Protein 1RTW (pdb70)

B-factor: mean 32.55, std 19.15, range [1.8, 128.11]

Nearest PDB structures (foldseek):
  1rtw-assembly1_D  TM=9.984E-01  e=3.960E-23  Pyrococcus furiosus DSM 3638
  3mvu-assembly1_A  TM=9.323E-01  e=4.655E-07  Ruegeria sp. TM1040
  2qcx-assembly1_B  TM=9.375E-01  e=1.626E-06  Bacillus subtilis
  1to9-assembly1_A  TM=9.269E-01  e=3.455E-05  Bacillus subtilis
  2a2m-assembly1_A  TM=8.024E-01  e=2.813E-03  Bacteroides thetaiotaomicron VPI-5482

Organism: Pyrococcus furiosus (strain ATCC 43587 / DSM 3638 / JCM 8422 / Vc1) (NCBI:txid186497)

Sequence (809 aa):
FSEELIKENENIWRRFLPHKFLIEAENTIKKENFEKWLVNDYYFVKNALRFALLAKAPDDLLPFFAESIYYISKELEFEKKAQELGISLNGEIDWRAKSYVNYLLSVASLGSFLEGFTALYCEEKAYYEAWKWVRENLKERSPYQEFINHWSSQEFGEYVKRIEKILNSLAEKHGEFEKERAREVFKEVSKFELIFWDIAYFSEELIKENENIWRRFLPHKFLIEAENTIKKENFEKWLVNDYYFVKNALRFALLAKAPDDLLPFFAESIYYISKELEFEKKAQELGISLNGEIDWRAKSYVNYLLSVASLGSFLEGFTALYCEEKAYYEAWKWVRENLKERSPYQEFINHWSSQEFGEYVKRIEKILNSLAEKHGEFEKERAREVFKEVSKFELIFWDIAYGGEFSEELIKENENIWRRFLPHKFLIEAENTIKKENFEKWLVNDYYFVKNALRFALLAKAPDDLLPFFAESIYYISKELEFEKKAQELGISLNGEIDWRAKSYVNYLLSVASLGSFLEGFTALYCEEKAYYEAWKWVRENLKERSPYQEFINHWSSQEFGEYVKRIEKILNSLAEKHGEFEKERAREVFKEVSKFELIFWDIAYGGFSEELIKENENIWRRFLPHKFLIEAENTIKKENFEKWLVNDYYFVKNALRFALLAKAPDDLLPFFAESIYYISKELEFEKKAQELGISLNGEIDWRAKSYVNYLLSVASLGSFLEGFTALYCEEKAYYEAWKWVRENLKERSPYQEFINHWSSQEFGEYVKRIEKILNSLAEKHGEFEKERAREVFKEVSKFELIFWDIAY

Structure (mmCIF, N/CA/C/O backbone):
data_1RTW
#
_entry.id   1RTW
#
_cell.length_a   101.8
_cell.length_b   123.65
_cell.length_c   77.47
_cell.angle_alpha   90.00
_cell.angle_beta   90.00
_cell.angle_gamma   90.00
#
_symmetry.space_group_name_H-M   'P 21 21 2'
#
loop_
_entity.id
_entity.type
_entity.pdbx_description
1 polymer 'transcriptional activator, putative'
2 non-polymer '(4-AMINO-2-METHYLPYRIMIDIN-5-YL)METHYL DIHYDROGEN PHOSPHATE'
3 non-polymer 'PHOSPHATE ION'
4 water water
#
loop_
_atom_site.group_PDB
_atom_site.id
_atom_site.type_symbol
_atom_site.label_atom_id
_atom_site.label_alt_id
_atom_site.label_comp_id
_atom_site.label_asym_id
_atom_site.label_entity_id
_atom_site.label_seq_id
_atom_site.pdbx_PDB_ins_code
_atom_site.Cartn_x
_atom_site.Cartn_y
_atom_site.Cartn_z
_atom_site.occupancy
_atom_site.B_iso_or_equiv
_atom_site.auth_seq_id
_atom_site.auth_comp_id
_atom_site.auth_asym_id
_atom_site.auth_atom_id
_atom_site.pdbx_PDB_model_num
ATOM 9 N N . PHE A 1 2 ? 7.181 31.427 50.687 1.00 25.35 2 PHE A N 1
ATOM 10 C CA . PHE A 1 2 ? 8.463 31.045 51.263 1.00 22.67 2 PHE A CA 1
ATOM 11 C C . PHE A 1 2 ? 8.941 31.863 52.444 1.00 21.42 2 PHE A C 1
ATOM 12 O O . PHE A 1 2 ? 9.377 31.303 53.448 1.00 21.60 2 PHE A O 1
ATOM 20 N N . SER A 1 3 ? 8.879 33.186 52.319 1.00 21.55 3 SER A N 1
ATOM 21 C CA . SER A 1 3 ? 9.339 34.081 53.382 1.00 21.50 3 SER A CA 1
ATOM 22 C C . SER A 1 3 ? 8.664 33.813 54.716 1.00 20.89 3 SER A C 1
ATOM 23 O O . SER A 1 3 ? 9.340 33.666 55.732 1.00 16.73 3 SER A O 1
ATOM 26 N N . GLU A 1 4 ? 7.336 33.736 54.697 1.00 24.36 4 GLU A N 1
ATOM 27 C CA . GLU A 1 4 ? 6.553 33.475 55.905 1.00 28.78 4 GLU A CA 1
ATOM 28 C C . GLU A 1 4 ? 6.976 32.148 56.521 1.00 29.33 4 GLU A C 1
ATOM 29 O O . GLU A 1 4 ? 7.151 32.048 57.728 1.00 31.42 4 GLU A O 1
ATOM 35 N N . GLU A 1 5 ? 7.186 31.145 55.678 1.00 30.17 5 GLU A N 1
ATOM 36 C CA . GLU A 1 5 ? 7.609 29.829 56.143 1.00 31.89 5 GLU A CA 1
ATOM 37 C C . GLU A 1 5 ? 8.973 29.871 56.838 1.00 31.16 5 GLU A C 1
ATOM 38 O O . GLU A 1 5 ? 9.150 29.281 57.901 1.00 32.46 5 GLU A O 1
ATOM 44 N N . LEU A 1 6 ? 9.925 30.586 56.243 1.00 29.50 6 LEU A N 1
ATOM 45 C CA . LEU A 1 6 ? 11.269 30.717 56.807 1.00 27.36 6 LEU A CA 1
ATOM 46 C C . LEU A 1 6 ? 11.217 31.334 58.196 1.00 27.30 6 LEU A C 1
ATOM 47 O O . LEU A 1 6 ? 11.810 30.817 59.144 1.00 25.03 6 LEU A O 1
ATOM 52 N N . ILE A 1 7 ? 10.471 32.426 58.309 1.00 28.96 7 ILE A N 1
ATOM 53 C CA . ILE A 1 7 ? 10.327 33.138 59.570 1.00 32.57 7 ILE A CA 1
ATOM 54 C C . ILE A 1 7 ? 9.627 32.303 60.656 1.00 36.14 7 ILE A C 1
ATOM 55 O O . ILE A 1 7 ? 9.976 32.386 61.830 1.00 35.78 7 ILE A O 1
ATOM 60 N N . LYS A 1 8 ? 8.684 31.458 60.250 1.00 39.94 8 LYS A N 1
ATOM 61 C CA . LYS A 1 8 ? 7.934 30.633 61.193 1.00 43.82 8 LYS A CA 1
ATOM 62 C C . LYS A 1 8 ? 8.657 29.411 61.769 1.00 43.54 8 LYS A C 1
ATOM 63 O O . LYS A 1 8 ? 8.290 28.919 62.832 1.00 42.57 8 LYS A O 1
ATOM 69 N N . GLU A 1 9 ? 9.672 28.924 61.068 1.00 43.31 9 GLU A N 1
ATOM 70 C CA . GLU A 1 9 ? 10.434 27.756 61.503 1.00 43.78 9 GLU A CA 1
ATOM 71 C C . GLU A 1 9 ? 11.662 28.157 62.327 1.00 40.65 9 GLU A C 1
ATOM 72 O O . GLU A 1 9 ? 12.296 27.322 62.975 1.00 40.87 9 GLU A O 1
ATOM 78 N N . ASN A 1 10 ? 11.977 29.445 62.312 1.00 36.53 10 ASN A N 1
ATOM 79 C CA . ASN A 1 10 ? 13.119 29.959 63.052 1.00 35.25 10 ASN A CA 1
ATOM 80 C C . ASN A 1 10 ? 12.651 31.028 64.014 1.00 35.47 10 ASN A C 1
ATOM 81 O O . ASN A 1 10 ? 13.453 31.742 64.608 1.00 32.77 10 ASN A O 1
ATOM 86 N N . GLU A 1 11 ? 11.335 31.091 64.183 1.00 38.71 11 GLU A N 1
ATOM 87 C CA . GLU A 1 11 ? 10.693 32.049 65.063 1.00 41.99 11 GLU A CA 1
ATOM 88 C C . GLU A 1 11 ? 11.291 32.012 66.470 1.00 41.68 11 GLU A C 1
ATOM 89 O O . GLU A 1 11 ? 11.534 33.066 67.064 1.00 38.19 11 GLU A O 1
ATOM 95 N N . ASN A 1 12 ? 11.599 30.819 66.984 1.00 42.07 12 ASN A N 1
ATOM 96 C CA . ASN A 1 12 ? 12.174 30.762 68.324 1.00 43.00 12 ASN A CA 1
ATOM 97 C C . ASN A 1 12 ? 13.603 31.312 68.433 1.00 39.07 12 ASN A C 1
ATOM 98 O O . ASN A 1 12 ? 14.004 31.788 69.495 1.00 38.35 12 ASN A O 1
ATOM 103 N N . ILE A 1 13 ? 14.352 31.304 67.333 1.00 34.30 13 ILE A N 1
ATOM 104 C CA . ILE A 1 13 ? 15.701 31.876 67.340 1.00 30.29 13 ILE A CA 1
ATOM 105 C C . ILE A 1 13 ? 15.565 33.401 67.254 1.00 28.37 13 ILE A C 1
ATOM 106 O O . ILE A 1 13 ? 16.199 34.134 68.012 1.00 28.52 13 ILE A O 1
ATOM 111 N N . TRP A 1 14 ? 14.700 33.863 66.353 1.00 26.65 14 TRP A N 1
ATOM 112 C CA . TRP A 1 14 ? 14.464 35.293 66.166 1.00 28.29 14 TRP A CA 1
ATOM 113 C C . TRP A 1 14 ? 14.008 36.031 67.421 1.00 30.93 14 TRP A C 1
ATOM 114 O O . TRP A 1 14 ? 14.450 37.152 67.677 1.00 29.82 14 TRP A O 1
ATOM 125 N N . ARG A 1 15 ? 13.186 35.385 68.243 1.00 36.68 15 ARG A N 1
ATOM 126 C CA . ARG A 1 15 ? 12.709 36.041 69.455 1.00 41.58 15 ARG A CA 1
ATOM 127 C C . ARG A 1 15 ? 13.829 36.363 70.436 1.00 38.30 15 ARG A C 1
ATOM 128 O O . ARG A 1 15 ? 13.693 37.291 71.236 1.00 34.26 15 ARG A O 1
ATOM 136 N N . ARG A 1 16 ? 14.953 35.649 70.335 1.00 36.51 16 ARG A N 1
ATOM 137 C CA . ARG A 1 16 ? 16.080 35.913 71.232 1.00 36.22 16 ARG A CA 1
ATOM 138 C C . ARG A 1 16 ? 16.805 37.208 70.903 1.00 30.46 16 ARG A C 1
ATOM 139 O O . ARG A 1 16 ? 17.580 37.694 71.717 1.00 29.61 16 ARG A O 1
ATOM 147 N N . PHE A 1 17 ? 16.588 37.743 69.702 1.00 26.54 17 PHE A N 1
ATOM 148 C CA . PHE A 1 17 ? 17.181 39.024 69.346 1.00 24.83 17 PHE A CA 1
ATOM 149 C C . PHE A 1 17 ? 16.085 40.059 69.076 1.00 23.40 17 PHE A C 1
ATOM 150 O O . PHE A 1 17 ? 16.343 41.126 68.531 1.00 21.03 17 PHE A O 1
ATOM 158 N N . LEU A 1 18 ? 14.873 39.757 69.540 1.00 23.41 18 LEU A N 1
ATOM 159 C CA . LEU A 1 18 ? 13.720 40.653 69.389 1.00 24.75 18 LEU A CA 1
ATOM 160 C C . LEU A 1 18 ? 12.984 40.744 70.726 1.00 24.73 18 LEU A C 1
ATOM 161 O O . LEU A 1 18 ? 11.865 40.259 70.866 1.00 25.77 18 LEU A O 1
ATOM 166 N N . PRO A 1 19 ? 13.595 41.394 71.722 1.00 25.29 19 PRO A N 1
ATOM 167 C CA . PRO A 1 19 ? 14.909 42.038 71.668 1.00 26.17 19 PRO A CA 1
ATOM 168 C C . PRO A 1 19 ? 16.045 41.236 72.302 1.00 27.27 19 PRO A C 1
ATOM 169 O O . PRO A 1 19 ? 15.815 40.334 73.109 1.00 29.12 19 PRO A O 1
ATOM 173 N N . HIS A 1 20 ? 17.272 41.587 71.929 1.00 26.75 20 HIS A N 1
ATOM 174 C CA . HIS A 1 20 ? 18.470 40.981 72.505 1.00 27.21 20 HIS A CA 1
ATOM 175 C C . HIS A 1 20 ? 18.919 42.007 73.555 1.00 27.71 20 HIS A C 1
ATOM 176 O O . HIS A 1 20 ? 18.443 43.144 73.553 1.00 27.09 20 HIS A O 1
ATOM 183 N N . LYS A 1 21 ? 19.833 41.612 74.435 1.00 27.54 21 LYS A N 1
ATOM 184 C CA . LYS A 1 21 ? 20.352 42.500 75.476 1.00 27.52 21 LYS A CA 1
ATOM 185 C C . LYS A 1 21 ? 20.861 43.826 74.901 1.00 26.10 21 LYS A C 1
ATOM 186 O O . LYS A 1 21 ? 20.659 44.896 75.490 1.00 26.33 21 LYS A O 1
ATOM 192 N N . PHE A 1 22 ? 21.502 43.745 73.738 1.00 22.69 22 PHE A N 1
ATOM 193 C CA . PHE A 1 22 ? 22.059 44.911 73.077 1.00 21.69 22 PHE A CA 1
ATOM 194 C C . PHE A 1 22 ? 20.997 45.911 72.657 1.00 21.15 22 PHE A C 1
ATOM 195 O O . PHE A 1 22 ? 21.179 47.113 72.812 1.00 22.70 22 PHE A O 1
ATOM 203 N N . LEU A 1 23 ? 19.899 45.405 72.112 1.00 20.03 23 LEU A N 1
ATOM 204 C CA . LEU A 1 23 ? 18.800 46.243 71.664 1.00 19.86 23 LEU A CA 1
ATOM 205 C C . LEU A 1 23 ? 18.075 46.911 72.831 1.00 21.16 23 LEU A C 1
ATOM 206 O O . LEU A 1 23 ? 17.599 48.038 72.703 1.00 20.35 23 LEU A O 1
ATOM 211 N N . ILE A 1 24 ? 17.983 46.209 73.960 1.00 24.02 24 ILE A N 1
ATOM 212 C CA . ILE A 1 24 ? 17.329 46.746 75.154 1.00 26.98 24 ILE A CA 1
ATOM 213 C C . ILE A 1 24 ? 18.122 47.949 75.663 1.00 26.83 24 ILE A C 1
ATOM 214 O O . ILE A 1 24 ? 17.552 48.986 76.000 1.00 27.08 24 ILE A O 1
ATOM 219 N N . GLU A 1 25 ? 19.445 47.810 75.679 1.00 26.23 25 GLU A N 1
ATOM 220 C CA . GLU A 1 25 ? 20.304 48.880 76.146 1.00 27.04 25 GLU A CA 1
ATOM 221 C C . GLU A 1 25 ? 20.290 50.061 75.189 1.00 27.52 25 GLU A C 1
ATOM 222 O O . GLU A 1 25 ? 20.366 51.213 75.617 1.00 25.31 25 GLU A O 1
ATOM 236 N N . ALA A 1 27 ? 17.706 50.909 73.314 1.00 25.49 27 ALA A N 1
ATOM 237 C CA . ALA A 1 27 ? 16.403 51.524 73.514 1.00 28.41 27 ALA A CA 1
ATOM 238 C C . ALA A 1 27 ? 16.266 52.335 74.800 1.00 28.92 27 ALA A C 1
ATOM 239 O O . ALA A 1 27 ? 15.594 53.363 74.819 1.00 29.45 27 ALA A O 1
ATOM 241 N N . GLU A 1 28 ? 16.906 51.873 75.865 1.00 30.76 28 GLU A N 1
ATOM 242 C CA . GLU A 1 28 ? 16.839 52.544 77.155 1.00 33.07 28 GLU A CA 1
ATOM 243 C C . GLU A 1 28 ? 17.992 53.509 77.391 1.00 34.86 28 GLU A C 1
ATOM 244 O O . GLU A 1 28 ? 18.097 54.092 78.473 1.00 36.98 28 GLU A O 1
ATOM 250 N N . ASN A 1 29 ? 18.854 53.664 76.388 1.00 35.13 29 ASN A N 1
ATOM 251 C CA . ASN A 1 29 ? 20.015 54.554 76.473 1.00 36.77 29 ASN A CA 1
ATOM 252 C C . ASN A 1 29 ? 20.966 54.236 77.614 1.00 34.47 29 ASN A C 1
ATOM 253 O O . ASN A 1 29 ? 21.695 55.109 78.091 1.00 34.04 29 ASN A O 1
ATOM 258 N N . THR A 1 30 ? 20.939 52.982 78.049 1.00 32.49 30 THR A N 1
ATOM 259 C CA . THR A 1 30 ? 21.804 52.505 79.117 1.00 31.88 30 THR A CA 1
ATOM 260 C C . THR A 1 30 ? 23.061 51.882 78.514 1.00 31.59 30 THR A C 1
ATOM 261 O O . THR A 1 30 ? 23.985 51.513 79.243 1.00 32.27 30 THR A O 1
ATOM 265 N N . ILE A 1 31 ? 23.118 51.798 77.186 1.00 32.06 31 ILE A N 1
ATOM 266 C CA . ILE A 1 31 ? 24.271 51.183 76.548 1.00 34.56 31 ILE A CA 1
ATOM 267 C C . ILE A 1 31 ? 25.594 51.897 76.754 1.00 37.94 31 ILE A C 1
ATOM 268 O O . ILE A 1 31 ? 25.738 53.099 76.489 1.00 36.15 31 ILE A O 1
ATOM 273 N N . LYS A 1 32 ? 26.560 51.116 77.219 1.00 42.48 32 LYS A N 1
ATOM 274 C CA . LYS A 1 32 ? 27.890 51.612 77.479 1.00 48.05 32 LYS A CA 1
ATOM 275 C C . LYS A 1 32 ? 28.688 51.799 76.205 1.00 48.38 32 LYS A C 1
ATOM 276 O O . LYS A 1 32 ? 28.578 51.034 75.239 1.00 44.55 32 LYS A O 1
ATOM 282 N N . LYS A 1 33 ? 29.483 52.854 76.228 1.00 50.40 33 LYS A N 1
ATOM 283 C CA . LYS A 1 33 ? 30.313 53.265 75.121 1.00 52.90 33 LYS A CA 1
ATOM 284 C C . LYS A 1 33 ? 31.310 52.218 74.638 1.00 49.13 33 LYS A C 1
ATOM 285 O O . LYS A 1 33 ? 31.683 52.212 73.467 1.00 45.85 33 LYS A O 1
ATOM 291 N N . GLU A 1 34 ? 31.764 51.359 75.544 1.00 46.36 34 GLU A N 1
ATOM 292 C CA . GLU A 1 34 ? 32.712 50.309 75.182 1.00 44.80 34 GLU A CA 1
ATOM 293 C C . GLU A 1 34 ? 32.013 49.255 74.332 1.00 39.77 34 GLU A C 1
ATOM 294 O O . GLU A 1 34 ? 32.566 48.773 73.350 1.00 38.27 34 GLU A O 1
ATOM 300 N N . ASN A 1 35 ? 30.783 48.924 74.709 1.00 36.14 35 ASN A N 1
ATOM 301 C CA . ASN A 1 35 ? 29.994 47.924 74.001 1.00 33.51 35 ASN A CA 1
ATOM 302 C C . ASN A 1 35 ? 29.494 48.402 72.635 1.00 32.91 35 ASN A C 1
ATOM 303 O O . ASN A 1 35 ? 29.333 47.601 71.720 1.00 31.00 35 ASN A O 1
ATOM 308 N N . PHE A 1 36 ? 29.245 49.701 72.492 1.00 33.73 36 PHE A N 1
ATOM 309 C CA . PHE A 1 36 ? 28.786 50.218 71.210 1.00 34.87 36 PHE A CA 1
ATOM 310 C C . PHE A 1 36 ? 29.939 50.224 70.224 1.00 36.89 36 PHE A C 1
ATOM 311 O O . PHE A 1 36 ? 29.771 49.887 69.047 1.00 36.30 36 PHE A O 1
ATOM 319 N N . GLU A 1 37 ? 31.099 50.629 70.729 1.00 38.45 37 GLU A N 1
ATOM 320 C CA . GLU A 1 37 ? 32.324 50.717 69.956 1.00 39.76 37 GLU A CA 1
ATOM 321 C C . GLU A 1 37 ? 32.731 49.380 69.380 1.00 38.58 37 GLU A C 1
ATOM 322 O O . GLU A 1 37 ? 33.161 49.303 68.231 1.00 38.18 37 GLU A O 1
ATOM 328 N N . LYS A 1 38 ? 32.562 48.324 70.165 1.00 37.11 38 LYS A N 1
ATOM 329 C CA . LYS A 1 38 ? 32.944 47.009 69.705 1.00 37.26 38 LYS A CA 1
ATOM 330 C C . LYS A 1 38 ? 31.967 46.554 68.633 1.00 34.27 38 LYS A C 1
ATOM 331 O O . LYS A 1 38 ? 32.382 46.036 67.602 1.00 34.23 38 LYS A O 1
ATOM 337 N N . TRP A 1 39 ? 30.680 46.812 68.845 1.00 30.41 39 TRP A N 1
ATOM 338 C CA . TRP A 1 39 ? 29.675 46.415 67.868 1.00 28.37 39 TRP A CA 1
ATOM 339 C C . TRP A 1 39 ? 29.908 47.135 66.547 1.00 27.08 39 TRP A C 1
ATOM 340 O O . TRP A 1 39 ? 29.760 46.544 65.480 1.00 26.06 39 TRP A O 1
ATOM 351 N N . LEU A 1 40 ? 30.277 48.408 66.640 1.00 26.56 40 LEU A N 1
ATOM 352 C CA . LEU A 1 40 ? 30.528 49.245 65.478 1.00 26.89 40 LEU A CA 1
ATOM 353 C C . LEU A 1 40 ? 31.702 48.753 64.635 1.00 26.64 40 LEU A C 1
ATOM 354 O O . LEU A 1 40 ? 31.621 48.715 63.406 1.00 25.64 40 LEU A O 1
ATOM 359 N N . VAL A 1 41 ? 32.817 48.451 65.293 1.00 27.11 41 VAL A N 1
ATOM 360 C CA . VAL A 1 41 ? 33.996 47.949 64.597 1.00 25.92 41 VAL A CA 1
ATOM 361 C C . VAL A 1 41 ? 33.704 46.600 63.938 1.00 25.71 41 VAL A C 1
ATOM 362 O O . VAL A 1 41 ? 34.049 46.372 62.776 1.00 26.57 41 VAL A O 1
ATOM 366 N N . ASN A 1 42 ? 33.030 45.721 64.665 1.00 24.61 42 ASN A N 1
ATOM 367 C CA . ASN A 1 42 ? 32.720 44.409 64.127 1.00 25.56 42 ASN A CA 1
ATOM 368 C C . ASN A 1 42 ? 31.660 44.385 63.029 1.00 25.08 42 ASN A C 1
ATOM 369 O O . ASN A 1 42 ? 31.761 43.601 62.081 1.00 24.91 42 ASN A O 1
ATOM 374 N N . ASP A 1 43 ? 30.675 45.270 63.131 1.00 24.41 43 ASP A N 1
ATOM 375 C CA . ASP A 1 43 ? 29.635 45.328 62.117 1.00 23.87 43 ASP A CA 1
ATOM 376 C C . ASP A 1 43 ? 30.145 46.007 60.860 1.00 23.17 43 ASP A C 1
ATOM 377 O O . ASP A 1 43 ? 29.687 45.693 59.758 1.00 22.44 43 ASP A O 1
ATOM 382 N N . TYR A 1 44 ? 31.075 46.949 61.024 1.00 21.71 44 TYR A N 1
ATOM 383 C CA . TYR A 1 44 ? 31.662 47.642 59.880 1.00 20.38 44 TYR A CA 1
ATOM 384 C C . TYR A 1 44 ? 32.322 46.597 58.983 1.00 21.49 44 TYR A C 1
ATOM 385 O O . TYR A 1 44 ? 32.204 46.647 57.751 1.00 20.32 44 TYR A O 1
ATOM 394 N N . TYR A 1 45 ? 33.050 45.683 59.621 1.00 20.63 45 TYR A N 1
ATOM 395 C CA . TYR A 1 45 ? 33.721 44.602 58.925 1.00 22.08 45 TYR A CA 1
ATOM 396 C C . TYR A 1 45 ? 32.658 43.743 58.236 1.00 21.60 45 TYR A C 1
ATOM 397 O O . TYR A 1 45 ? 32.822 43.342 57.080 1.00 21.81 45 TYR A O 1
ATOM 406 N N . PHE A 1 46 ? 31.555 43.487 58.937 1.00 19.31 46 PHE A N 1
ATOM 407 C CA . PHE A 1 46 ? 30.501 42.676 58.353 1.00 16.85 46 PHE A CA 1
ATOM 408 C C . PHE A 1 46 ? 29.918 43.364 57.118 1.00 15.99 46 PHE A C 1
ATOM 409 O O . PHE A 1 46 ? 29.729 42.721 56.092 1.00 10.79 46 PHE A O 1
ATOM 417 N N . VAL A 1 47 ? 29.682 44.676 57.211 1.00 16.10 47 VAL A N 1
ATOM 418 C CA . VAL A 1 47 ? 29.122 45.425 56.092 1.00 16.84 47 VAL A CA 1
ATOM 419 C C . VAL A 1 47 ? 30.013 45.415 54.848 1.00 17.67 47 VAL A C 1
ATOM 420 O O . VAL A 1 47 ? 29.512 45.331 53.727 1.00 19.07 47 VAL A O 1
ATOM 424 N N . LYS A 1 48 ? 31.326 45.476 55.037 1.00 17.60 48 LYS A N 1
ATOM 425 C CA . LYS A 1 48 ? 32.239 45.453 53.903 1.00 17.78 48 LYS A CA 1
ATOM 426 C C . LYS A 1 48 ? 32.120 44.125 53.176 1.00 17.19 48 LYS A C 1
ATOM 427 O O . LYS A 1 48 ? 32.012 44.065 51.953 1.00 15.58 48 LYS A O 1
ATOM 433 N N . ASN A 1 49 ? 32.115 43.057 53.948 1.00 17.29 49 ASN A N 1
ATOM 434 C CA . ASN A 1 49 ? 32.021 41.728 53.382 1.00 17.89 49 ASN A CA 1
ATOM 435 C C . ASN A 1 49 ? 30.629 41.390 52.842 1.00 16.98 49 ASN A C 1
ATOM 436 O O . ASN A 1 49 ? 30.505 40.669 51.855 1.00 14.06 49 ASN A O 1
ATOM 441 N N . ALA A 1 50 ? 29.591 41.949 53.457 1.00 17.88 50 ALA A N 1
ATOM 442 C CA . ALA A 1 50 ? 28.230 41.723 52.988 1.00 18.64 50 ALA A CA 1
ATOM 443 C C . ALA A 1 50 ? 28.158 42.244 51.543 1.00 18.46 50 ALA A C 1
ATOM 444 O O . ALA A 1 50 ? 27.449 41.695 50.697 1.00 19.99 50 ALA A O 1
ATOM 446 N N . LEU A 1 51 ? 28.958 43.269 51.266 1.00 15.10 51 LEU A N 1
ATOM 447 C CA . LEU A 1 51 ? 29.038 43.876 49.948 1.00 15.25 51 LEU A CA 1
ATOM 448 C C . LEU A 1 51 ? 29.673 42.906 48.938 1.00 15.58 51 LEU A C 1
ATOM 449 O O . LEU A 1 51 ? 29.287 42.872 47.765 1.00 15.48 51 LEU A O 1
ATOM 454 N N . ARG A 1 52 ? 30.658 42.132 49.390 1.00 14.52 52 ARG A N 1
ATOM 455 C CA . ARG A 1 52 ? 31.314 41.163 48.520 1.00 14.95 52 ARG A CA 1
ATOM 456 C C . ARG A 1 52 ? 30.351 40.006 48.311 1.00 13.68 52 ARG A C 1
ATOM 457 O O . ARG A 1 52 ? 30.287 39.423 47.230 1.00 12.83 52 ARG A O 1
ATOM 465 N N . PHE A 1 53 ? 29.595 39.703 49.360 1.00 11.45 53 PHE A N 1
ATOM 466 C CA . PHE A 1 53 ? 28.584 38.656 49.350 1.00 13.50 53 PHE A CA 1
ATOM 467 C C . PHE A 1 53 ? 27.507 39.000 48.299 1.00 13.47 53 PHE A C 1
ATOM 468 O O . PHE A 1 53 ? 27.091 38.155 47.505 1.00 13.24 53 PHE A O 1
ATOM 484 N N . ALA A 1 55 ? 27.832 41.064 45.749 1.00 10.79 55 ALA A N 1
ATOM 485 C CA . ALA A 1 55 ? 28.424 41.082 44.411 1.00 10.01 55 ALA A CA 1
ATOM 486 C C . ALA A 1 55 ? 28.516 39.666 43.868 1.00 8.89 55 ALA A C 1
ATOM 487 O O . ALA A 1 55 ? 28.293 39.434 42.686 1.00 11.63 55 ALA A O 1
ATOM 489 N N . LEU A 1 56 ? 28.839 38.715 44.731 1.00 11.38 56 LEU A N 1
ATOM 490 C CA . LEU A 1 56 ? 28.926 37.321 44.304 1.00 15.31 56 LEU A CA 1
ATOM 491 C C . LEU A 1 56 ? 27.557 36.837 43.842 1.00 17.04 56 LEU A C 1
ATOM 492 O O . LEU A 1 56 ? 27.451 36.082 42.878 1.00 18.16 56 LEU A O 1
ATOM 497 N N . LEU A 1 57 ? 26.512 37.270 44.542 1.00 18.25 57 LEU A N 1
ATOM 498 C CA . LEU A 1 57 ? 25.155 36.889 44.181 1.00 17.55 57 LEU A CA 1
ATOM 499 C C . LEU A 1 57 ? 24.793 37.521 42.841 1.00 17.02 57 LEU A C 1
ATOM 500 O O . LEU A 1 57 ? 24.162 36.888 42.000 1.00 16.73 57 LEU A O 1
ATOM 513 N N . ALA A 1 59 ? 26.692 38.204 40.372 1.00 16.48 59 ALA A N 1
ATOM 514 C CA . ALA A 1 59 ? 27.372 37.474 39.319 1.00 16.51 59 ALA A CA 1
ATOM 515 C C . ALA A 1 59 ? 26.565 36.263 38.861 1.00 18.30 59 ALA A C 1
ATOM 516 O O . ALA A 1 59 ? 26.635 35.879 37.693 1.00 21.86 59 ALA A O 1
ATOM 518 N N . LYS A 1 60 ? 25.784 35.687 39.770 1.00 17.02 60 LYS A N 1
ATOM 519 C CA . LYS A 1 60 ? 24.971 34.509 39.464 1.00 18.15 60 LYS A CA 1
ATOM 520 C C . LYS A 1 60 ? 23.494 34.834 39.221 1.00 17.41 60 LYS A C 1
ATOM 521 O O . LYS A 1 60 ? 22.708 33.958 38.872 1.00 17.20 60 LYS A O 1
ATOM 527 N N . ALA A 1 61 ? 23.130 36.095 39.404 1.00 16.74 61 ALA A N 1
ATOM 528 C CA . ALA A 1 61 ? 21.755 36.542 39.259 1.00 17.51 61 ALA A CA 1
ATOM 529 C C . ALA A 1 61 ? 21.156 36.521 37.859 1.00 18.25 61 ALA A C 1
ATOM 530 O O . ALA A 1 61 ? 21.852 36.667 36.866 1.00 18.39 61 ALA A O 1
ATOM 532 N N . PRO A 1 62 ? 19.843 36.281 37.772 1.00 19.99 62 PRO A N 1
ATOM 533 C CA . PRO A 1 62 ? 19.116 36.252 36.493 1.00 19.56 62 PRO A CA 1
ATOM 534 C C . PRO A 1 62 ? 19.198 37.662 35.905 1.00 17.50 62 PRO A C 1
ATOM 535 O O . PRO A 1 62 ? 19.286 38.628 36.660 1.00 17.51 62 PRO A O 1
ATOM 539 N N . ASP A 1 63 ? 19.133 37.792 34.582 1.00 16.25 63 ASP A N 1
ATOM 540 C CA . ASP A 1 63 ? 19.223 39.113 33.943 1.00 17.49 63 ASP A CA 1
ATOM 541 C C . ASP A 1 63 ? 18.304 40.175 34.558 1.00 19.22 63 ASP A C 1
ATOM 542 O O . ASP A 1 63 ? 18.730 41.296 34.812 1.00 18.28 63 ASP A O 1
ATOM 547 N N . ASP A 1 64 ? 17.049 39.811 34.814 1.00 23.32 64 ASP A N 1
ATOM 548 C CA . ASP A 1 64 ? 16.074 40.760 35.353 1.00 26.47 64 ASP A CA 1
ATOM 549 C C . ASP A 1 64 ? 16.300 41.216 36.794 1.00 24.22 64 ASP A C 1
ATOM 550 O O . ASP A 1 64 ? 15.523 42.003 37.334 1.00 25.26 64 ASP A O 1
ATOM 555 N N . LEU A 1 65 ? 17.385 40.744 37.397 1.00 21.30 65 LEU A N 1
ATOM 556 C CA . LEU A 1 65 ? 17.738 41.102 38.767 1.00 16.84 65 LEU A CA 1
ATOM 557 C C . LEU A 1 65 ? 18.999 41.957 38.831 1.00 15.03 65 LEU A C 1
ATOM 558 O O . LEU A 1 65 ? 19.354 42.459 39.898 1.00 15.83 65 LEU A O 1
ATOM 563 N N . LEU A 1 66 ? 19.666 42.134 37.690 1.00 12.52 66 LEU A N 1
ATOM 564 C CA . LEU A 1 66 ? 20.892 42.938 37.630 1.00 12.55 66 LEU A CA 1
ATOM 565 C C . LEU A 1 66 ? 20.675 44.392 38.084 1.00 12.48 66 LEU A C 1
ATOM 566 O O . LEU A 1 66 ? 21.509 44.951 38.793 1.00 12.81 66 LEU A O 1
ATOM 571 N N . PRO A 1 67 ? 19.590 45.039 37.631 1.00 13.05 67 PRO A N 1
ATOM 572 C CA . PRO A 1 67 ? 19.313 46.423 38.041 1.00 13.06 67 PRO A CA 1
ATOM 573 C C . PRO A 1 67 ? 19.210 46.470 39.562 1.00 13.05 67 PRO A C 1
ATOM 574 O O . PRO A 1 67 ? 19.900 47.247 40.221 1.00 13.56 67 PRO A O 1
ATOM 578 N N . PHE A 1 68 ? 18.366 45.605 40.109 1.00 12.28 68 PHE A N 1
ATOM 579 C CA . PHE A 1 68 ? 18.183 45.512 41.551 1.00 14.33 68 PHE A CA 1
ATOM 580 C C . PHE A 1 68 ? 19.528 45.379 42.295 1.00 13.72 68 PHE A C 1
ATOM 581 O O . PHE A 1 68 ? 19.781 46.119 43.234 1.00 15.36 68 PHE A O 1
ATOM 589 N N . PHE A 1 69 ? 20.376 44.436 41.889 1.00 11.05 69 PHE A N 1
ATOM 590 C CA . PHE A 1 69 ? 21.678 44.265 42.539 1.00 9.50 69 PHE A CA 1
ATOM 591 C C . PHE A 1 69 ? 22.575 45.504 42.426 1.00 11.11 69 PHE A C 1
ATOM 592 O O . PHE A 1 69 ? 23.210 45.897 43.395 1.00 10.89 69 PHE A O 1
ATOM 600 N N . ALA A 1 70 ? 22.624 46.117 41.247 1.00 11.38 70 ALA A N 1
ATOM 601 C CA . ALA A 1 70 ? 23.444 47.303 41.060 1.00 12.70 70 ALA A CA 1
ATOM 602 C C . ALA A 1 70 ? 22.983 48.405 42.015 1.00 13.53 70 ALA A C 1
ATOM 603 O O . ALA A 1 70 ? 23.793 49.024 42.702 1.00 11.60 70 ALA A O 1
ATOM 605 N N . GLU A 1 71 ? 21.673 48.619 42.078 1.00 14.78 71 GLU A N 1
ATOM 606 C CA . GLU A 1 71 ? 21.098 49.626 42.967 1.00 16.26 71 GLU A CA 1
ATOM 607 C C . GLU A 1 71 ? 21.320 49.273 44.446 1.00 14.95 71 GLU A C 1
ATOM 608 O O . GLU A 1 71 ? 21.735 50.116 45.244 1.00 14.15 71 GLU A O 1
ATOM 614 N N . SER A 1 72 ? 20.999 48.039 44.814 1.00 12.73 72 SER A N 1
ATOM 615 C CA . SER A 1 72 ? 21.171 47.585 46.183 1.00 11.93 72 SER A CA 1
ATOM 616 C C . SER A 1 72 ? 22.619 47.667 46.690 1.00 14.18 72 SER A C 1
ATOM 617 O O . SER A 1 72 ? 22.867 48.133 47.808 1.00 14.10 72 SER A O 1
ATOM 620 N N . ILE A 1 73 ? 23.574 47.235 45.870 1.00 14.93 73 ILE A N 1
ATOM 621 C CA . ILE A 1 73 ? 24.981 47.299 46.272 1.00 15.46 73 ILE A CA 1
ATOM 622 C C . ILE A 1 73 ? 25.378 48.768 46.473 1.00 15.55 73 ILE A C 1
ATOM 623 O O . ILE A 1 73 ? 26.076 49.107 47.428 1.00 14.70 73 ILE A O 1
ATOM 628 N N . TYR A 1 74 ? 24.851 49.646 45.630 1.00 16.51 74 TYR A N 1
ATOM 629 C CA . TYR A 1 74 ? 25.144 51.069 45.748 1.00 18.39 74 TYR A CA 1
ATOM 630 C C . TYR A 1 74 ? 24.499 51.609 47.025 1.00 17.46 74 TYR A C 1
ATOM 631 O O . TYR A 1 74 ? 25.125 52.341 47.798 1.00 15.96 74 TYR A O 1
ATOM 640 N N . TYR A 1 75 ? 23.247 51.224 47.236 1.00 14.87 75 TYR A N 1
ATOM 641 C CA . TYR A 1 75 ? 22.498 51.635 48.405 1.00 14.85 75 TYR A CA 1
ATOM 642 C C . TYR A 1 75 ? 23.181 51.163 49.690 1.00 14.49 75 TYR A C 1
ATOM 643 O O . TYR A 1 75 ? 23.439 51.975 50.575 1.00 16.75 75 TYR A O 1
ATOM 652 N N . ILE A 1 76 ? 23.495 49.868 49.776 1.00 14.94 76 ILE A N 1
ATOM 653 C CA . ILE A 1 76 ? 24.161 49.305 50.951 1.00 13.70 76 ILE A CA 1
ATOM 654 C C . ILE A 1 76 ? 25.574 49.877 51.138 1.00 14.16 76 ILE A C 1
ATOM 655 O O . ILE A 1 76 ? 26.024 50.040 52.265 1.00 11.96 76 ILE A O 1
ATOM 660 N N . SER A 1 77 ? 26.264 50.203 50.046 1.00 15.76 77 SER A N 1
ATOM 661 C CA . SER A 1 77 ? 27.623 50.749 50.155 1.00 18.18 77 SER A CA 1
ATOM 662 C C . SER A 1 77 ? 27.656 52.072 50.919 1.00 20.97 77 SER A C 1
ATOM 663 O O . SER A 1 77 ? 28.677 52.432 51.500 1.00 20.08 77 SER A O 1
ATOM 666 N N . LYS A 1 78 ? 26.533 52.787 50.925 1.00 23.53 78 LYS A N 1
ATOM 667 C CA . LYS A 1 78 ? 26.435 54.051 51.647 1.00 26.73 78 LYS A CA 1
ATOM 668 C C . LYS A 1 78 ? 26.621 53.848 53.153 1.00 26.73 78 LYS A C 1
ATOM 669 O O . LYS A 1 78 ? 27.059 54.763 53.857 1.00 25.12 78 LYS A O 1
ATOM 675 N N . GLU A 1 79 ? 26.306 52.645 53.638 1.00 24.64 79 GLU A N 1
ATOM 676 C CA . GLU A 1 79 ? 26.469 52.324 55.054 1.00 23.98 79 GLU A CA 1
ATOM 677 C C . GLU A 1 79 ? 27.922 52.495 55.500 1.00 23.41 79 GLU A C 1
ATOM 678 O O . GLU A 1 79 ? 28.178 52.815 56.656 1.00 20.28 79 GLU A O 1
ATOM 684 N N . LEU A 1 80 ? 28.864 52.272 54.582 1.00 24.58 80 LEU A N 1
ATOM 685 C CA . LEU A 1 80 ? 30.280 52.401 54.899 1.00 25.57 80 LEU A CA 1
ATOM 686 C C . LEU A 1 80 ? 30.572 53.823 55.334 1.00 28.90 80 LEU A C 1
ATOM 687 O O . LEU A 1 80 ? 31.338 54.047 56.276 1.00 26.81 80 LEU A O 1
ATOM 692 N N . GLU A 1 81 ? 29.942 54.780 54.650 1.00 31.84 81 GLU A N 1
ATOM 693 C CA . GLU A 1 81 ? 30.127 56.189 54.958 1.00 35.66 81 GLU A CA 1
ATOM 694 C C . GLU A 1 81 ? 29.549 56.467 56.332 1.00 33.70 81 GLU A C 1
ATOM 695 O O . GLU A 1 81 ? 30.159 57.173 57.138 1.00 31.01 81 GLU A O 1
ATOM 709 N N . PHE A 1 83 ? 29.175 54.410 58.935 1.00 26.69 83 PHE A N 1
ATOM 710 C CA . PHE A 1 83 ? 30.083 53.903 59.958 1.00 26.99 83 PHE A CA 1
ATOM 711 C C . PHE A 1 83 ? 31.335 54.770 60.081 1.00 28.74 83 PHE A C 1
ATOM 712 O O . PHE A 1 83 ? 31.731 55.137 61.184 1.00 27.48 83 PHE A O 1
ATOM 720 N N . GLU A 1 84 ? 31.923 55.120 58.938 1.00 30.90 84 GLU A N 1
ATOM 721 C CA . GLU A 1 84 ? 33.147 55.923 58.891 1.00 35.35 84 GLU A CA 1
ATOM 722 C C . GLU A 1 84 ? 33.063 57.315 59.509 1.00 38.04 84 GLU A C 1
ATOM 723 O O . GLU A 1 84 ? 34.045 57.797 60.086 1.00 35.83 84 GLU A O 1
ATOM 729 N N . LYS A 1 85 ? 31.915 57.973 59.357 1.00 42.40 85 LYS A N 1
ATOM 730 C CA . LYS A 1 85 ? 31.748 59.300 59.930 1.00 45.68 85 LYS A CA 1
ATOM 731 C C . LYS A 1 85 ? 31.526 59.179 61.426 1.00 42.49 85 LYS A C 1
ATOM 732 O O . LYS A 1 85 ? 32.091 59.941 62.198 1.00 40.23 85 LYS A O 1
ATOM 738 N N . LYS A 1 86 ? 30.725 58.204 61.840 1.00 39.12 86 LYS A N 1
ATOM 739 C CA . LYS A 1 86 ? 30.475 58.008 63.259 1.00 37.54 86 LYS A CA 1
ATOM 740 C C . LYS A 1 86 ? 31.805 57.727 63.952 1.00 37.65 86 LYS A C 1
ATOM 741 O O . LYS A 1 86 ? 32.078 58.254 65.033 1.00 37.09 86 LYS A O 1
ATOM 747 N N . ALA A 1 87 ? 32.634 56.902 63.314 1.00 36.87 87 ALA A N 1
ATOM 748 C CA . ALA A 1 87 ? 33.941 56.572 63.857 1.00 37.38 87 ALA A CA 1
ATOM 749 C C . ALA A 1 87 ? 34.842 57.808 63.875 1.00 38.39 87 ALA A C 1
ATOM 750 O O . ALA A 1 87 ? 35.718 57.928 64.731 1.00 39.13 87 ALA A O 1
ATOM 752 N N . GLN A 1 88 ? 34.632 58.723 62.933 1.00 39.90 88 GLN A N 1
ATOM 753 C CA . GLN A 1 88 ? 35.423 59.948 62.896 1.00 42.51 88 GLN A CA 1
ATOM 754 C C . GLN A 1 88 ? 35.077 60.771 64.136 1.00 41.90 88 GLN A C 1
ATOM 755 O O . GLN A 1 88 ? 35.957 61.189 64.885 1.00 40.51 88 GLN A O 1
ATOM 761 N N . GLU A 1 89 ? 33.777 60.931 64.366 1.00 42.52 89 GLU A N 1
ATOM 762 C CA . GLU A 1 89 ? 33.238 61.690 65.485 1.00 43.69 89 GLU A CA 1
ATOM 763 C C . GLU A 1 89 ? 33.600 61.162 66.865 1.00 44.25 89 GLU A C 1
ATOM 764 O O . GLU A 1 89 ? 33.865 61.952 67.766 1.00 44.86 89 GLU A O 1
ATOM 770 N N . LEU A 1 90 ? 33.601 59.837 67.027 1.00 45.33 90 LEU A N 1
ATOM 771 C CA . LEU A 1 90 ? 33.925 59.183 68.301 1.00 47.13 90 LEU A CA 1
ATOM 772 C C . LEU A 1 90 ? 35.417 59.059 68.547 1.00 49.07 90 LEU A C 1
ATOM 773 O O . LEU A 1 90 ? 35.843 58.615 69.618 1.00 48.80 90 LEU A O 1
ATOM 778 N N . GLY A 1 91 ? 36.209 59.429 67.548 1.00 51.67 91 GLY A N 1
ATOM 779 C CA . GLY A 1 91 ? 37.647 59.315 67.683 1.00 55.68 91 GLY A CA 1
ATOM 780 C C . GLY A 1 91 ? 38.016 57.850 67.826 1.00 58.21 91 GLY A C 1
ATOM 781 O O . GLY A 1 91 ? 38.955 57.506 68.537 1.00 58.31 91 GLY A O 1
ATOM 782 N N . ILE A 1 92 ? 37.253 56.987 67.158 1.00 60.77 92 ILE A N 1
ATOM 783 C CA . ILE A 1 92 ? 37.477 55.545 67.199 1.00 62.54 92 ILE A CA 1
ATOM 784 C C . ILE A 1 92 ? 38.083 54.997 65.905 1.00 60.19 92 ILE A C 1
ATOM 785 O O . ILE A 1 92 ? 37.793 55.479 64.808 1.00 59.56 92 ILE A O 1
ATOM 790 N N . SER A 1 93 ? 38.943 53.997 66.056 1.00 57.95 93 SER A N 1
ATOM 791 C CA . SER A 1 93 ? 39.594 53.353 64.925 1.00 55.24 93 SER A CA 1
ATOM 792 C C . SER A 1 93 ? 38.804 52.135 64.455 1.00 52.61 93 SER A C 1
ATOM 793 O O . SER A 1 93 ? 38.399 51.295 65.258 1.00 51.82 93 SER A O 1
ATOM 796 N N . LEU A 1 94 ? 38.605 52.038 63.145 1.00 50.35 94 LEU A N 1
ATOM 797 C CA . LEU A 1 94 ? 37.876 50.918 62.561 1.00 50.27 94 LEU A CA 1
ATOM 798 C C . LEU A 1 94 ? 38.803 49.766 62.170 1.00 52.70 94 LEU A C 1
ATOM 799 O O . LEU A 1 94 ? 38.352 48.631 62.008 1.00 52.91 94 LEU A O 1
ATOM 804 N N . ASN A 1 95 ? 40.099 50.064 62.059 1.00 56.14 95 ASN A N 1
ATOM 805 C CA . ASN A 1 95 ? 41.121 49.087 61.675 1.00 58.43 95 ASN A CA 1
ATOM 806 C C . ASN A 1 95 ? 41.586 48.155 62.781 1.00 56.99 95 ASN A C 1
ATOM 807 O O . ASN A 1 95 ? 42.707 47.644 62.737 1.00 56.21 95 ASN A O 1
ATOM 812 N N . GLY A 1 96 ? 40.723 47.902 63.752 1.00 55.20 96 GLY A N 1
ATOM 813 C CA . GLY A 1 96 ? 41.108 47.041 64.850 1.00 53.69 96 GLY A CA 1
ATOM 814 C C . GLY A 1 96 ? 40.917 45.550 64.673 1.00 53.95 96 GLY A C 1
ATOM 815 O O . GLY A 1 96 ? 40.727 45.026 63.571 1.00 52.65 96 GLY A O 1
ATOM 816 N N . GLU A 1 97 ? 41.020 44.870 65.804 1.00 55.28 97 GLU A N 1
ATOM 817 C CA . GLU A 1 97 ? 40.871 43.434 65.902 1.00 54.95 97 GLU A CA 1
ATOM 818 C C . GLU A 1 97 ? 39.389 43.124 65.770 1.00 49.57 97 GLU A C 1
ATOM 819 O O . GLU A 1 97 ? 38.548 43.778 66.388 1.00 46.02 97 GLU A O 1
ATOM 825 N N . ILE A 1 98 ? 39.080 42.152 64.923 1.00 43.03 98 ILE A N 1
ATOM 826 C CA . ILE A 1 98 ? 37.709 41.747 64.687 1.00 38.22 98 ILE A CA 1
ATOM 827 C C . ILE A 1 98 ? 37.457 40.407 65.369 1.00 36.40 98 ILE A C 1
ATOM 828 O O . ILE A 1 98 ? 38.295 39.512 65.314 1.00 37.26 98 ILE A O 1
ATOM 833 N N . ASP A 1 99 ? 36.315 40.290 66.044 1.00 33.74 99 ASP A N 1
ATOM 834 C CA . ASP A 1 99 ? 35.935 39.070 66.751 1.00 30.86 99 ASP A CA 1
ATOM 835 C C . ASP A 1 99 ? 35.867 37.883 65.775 1.00 30.13 99 ASP A C 1
ATOM 836 O O . ASP A 1 99 ? 35.576 38.060 64.592 1.00 29.26 99 ASP A O 1
ATOM 841 N N . TRP A 1 100 ? 36.134 36.675 66.265 1.00 28.40 100 TRP A N 1
ATOM 842 C CA . TRP A 1 100 ? 36.108 35.507 65.392 1.00 28.91 100 TRP A CA 1
ATOM 843 C C . TRP A 1 100 ? 34.699 35.165 64.905 1.00 28.36 100 TRP A C 1
ATOM 844 O O . TRP A 1 100 ? 34.522 34.805 63.741 1.00 28.78 100 TRP A O 1
ATOM 855 N N . ARG A 1 101 ? 33.706 35.279 65.786 1.00 26.97 101 ARG A N 1
ATOM 856 C CA . ARG A 1 101 ? 32.328 34.990 65.410 1.00 27.29 101 ARG A CA 1
ATOM 857 C C . ARG A 1 101 ? 31.893 35.831 64.206 1.00 25.54 101 ARG A C 1
ATOM 858 O O . ARG A 1 101 ? 31.052 35.410 63.425 1.00 25.41 101 ARG A O 1
ATOM 866 N N . ALA A 1 102 ? 32.502 37.000 64.042 1.00 25.23 102 ALA A N 1
ATOM 867 C CA . ALA A 1 102 ? 32.185 37.888 62.931 1.00 26.89 102 ALA A CA 1
ATOM 868 C C . ALA A 1 102 ? 32.801 37.383 61.626 1.00 27.64 102 ALA A C 1
ATOM 869 O O . ALA A 1 102 ? 32.117 37.290 60.602 1.00 27.46 102 ALA A O 1
ATOM 871 N N . LYS A 1 103 ? 34.089 37.052 61.679 1.00 29.36 103 LYS A N 1
ATOM 872 C CA . LYS A 1 103 ? 34.814 36.541 60.520 1.00 29.79 103 LYS A CA 1
ATOM 873 C C . LYS A 1 103 ? 34.140 35.256 60.071 1.00 26.93 103 LYS A C 1
ATOM 874 O O . LYS A 1 103 ? 34.015 34.989 58.881 1.00 23.63 103 LYS A O 1
ATOM 880 N N . SER A 1 104 ? 33.606 34.524 61.039 1.00 24.82 104 SER A N 1
ATOM 881 C CA . SER A 1 104 ? 32.951 33.257 60.779 1.00 24.92 104 SER A CA 1
ATOM 882 C C . SER A 1 104 ? 31.624 33.412 60.070 1.00 24.35 104 SER A C 1
ATOM 883 O O . SER A 1 104 ? 31.254 32.585 59.230 1.00 24.97 104 SER A O 1
ATOM 886 N N . TYR A 1 105 ? 30.880 34.435 60.472 1.00 22.04 105 TYR A N 1
ATOM 887 C CA . TYR A 1 105 ? 29.592 34.732 59.868 1.00 21.40 105 TYR A CA 1
ATOM 888 C C . TYR A 1 105 ? 29.900 35.183 58.441 1.00 20.56 105 TYR A C 1
ATOM 889 O O . TYR A 1 105 ? 29.259 34.738 57.489 1.00 22.83 105 TYR A O 1
ATOM 898 N N . VAL A 1 106 ? 30.910 36.035 58.306 1.00 18.91 106 VAL A N 1
ATOM 899 C CA . VAL A 1 106 ? 31.337 36.550 57.017 1.00 19.75 106 VAL A CA 1
ATOM 900 C C . VAL A 1 106 ? 31.753 35.440 56.065 1.00 20.44 106 VAL A C 1
ATOM 901 O O . VAL A 1 106 ? 31.300 35.396 54.921 1.00 21.68 106 VAL A O 1
ATOM 905 N N . ASN A 1 107 ? 32.618 34.546 56.537 1.00 22.65 107 ASN A N 1
ATOM 906 C CA . ASN A 1 107 ? 33.098 33.447 55.709 1.00 22.63 107 ASN A CA 1
ATOM 907 C C . ASN A 1 107 ? 31.975 32.462 55.362 1.00 23.11 107 ASN A C 1
ATOM 908 O O . ASN A 1 107 ? 31.989 31.846 54.289 1.00 26.84 107 ASN A O 1
ATOM 913 N N . TYR A 1 108 ? 31.009 32.294 56.261 1.00 20.86 108 TYR A N 1
ATOM 914 C CA . TYR A 1 108 ? 29.894 31.414 55.953 1.00 18.87 108 TYR A CA 1
ATOM 915 C C . TYR A 1 108 ? 29.149 32.029 54.762 1.00 18.83 108 TYR A C 1
ATOM 916 O O . TYR A 1 108 ? 28.889 31.353 53.767 1.00 19.87 108 TYR A O 1
ATOM 925 N N . LEU A 1 109 ? 28.875 33.329 54.838 1.00 18.71 109 LEU A N 1
ATOM 926 C CA . LEU A 1 109 ? 28.168 34.022 53.765 1.00 17.93 109 LEU A CA 1
ATOM 927 C C . LEU A 1 109 ? 28.893 33.923 52.441 1.00 17.63 109 LEU A C 1
ATOM 928 O O . LEU A 1 109 ? 28.280 33.630 51.411 1.00 18.58 109 LEU A O 1
ATOM 933 N N . LEU A 1 110 ? 30.197 34.163 52.463 1.00 17.98 110 LEU A N 1
ATOM 934 C CA . LEU A 1 110 ? 30.984 34.084 51.245 1.00 19.37 110 LEU A CA 1
ATOM 935 C C . LEU A 1 110 ? 30.930 32.680 50.622 1.00 19.31 110 LEU A C 1
ATOM 936 O O . LEU A 1 110 ? 30.771 32.543 49.411 1.00 18.08 110 LEU A O 1
ATOM 941 N N . SER A 1 111 ? 30.984 31.648 51.459 1.00 20.40 111 SER A N 1
ATOM 942 C CA . SER A 1 111 ? 30.923 30.266 50.975 1.00 22.85 111 SER A CA 1
ATOM 943 C C . SER A 1 111 ? 29.579 29.960 50.336 1.00 20.29 111 SER A C 1
ATOM 944 O O . SER A 1 111 ? 29.514 29.273 49.318 1.00 20.93 111 SER A O 1
ATOM 947 N N . VAL A 1 112 ? 28.505 30.445 50.951 1.00 16.98 112 VAL A N 1
ATOM 948 C CA . VAL A 1 112 ? 27.173 30.228 50.413 1.00 16.12 112 VAL A CA 1
ATOM 949 C C . VAL A 1 112 ? 27.028 30.870 49.025 1.00 15.35 112 VAL A C 1
ATOM 950 O O . VAL A 1 112 ? 26.512 30.249 48.104 1.00 17.70 112 VAL A O 1
ATOM 954 N N . ALA A 1 113 ? 27.522 32.086 48.857 1.00 14.68 113 ALA A N 1
ATOM 955 C CA . ALA A 1 113 ? 27.411 32.742 47.557 1.00 15.47 113 ALA A CA 1
ATOM 956 C C . ALA A 1 113 ? 28.312 32.071 46.533 1.00 17.35 113 ALA A C 1
ATOM 957 O O . ALA A 1 113 ? 27.930 31.929 45.363 1.00 17.94 113 ALA A O 1
ATOM 959 N N . SER A 1 114 ? 29.505 31.667 46.975 1.00 16.36 114 SER A N 1
ATOM 960 C CA . SER A 1 114 ? 30.473 31.016 46.102 1.00 16.70 114 SER A CA 1
ATOM 961 C C . SER A 1 114 ? 30.028 29.640 45.630 1.00 17.28 114 SER A C 1
ATOM 962 O O . SER A 1 114 ? 29.954 29.375 44.431 1.00 17.33 114 SER A O 1
ATOM 965 N N . LEU A 1 115 ? 29.745 28.772 46.593 1.00 17.59 115 LEU A N 1
ATOM 966 C CA . LEU A 1 115 ? 29.384 27.392 46.320 1.00 20.78 115 LEU A CA 1
ATOM 967 C C . LEU A 1 115 ? 27.909 26.996 46.294 1.00 23.12 115 LEU A C 1
ATOM 968 O O . LEU A 1 115 ? 27.565 25.988 45.675 1.00 25.08 115 LEU A O 1
ATOM 973 N N . GLY A 1 116 ? 27.046 27.764 46.965 1.00 23.94 116 GLY A N 1
ATOM 974 C CA . GLY A 1 116 ? 25.628 27.440 47.000 1.00 21.18 116 GLY A CA 1
ATOM 975 C C . GLY A 1 116 ? 24.866 27.869 45.761 1.00 17.99 116 GLY A C 1
ATOM 976 O O . GLY A 1 116 ? 25.406 28.517 44.882 1.00 16.19 116 GLY A O 1
ATOM 977 N N . SER A 1 117 ? 23.592 27.515 45.707 1.00 19.92 117 SER A N 1
ATOM 978 C CA . SER A 1 117 ? 22.737 27.875 44.577 1.00 21.12 117 SER A CA 1
ATOM 979 C C . SER A 1 117 ? 22.346 29.330 44.719 1.00 19.09 117 SER A C 1
ATOM 980 O O . SER A 1 117 ? 22.581 29.931 45.759 1.00 20.05 117 SER A O 1
ATOM 983 N N . PHE A 1 118 ? 21.734 29.898 43.691 1.00 19.66 118 PHE A N 1
ATOM 984 C CA . PHE A 1 118 ? 21.309 31.288 43.790 1.00 18.38 118 PHE A CA 1
ATOM 985 C C . PHE A 1 118 ? 20.211 31.479 44.867 1.00 17.46 118 PHE A C 1
ATOM 986 O O . PHE A 1 118 ? 20.218 32.482 45.582 1.00 16.56 118 PHE A O 1
ATOM 994 N N . LEU A 1 119 ? 19.309 30.503 45.011 1.00 17.04 119 LEU A N 1
ATOM 995 C CA . LEU A 1 119 ? 18.232 30.594 46.003 1.00 19.07 119 LEU A CA 1
ATOM 996 C C . LEU A 1 119 ? 18.788 30.597 47.419 1.00 17.36 119 LEU A C 1
ATOM 997 O O . LEU A 1 119 ? 18.376 31.402 48.252 1.00 15.89 119 LEU A O 1
ATOM 1002 N N . GLU A 1 120 ? 19.728 29.701 47.688 1.00 17.21 120 GLU A N 1
ATOM 1003 C CA . GLU A 1 120 ? 20.351 29.641 49.004 1.00 19.10 120 GLU A CA 1
ATOM 1004 C C . GLU A 1 120 ? 20.969 30.993 49.338 1.00 16.75 120 GLU A C 1
ATOM 1005 O O . GLU A 1 120 ? 20.788 31.512 50.435 1.00 18.16 120 GLU A O 1
ATOM 1011 N N . GLY A 1 121 ? 21.688 31.551 48.366 1.00 14.78 121 GLY A N 1
ATOM 1012 C CA . GLY A 1 121 ? 22.345 32.827 48.546 1.00 14.06 121 GLY A CA 1
ATOM 1013 C C . GLY A 1 121 ? 21.392 33.995 48.710 1.00 13.72 121 GLY A C 1
ATOM 1014 O O . GLY A 1 121 ? 21.638 34.871 49.527 1.00 13.74 121 GLY A O 1
ATOM 1015 N N . PHE A 1 122 ? 20.310 34.015 47.937 1.00 13.30 122 PHE A N 1
ATOM 1016 C CA . PHE A 1 122 ? 19.349 35.106 48.034 1.00 14.78 122 PHE A CA 1
ATOM 1017 C C . PHE A 1 122 ? 18.523 34.949 49.325 1.00 14.33 122 PHE A C 1
ATOM 1018 O O . PHE A 1 122 ? 18.114 35.937 49.921 1.00 13.58 122 PHE A O 1
ATOM 1026 N N . THR A 1 123 ? 18.341 33.706 49.775 1.00 13.09 123 THR A N 1
ATOM 1027 C CA . THR A 1 123 ? 17.623 33.422 51.018 1.00 12.40 123 THR A CA 1
ATOM 1028 C C . THR A 1 123 ? 18.485 33.963 52.169 1.00 12.58 123 THR A C 1
ATOM 1029 O O . THR A 1 123 ? 17.960 34.421 53.186 1.00 13.97 123 THR A O 1
ATOM 1033 N N . ALA A 1 124 ? 19.809 33.919 52.000 1.00 9.36 124 ALA A N 1
ATOM 1034 C CA . ALA A 1 124 ? 20.724 34.429 53.026 1.00 8.10 124 ALA A CA 1
ATOM 1035 C C . ALA A 1 124 ? 20.632 35.956 53.089 1.00 7.04 124 ALA A C 1
ATOM 1036 O O . ALA A 1 124 ? 20.619 36.542 54.166 1.00 7.34 124 ALA A O 1
ATOM 1038 N N . LEU A 1 125 ? 20.543 36.588 51.923 1.00 7.11 125 LEU A N 1
ATOM 1039 C CA . LEU A 1 125 ? 20.432 38.038 51.828 1.00 10.32 125 LEU A CA 1
ATOM 1040 C C . LEU A 1 125 ? 19.163 38.520 52.529 1.00 11.73 125 LEU A C 1
ATOM 1041 O O . LEU A 1 125 ? 19.188 39.478 53.304 1.00 12.50 125 LEU A O 1
ATOM 1046 N N . TYR A 1 126 ? 18.057 37.841 52.251 1.00 12.30 126 TYR A N 1
ATOM 1047 C CA . TYR A 1 126 ? 16.786 38.186 52.851 1.00 12.82 126 TYR A CA 1
ATOM 1048 C C . TYR A 1 126 ? 16.834 38.068 54.371 1.00 13.24 126 TYR A C 1
ATOM 1049 O O . TYR A 1 126 ? 16.430 38.990 55.086 1.00 11.42 126 TYR A O 1
ATOM 1058 N N . CYS A 1 127 ? 17.353 36.943 54.856 1.00 13.14 127 CYS A N 1
ATOM 1059 C CA . CYS A 1 127 ? 17.453 36.698 56.297 1.00 14.52 127 CYS A CA 1
ATOM 1060 C C . CYS A 1 127 ? 18.246 37.792 57.013 1.00 13.69 127 CYS A C 1
ATOM 1061 O O . CYS A 1 127 ? 17.776 38.404 57.967 1.00 16.33 127 CYS A O 1
ATOM 1064 N N . GLU A 1 128 ? 19.453 38.039 56.537 1.00 14.68 128 GLU A N 1
ATOM 1065 C CA . GLU A 1 128 ? 20.316 39.049 57.131 1.00 15.35 128 GLU A CA 1
ATOM 1066 C C . GLU A 1 128 ? 19.726 40.462 57.124 1.00 15.26 128 GLU A C 1
ATOM 1067 O O . GLU A 1 128 ? 19.899 41.198 58.096 1.00 15.30 128 GLU A O 1
ATOM 1073 N N . GLU A 1 129 ? 19.070 40.846 56.025 1.00 13.77 129 GLU A N 1
ATOM 1074 C CA . GLU A 1 129 ? 18.485 42.182 55.903 1.00 13.72 129 GLU A CA 1
ATOM 1075 C C . GLU A 1 129 ? 17.226 42.315 56.745 1.00 13.63 129 GLU A C 1
ATOM 1076 O O . GLU A 1 129 ? 17.067 43.282 57.486 1.00 13.64 129 GLU A O 1
ATOM 1082 N N . LYS A 1 130 ? 16.347 41.328 56.619 1.00 13.82 130 LYS A N 1
ATOM 1083 C CA . LYS A 1 130 ? 15.105 41.255 57.365 1.00 13.40 130 LYS A CA 1
ATOM 1084 C C . LYS A 1 130 ? 15.385 41.205 58.875 1.00 12.58 130 LYS A C 1
ATOM 1085 O O . LYS A 1 130 ? 14.635 41.771 59.685 1.00 12.71 130 LYS A O 1
ATOM 1091 N N . ALA A 1 131 ? 16.478 40.554 59.260 1.00 12.91 131 ALA A N 1
ATOM 1092 C CA . ALA A 1 131 ? 16.809 40.458 60.685 1.00 14.76 131 ALA A CA 1
ATOM 1093 C C . ALA A 1 131 ? 17.180 41.807 61.280 1.00 15.31 131 ALA A C 1
ATOM 1094 O O . ALA A 1 131 ? 16.833 42.095 62.423 1.00 16.14 131 ALA A O 1
ATOM 1096 N N . TYR A 1 132 ? 17.878 42.641 60.511 1.00 14.17 132 TYR A N 1
ATOM 1097 C CA . TYR A 1 132 ? 18.253 43.954 61.013 1.00 13.33 132 TYR A CA 1
ATOM 1098 C C . TYR A 1 132 ? 17.063 44.894 60.998 1.00 13.20 132 TYR A C 1
ATOM 1099 O O . TYR A 1 132 ? 16.916 45.748 61.876 1.00 13.55 132 TYR A O 1
ATOM 1108 N N . TYR A 1 133 ? 16.211 44.726 59.997 1.00 13.25 133 TYR A N 1
ATOM 1109 C CA . TYR A 1 133 ? 15.019 45.549 59.875 1.00 14.65 133 TYR A CA 1
ATOM 1110 C C . TYR A 1 133 ? 14.142 45.392 61.122 1.00 14.26 133 TYR A C 1
ATOM 1111 O O . TYR A 1 133 ? 13.699 46.375 61.688 1.00 14.41 133 TYR A O 1
ATOM 1120 N N . GLU A 1 134 ? 13.943 44.152 61.567 1.00 14.80 134 GLU A N 1
ATOM 1121 C CA . GLU A 1 134 ? 13.128 43.868 62.748 1.00 14.06 134 GLU A CA 1
ATOM 1122 C C . GLU A 1 134 ? 13.843 44.241 64.033 1.00 15.12 134 GLU A C 1
ATOM 1123 O O . GLU A 1 134 ? 13.228 44.729 64.984 1.00 17.02 134 GLU A O 1
ATOM 1129 N N . ALA A 1 135 ? 15.147 44.005 64.064 1.00 15.17 135 ALA A N 1
ATOM 1130 C CA . ALA A 1 135 ? 15.926 44.326 65.249 1.00 14.99 135 ALA A CA 1
ATOM 1131 C C . ALA A 1 135 ? 15.903 45.826 65.499 1.00 16.24 135 ALA A C 1
ATOM 1132 O O . ALA A 1 135 ? 15.579 46.276 66.605 1.00 17.79 135 ALA A O 1
ATOM 1134 N N . TRP A 1 136 ? 16.224 46.602 64.468 1.00 15.73 136 TRP A N 1
ATOM 1135 C CA . TRP A 1 136 ? 16.262 48.046 64.629 1.00 16.13 136 TRP A CA 1
ATOM 1136 C C . TRP A 1 136 ? 14.900 48.689 64.753 1.00 17.20 136 TRP A C 1
ATOM 1137 O O . TRP A 1 136 ? 14.746 49.684 65.462 1.00 15.21 136 TRP A O 1
ATOM 1148 N N . LYS A 1 137 ? 13.901 48.049 64.148 1.00 18.14 137 LYS A N 1
ATOM 1149 C CA . LYS A 1 137 ? 12.527 48.519 64.219 1.00 18.67 137 LYS A CA 1
ATOM 1150 C C . LYS A 1 137 ? 12.051 48.317 65.656 1.00 18.13 137 LYS A C 1
ATOM 1151 O O . LYS A 1 137 ? 11.264 49.111 66.161 1.00 17.91 137 LYS A O 1
ATOM 1157 N N . TRP A 1 138 ? 12.552 47.273 66.321 1.00 19.51 138 TRP A N 1
ATOM 1158 C CA . TRP A 1 138 ? 12.176 47.009 67.713 1.00 20.76 138 TRP A CA 1
ATOM 1159 C C . TRP A 1 138 ? 12.735 48.112 68.602 1.00 20.39 138 TRP A C 1
ATOM 1160 O O . TRP A 1 138 ? 12.053 48.604 69.498 1.00 21.41 138 TRP A O 1
ATOM 1171 N N . VAL A 1 139 ? 13.997 48.455 68.373 1.00 19.08 139 VAL A N 1
ATOM 1172 C CA . VAL A 1 139 ? 14.670 49.480 69.145 1.00 19.02 139 VAL A CA 1
ATOM 1173 C C . VAL A 1 139 ? 13.919 50.775 68.979 1.00 20.84 139 VAL A C 1
ATOM 1174 O O . VAL A 1 139 ? 13.709 51.526 69.931 1.00 20.52 139 VAL A O 1
ATOM 1178 N N . ARG A 1 140 ? 13.466 51.017 67.766 1.00 22.03 140 ARG A N 1
ATOM 1179 C CA . ARG A 1 140 ? 12.755 52.239 67.527 1.00 24.42 140 ARG A CA 1
ATOM 1180 C C . ARG A 1 140 ? 11.393 52.282 68.199 1.00 24.61 140 ARG A C 1
ATOM 1181 O O . ARG A 1 140 ? 11.018 53.296 68.769 1.00 25.86 140 ARG A O 1
ATOM 1189 N N . GLU A 1 141 ? 10.662 51.178 68.151 1.00 25.22 141 GLU A N 1
ATOM 1190 C CA . GLU A 1 141 ? 9.345 51.142 68.772 1.00 28.01 141 GLU A CA 1
ATOM 1191 C C . GLU A 1 141 ? 9.430 51.159 70.301 1.00 28.23 141 GLU A C 1
ATOM 1192 O O . GLU A 1 141 ? 8.440 51.437 70.979 1.00 28.22 141 GLU A O 1
ATOM 1198 N N . ASN A 1 142 ? 10.633 50.965 70.838 1.00 27.96 142 ASN A N 1
ATOM 1199 C CA . ASN A 1 142 ? 10.807 50.959 72.287 1.00 29.92 142 ASN A CA 1
ATOM 1200 C C . ASN A 1 142 ? 11.713 52.040 72.872 1.00 29.63 142 ASN A C 1
ATOM 1201 O O . ASN A 1 142 ? 11.992 52.024 74.072 1.00 29.37 142 ASN A O 1
ATOM 1206 N N . LEU A 1 143 ? 12.112 53.004 72.042 1.00 30.56 143 LEU A N 1
ATOM 1207 C CA . LEU A 1 143 ? 12.978 54.101 72.481 1.00 32.87 143 LEU A CA 1
ATOM 1208 C C . LEU A 1 143 ? 12.332 54.983 73.553 1.00 34.39 143 LEU A C 1
ATOM 1209 O O . LEU A 1 143 ? 11.174 55.388 73.421 1.00 32.63 143 LEU A O 1
ATOM 1214 N N . LYS A 1 144 ? 13.078 55.266 74.616 1.00 37.87 144 LYS A N 1
ATOM 1215 C CA . LYS A 1 144 ? 12.578 56.132 75.679 1.00 42.83 144 LYS A CA 1
ATOM 1216 C C . LYS A 1 144 ? 12.849 57.568 75.249 1.00 42.51 144 LYS A C 1
ATOM 1217 O O . LYS A 1 144 ? 11.934 58.382 75.148 1.00 42.20 144 LYS A O 1
ATOM 1223 N N . GLU A 1 145 ? 14.110 57.870 74.983 1.00 43.49 145 GLU A N 1
ATOM 1224 C CA . GLU A 1 145 ? 14.488 59.204 74.552 1.00 44.61 145 GLU A CA 1
ATOM 1225 C C . GLU A 1 145 ? 15.332 59.126 73.287 1.00 40.37 145 GLU A C 1
ATOM 1226 O O . GLU A 1 145 ? 15.759 58.044 72.886 1.00 36.18 145 GLU A O 1
ATOM 1232 N N . ARG A 1 146 ? 15.534 60.274 72.645 1.00 37.63 146 ARG A N 1
ATOM 1233 C CA . ARG A 1 146 ? 16.341 60.354 71.430 1.00 34.68 146 ARG A CA 1
ATOM 1234 C C . ARG A 1 146 ? 17.746 59.853 71.762 1.00 31.74 146 ARG A C 1
ATOM 1235 O O . ARG A 1 146 ? 18.379 60.315 72.718 1.00 32.15 146 ARG A O 1
ATOM 1243 N N . SER A 1 147 ? 18.209 58.893 70.972 1.00 28.71 147 SER A N 1
ATOM 1244 C CA . SER A 1 147 ? 19.518 58.270 71.146 1.00 25.95 147 SER A CA 1
ATOM 1245 C C . SER A 1 147 ? 20.674 58.979 70.425 1.00 25.12 147 SER A C 1
ATOM 1246 O O . SER A 1 147 ? 20.476 59.648 69.411 1.00 23.18 147 SER A O 1
ATOM 1249 N N . PRO A 1 148 ? 21.891 58.884 70.985 1.00 24.75 148 PRO A N 1
ATOM 1250 C CA . PRO A 1 148 ? 23.098 59.491 70.407 1.00 26.03 148 PRO A CA 1
ATOM 1251 C C . PRO A 1 148 ? 23.476 58.713 69.136 1.00 25.35 148 PRO A C 1
ATOM 1252 O O . PRO A 1 148 ? 24.289 59.169 68.327 1.00 25.33 148 PRO A O 1
ATOM 1256 N N . TYR A 1 149 ? 22.872 57.534 68.987 1.00 23.20 149 TYR A N 1
ATOM 1257 C CA . TYR A 1 149 ? 23.099 56.656 67.840 1.00 22.64 149 TYR A CA 1
ATOM 1258 C C . TYR A 1 149 ? 21.840 56.599 66.984 1.00 21.01 14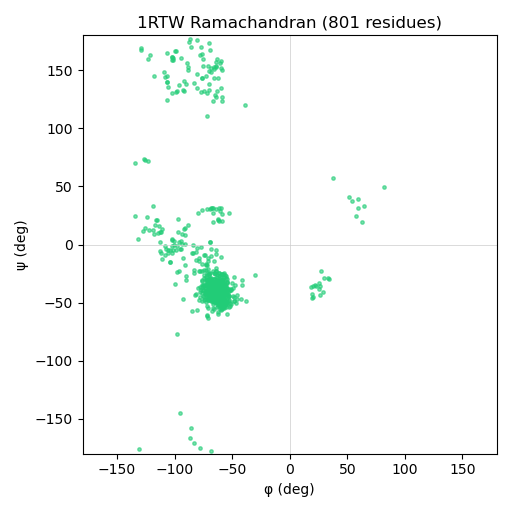9 TYR A C 1
ATOM 1259 O O . TYR A 1 149 ? 21.705 55.722 66.136 1.00 17.95 149 TYR A O 1
ATOM 1268 N N . GLN A 1 150 ? 20.915 57.522 67.245 1.00 21.98 150 GLN A N 1
ATOM 1269 C CA . GLN A 1 150 ? 19.632 57.619 66.544 1.00 23.37 150 GLN A CA 1
ATOM 1270 C C . GLN A 1 150 ? 19.713 57.387 65.036 1.00 23.27 150 GLN A C 1
ATOM 1271 O O . GLN A 1 150 ? 18.769 56.918 64.412 1.00 23.80 150 GLN A O 1
ATOM 1277 N N . GLU A 1 151 ? 20.844 57.750 64.460 1.00 23.01 151 GLU A N 1
ATOM 1278 C CA . GLU A 1 151 ? 21.075 57.611 63.038 1.00 24.54 151 GLU A CA 1
ATOM 1279 C C . GLU A 1 151 ? 21.109 56.166 62.559 1.00 22.66 151 GLU A C 1
ATOM 1280 O O . GLU A 1 151 ? 20.588 55.862 61.489 1.00 21.01 151 GLU A O 1
ATOM 1286 N N . PHE A 1 152 ? 21.718 55.286 63.346 1.00 20.03 152 PHE A N 1
ATOM 1287 C CA . PHE A 1 152 ? 21.778 53.878 62.997 1.00 20.20 152 PHE A CA 1
ATOM 1288 C C . PHE A 1 152 ? 20.376 53.289 63.137 1.00 18.69 152 PHE A C 1
ATOM 1289 O O . PHE A 1 152 ? 19.873 52.606 62.235 1.00 18.86 152 PHE A O 1
ATOM 1297 N N . ILE A 1 153 ? 19.738 53.591 64.261 1.00 17.70 153 ILE A N 1
ATOM 1298 C CA . ILE A 1 153 ? 18.392 53.107 64.547 1.00 18.62 153 ILE A CA 1
ATOM 1299 C C . ILE A 1 153 ? 17.449 53.487 63.413 1.00 18.70 153 ILE A C 1
ATOM 1300 O O . ILE A 1 153 ? 16.625 52.682 62.972 1.00 19.74 153 ILE A O 1
ATOM 1305 N N . ASN A 1 154 ? 17.636 54.683 62.874 1.00 19.02 154 ASN A N 1
ATOM 1306 C CA . ASN A 1 154 ? 16.760 55.137 61.809 1.00 21.10 154 ASN A CA 1
ATOM 1307 C C . ASN A 1 154 ? 17.024 54.555 60.426 1.00 20.56 154 ASN A C 1
ATOM 1308 O O . ASN A 1 154 ? 16.076 54.257 59.699 1.00 19.94 154 ASN A O 1
ATOM 1313 N N . HIS A 1 155 ? 18.291 54.391 60.061 1.00 19.28 155 HIS A N 1
ATOM 1314 C CA . HIS A 1 155 ? 18.611 53.833 58.756 1.00 18.79 155 HIS A CA 1
ATOM 1315 C C . HIS A 1 155 ? 18.009 52.437 58.604 1.00 18.03 155 HIS A C 1
ATOM 1316 O O . HIS A 1 155 ? 17.318 52.167 57.621 1.00 17.94 155 HIS A O 1
ATOM 1323 N N . TRP A 1 156 ? 18.227 51.568 59.589 1.00 18.05 156 TRP A N 1
ATOM 1324 C CA . TRP A 1 156 ? 17.702 50.201 59.508 1.00 18.66 156 TRP A CA 1
ATOM 1325 C C . TRP A 1 156 ? 16.224 50.019 59.841 1.00 19.37 156 TRP A C 1
ATOM 1326 O O . TRP A 1 156 ? 15.666 48.941 59.615 1.00 18.16 156 TRP A O 1
ATOM 1337 N N . SER A 1 157 ? 15.602 51.052 60.407 1.00 19.67 157 SER A N 1
ATOM 1338 C CA . SER A 1 157 ? 14.175 50.992 60.725 1.00 20.82 157 SER A CA 1
ATOM 1339 C C . SER A 1 157 ? 13.401 51.881 59.764 1.00 20.97 157 SER A C 1
ATOM 1340 O O . SER A 1 157 ? 12.172 51.921 59.809 1.00 22.71 157 SER A O 1
ATOM 1343 N N . SER A 1 158 ? 14.124 52.544 58.862 1.00 21.63 158 SER A N 1
ATOM 1344 C CA . SER A 1 158 ? 13.518 53.456 57.896 1.00 23.18 158 SER A CA 1
ATOM 1345 C C . SER A 1 158 ? 12.571 52.807 56.909 1.00 24.31 158 SER A C 1
ATOM 1346 O O . SER A 1 158 ? 12.639 51.608 56.633 1.00 24.32 158 SER A O 1
ATOM 1349 N N . GLN A 1 159 ? 11.686 53.638 56.375 1.00 24.96 159 GLN A N 1
ATOM 1350 C CA . GLN A 1 159 ? 10.715 53.205 55.399 1.00 25.84 159 GLN A CA 1
ATOM 1351 C C . GLN A 1 159 ? 11.470 52.719 54.178 1.00 25.12 159 GLN A C 1
ATOM 1352 O O . GLN A 1 159 ? 11.087 51.742 53.543 1.00 25.10 159 GLN A O 1
ATOM 1358 N N . GLU A 1 160 ? 12.538 53.436 53.856 1.00 24.82 160 GLU A N 1
ATOM 1359 C CA . GLU A 1 160 ? 13.386 53.125 52.722 1.00 25.31 160 GLU A CA 1
ATOM 1360 C C . GLU A 1 160 ? 14.015 51.733 52.857 1.00 21.81 160 GLU A C 1
ATOM 1361 O O . GLU A 1 160 ? 14.028 50.966 51.898 1.00 21.73 160 GLU A O 1
ATOM 1367 N N . PHE A 1 161 ? 14.542 51.413 54.037 1.00 18.64 161 PHE A N 1
ATOM 1368 C CA . PHE A 1 161 ? 15.150 50.106 54.250 1.00 16.92 161 PHE A CA 1
ATOM 1369 C C . PHE A 1 161 ? 14.062 49.023 54.249 1.00 17.11 161 PHE A C 1
ATOM 1370 O O . PHE A 1 161 ? 14.252 47.930 53.699 1.00 13.94 161 PHE A O 1
ATOM 1378 N N . GLY A 1 162 ? 12.904 49.367 54.808 1.00 14.49 162 GLY A N 1
ATOM 1379 C CA . GLY A 1 162 ? 11.784 48.443 54.836 1.00 14.32 162 GLY A CA 1
ATOM 1380 C C . GLY A 1 162 ? 11.297 48.130 53.433 1.00 15.35 162 GLY A C 1
ATOM 1381 O O . GLY A 1 162 ? 10.909 47.001 53.139 1.00 14.90 162 GLY A O 1
ATOM 1382 N N . GLU A 1 163 ? 11.335 49.122 52.550 1.00 18.39 163 GLU A N 1
ATOM 1383 C CA . GLU A 1 163 ? 10.909 48.919 51.163 1.00 20.86 163 GLU A CA 1
ATOM 1384 C C . GLU A 1 163 ? 11.933 48.027 50.478 1.00 17.02 163 GLU A C 1
ATOM 1385 O O . GLU A 1 163 ? 11.595 47.233 49.609 1.00 18.42 163 GLU A O 1
ATOM 1391 N N . TYR A 1 164 ? 13.191 48.217 50.847 1.00 13.91 164 TYR A N 1
ATOM 1392 C CA . TYR A 1 164 ? 14.296 47.430 50.315 1.00 12.84 164 TYR A CA 1
ATOM 1393 C C . TYR A 1 164 ? 14.127 45.975 50.746 1.00 10.73 164 TYR A C 1
ATOM 1394 O O . TYR A 1 164 ? 14.297 45.065 49.943 1.00 10.83 164 TYR A O 1
ATOM 1403 N N . VAL A 1 165 ? 13.752 45.757 52.002 1.00 9.62 165 VAL A N 1
ATOM 1404 C CA . VAL A 1 165 ? 13.540 44.397 52.478 1.00 10.42 165 VAL A CA 1
ATOM 1405 C C . VAL A 1 165 ? 12.356 43.759 51.762 1.00 12.60 165 VAL A C 1
ATOM 1406 O O . VAL A 1 165 ? 12.442 42.617 51.306 1.00 9.95 165 VAL A O 1
ATOM 1410 N N . LYS A 1 166 ? 11.274 44.521 51.625 1.00 15.55 166 LYS A N 1
ATOM 1411 C CA . LYS A 1 166 ? 10.063 44.045 50.956 1.00 20.73 166 LYS A CA 1
ATOM 1412 C C . LYS A 1 166 ? 10.369 43.659 49.502 1.00 18.57 166 LYS A C 1
ATOM 1413 O O . LYS A 1 166 ? 9.848 42.663 48.990 1.00 14.95 166 LYS A O 1
ATOM 1419 N N . ARG A 1 167 ? 11.217 44.451 48.848 1.00 16.57 167 ARG A N 1
ATOM 1420 C CA . ARG A 1 167 ? 11.600 44.175 47.468 1.00 17.85 167 ARG A CA 1
ATOM 1421 C C . ARG A 1 167 ? 12.352 42.838 47.401 1.00 15.80 167 ARG A C 1
ATOM 1422 O O . ARG A 1 167 ? 12.090 42.022 46.518 1.00 14.94 167 ARG A O 1
ATOM 1430 N N . ILE A 1 168 ? 13.253 42.610 48.355 1.00 12.15 168 ILE A N 1
ATOM 1431 C CA . ILE A 1 168 ? 14.009 41.355 48.427 1.00 12.04 168 ILE A CA 1
ATOM 1432 C C . ILE A 1 168 ? 13.061 40.169 48.656 1.00 13.99 168 ILE A C 1
ATOM 1433 O O . ILE A 1 168 ? 13.130 39.146 47.977 1.00 14.78 168 ILE A O 1
ATOM 1438 N N . GLU A 1 169 ? 12.126 40.365 49.574 1.00 15.79 169 GLU A N 1
ATOM 1439 C CA . GLU A 1 169 ? 11.158 39.357 49.966 1.00 17.36 169 GLU A CA 1
ATOM 1440 C C . GLU A 1 169 ? 10.268 38.901 48.811 1.00 18.39 169 GLU A C 1
ATOM 1441 O O . GLU A 1 169 ? 9.942 37.712 48.662 1.00 17.27 169 GLU A O 1
ATOM 1447 N N . LYS A 1 170 ? 9.910 39.855 47.975 1.00 19.84 170 LYS A N 1
ATOM 1448 C CA . LYS A 1 170 ? 9.061 39.586 46.837 1.00 23.49 170 LYS A CA 1
ATOM 1449 C C . LYS A 1 170 ? 9.833 38.771 45.801 1.00 20.98 170 LYS A C 1
ATOM 1450 O O . LYS A 1 170 ? 9.290 37.832 45.217 1.00 19.92 170 LYS A O 1
ATOM 1456 N N . ILE A 1 171 ? 11.079 39.166 45.542 1.00 18.25 171 ILE A N 1
ATOM 1457 C CA . ILE A 1 171 ? 11.937 38.439 44.602 1.00 15.01 171 ILE A CA 1
ATOM 1458 C C . ILE A 1 171 ? 12.156 37.011 45.124 1.00 14.04 171 ILE A C 1
ATOM 1459 O O . ILE A 1 171 ? 12.073 36.038 44.364 1.00 13.64 171 ILE A O 1
ATOM 1464 N N . LEU A 1 172 ? 12.415 36.894 46.425 1.00 12.46 172 LEU A N 1
ATOM 1465 C CA . LEU A 1 172 ? 12.626 35.587 47.050 1.00 13.73 172 LEU A CA 1
ATOM 1466 C C . LEU A 1 172 ? 11.411 34.672 46.907 1.00 14.03 172 LEU A C 1
ATOM 1467 O O . LEU A 1 172 ? 11.542 33.482 46.616 1.00 15.56 172 LEU A O 1
ATOM 1472 N N . ASN A 1 173 ? 10.228 35.233 47.108 1.00 14.47 173 ASN A N 1
ATOM 1473 C CA . ASN A 1 173 ? 9.023 34.437 47.013 1.00 16.21 173 ASN A CA 1
ATOM 1474 C C . ASN A 1 173 ? 8.759 33.918 45.611 1.00 15.78 173 ASN A C 1
ATOM 1475 O O . ASN A 1 173 ? 8.333 32.786 45.446 1.00 16.21 173 ASN A O 1
ATOM 1480 N N . SER A 1 174 ? 9.069 34.723 44.604 1.00 18.02 174 SER A N 1
ATOM 1481 C CA . SER A 1 174 ? 8.883 34.310 43.223 1.00 19.38 174 SER A CA 1
ATOM 1482 C C . SER A 1 174 ? 9.877 33.223 42.875 1.00 19.75 174 SER A C 1
ATOM 1483 O O . SER A 1 174 ? 9.534 32.262 42.183 1.00 20.84 174 SER A O 1
ATOM 1486 N N . LEU A 1 175 ? 11.113 33.395 43.337 1.00 19.40 175 LEU A N 1
ATOM 1487 C CA . LEU A 1 175 ? 12.164 32.428 43.055 1.00 19.88 175 LEU A CA 1
ATOM 1488 C C . LEU A 1 175 ? 11.827 31.080 43.634 1.00 20.39 175 LEU A C 1
ATOM 1489 O O . LEU A 1 175 ? 11.906 30.057 42.952 1.00 20.50 175 LEU A O 1
ATOM 1494 N N . ALA A 1 176 ? 11.443 31.088 44.902 1.00 20.93 176 ALA A N 1
ATOM 1495 C CA . ALA A 1 176 ? 11.104 29.858 45.587 1.00 23.02 176 ALA A CA 1
ATOM 1496 C C . ALA A 1 176 ? 9.980 29.104 44.891 1.00 24.33 176 ALA A C 1
ATOM 1497 O O . ALA A 1 176 ? 9.970 27.875 44.883 1.00 25.27 176 ALA A O 1
ATOM 1499 N N . GLU A 1 177 ? 9.053 29.842 44.288 1.00 25.82 177 GLU A N 1
ATOM 1500 C CA . GLU A 1 177 ? 7.913 29.238 43.597 1.00 28.42 177 GLU A CA 1
ATOM 1501 C C . GLU A 1 177 ? 8.275 28.303 42.465 1.00 28.61 177 GLU A C 1
ATOM 1502 O O . GLU A 1 177 ? 7.625 27.269 42.287 1.00 29.89 177 GLU A O 1
ATOM 1508 N N . LYS A 1 178 ? 9.299 28.658 41.696 1.00 27.94 178 LYS A N 1
ATOM 1509 C CA . LYS A 1 178 ? 9.702 27.816 40.578 1.00 29.25 178 LYS A CA 1
ATOM 1510 C C . LYS A 1 178 ? 10.753 26.781 40.923 1.00 30.80 178 LYS A C 1
ATOM 1511 O O . LYS A 1 178 ? 11.274 26.104 40.034 1.00 32.84 178 LYS A O 1
ATOM 1517 N N . HIS A 1 179 ? 11.049 26.652 42.214 1.00 32.86 179 HIS A N 1
ATOM 1518 C CA . HIS A 1 179 ? 12.021 25.672 42.684 1.00 36.48 179 HIS A CA 1
ATOM 1519 C C . HIS A 1 179 ? 11.350 24.496 43.384 1.00 39.98 179 HIS A C 1
ATOM 1520 O O . HIS A 1 179 ? 10.401 24.668 44.157 1.00 38.16 179 HIS A O 1
ATOM 1527 N N . GLY A 1 180 ? 11.870 23.301 43.120 1.00 43.94 180 GLY A N 1
ATOM 1528 C CA . GLY A 1 180 ? 11.301 22.101 43.700 1.00 51.48 180 GLY A CA 1
ATOM 1529 C C . GLY A 1 180 ? 11.766 21.886 45.117 1.00 56.94 180 GLY A C 1
ATOM 1530 O O . GLY A 1 180 ? 12.914 22.191 45.423 1.00 57.15 180 GLY A O 1
ATOM 1531 N N . GLU A 1 181 ? 10.888 21.319 45.946 1.00 63.35 181 GLU A N 1
ATOM 1532 C CA . GLU A 1 181 ? 11.118 21.029 47.370 1.00 70.50 181 GLU A CA 1
ATOM 1533 C C . GLU A 1 181 ? 12.542 20.718 47.879 1.00 73.70 181 GLU A C 1
ATOM 1534 O O . GLU A 1 181 ? 12.829 20.945 49.057 1.00 70.35 181 GLU A O 1
ATOM 1540 N N . PHE A 1 182 ? 13.422 20.196 47.022 1.00 79.24 182 PHE A N 1
ATOM 1541 C CA . PHE A 1 182 ? 14.792 19.894 47.441 1.00 83.17 182 PHE A CA 1
ATOM 1542 C C . PHE A 1 182 ? 15.634 21.145 47.650 1.00 75.99 182 PHE A C 1
ATOM 1543 O O . PHE A 1 182 ? 16.111 21.373 48.762 1.00 72.39 182 PHE A O 1
ATOM 1551 N N . GLU A 1 183 ? 15.839 21.952 46.606 1.00 68.70 183 GLU A N 1
ATOM 1552 C CA . GLU A 1 183 ? 16.646 23.153 46.802 1.00 61.69 183 GLU A CA 1
ATOM 1553 C C . GLU A 1 183 ? 16.008 24.180 47.728 1.00 57.11 183 GLU A C 1
ATOM 1554 O O . GLU A 1 183 ? 16.694 25.046 48.260 1.00 57.43 183 GLU A O 1
ATOM 1560 N N . LYS A 1 184 ? 14.717 24.002 48.001 1.00 53.53 184 LYS A N 1
ATOM 1561 C CA . LYS A 1 184 ? 13.995 24.873 48.921 1.00 50.72 184 LYS A CA 1
ATOM 1562 C C . LYS A 1 184 ? 14.493 24.562 50.333 1.00 50.79 184 LYS A C 1
ATOM 1563 O O . LYS A 1 184 ? 14.924 25.460 51.056 1.00 49.95 184 LYS A O 1
ATOM 1569 N N . GLU A 1 185 ? 14.425 23.285 50.713 1.00 50.97 185 GLU A N 1
ATOM 1570 C CA . GLU A 1 185 ? 14.878 22.835 52.028 1.00 50.60 185 GLU A CA 1
ATOM 1571 C C . GLU A 1 185 ? 16.357 23.182 52.225 1.00 46.67 185 GLU A C 1
ATOM 1572 O O . GLU A 1 185 ? 16.774 23.480 53.341 1.00 45.01 185 GLU A O 1
ATOM 1578 N N . ARG A 1 186 ? 17.140 23.158 51.145 1.00 43.68 186 ARG A N 1
ATOM 1579 C CA . ARG A 1 186 ? 18.559 23.529 51.206 1.00 41.71 186 ARG A CA 1
ATOM 1580 C C . ARG A 1 186 ? 18.631 24.997 51.671 1.00 38.61 186 ARG A C 1
ATOM 1581 O O . ARG A 1 186 ? 19.408 25.345 52.570 1.00 38.76 186 ARG A O 1
ATOM 1589 N N . ALA A 1 187 ? 17.790 25.838 51.065 1.00 32.97 187 ALA A N 1
ATOM 1590 C CA . ALA A 1 187 ? 17.709 27.259 51.404 1.00 30.17 187 ALA A CA 1
ATOM 1591 C C . ALA A 1 187 ? 17.151 27.452 52.819 1.00 28.07 187 ALA A C 1
ATOM 1592 O O . ALA A 1 187 ? 17.589 28.346 53.552 1.00 27.30 187 ALA A O 1
ATOM 1594 N N . ARG A 1 188 ? 16.188 26.615 53.200 1.00 27.59 188 ARG A N 1
ATOM 1595 C CA . ARG A 1 188 ? 15.603 26.686 54.533 1.00 31.09 188 ARG A CA 1
ATOM 1596 C C . ARG A 1 188 ? 16.712 26.527 55.562 1.00 33.64 188 ARG A C 1
ATOM 1597 O O . ARG A 1 188 ? 16.748 27.249 56.556 1.00 33.95 188 ARG A O 1
ATOM 1605 N N . GLU A 1 189 ? 17.632 25.603 55.294 1.00 37.38 189 GLU A N 1
ATOM 1606 C CA . GLU A 1 189 ? 18.754 25.343 56.182 1.00 40.57 189 GLU A CA 1
ATOM 1607 C C . GLU A 1 189 ? 19.654 26.560 56.296 1.00 36.19 189 GLU A C 1
ATOM 1608 O O . GLU A 1 189 ? 20.101 26.898 57.385 1.00 36.31 189 GLU A O 1
ATOM 1614 N N . VAL A 1 190 ? 19.921 27.215 55.172 1.00 30.83 190 VAL A N 1
ATOM 1615 C CA . VAL A 1 190 ? 20.760 28.409 55.167 1.00 26.37 190 VAL A CA 1
ATOM 1616 C C . VAL A 1 190 ? 20.114 29.495 56.024 1.00 23.34 190 VAL A C 1
ATOM 1617 O O . VAL A 1 190 ? 20.787 30.128 56.831 1.00 22.76 190 VAL A O 1
ATOM 1621 N N . PHE A 1 191 ? 18.802 29.661 55.883 1.00 22.03 191 PHE A N 1
ATOM 1622 C CA . PHE A 1 191 ? 18.069 30.672 56.642 1.00 21.58 191 PHE A CA 1
ATOM 1623 C C . PHE A 1 191 ? 18.253 30.407 58.125 1.00 22.24 191 PHE A C 1
ATOM 1624 O O . PHE A 1 191 ? 18.504 31.324 58.911 1.00 21.00 191 PHE A O 1
ATOM 1632 N N . LYS A 1 192 ? 18.148 29.135 58.496 1.00 23.92 192 LYS A N 1
ATOM 1633 C CA . LYS A 1 192 ? 18.308 28.727 59.885 1.00 24.53 192 LYS A CA 1
ATOM 1634 C C . LYS A 1 192 ? 19.702 29.112 60.345 1.00 22.42 192 LYS A C 1
ATOM 1635 O O . LYS A 1 192 ? 19.871 29.741 61.391 1.00 23.38 192 LYS A O 1
ATOM 1641 N N . GLU A 1 193 ? 20.690 28.820 59.510 1.00 19.69 193 GLU A N 1
ATOM 1642 C CA . GLU A 1 193 ? 22.064 29.131 59.860 1.00 20.30 193 GLU A CA 1
ATOM 1643 C C . GLU A 1 193 ? 22.352 30.622 60.008 1.00 17.33 193 GLU A C 1
ATOM 1644 O O . GLU A 1 193 ? 22.992 31.017 60.977 1.00 16.13 193 GLU A O 1
ATOM 1650 N N . VAL A 1 194 ? 21.886 31.445 59.065 1.00 15.75 194 VAL A N 1
ATOM 1651 C CA . VAL A 1 194 ? 22.106 32.896 59.162 1.00 16.69 194 VAL A CA 1
ATOM 1652 C C . VAL A 1 194 ? 21.377 33.456 60.371 1.00 14.94 194 VAL A C 1
ATOM 1653 O O . VAL A 1 194 ? 21.886 34.359 61.042 1.00 15.30 194 VAL A O 1
ATOM 1657 N N . SER A 1 195 ? 20.205 32.891 60.667 1.00 15.00 195 SER A N 1
ATOM 1658 C CA . SER A 1 195 ? 19.417 33.315 61.816 1.00 14.84 195 SER A CA 1
ATOM 1659 C C . SER A 1 195 ? 20.288 33.194 63.054 1.00 18.56 195 SER A C 1
ATOM 1660 O O . SER A 1 195 ? 20.430 34.157 63.811 1.00 21.18 195 SER A O 1
ATOM 1663 N N . LYS A 1 196 ? 20.907 32.023 63.224 1.00 20.24 196 LYS A N 1
ATOM 1664 C CA . LYS A 1 196 ? 21.788 31.748 64.362 1.00 21.82 196 LYS A CA 1
ATOM 1665 C C . LYS A 1 196 ? 22.974 32.702 64.414 1.00 23.26 196 LYS A C 1
ATOM 1666 O O . LYS A 1 196 ? 23.451 33.070 65.501 1.00 24.86 196 LYS A O 1
ATOM 1672 N N . PHE A 1 197 ? 23.462 33.079 63.234 1.00 21.38 197 PHE A N 1
ATOM 1673 C CA . PHE A 1 197 ? 24.591 33.993 63.140 1.00 20.38 197 PHE A CA 1
ATOM 1674 C C . PHE A 1 197 ? 24.194 35.406 63.555 1.00 20.06 197 PHE A C 1
ATOM 1675 O O . PHE A 1 197 ? 24.961 36.112 64.209 1.00 20.74 197 PHE A O 1
ATOM 1683 N N . GLU A 1 198 ? 22.972 35.787 63.201 1.00 20.53 198 GLU A N 1
ATOM 1684 C CA . GLU A 1 198 ? 22.423 37.096 63.558 1.00 19.53 198 GLU A CA 1
ATOM 1685 C C . GLU A 1 198 ? 22.306 37.192 65.075 1.00 19.28 198 GLU A C 1
ATOM 1686 O O . GLU A 1 198 ? 22.618 38.227 65.665 1.00 17.73 198 GLU A O 1
ATOM 1692 N N . LEU A 1 199 ? 21.819 36.115 65.691 1.00 18.17 199 LEU A N 1
ATOM 1693 C CA . LEU A 1 199 ? 21.670 36.061 67.134 1.00 18.88 199 LEU A CA 1
ATOM 1694 C C . LEU A 1 199 ? 23.018 36.140 67.867 1.00 19.20 199 LEU A C 1
ATOM 1695 O O . LEU A 1 199 ? 23.147 36.885 68.834 1.00 18.39 199 LEU A O 1
ATOM 1700 N N . ILE A 1 200 ? 24.027 35.414 67.390 1.00 20.43 200 ILE A N 1
ATOM 1701 C CA . ILE A 1 200 ? 25.351 35.423 68.022 1.00 22.80 200 ILE A CA 1
ATOM 1702 C C . ILE A 1 200 ? 26.099 36.743 67.871 1.00 22.17 200 ILE A C 1
ATOM 1703 O O . ILE A 1 200 ? 26.856 37.138 68.764 1.00 22.51 200 ILE A O 1
ATOM 1708 N N . PHE A 1 201 ? 25.892 37.420 66.742 1.00 21.64 201 PHE A N 1
ATOM 1709 C CA . PHE A 1 201 ? 26.584 38.681 66.471 1.00 19.20 201 PHE A CA 1
ATOM 1710 C C . PHE A 1 201 ? 26.345 39.741 67.546 1.00 18.78 201 PHE A C 1
ATOM 1711 O O . PHE A 1 201 ? 27.274 40.461 67.920 1.00 19.67 201 PHE A O 1
ATOM 1719 N N . TRP A 1 202 ? 25.115 39.819 68.056 1.00 17.62 202 TRP A N 1
ATOM 1720 C CA . TRP A 1 202 ? 24.778 40.788 69.106 1.00 17.05 202 TRP A CA 1
ATOM 1721 C C . TRP A 1 202 ? 25.620 40.608 70.381 1.00 17.68 202 TRP A C 1
ATOM 1722 O O . TRP A 1 202 ? 25.845 41.571 71.103 1.00 14.99 202 TRP A O 1
ATOM 1733 N N . ASP A 1 203 ? 26.078 39.383 70.657 1.00 20.18 203 ASP A N 1
ATOM 1734 C CA . ASP A 1 203 ? 26.902 39.120 71.847 1.00 22.80 203 ASP A CA 1
ATOM 1735 C C . ASP A 1 203 ? 28.296 39.692 71.710 1.00 22.86 203 ASP A C 1
ATOM 1736 O O . ASP A 1 203 ? 28.957 39.933 72.710 1.00 26.75 203 ASP A O 1
ATOM 1741 N N . ILE A 1 204 ? 28.764 39.865 70.480 1.00 24.15 204 ILE A N 1
ATOM 1742 C CA . ILE A 1 204 ? 30.111 40.382 70.249 1.00 23.90 204 ILE A CA 1
ATOM 1743 C C . ILE A 1 204 ? 30.403 41.637 71.049 1.00 25.38 204 ILE A C 1
ATOM 1744 O O . ILE A 1 204 ? 31.447 41.736 71.691 1.00 26.92 204 ILE A O 1
ATOM 1749 N N . ALA A 1 205 ? 29.444 42.555 71.067 1.00 25.26 205 ALA A N 1
ATOM 1750 C CA . ALA A 1 205 ? 29.563 43.815 71.795 1.00 26.94 205 ALA A CA 1
ATOM 1751 C C . ALA A 1 205 ? 30.055 43.665 73.244 1.00 28.51 205 ALA A C 1
ATOM 1752 O O . ALA A 1 205 ? 30.682 44.572 73.789 1.00 27.65 205 ALA A O 1
ATOM 1754 N N . TYR A 1 206 ? 29.783 42.515 73.854 1.00 30.70 206 TYR A N 1
ATOM 1755 C CA . TYR A 1 206 ? 30.174 42.267 75.240 1.00 33.43 206 TYR A CA 1
ATOM 1756 C C . TYR A 1 206 ? 31.347 41.292 75.378 1.00 34.68 206 TYR A C 1
ATOM 1757 O O . TYR A 1 206 ? 31.483 40.695 76.467 1.00 34.72 206 TYR A O 1
ATOM 1774 N N . PHE B 1 2 ? 52.435 50.636 33.637 1.00 46.56 2 PHE B N 1
ATOM 1775 C CA . PHE B 1 2 ? 51.819 49.425 33.105 1.00 40.93 2 PHE B CA 1
ATOM 1776 C C . PHE B 1 2 ? 50.770 49.669 32.015 1.00 39.77 2 PHE B C 1
ATOM 1777 O O . PHE B 1 2 ? 50.819 49.051 30.954 1.00 36.40 2 PHE B O 1
ATOM 1785 N N . SER B 1 3 ? 49.846 50.590 32.277 1.00 40.01 3 SER B N 1
ATOM 1786 C CA . SER B 1 3 ? 48.774 50.920 31.338 1.00 42.13 3 SER B CA 1
ATOM 1787 C C . SER B 1 3 ? 49.286 51.302 29.956 1.00 42.32 3 SER B C 1
ATOM 1788 O O . SER B 1 3 ? 48.815 50.782 28.945 1.00 41.73 3 SER B O 1
ATOM 1791 N N . GLU B 1 4 ? 50.246 52.219 29.919 1.00 44.41 4 GLU B N 1
ATOM 1792 C CA . GLU B 1 4 ? 50.822 52.656 28.661 1.00 45.70 4 GLU B CA 1
ATOM 1793 C C . GLU B 1 4 ? 51.618 51.526 28.024 1.00 45.77 4 GLU B C 1
ATOM 1794 O O . GLU B 1 4 ? 51.639 51.387 26.800 1.00 44.43 4 GLU B O 1
ATOM 1800 N N . GLU B 1 5 ? 52.215 50.682 28.858 1.00 46.21 5 GLU B N 1
ATOM 1801 C CA . GLU B 1 5 ? 52.971 49.543 28.356 1.00 47.45 5 GLU B CA 1
ATOM 1802 C C . GLU B 1 5 ? 52.017 48.596 27.632 1.00 45.15 5 GLU B C 1
ATOM 1803 O O . GLU B 1 5 ? 52.279 48.175 26.502 1.00 44.95 5 GLU B O 1
ATOM 1809 N N . LEU B 1 6 ? 50.912 48.268 28.299 1.00 41.69 6 LEU B N 1
ATOM 1810 C CA . LEU B 1 6 ? 49.896 47.380 27.751 1.00 39.38 6 LEU B CA 1
ATOM 1811 C C . LEU B 1 6 ? 49.435 47.851 26.381 1.00 39.96 6 LEU B C 1
ATOM 1812 O O . LEU B 1 6 ? 49.390 47.069 25.433 1.00 39.70 6 LEU B O 1
ATOM 1817 N N . ILE B 1 7 ? 49.125 49.140 26.284 1.00 41.38 7 ILE B N 1
ATOM 1818 C CA . ILE B 1 7 ? 48.662 49.742 25.040 1.00 44.07 7 ILE B CA 1
ATOM 1819 C C . ILE B 1 7 ? 49.697 49.728 23.923 1.00 47.01 7 ILE B C 1
ATOM 1820 O O . ILE B 1 7 ? 49.365 49.446 22.773 1.00 45.66 7 ILE B O 1
ATOM 1825 N N . LYS B 1 8 ? 50.948 50.009 24.278 1.00 52.71 8 LYS B N 1
ATOM 1826 C CA . LYS B 1 8 ? 52.055 50.051 23.326 1.00 58.02 8 LYS B CA 1
ATOM 1827 C C . LYS B 1 8 ? 52.308 48.714 22.625 1.00 56.45 8 LYS B C 1
ATOM 1828 O O . LYS B 1 8 ? 52.464 48.663 21.404 1.00 54.64 8 LYS B O 1
ATOM 1834 N N . GLU B 1 9 ? 52.274 47.632 23.392 1.00 54.85 9 GLU B N 1
ATOM 1835 C CA . GLU B 1 9 ? 52.537 46.302 22.859 1.00 52.80 9 GLU B CA 1
ATOM 1836 C C . GLU B 1 9 ? 51.367 45.630 22.131 1.00 48.45 9 GLU B C 1
ATOM 1837 O O . GLU B 1 9 ? 51.518 44.539 21.582 1.00 47.38 9 GLU B O 1
ATOM 1843 N N . ASN B 1 10 ? 50.213 46.300 22.110 1.00 44.36 10 ASN B N 1
ATOM 1844 C CA . ASN B 1 10 ? 49.018 45.803 21.414 1.00 41.75 10 ASN B CA 1
ATOM 1845 C C . ASN B 1 10 ? 48.483 46.866 20.464 1.00 43.82 10 ASN B C 1
ATOM 1846 O O . ASN B 1 10 ? 47.380 46.726 19.927 1.00 43.51 10 ASN B O 1
ATOM 1851 N N . GLU B 1 11 ? 49.272 47.913 20.232 1.00 47.22 11 GLU B N 1
ATOM 1852 C CA . GLU B 1 11 ? 48.854 48.999 19.352 1.00 49.76 11 GLU B CA 1
ATOM 1853 C C . GLU B 1 11 ? 48.505 48.511 17.951 1.00 48.13 11 GLU B C 1
ATOM 1854 O O . GLU B 1 11 ? 47.684 49.118 17.262 1.00 44.52 11 GLU B O 1
ATOM 1860 N N . ASN B 1 12 ? 49.074 47.377 17.557 1.00 47.91 12 ASN B N 1
ATOM 1861 C CA . ASN B 1 12 ? 48.800 46.824 16.238 1.00 49.15 12 ASN B CA 1
ATOM 1862 C C . ASN B 1 12 ? 47.355 46.319 16.164 1.00 46.98 12 ASN B C 1
ATOM 1863 O O . ASN B 1 12 ? 46.653 46.569 15.181 1.00 46.82 12 ASN B O 1
ATOM 1868 N N . ILE B 1 13 ? 46.897 45.661 17.227 1.00 43.89 13 ILE B N 1
ATOM 1869 C CA . ILE B 1 13 ? 45.530 45.152 17.276 1.00 39.54 13 ILE B CA 1
ATOM 1870 C C . ILE B 1 13 ? 44.534 46.299 17.432 1.00 35.97 13 ILE B C 1
ATOM 1871 O O . ILE B 1 13 ? 43.503 46.325 16.765 1.00 34.05 13 ILE B O 1
ATOM 1876 N N . TRP B 1 14 ? 44.848 47.252 18.306 1.00 33.23 14 TRP B N 1
ATOM 1877 C CA . TRP B 1 14 ? 43.964 48.397 18.524 1.00 31.77 14 TRP B CA 1
ATOM 1878 C C . TRP B 1 14 ? 43.799 49.247 17.272 1.00 32.62 14 TRP B C 1
ATOM 1879 O O . TRP B 1 14 ? 42.721 49.784 17.022 1.00 31.20 14 TRP B O 1
ATOM 1890 N N . ARG B 1 15 ? 44.863 49.347 16.476 1.00 35.70 15 ARG B N 1
ATOM 1891 C CA . ARG B 1 15 ? 44.828 50.127 15.243 1.00 38.75 15 ARG B CA 1
ATOM 1892 C C . ARG B 1 15 ? 43.754 49.568 14.319 1.00 36.93 15 ARG B C 1
ATOM 1893 O O . ARG B 1 15 ? 43.117 50.315 13.574 1.00 36.70 15 ARG B O 1
ATOM 1901 N N . ARG B 1 16 ? 43.546 48.254 14.390 1.00 35.08 16 ARG B N 1
ATOM 1902 C CA . ARG B 1 16 ? 42.537 47.592 13.575 1.00 33.90 16 ARG B CA 1
ATOM 1903 C C . ARG B 1 16 ? 41.112 48.041 13.928 1.00 30.45 16 ARG B C 1
ATOM 1904 O O . ARG B 1 16 ? 40.212 47.932 13.093 1.00 27.54 16 ARG B O 1
ATOM 1912 N N . PHE B 1 17 ? 40.890 48.529 15.152 1.00 27.18 17 PHE B N 1
ATOM 1913 C CA . PHE B 1 17 ? 39.556 49.036 15.496 1.00 26.24 17 PHE B CA 1
ATOM 1914 C C . PHE B 1 17 ? 39.500 50.552 15.722 1.00 27.31 17 PHE B C 1
ATOM 1915 O O . PHE B 1 17 ? 38.478 51.104 16.136 1.00 25.69 17 PHE B O 1
ATOM 1923 N N . LEU B 1 18 ? 40.587 51.227 15.366 1.00 29.60 18 LEU B N 1
ATOM 1924 C CA . LEU B 1 18 ? 40.678 52.675 15.495 1.00 31.41 18 LEU B CA 1
ATOM 1925 C C . LEU B 1 18 ? 41.079 53.269 14.142 1.00 32.69 18 LEU B C 1
ATOM 1926 O O . LEU B 1 18 ? 42.209 53.742 13.967 1.00 35.89 18 LEU B O 1
ATOM 1931 N N . PRO B 1 19 ? 40.140 53.297 13.177 1.00 31.19 19 PRO B N 1
ATOM 1932 C CA . PRO B 1 19 ? 38.760 52.821 13.281 1.00 29.33 19 PRO B CA 1
ATOM 1933 C C . PRO B 1 19 ? 38.496 51.463 12.625 1.00 30.46 19 PRO B C 1
ATOM 1934 O O . PRO B 1 19 ? 39.260 50.987 11.784 1.00 31.88 19 PRO B O 1
ATOM 1938 N N . HIS B 1 20 ? 37.395 50.844 13.026 1.00 30.55 20 HIS B N 1
ATOM 1939 C CA . HIS B 1 20 ? 36.977 49.578 12.439 1.00 29.74 20 HIS B CA 1
ATOM 1940 C C . HIS B 1 20 ? 35.880 49.974 11.467 1.00 30.04 20 HIS B C 1
ATOM 1941 O O . HIS B 1 20 ? 35.294 51.049 11.607 1.00 30.72 20 HIS B O 1
ATOM 1948 N N . LYS B 1 21 ? 35.609 49.107 10.494 1.00 29.92 21 LYS B N 1
ATOM 1949 C CA . LYS B 1 21 ? 34.576 49.340 9.487 1.00 29.58 21 LYS B CA 1
ATOM 1950 C C . LYS B 1 21 ? 33.309 49.917 10.113 1.00 28.35 21 LYS B C 1
ATOM 1951 O O . LYS B 1 21 ? 32.775 50.928 9.643 1.00 28.91 21 LYS B O 1
ATOM 1957 N N . PHE B 1 22 ? 32.884 49.311 11.217 1.00 26.40 22 PHE B N 1
ATOM 1958 C CA . PHE B 1 22 ? 31.682 49.735 11.924 1.00 27.12 22 PHE B CA 1
ATOM 1959 C C . PHE B 1 22 ? 31.739 51.190 12.381 1.00 28.71 22 PHE B C 1
ATOM 1960 O O . PHE B 1 22 ? 30.733 51.900 12.317 1.00 30.73 22 PHE B O 1
ATOM 1968 N N . LEU B 1 23 ? 32.909 51.626 12.843 1.00 29.47 23 LEU B N 1
ATOM 1969 C CA . LEU B 1 23 ? 33.091 52.994 13.318 1.00 30.26 23 LEU B CA 1
ATOM 1970 C C . LEU B 1 23 ? 33.090 54.015 12.186 1.00 32.39 23 LEU B C 1
ATOM 1971 O O . LEU B 1 23 ? 32.622 55.137 12.366 1.00 32.45 23 LEU B O 1
ATOM 1976 N N . ILE B 1 24 ? 33.615 53.627 11.026 1.00 34.90 24 ILE B N 1
ATOM 1977 C CA . ILE B 1 24 ? 33.647 54.509 9.862 1.00 37.66 24 ILE B CA 1
ATOM 1978 C C . ILE B 1 24 ? 32.219 54.783 9.415 1.00 38.25 24 ILE B C 1
ATOM 1979 O O . ILE B 1 24 ? 31.869 55.912 9.064 1.00 40.48 24 ILE B O 1
ATOM 1984 N N . GLU B 1 25 ? 31.396 53.743 9.447 1.00 36.98 25 GLU B N 1
ATOM 1985 C CA . GLU B 1 25 ? 30.017 53.869 9.020 1.00 36.62 25 GLU B CA 1
ATOM 1986 C C . GLU B 1 25 ? 29.184 54.665 10.003 1.00 37.38 25 GLU B C 1
ATOM 1987 O O . GLU B 1 25 ? 28.280 55.392 9.601 1.00 36.99 25 GLU B O 1
ATOM 2001 N N . ALA B 1 27 ? 30.398 57.053 11.829 1.00 38.10 27 ALA B N 1
ATOM 2002 C CA . ALA B 1 27 ? 30.910 58.408 11.615 1.00 40.36 27 ALA B CA 1
ATOM 2003 C C . ALA B 1 27 ? 30.418 59.083 10.340 1.00 41.88 27 ALA B C 1
ATOM 2004 O O . ALA B 1 27 ? 30.204 60.294 10.327 1.00 43.19 27 ALA B O 1
ATOM 2006 N N . GLU B 1 28 ? 30.243 58.303 9.277 1.00 43.37 28 GLU B N 1
ATOM 2007 C CA . GLU B 1 28 ? 29.779 58.828 8.000 1.00 43.55 28 GLU B CA 1
ATOM 2008 C C . GLU B 1 28 ? 28.283 58.614 7.816 1.00 43.18 28 GLU B C 1
ATOM 2009 O O . GLU B 1 28 ? 27.717 59.014 6.800 1.00 43.46 28 GLU B O 1
ATOM 2015 N N . ASN B 1 29 ? 27.654 57.977 8.801 1.00 42.86 29 ASN B N 1
ATOM 2016 C CA . ASN B 1 29 ? 26.224 57.668 8.775 1.00 43.66 29 ASN B CA 1
ATOM 2017 C C . ASN B 1 29 ? 25.789 56.727 7.665 1.00 43.80 29 ASN B C 1
ATOM 2018 O O . ASN B 1 29 ? 24.602 56.646 7.329 1.00 43.61 29 ASN B O 1
ATOM 2023 N N . THR B 1 30 ? 26.762 55.995 7.128 1.00 44.06 30 THR B N 1
ATOM 2024 C CA . THR B 1 30 ? 26.530 55.024 6.069 1.00 44.12 30 THR B CA 1
ATOM 2025 C C . THR B 1 30 ? 26.082 53.695 6.676 1.00 43.51 30 THR B C 1
ATOM 2026 O O . THR B 1 30 ? 25.817 52.732 5.957 1.00 42.52 30 THR B O 1
ATOM 2030 N N . ILE B 1 31 ? 26.000 53.652 8.003 1.00 44.23 31 ILE B N 1
ATOM 2031 C CA . ILE B 1 31 ? 25.613 52.441 8.717 1.00 44.85 31 ILE B CA 1
ATOM 2032 C C . ILE B 1 31 ? 24.169 52.025 8.463 1.00 43.67 31 ILE B C 1
ATOM 2033 O O . ILE B 1 31 ? 23.228 52.793 8.656 1.00 43.92 31 ILE B O 1
ATOM 2038 N N . LYS B 1 32 ? 24.023 50.797 7.988 1.00 43.97 32 LYS B N 1
ATOM 2039 C CA . LYS B 1 32 ? 22.728 50.219 7.682 1.00 45.78 32 LYS B CA 1
ATOM 2040 C C . LYS B 1 32 ? 22.011 49.814 8.959 1.00 47.65 32 LYS B C 1
ATOM 2041 O O . LYS B 1 32 ? 22.620 49.310 9.901 1.00 47.48 32 LYS B O 1
ATOM 2047 N N . LYS B 1 33 ? 20.701 49.997 8.962 1.00 50.53 33 LYS B N 1
ATOM 2048 C CA . LYS B 1 33 ? 19.874 49.674 10.114 1.00 53.19 33 LYS B CA 1
ATOM 2049 C C . LYS B 1 33 ? 20.138 48.278 10.686 1.00 51.63 33 LYS B C 1
ATOM 2050 O O . LYS B 1 33 ? 20.328 48.122 11.892 1.00 49.08 33 LYS B O 1
ATOM 2056 N N . GLU B 1 34 ? 20.172 47.283 9.802 1.00 50.83 34 GLU B N 1
ATOM 2057 C CA . GLU B 1 34 ? 20.390 45.881 10.164 1.00 50.17 34 GLU B CA 1
ATOM 2058 C C . GLU B 1 34 ? 21.695 45.629 10.902 1.00 44.66 34 GLU B C 1
ATOM 2059 O O . GLU B 1 34 ? 21.756 44.780 11.790 1.00 42.62 34 GLU B O 1
ATOM 2065 N N . ASN B 1 35 ? 22.742 46.342 10.502 1.00 39.06 35 ASN B N 1
ATOM 2066 C CA . ASN B 1 35 ? 24.050 46.187 11.118 1.00 35.15 35 ASN B CA 1
ATOM 2067 C C . ASN B 1 35 ? 24.066 46.752 12.535 1.00 32.98 35 ASN B C 1
ATOM 2068 O O . ASN B 1 35 ? 24.648 46.153 13.438 1.00 32.52 35 ASN B O 1
ATOM 2073 N N . PHE B 1 36 ? 23.395 47.884 12.733 1.00 29.48 36 PHE B N 1
ATOM 2074 C CA . PHE B 1 36 ? 23.321 48.489 14.051 1.00 28.68 36 PHE B CA 1
ATOM 2075 C C . PHE B 1 36 ? 22.485 47.617 14.984 1.00 28.66 36 PHE B C 1
ATOM 2076 O O . PHE B 1 36 ? 22.825 47.457 16.160 1.00 29.48 36 PHE B O 1
ATOM 2084 N N . GLU B 1 37 ? 21.390 47.065 14.466 1.00 28.29 37 GLU B N 1
ATOM 2085 C CA . GLU B 1 37 ? 20.521 46.221 15.276 1.00 28.10 37 GLU B CA 1
ATOM 2086 C C . GLU B 1 37 ? 21.259 44.998 15.800 1.00 27.95 37 GLU B C 1
ATOM 2087 O O . GLU B 1 37 ? 21.146 44.657 16.978 1.00 29.29 37 GLU B O 1
ATOM 2093 N N . LYS B 1 38 ? 22.022 44.351 14.928 1.00 26.39 38 LYS B N 1
ATOM 2094 C CA . LYS B 1 38 ? 22.781 43.170 15.309 1.00 26.06 38 LYS B CA 1
ATOM 2095 C C . LYS B 1 38 ? 23.816 43.530 16.378 1.00 23.56 38 LYS B C 1
ATOM 2096 O O . LYS B 1 38 ? 24.002 42.789 17.341 1.00 22.64 38 LYS B O 1
ATOM 2102 N N . TRP B 1 39 ? 24.470 44.678 16.223 1.00 20.58 39 TRP B N 1
ATOM 2103 C CA . TRP B 1 39 ? 25.452 45.110 17.206 1.00 20.29 39 TRP B CA 1
ATOM 2104 C C . TRP B 1 39 ? 24.772 45.371 18.545 1.00 19.34 39 TRP B C 1
ATOM 2105 O O . TRP B 1 39 ? 25.297 45.004 19.587 1.00 20.69 39 TRP B O 1
ATOM 2116 N N . LEU B 1 40 ? 23.601 46.002 18.495 1.00 19.01 40 LEU B N 1
ATOM 2117 C CA . LEU B 1 40 ? 22.827 46.345 19.681 1.00 17.67 40 LEU B CA 1
ATOM 2118 C C . LEU B 1 40 ? 22.453 45.115 20.507 1.00 16.31 40 LEU B C 1
ATOM 2119 O O . LEU B 1 40 ? 22.748 45.053 21.699 1.00 16.68 40 LEU B O 1
ATOM 2124 N N . VAL B 1 41 ? 21.813 44.140 19.868 1.00 14.96 41 VAL B N 1
ATOM 2125 C CA . VAL B 1 41 ? 21.397 42.899 20.528 1.00 14.50 41 VAL B CA 1
ATOM 2126 C C . VAL B 1 41 ? 22.579 42.193 21.194 1.00 14.20 41 VAL B C 1
ATOM 2127 O O . VAL B 1 41 ? 22.480 41.720 22.322 1.00 13.81 41 VAL B O 1
ATOM 2131 N N . ASN B 1 42 ? 23.709 42.154 20.502 1.00 13.11 42 ASN B N 1
ATOM 2132 C CA . ASN B 1 42 ? 24.885 41.491 21.034 1.00 13.50 42 ASN B CA 1
ATOM 2133 C C . ASN B 1 42 ? 25.642 42.284 22.086 1.00 13.34 42 ASN B C 1
ATOM 2134 O O . ASN B 1 42 ? 26.162 41.713 23.044 1.00 12.54 42 ASN B O 1
ATOM 2139 N N . ASP B 1 43 ? 25.714 43.595 21.930 1.00 12.36 43 ASP B N 1
ATOM 2140 C CA . ASP B 1 43 ? 26.420 44.367 22.935 1.00 14.85 43 ASP B CA 1
ATOM 2141 C C . ASP B 1 43 ? 25.608 44.446 24.225 1.00 14.40 43 ASP B C 1
ATOM 2142 O O . ASP B 1 43 ? 26.166 44.526 25.312 1.00 16.61 43 ASP B O 1
ATOM 2147 N N . TYR B 1 44 ? 24.286 44.396 24.099 1.00 15.18 44 TYR B N 1
ATOM 2148 C CA . TYR B 1 44 ? 23.402 44.439 25.258 1.00 14.14 44 TYR B CA 1
ATOM 2149 C C . TYR B 1 44 ? 23.683 43.208 26.117 1.00 14.70 44 TYR B C 1
ATOM 2150 O O . TYR B 1 44 ? 23.715 43.286 27.348 1.00 14.37 44 TYR B O 1
ATOM 2159 N N . TYR B 1 45 ? 23.890 42.076 25.446 1.00 13.99 45 TYR B N 1
ATOM 2160 C CA . TYR B 1 45 ? 24.210 40.825 26.108 1.00 12.86 45 TYR B CA 1
ATOM 2161 C C . TYR B 1 45 ? 25.586 40.959 26.764 1.00 13.60 45 TYR B C 1
ATOM 2162 O O . TYR B 1 45 ? 25.791 40.519 27.894 1.00 13.92 45 TYR B O 1
ATOM 2171 N N . PHE B 1 46 ? 26.515 41.597 26.065 1.00 11.90 46 PHE B N 1
ATOM 2172 C CA . PHE B 1 46 ? 27.851 41.777 26.609 1.00 12.22 46 PHE B CA 1
ATOM 2173 C C . PHE B 1 46 ? 27.832 42.662 27.857 1.00 10.85 46 PHE B C 1
ATOM 2174 O O . PHE B 1 46 ? 28.474 42.349 28.845 1.00 11.23 46 PHE B O 1
ATOM 2182 N N . VAL B 1 47 ? 27.083 43.760 27.806 1.00 11.91 47 VAL B N 1
ATOM 2183 C CA . VAL B 1 47 ? 27.016 44.698 28.931 1.00 11.09 47 VAL B CA 1
ATOM 2184 C C . VAL B 1 47 ? 26.492 44.026 30.194 1.00 13.41 47 VAL B C 1
ATOM 2185 O O . VAL B 1 47 ? 27.051 44.207 31.278 1.00 13.09 47 VAL B O 1
ATOM 2189 N N . LYS B 1 48 ? 25.431 43.236 30.043 1.00 14.97 48 LYS B N 1
ATOM 2190 C CA . LYS B 1 48 ? 24.840 42.525 31.170 1.00 16.04 48 LYS B CA 1
ATOM 2191 C C . LYS B 1 48 ? 25.887 41.650 31.849 1.00 16.22 48 LYS B C 1
ATOM 2192 O O . LYS B 1 48 ? 26.017 41.650 33.073 1.00 15.97 48 LYS B O 1
ATOM 2198 N N . ASN B 1 49 ? 26.655 40.932 31.041 1.00 16.38 49 ASN B N 1
ATOM 2199 C CA . ASN B 1 49 ? 27.664 40.035 31.575 1.00 15.78 49 ASN B CA 1
ATOM 2200 C C . ASN B 1 49 ? 28.915 40.741 32.022 1.00 14.36 49 ASN B C 1
ATOM 2201 O O . ASN B 1 49 ? 29.653 40.233 32.858 1.00 14.75 49 ASN B O 1
ATOM 2206 N N . ALA B 1 50 ? 29.136 41.929 31.478 1.00 12.78 50 ALA B N 1
ATOM 2207 C CA . ALA B 1 50 ? 30.290 42.723 31.855 1.00 12.73 50 ALA B CA 1
ATOM 2208 C C . ALA B 1 50 ? 30.046 43.210 33.299 1.00 12.90 50 ALA B C 1
ATOM 2209 O O . ALA B 1 50 ? 30.978 43.383 34.088 1.00 16.77 50 ALA B O 1
ATOM 2211 N N . LEU B 1 51 ? 28.775 43.386 33.640 1.00 11.54 51 LEU B N 1
ATOM 2212 C CA . LEU B 1 51 ? 28.363 43.798 34.971 1.00 11.19 51 LEU B CA 1
ATOM 2213 C C . LEU B 1 51 ? 28.680 42.660 35.954 1.00 9.99 51 LEU B C 1
ATOM 2214 O O . LEU B 1 51 ? 29.189 42.898 37.041 1.00 8.60 51 LEU B O 1
ATOM 2219 N N . ARG B 1 52 ? 28.344 41.435 35.558 1.00 8.76 52 ARG B N 1
ATOM 2220 C CA . ARG B 1 52 ? 28.601 40.240 36.356 1.00 10.02 52 ARG B CA 1
ATO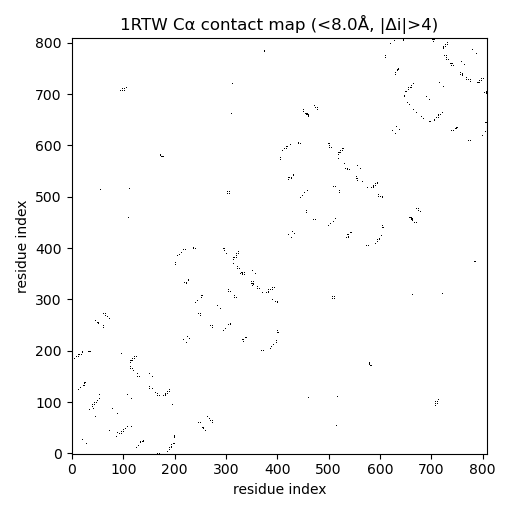M 2221 C C . ARG B 1 52 ? 30.108 40.073 36.546 1.00 9.97 52 ARG B C 1
ATOM 2222 O O . ARG B 1 52 ? 30.570 39.667 37.608 1.00 10.80 52 ARG B O 1
ATOM 2230 N N . PHE B 1 53 ? 30.861 40.382 35.497 1.00 9.39 53 PHE B N 1
ATOM 2231 C CA . PHE B 1 53 ? 32.321 40.289 35.504 1.00 10.65 53 PHE B CA 1
ATOM 2232 C C . PHE B 1 53 ? 32.900 41.244 36.551 1.00 11.58 53 PHE B C 1
ATOM 2233 O O . PHE B 1 53 ? 33.814 40.896 37.294 1.00 10.92 53 PHE B O 1
ATOM 2249 N N . ALA B 1 55 ? 31.272 42.406 39.111 1.00 8.05 55 ALA B N 1
ATOM 2250 C CA . ALA B 1 55 ? 30.813 42.002 40.425 1.00 6.26 55 ALA B CA 1
ATOM 2251 C C . ALA B 1 55 ? 31.742 40.895 40.955 1.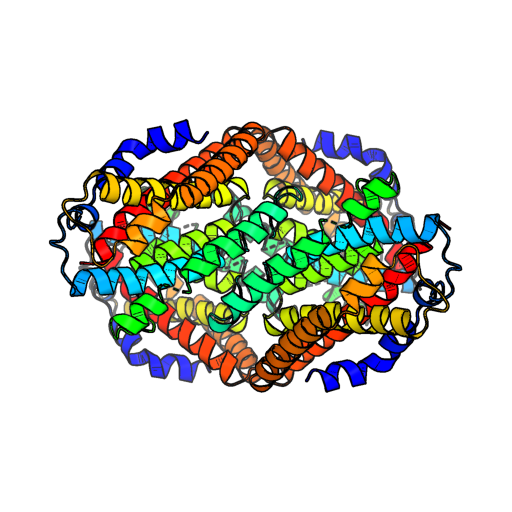00 5.68 55 ALA B C 1
ATOM 2252 O O . ALA B 1 55 ? 32.048 40.826 42.134 1.00 5.19 55 ALA B O 1
ATOM 2254 N N . LEU B 1 56 ? 32.216 40.041 40.061 1.00 9.62 56 LEU B N 1
ATOM 2255 C CA . LEU B 1 56 ? 33.133 38.990 40.450 1.00 9.93 56 LEU B CA 1
ATOM 2256 C C . LEU B 1 56 ? 34.439 39.612 40.934 1.00 11.63 56 LEU B C 1
ATOM 2257 O O . LEU B 1 56 ? 35.008 39.164 41.929 1.00 13.90 56 LEU B O 1
ATOM 2262 N N . LEU B 1 57 ? 34.885 40.670 40.254 1.00 11.96 57 LEU B N 1
ATOM 2263 C CA . LEU B 1 57 ? 36.103 41.365 40.632 1.00 12.39 57 LEU B CA 1
ATOM 2264 C C . LEU B 1 57 ? 35.896 42.046 41.983 1.00 13.76 57 LEU B C 1
ATOM 2265 O O . LEU B 1 57 ? 36.759 41.978 42.856 1.00 11.14 57 LEU B O 1
ATOM 2278 N N . ALA B 1 59 ? 34.062 41.212 44.524 1.00 11.78 59 ALA B N 1
ATOM 2279 C CA . ALA B 1 59 ? 34.147 40.249 45.608 1.00 10.10 59 ALA B CA 1
ATOM 2280 C C . ALA B 1 59 ? 35.580 39.916 46.039 1.00 12.06 59 ALA B C 1
ATOM 2281 O O . ALA B 1 59 ? 35.816 39.574 47.195 1.00 12.53 59 ALA B O 1
ATOM 2283 N N . LYS B 1 60 ? 36.516 40.009 45.097 1.00 15.28 60 LYS B N 1
ATOM 2284 C CA . LYS B 1 60 ? 37.926 39.712 45.314 1.00 17.48 60 LYS B CA 1
ATOM 2285 C C . LYS B 1 60 ? 38.757 40.965 45.547 1.00 19.78 60 LYS B C 1
ATOM 2286 O O . LYS B 1 60 ? 39.957 40.861 45.786 1.00 21.10 60 LYS B O 1
ATOM 2292 N N . ALA B 1 61 ? 38.146 42.140 45.429 1.00 19.57 61 ALA B N 1
ATOM 2293 C CA . ALA B 1 61 ? 38.888 43.394 45.573 1.00 20.21 61 ALA B CA 1
ATOM 2294 C C . ALA B 1 61 ? 39.280 43.810 46.984 1.00 21.41 61 ALA B C 1
ATOM 2295 O O . ALA B 1 61 ? 38.620 43.452 47.960 1.00 21.84 61 ALA B O 1
ATOM 2297 N N . PRO B 1 62 ? 40.365 44.596 47.103 1.00 22.30 62 PRO B N 1
ATOM 2298 C CA . PRO B 1 62 ? 40.863 45.094 48.394 1.00 22.71 62 PRO B CA 1
ATOM 2299 C C . PRO B 1 62 ? 39.831 46.049 49.009 1.00 23.46 62 PRO B C 1
ATOM 2300 O O . PRO B 1 62 ? 39.083 46.705 48.285 1.00 23.50 62 PRO B O 1
ATOM 2304 N N . ASP B 1 63 ? 39.791 46.129 50.335 1.00 24.82 63 ASP B N 1
ATOM 2305 C CA . ASP B 1 63 ? 38.840 47.010 51.024 1.00 26.67 63 ASP B CA 1
ATOM 2306 C C . ASP B 1 63 ? 38.737 48.422 50.462 1.00 27.34 63 ASP B C 1
ATOM 2307 O O . ASP B 1 63 ? 37.634 48.945 50.330 1.00 28.52 63 ASP B O 1
ATOM 2312 N N . ASP B 1 64 ? 39.875 49.043 50.144 1.00 28.71 64 ASP B N 1
ATOM 2313 C CA . ASP B 1 64 ? 39.883 50.417 49.631 1.00 28.31 64 ASP B CA 1
ATOM 2314 C C . ASP B 1 64 ? 39.294 50.632 48.230 1.00 28.57 64 ASP B C 1
ATOM 2315 O O . ASP B 1 64 ? 39.179 51.766 47.761 1.00 28.39 64 ASP B O 1
ATOM 2320 N N . LEU B 1 65 ? 38.901 49.541 47.582 1.00 28.06 65 LEU B N 1
ATOM 2321 C CA . LEU B 1 65 ? 38.322 49.592 46.246 1.00 26.99 65 LEU B CA 1
ATOM 2322 C C . LEU B 1 65 ? 36.822 49.291 46.236 1.00 25.90 65 LEU B C 1
ATOM 2323 O O . LEU B 1 65 ? 36.153 49.481 45.217 1.00 24.43 65 LEU B O 1
ATOM 2328 N N . LEU B 1 66 ? 36.289 48.848 47.374 1.00 23.74 66 LEU B N 1
ATOM 2329 C CA . LEU B 1 66 ? 34.868 48.540 47.465 1.00 22.57 66 LEU B CA 1
ATOM 2330 C C . LEU B 1 66 ? 33.975 49.693 47.012 1.00 21.75 66 LEU B C 1
ATOM 2331 O O . LEU B 1 66 ? 33.044 49.474 46.243 1.00 22.30 66 LEU B O 1
ATOM 2336 N N . PRO B 1 67 ? 34.264 50.937 47.454 1.00 23.48 67 PRO B N 1
ATOM 2337 C CA . PRO B 1 67 ? 33.446 52.091 47.049 1.00 23.13 67 PRO B CA 1
ATOM 2338 C C . PRO B 1 67 ? 33.508 52.315 45.529 1.00 22.25 67 PRO B C 1
ATOM 2339 O O . PRO B 1 67 ? 32.496 52.620 44.897 1.00 22.18 67 PRO B O 1
ATOM 2343 N N . PHE B 1 68 ? 34.700 52.159 44.955 1.00 19.69 68 PHE B N 1
ATOM 2344 C CA . PHE B 1 68 ? 34.896 52.332 43.519 1.00 18.52 68 PHE B CA 1
ATOM 2345 C C . PHE B 1 68 ? 34.041 51.333 42.745 1.00 16.74 68 PHE B C 1
ATOM 2346 O O . PHE B 1 68 ? 33.338 51.699 41.802 1.00 15.57 68 PHE B O 1
ATOM 2354 N N . PHE B 1 69 ? 34.105 50.071 43.150 1.00 15.38 69 PHE B N 1
ATOM 2355 C CA . PHE B 1 69 ? 33.332 49.032 42.491 1.00 13.73 69 PHE B CA 1
ATOM 2356 C C . PHE B 1 69 ? 31.842 49.235 42.657 1.00 13.94 69 PHE B C 1
ATOM 2357 O O . PHE B 1 69 ? 31.081 48.976 41.728 1.00 13.80 69 PHE B O 1
ATOM 2365 N N . ALA B 1 70 ? 31.422 49.717 43.827 1.00 15.06 70 ALA B N 1
ATOM 2366 C CA . ALA B 1 70 ? 29.998 49.963 44.066 1.00 16.46 70 ALA B CA 1
ATOM 2367 C C . ALA B 1 70 ? 29.463 51.043 43.131 1.00 17.13 70 ALA B C 1
ATOM 2368 O O . ALA B 1 70 ? 28.402 50.874 42.519 1.00 15.86 70 ALA B O 1
ATOM 2370 N N . GLU B 1 71 ? 30.237 52.118 42.996 1.00 17.85 71 GLU B N 1
ATOM 2371 C CA . GLU B 1 71 ? 29.900 53.255 42.150 1.00 21.68 71 GLU B CA 1
ATOM 2372 C C . GLU B 1 71 ? 29.984 52.915 40.672 1.00 22.58 71 GLU B C 1
ATOM 2373 O O . GLU B 1 71 ? 29.118 53.317 39.894 1.00 24.03 71 GLU B O 1
ATOM 2379 N N . SER B 1 72 ? 31.029 52.183 40.290 1.00 22.45 72 SER B N 1
ATOM 2380 C CA . SER B 1 72 ? 31.235 51.801 38.897 1.00 20.81 72 SER B CA 1
ATOM 2381 C C . SER B 1 72 ? 30.153 50.866 38.397 1.00 20.51 72 SER B C 1
ATOM 2382 O O . SER B 1 72 ? 29.616 51.065 37.304 1.00 22.79 72 SER B O 1
ATOM 2385 N N . ILE B 1 73 ? 29.832 49.847 39.184 1.00 19.56 73 ILE B N 1
ATOM 2386 C CA . ILE B 1 73 ? 28.784 48.902 38.789 1.00 17.23 73 ILE B CA 1
ATOM 2387 C C . ILE B 1 73 ? 27.450 49.626 38.626 1.00 16.86 73 ILE B C 1
ATOM 2388 O O . ILE B 1 73 ? 26.723 49.391 37.651 1.00 14.89 73 ILE B O 1
ATOM 2393 N N . TYR B 1 74 ? 27.163 50.546 39.546 1.00 15.32 74 TYR B N 1
ATOM 2394 C CA . TYR B 1 74 ? 25.931 51.321 39.488 1.00 16.77 74 TYR B CA 1
ATOM 2395 C C . TYR B 1 74 ? 25.945 52.179 38.217 1.00 17.19 74 TYR B C 1
ATOM 2396 O O . TYR B 1 74 ? 24.962 52.220 37.481 1.00 16.37 74 TYR B O 1
ATOM 2405 N N . TYR B 1 75 ? 27.078 52.831 37.958 1.00 16.72 75 TYR B N 1
ATOM 2406 C CA . TYR B 1 75 ? 27.265 53.674 36.780 1.00 17.62 75 TYR B CA 1
ATOM 2407 C C . TYR B 1 75 ? 27.085 52.868 35.483 1.00 18.84 75 TYR B C 1
ATOM 2408 O O . TYR B 1 75 ? 26.221 53.201 34.661 1.00 20.19 75 TYR B O 1
ATOM 2417 N N . ILE B 1 76 ? 27.835 51.772 35.349 1.00 17.36 76 ILE B N 1
ATOM 2418 C CA . ILE B 1 76 ? 27.765 50.905 34.168 1.00 15.91 76 ILE B CA 1
ATOM 2419 C C . ILE B 1 76 ? 26.373 50.271 33.981 1.00 15.24 76 ILE B C 1
ATOM 2420 O O . ILE B 1 76 ? 25.952 50.034 32.849 1.00 12.74 76 ILE B O 1
ATOM 2425 N N . SER B 1 77 ? 25.676 49.977 35.082 1.00 15.55 77 SER B N 1
ATOM 2426 C CA . SER B 1 77 ? 24.329 49.380 35.015 1.00 17.30 77 SER B CA 1
ATOM 2427 C C . SER B 1 77 ? 23.339 50.309 34.302 1.00 18.47 77 SER B C 1
ATOM 2428 O O . SER B 1 77 ? 22.323 49.856 33.771 1.00 18.33 77 SER B O 1
ATOM 2431 N N . LYS B 1 78 ? 23.637 51.605 34.310 1.00 19.08 78 LYS B N 1
ATOM 2432 C CA . LYS B 1 78 ? 22.786 52.593 33.654 1.00 22.51 78 LYS B CA 1
ATOM 2433 C C . LYS B 1 78 ? 22.733 52.340 32.149 1.00 22.81 78 LYS B C 1
ATOM 2434 O O . LYS B 1 78 ? 21.716 52.630 31.494 1.00 20.71 78 LYS B O 1
ATOM 2440 N N . GLU B 1 79 ? 23.811 51.743 31.628 1.00 22.56 79 GLU B N 1
ATOM 2441 C CA . GLU B 1 79 ? 23.928 51.402 30.207 1.00 22.38 79 GLU B CA 1
ATOM 2442 C C . GLU B 1 79 ? 22.794 50.479 29.772 1.00 21.34 79 GLU B C 1
ATOM 2443 O O . GLU B 1 79 ? 22.378 50.515 28.621 1.00 20.63 79 GLU B O 1
ATOM 2449 N N . LEU B 1 80 ? 22.303 49.649 30.691 1.00 22.39 80 LEU B N 1
ATOM 2450 C CA . LEU B 1 80 ? 21.203 48.740 30.375 1.00 26.05 80 LEU B CA 1
ATOM 2451 C C . LEU B 1 80 ? 19.983 49.526 29.944 1.00 30.16 80 LEU B C 1
ATOM 2452 O O . LEU B 1 80 ? 19.355 49.187 28.943 1.00 32.26 80 LEU B O 1
ATOM 2457 N N . GLU B 1 81 ? 19.648 50.566 30.709 1.00 34.19 81 GLU B N 1
ATOM 2458 C CA . GLU B 1 81 ? 18.504 51.421 30.409 1.00 37.12 81 GLU B CA 1
ATOM 2459 C C . GLU B 1 81 ? 18.725 52.093 29.054 1.00 35.15 81 GLU B C 1
ATOM 2460 O O . GLU B 1 81 ? 17.803 52.220 28.256 1.00 33.27 81 GLU B O 1
ATOM 2474 N N . PHE B 1 83 ? 20.337 50.940 26.494 1.00 29.59 83 PHE B N 1
ATOM 2475 C CA . PHE B 1 83 ? 20.094 49.965 25.437 1.00 27.97 83 PHE B CA 1
ATOM 2476 C C . PHE B 1 83 ? 18.597 49.707 25.310 1.00 28.98 83 PHE B C 1
ATOM 2477 O O . PHE B 1 83 ? 18.067 49.622 24.208 1.00 29.15 83 PHE B O 1
ATOM 2485 N N . GLU B 1 84 ? 17.923 49.588 26.447 1.00 29.75 84 GLU B N 1
ATOM 2486 C CA . GLU B 1 84 ? 16.489 49.324 26.473 1.00 32.39 84 GLU B CA 1
ATOM 2487 C C . GLU B 1 84 ? 15.631 50.444 25.889 1.00 33.90 84 GLU B C 1
ATOM 2488 O O . GLU B 1 84 ? 14.652 50.170 25.199 1.00 33.43 84 GLU B O 1
ATOM 2494 N N . LYS B 1 85 ? 16.002 51.693 26.167 1.00 37.18 85 LYS B N 1
ATOM 2495 C CA . LYS B 1 85 ? 15.270 52.854 25.659 1.00 41.04 85 LYS B CA 1
ATOM 2496 C C . LYS B 1 85 ? 15.370 52.807 24.138 1.00 42.13 85 LYS B C 1
ATOM 2497 O O . LYS B 1 85 ? 14.365 52.635 23.440 1.00 43.02 85 LYS B O 1
ATOM 2503 N N . LYS B 1 86 ? 16.607 52.857 23.650 1.00 40.92 86 LYS B N 1
ATOM 2504 C CA . LYS B 1 86 ? 16.899 52.828 22.224 1.00 39.27 86 LYS B CA 1
ATOM 2505 C C . LYS B 1 86 ? 16.170 51.695 21.508 1.00 38.40 86 LYS B C 1
ATOM 2506 O O . LYS B 1 86 ? 15.694 51.864 20.390 1.00 38.18 86 LYS B O 1
ATOM 2512 N N . ALA B 1 87 ? 16.055 50.550 22.169 1.00 38.43 87 ALA B N 1
ATOM 2513 C CA . ALA B 1 87 ? 15.379 49.405 21.578 1.00 40.19 87 ALA B CA 1
ATOM 2514 C C . ALA B 1 87 ? 13.861 49.600 21.458 1.00 41.79 87 ALA B C 1
ATOM 2515 O O . ALA B 1 87 ? 13.230 49.057 20.551 1.00 41.63 87 ALA B O 1
ATOM 2517 N N . GLN B 1 88 ? 13.278 50.332 22.402 1.00 44.07 88 GLN B N 1
ATOM 2518 C CA . GLN B 1 88 ? 11.847 50.629 22.380 1.00 47.79 88 GLN B CA 1
ATOM 2519 C C . GLN B 1 88 ? 11.521 51.560 21.207 1.00 47.31 88 GLN B C 1
ATOM 2520 O O . GLN B 1 88 ? 10.569 51.335 20.452 1.00 47.92 88 GLN B O 1
ATOM 2526 N N . GLU B 1 89 ? 12.316 52.619 21.095 1.00 45.95 89 GLU B N 1
ATOM 2527 C CA . GLU B 1 89 ? 12.181 53.630 20.054 1.00 46.14 89 GLU B CA 1
ATOM 2528 C C . GLU B 1 89 ? 12.337 53.039 18.662 1.00 46.21 89 GLU B C 1
ATOM 2529 O O . GLU B 1 89 ? 11.705 53.503 17.714 1.00 48.06 89 GLU B O 1
ATOM 2535 N N . LEU B 1 90 ? 13.158 52.001 18.552 1.00 44.31 90 LEU B N 1
ATOM 2536 C CA . LEU B 1 90 ? 13.397 51.335 17.282 1.00 43.78 90 LEU B CA 1
ATOM 2537 C C . LEU B 1 90 ? 12.520 50.097 17.083 1.00 43.66 90 LEU B C 1
ATOM 2538 O O . LEU B 1 90 ? 12.645 49.407 16.071 1.00 43.54 90 LEU B O 1
ATOM 2543 N N . GLY B 1 91 ? 11.644 49.815 18.048 1.00 43.55 91 GLY B N 1
ATOM 2544 C CA . GLY B 1 91 ? 10.767 48.653 17.960 1.00 43.70 91 GLY B CA 1
ATOM 2545 C C . GLY B 1 91 ? 11.543 47.371 17.716 1.00 44.21 91 GLY B C 1
ATOM 2546 O O . GLY B 1 91 ? 11.109 46.479 16.979 1.00 41.91 91 GLY B O 1
ATOM 2547 N N . ILE B 1 92 ? 12.708 47.290 18.350 1.00 45.40 92 ILE B N 1
ATOM 2548 C CA . ILE B 1 92 ? 13.599 46.151 18.209 1.00 44.35 92 ILE B CA 1
ATOM 2549 C C . ILE B 1 92 ? 13.626 45.284 19.470 1.00 41.96 92 ILE B C 1
ATOM 2550 O O . ILE B 1 92 ? 13.487 45.779 20.587 1.00 40.84 92 ILE B O 1
ATOM 2555 N N . SER B 1 93 ? 13.742 43.976 19.267 1.00 40.59 93 SER B N 1
ATOM 2556 C CA . SER B 1 93 ? 13.777 43.014 20.362 1.00 40.06 93 SER B CA 1
ATOM 2557 C C . SER B 1 93 ? 15.199 42.619 20.756 1.00 38.99 93 SER B C 1
ATOM 2558 O O . SER B 1 93 ? 16.038 42.333 19.894 1.00 38.72 93 SER B O 1
ATOM 2561 N N . LEU B 1 94 ? 15.438 42.553 22.064 1.00 37.24 94 LEU B N 1
ATOM 2562 C CA . LEU B 1 94 ? 16.752 42.202 22.607 1.00 35.13 94 LEU B CA 1
ATOM 2563 C C . LEU B 1 94 ? 16.815 40.746 23.049 1.00 35.36 94 LEU B C 1
ATOM 2564 O O . LEU B 1 94 ? 17.837 40.288 23.553 1.00 36.21 94 LEU B O 1
ATOM 2569 N N . ASN B 1 95 ? 15.732 40.012 22.824 1.00 36.36 95 ASN B N 1
ATOM 2570 C CA . ASN B 1 95 ? 15.639 38.614 23.233 1.00 36.40 95 ASN B CA 1
ATOM 2571 C C . ASN B 1 95 ? 16.072 37.586 22.191 1.00 36.72 95 ASN B C 1
ATOM 2572 O O . ASN B 1 95 ? 15.853 36.381 22.368 1.00 35.80 95 ASN B O 1
ATOM 2577 N N . GLY B 1 96 ? 16.742 38.053 21.141 1.00 36.82 96 GLY B N 1
ATOM 2578 C CA . GLY B 1 96 ? 17.175 37.153 20.086 1.00 39.15 96 GLY B CA 1
ATOM 2579 C C . GLY B 1 96 ? 18.399 36.285 20.332 1.00 39.84 96 GLY B C 1
ATOM 2580 O O . GLY B 1 96 ? 18.961 36.245 21.435 1.00 40.93 96 GLY B O 1
ATOM 2581 N N . GLU B 1 97 ? 18.791 35.563 19.282 1.00 39.12 97 GLU B N 1
ATOM 2582 C CA . GLU B 1 97 ? 19.953 34.684 19.319 1.00 36.27 97 GLU B CA 1
ATOM 2583 C C . GLU B 1 97 ? 21.228 35.506 19.379 1.00 32.59 97 GLU B C 1
ATOM 2584 O O . GLU B 1 97 ? 21.411 36.462 18.623 1.00 30.93 97 GLU B O 1
ATOM 2590 N N . ILE B 1 98 ? 22.105 35.112 20.292 1.00 28.96 98 ILE B N 1
ATOM 2591 C CA . ILE B 1 98 ? 23.372 35.782 20.513 1.00 25.47 98 ILE B CA 1
ATOM 2592 C C . ILE B 1 98 ? 24.483 35.187 19.652 1.00 25.45 98 ILE B C 1
ATOM 2593 O O . ILE B 1 98 ? 24.587 33.973 19.506 1.00 25.08 98 ILE B O 1
ATOM 2598 N N . ASP B 1 99 ? 25.313 36.058 19.091 1.00 23.70 99 ASP B N 1
ATOM 2599 C CA . ASP B 1 99 ? 26.434 35.639 18.262 1.00 24.58 99 ASP B CA 1
ATOM 2600 C C . ASP B 1 99 ? 27.507 34.855 19.048 1.00 24.00 99 ASP B C 1
ATOM 2601 O O . ASP B 1 99 ? 27.847 35.207 20.181 1.00 17.97 99 ASP B O 1
ATOM 2606 N N . TRP B 1 100 ? 28.092 33.852 18.394 1.00 26.86 100 TRP B N 1
ATOM 2607 C CA . TRP B 1 100 ? 29.126 33.008 19.000 1.00 30.29 100 TRP B CA 1
ATOM 2608 C C . TRP B 1 100 ? 30.351 33.782 19.501 1.00 28.40 100 TRP B C 1
ATOM 2609 O O . TRP B 1 100 ? 30.915 33.442 20.540 1.00 26.83 100 TRP B O 1
ATOM 2620 N N . ARG B 1 101 ? 30.753 34.820 18.770 1.00 27.18 101 ARG B N 1
ATOM 2621 C CA . ARG B 1 101 ? 31.887 35.643 19.175 1.00 27.17 101 ARG B CA 1
ATOM 2622 C C . ARG B 1 101 ? 31.578 36.362 20.492 1.00 25.47 101 ARG B C 1
ATOM 2623 O O . ARG B 1 101 ? 32.454 36.537 21.338 1.00 24.90 101 ARG B O 1
ATOM 2631 N N . ALA B 1 102 ? 30.329 36.787 20.653 1.00 23.73 102 ALA B N 1
ATOM 2632 C CA . ALA B 1 102 ? 29.924 37.487 21.865 1.00 22.01 102 ALA B CA 1
ATOM 2633 C C . ALA B 1 102 ? 29.974 36.575 23.088 1.00 19.88 102 ALA B C 1
ATOM 2634 O O . ALA B 1 102 ? 30.558 36.937 24.108 1.00 18.25 102 ALA B O 1
ATOM 2636 N N . LYS B 1 103 ? 29.382 35.388 22.975 1.00 20.49 103 LYS B N 1
ATOM 2637 C CA . LYS B 1 103 ? 29.368 34.428 24.086 1.00 21.98 103 LYS B CA 1
ATOM 2638 C C . LYS B 1 103 ? 30.789 34.044 24.483 1.00 20.30 103 LYS B C 1
ATOM 2639 O O . LYS B 1 103 ? 31.100 33.908 25.660 1.00 20.40 103 LYS B O 1
ATOM 2645 N N . SER B 1 104 ? 31.643 33.891 23.479 1.00 18.89 104 SER B N 1
ATOM 2646 C CA . SER B 1 104 ? 33.036 33.532 23.668 1.00 18.76 104 SER B CA 1
ATOM 2647 C C . SER B 1 104 ? 33.800 34.620 24.436 1.00 17.67 104 SER B C 1
ATOM 2648 O O . SER B 1 104 ? 34.671 34.343 25.254 1.00 19.05 104 SER B O 1
ATOM 2651 N N . TYR B 1 105 ? 33.472 35.870 24.166 1.00 17.70 105 TYR B N 1
ATOM 2652 C CA . TYR B 1 105 ? 34.126 36.984 24.832 1.00 17.27 105 TYR B CA 1
ATOM 2653 C C . TYR B 1 105 ? 33.649 37.015 26.283 1.00 17.37 105 TYR B C 1
ATOM 2654 O O . TYR B 1 105 ? 34.454 37.118 27.226 1.00 17.73 105 TYR B O 1
ATOM 2663 N N . VAL B 1 106 ? 32.339 36.880 26.455 1.00 15.68 106 VAL B N 1
ATOM 2664 C CA . VAL B 1 106 ? 31.728 36.876 27.782 1.00 14.14 106 VAL B CA 1
ATOM 2665 C C . VAL B 1 106 ? 32.291 35.766 28.662 1.00 13.63 106 VAL B C 1
ATOM 2666 O O . VAL B 1 106 ? 32.737 36.020 29.782 1.00 13.27 106 VAL B O 1
ATOM 2670 N N . ASN B 1 107 ? 32.306 34.546 28.134 1.00 14.49 107 ASN B N 1
ATOM 2671 C CA . ASN B 1 107 ? 32.792 33.396 28.887 1.00 15.37 107 ASN B CA 1
ATOM 2672 C C . ASN B 1 107 ? 34.256 33.489 29.272 1.00 15.31 107 ASN B C 1
ATOM 2673 O O . ASN B 1 107 ? 34.651 33.018 30.334 1.00 16.37 107 ASN B O 1
ATOM 2678 N N . TYR B 1 108 ? 35.051 34.142 28.433 1.00 16.00 108 TYR B N 1
ATOM 2679 C CA . TYR B 1 108 ? 36.459 34.332 28.750 1.00 13.83 108 TYR B CA 1
ATOM 2680 C C . TYR B 1 108 ? 36.581 35.297 29.937 1.00 12.19 108 TYR B C 1
ATOM 2681 O O . TYR B 1 108 ? 37.334 35.033 30.884 1.00 12.61 108 TYR B O 1
ATOM 2690 N N . LEU B 1 109 ? 35.805 36.382 29.915 1.00 11.17 109 LEU B N 1
ATOM 2691 C CA . LEU B 1 109 ? 35.864 37.367 30.998 1.00 9.63 109 LEU B CA 1
ATOM 2692 C C . LEU B 1 109 ? 35.435 36.763 32.317 1.00 10.83 109 LEU B C 1
ATOM 2693 O O . LEU B 1 109 ? 36.072 36.998 33.339 1.00 12.11 109 LEU B O 1
ATOM 2698 N N . LEU B 1 110 ? 34.362 35.986 32.304 1.00 11.89 110 LEU B N 1
ATOM 2699 C CA . LEU B 1 110 ? 33.907 35.335 33.523 1.00 15.28 110 LEU B CA 1
ATOM 2700 C C . LEU B 1 110 ? 34.952 34.318 34.042 1.00 15.78 110 LEU B C 1
ATOM 2701 O O . LEU B 1 110 ? 35.111 34.148 35.257 1.00 15.60 110 LEU B O 1
ATOM 2706 N N . SER B 1 111 ? 35.683 33.669 33.131 1.00 16.01 111 SER B N 1
ATOM 2707 C CA . SER B 1 111 ? 36.714 32.712 33.549 1.00 17.37 111 SER B CA 1
ATOM 2708 C C . SER B 1 111 ? 37.881 33.445 34.180 1.00 15.93 111 SER B C 1
ATOM 2709 O O . SER B 1 111 ? 38.432 32.992 35.178 1.00 14.47 111 SER B O 1
ATOM 2712 N N . VAL B 1 112 ? 38.260 34.581 33.597 1.00 15.33 112 VAL B N 1
ATOM 2713 C CA . VAL B 1 112 ? 39.346 35.368 34.161 1.00 16.21 112 VAL B CA 1
ATOM 2714 C C . VAL B 1 112 ? 38.968 35.923 35.537 1.00 16.76 112 VAL B C 1
ATOM 2715 O O . VAL B 1 112 ? 39.782 35.934 36.462 1.00 18.08 112 VAL B O 1
ATOM 2719 N N . ALA B 1 113 ? 37.726 36.365 35.676 1.00 15.78 113 ALA B N 1
ATOM 2720 C CA . ALA B 1 113 ? 37.274 36.926 36.937 1.00 16.16 113 ALA B CA 1
ATOM 2721 C C . ALA B 1 113 ? 37.139 35.857 38.020 1.00 15.40 113 ALA B C 1
ATOM 2722 O O . ALA B 1 113 ? 37.401 36.120 39.185 1.00 14.49 113 ALA B O 1
ATOM 2724 N N . SER B 1 114 ? 36.757 34.650 37.625 1.00 15.01 114 SER B N 1
ATOM 2725 C CA . SER B 1 114 ? 36.581 33.548 38.567 1.00 16.97 114 SER B CA 1
ATOM 2726 C C . SER B 1 114 ? 37.844 32.797 38.979 1.00 16.93 114 SER B C 1
ATOM 2727 O O . SER B 1 114 ? 38.011 32.460 40.150 1.00 18.89 114 SER B O 1
ATOM 2730 N N . LEU B 1 115 ? 38.700 32.500 38.009 1.00 16.73 115 LEU B N 1
ATOM 2731 C CA . LEU B 1 115 ? 39.900 31.713 38.250 1.00 19.11 115 LEU B CA 1
ATOM 2732 C C . LEU B 1 115 ? 41.219 32.464 38.142 1.00 19.57 115 LEU B C 1
ATOM 2733 O O . LEU B 1 115 ? 42.265 31.946 38.527 1.00 21.42 115 LEU B O 1
ATOM 2738 N N . GLY B 1 116 ? 41.184 33.672 37.600 1.00 19.94 116 GLY B N 1
ATOM 2739 C CA . GLY B 1 116 ? 42.417 34.425 37.469 1.00 19.63 116 GLY B CA 1
ATOM 2740 C C . GLY B 1 116 ? 42.745 35.215 38.709 1.00 18.79 116 GLY B C 1
ATOM 2741 O O . GLY B 1 116 ? 42.002 35.186 39.682 1.00 18.12 116 GLY B O 1
ATOM 2742 N N . SER B 1 117 ? 43.890 35.887 38.688 1.00 20.25 117 SER B N 1
ATOM 2743 C CA . SER B 1 117 ? 44.318 36.734 39.800 1.00 18.42 117 SER B CA 1
ATOM 2744 C C . SER B 1 117 ? 43.518 38.043 39.697 1.00 17.72 117 SER B C 1
ATOM 2745 O O . SER B 1 117 ? 42.968 38.348 38.638 1.00 16.27 117 SER B O 1
ATOM 2748 N N . PHE B 1 118 ? 43.483 38.827 40.772 1.00 15.48 118 PHE B N 1
ATOM 2749 C CA . PHE B 1 118 ? 42.748 40.090 40.742 1.00 17.36 118 PHE B CA 1
ATOM 2750 C C . PHE B 1 118 ? 43.339 41.016 39.674 1.00 18.16 118 PHE B C 1
ATOM 2751 O O . PHE B 1 118 ? 42.602 41.674 38.930 1.00 16.84 118 PHE B O 1
ATOM 2759 N N . LEU B 1 119 ? 44.670 40.993 39.571 1.00 17.33 119 LEU B N 1
ATOM 2760 C CA . LEU B 1 119 ? 45.422 41.797 38.618 1.00 14.63 119 LEU B CA 1
ATOM 2761 C C . LEU B 1 119 ? 44.985 41.514 37.181 1.00 14.45 119 LEU B C 1
ATOM 2762 O O . LEU B 1 119 ? 44.795 42.432 36.380 1.00 14.38 119 LEU B O 1
ATOM 2767 N N . GLU B 1 120 ? 44.893 40.237 36.834 1.00 16.45 120 GLU B N 1
ATOM 2768 C CA . GLU B 1 120 ? 44.450 39.852 35.497 1.00 17.16 120 GLU B CA 1
ATOM 2769 C C . GLU B 1 120 ? 43.023 40.366 35.262 1.00 18.01 120 GLU B C 1
ATOM 2770 O O . GLU B 1 120 ? 42.703 40.916 34.202 1.00 17.75 120 GLU B O 1
ATOM 2776 N N . GLY B 1 121 ? 42.179 40.200 36.276 1.00 16.80 121 GLY B N 1
ATOM 2777 C CA . GLY B 1 121 ? 40.807 40.640 36.174 1.00 16.25 121 GLY B CA 1
ATOM 2778 C C . GLY B 1 121 ? 40.702 42.138 35.971 1.00 16.32 121 GLY B C 1
ATOM 2779 O O . GLY B 1 121 ? 40.008 42.603 35.066 1.00 14.45 121 GLY B O 1
ATOM 2780 N N . PHE B 1 122 ? 41.403 42.894 36.808 1.00 16.46 122 PHE B N 1
ATOM 2781 C CA . PHE B 1 122 ? 41.380 44.344 36.712 1.00 16.82 122 PHE B CA 1
ATOM 2782 C C . PHE B 1 122 ? 42.010 44.802 35.399 1.00 16.61 122 PHE B C 1
ATOM 2783 O O . PHE B 1 122 ? 41.581 45.795 34.819 1.00 17.51 122 PHE B O 1
ATOM 2791 N N . THR B 1 123 ? 43.010 44.064 34.920 1.00 15.93 123 THR B N 1
ATOM 2792 C CA . THR B 1 123 ? 43.647 44.397 33.653 1.00 16.71 123 THR B CA 1
ATOM 2793 C C . THR B 1 123 ? 42.609 44.226 32.541 1.00 16.16 123 THR B C 1
ATOM 2794 O O . THR B 1 123 ? 42.515 45.066 31.635 1.00 19.54 123 THR B O 1
ATOM 2798 N N . ALA B 1 124 ? 41.803 43.166 32.627 1.00 13.68 124 ALA B N 1
ATOM 2799 C CA . ALA B 1 124 ? 40.766 42.927 31.616 1.00 12.81 124 ALA B CA 1
ATOM 2800 C C . ALA B 1 124 ? 39.732 44.057 31.639 1.00 12.74 124 ALA B C 1
ATOM 2801 O O . ALA B 1 124 ? 39.253 44.494 30.585 1.00 11.22 124 ALA B O 1
ATOM 2803 N N . LEU B 1 125 ? 39.412 44.537 32.843 1.00 10.96 125 LEU B N 1
ATOM 2804 C CA . LEU B 1 125 ? 38.455 45.617 33.000 1.00 11.93 125 LEU B CA 1
ATOM 2805 C C . LEU B 1 125 ? 38.967 46.865 32.283 1.00 13.64 125 LEU B C 1
ATOM 2806 O O . LEU B 1 125 ? 38.266 47.440 31.456 1.00 12.44 125 LEU B O 1
ATOM 2811 N N . TYR B 1 126 ? 40.203 47.254 32.589 1.00 16.59 126 TYR B N 1
ATOM 2812 C CA . TYR B 1 126 ? 40.823 48.426 31.976 1.00 18.79 126 TYR B CA 1
ATOM 2813 C C . TYR B 1 126 ? 40.753 48.355 30.464 1.00 17.70 126 TYR B C 1
ATOM 2814 O O . TYR B 1 126 ? 40.287 49.286 29.812 1.00 20.81 126 TYR B O 1
ATOM 2823 N N . CYS B 1 127 ? 41.244 47.249 29.922 1.00 16.03 127 CYS B N 1
ATOM 2824 C CA . CYS B 1 127 ? 41.258 47.022 28.487 1.00 15.38 127 CYS B CA 1
ATOM 2825 C C . CYS B 1 127 ? 39.886 47.237 27.841 1.00 15.66 127 CYS B C 1
ATOM 2826 O O . CYS B 1 127 ? 39.756 48.005 26.897 1.00 15.70 127 CYS B O 1
ATOM 2829 N N . GLU B 1 128 ? 38.866 46.569 28.367 1.00 16.52 128 GLU B N 1
ATOM 2830 C CA . GLU B 1 128 ? 37.496 46.686 27.862 1.00 16.98 128 GLU B CA 1
ATOM 2831 C C . GLU B 1 128 ? 36.937 48.117 27.889 1.00 16.43 128 GLU B C 1
ATOM 2832 O O . GLU B 1 128 ? 36.231 48.536 26.971 1.00 14.45 128 GLU B O 1
ATOM 2838 N N . GLU B 1 129 ? 37.186 48.834 28.980 1.00 16.26 129 GLU B N 1
ATOM 2839 C CA . GLU B 1 129 ? 36.678 50.200 29.103 1.00 17.70 129 GLU B CA 1
ATOM 2840 C C . GLU B 1 129 ? 37.477 51.170 28.257 1.00 16.48 129 GLU B C 1
ATOM 2841 O O . GLU B 1 129 ? 36.911 52.010 27.572 1.00 16.58 129 GLU B O 1
ATOM 2847 N N . LYS B 1 130 ? 38.798 51.029 28.304 1.00 16.94 130 LYS B N 1
ATOM 2848 C CA . LYS B 1 130 ? 39.698 51.887 27.552 1.00 16.37 130 LYS B CA 1
ATOM 2849 C C . LYS B 1 130 ? 39.490 51.699 26.048 1.00 16.62 130 LYS B C 1
ATOM 2850 O O . LYS B 1 130 ? 39.534 52.666 25.278 1.00 18.05 130 LYS B O 1
ATOM 2856 N N . ALA B 1 131 ? 39.224 50.464 25.635 1.00 14.65 131 ALA B N 1
ATOM 2857 C CA . ALA B 1 131 ? 38.983 50.171 24.228 1.00 14.03 131 ALA B CA 1
ATOM 2858 C C . ALA B 1 131 ? 37.756 50.921 23.716 1.00 15.24 131 ALA B C 1
ATOM 2859 O O . ALA B 1 131 ? 37.803 51.547 22.654 1.00 15.01 131 ALA B O 1
ATOM 2861 N N . TYR B 1 132 ? 36.663 50.874 24.479 1.00 16.76 132 TYR B N 1
ATOM 2862 C CA . TYR B 1 132 ? 35.433 51.539 24.065 1.00 18.25 132 TYR B CA 1
ATOM 2863 C C . TYR B 1 132 ? 35.530 53.052 24.123 1.00 20.48 132 TYR B C 1
ATOM 2864 O O . TYR B 1 132 ? 34.927 53.754 23.301 1.00 19.88 132 TYR B O 1
ATOM 2873 N N . TYR B 1 133 ? 36.310 53.550 25.078 1.00 22.23 133 TYR B N 1
ATOM 2874 C CA . TYR B 1 133 ? 36.503 54.985 25.220 1.00 24.09 133 TYR B CA 1
ATOM 2875 C C . TYR B 1 133 ? 37.179 55.514 23.957 1.00 24.53 133 TYR B C 1
ATOM 2876 O O . TYR B 1 133 ? 36.723 56.492 23.370 1.00 25.29 133 TYR B O 1
ATOM 2885 N N . GLU B 1 134 ? 38.224 54.826 23.513 1.00 25.04 134 GLU B N 1
ATOM 2886 C CA . GLU B 1 134 ? 38.950 55.228 22.310 1.00 25.51 134 GLU B CA 1
ATOM 2887 C C . GLU B 1 134 ? 38.123 55.124 21.027 1.00 27.93 134 GLU B C 1
ATOM 2888 O O . GLU B 1 134 ? 38.095 56.063 20.226 1.00 29.71 134 GLU B O 1
ATOM 2894 N N . ALA B 1 135 ? 37.427 54.000 20.851 1.00 28.63 135 ALA B N 1
ATOM 2895 C CA . ALA B 1 135 ? 36.609 53.767 19.659 1.00 28.09 135 ALA B CA 1
ATOM 2896 C C . ALA B 1 135 ? 35.515 54.802 19.480 1.00 28.90 135 ALA B C 1
ATOM 2897 O O . ALA B 1 135 ? 35.365 55.379 18.406 1.00 32.06 135 ALA B O 1
ATOM 2899 N N . TRP B 1 136 ? 34.754 55.036 20.541 1.00 28.54 136 TRP B N 1
ATOM 2900 C CA . TRP B 1 136 ? 33.673 55.998 20.491 1.00 26.74 136 TRP B CA 1
ATOM 2901 C C . TRP B 1 136 ? 34.197 57.431 20.470 1.00 27.52 136 TRP B C 1
ATOM 2902 O O . TRP B 1 136 ? 33.520 58.337 19.991 1.00 26.43 136 TRP B O 1
ATOM 2913 N N . LYS B 1 137 ? 35.423 57.623 20.944 1.00 29.38 137 LYS B N 1
ATOM 2914 C CA . LYS B 1 137 ? 36.034 58.947 20.927 1.00 31.75 137 LYS B CA 1
ATOM 2915 C C . LYS B 1 137 ? 36.382 59.223 19.462 1.00 32.80 137 LYS B C 1
ATOM 2916 O O . LYS B 1 137 ? 36.167 60.328 18.960 1.00 33.08 137 LYS B O 1
ATOM 2922 N N . TRP B 1 138 ? 36.871 58.191 18.773 1.00 31.64 138 TRP B N 1
ATOM 2923 C CA . TRP B 1 138 ? 37.212 58.307 17.365 1.00 30.58 138 TRP B CA 1
ATOM 2924 C C . TRP B 1 138 ? 35.958 58.686 16.590 1.00 31.17 138 TRP B C 1
ATOM 2925 O O . TRP B 1 138 ? 35.991 59.558 15.724 1.00 31.55 138 TRP B O 1
ATOM 2936 N N . VAL B 1 139 ? 34.856 58.012 16.901 1.00 31.56 139 VAL B N 1
ATOM 2937 C CA . VAL B 1 139 ? 33.592 58.281 16.239 1.00 31.76 139 VAL B CA 1
ATOM 2938 C C . VAL B 1 139 ? 33.130 59.723 16.451 1.00 34.34 139 VAL B C 1
ATOM 2939 O O . VAL B 1 139 ? 32.728 60.387 15.500 1.00 34.66 139 VAL B O 1
ATOM 2943 N N . ARG B 1 140 ? 33.215 60.219 17.683 1.00 37.00 140 ARG B N 1
ATOM 2944 C CA . ARG B 1 140 ? 32.795 61.588 17.972 1.00 40.09 140 ARG B CA 1
ATOM 2945 C C . ARG B 1 140 ? 33.639 62.599 17.198 1.00 39.76 140 ARG B C 1
ATOM 2946 O O . ARG B 1 140 ? 33.135 63.632 16.751 1.00 38.45 140 ARG B O 1
ATOM 2954 N N . GLU B 1 141 ? 34.906 62.255 16.999 1.00 40.59 141 GLU B N 1
ATOM 2955 C CA . GLU B 1 141 ? 35.859 63.109 16.312 1.00 41.66 141 GLU B CA 1
ATOM 2956 C C . GLU B 1 141 ? 35.873 63.009 14.794 1.00 42.31 141 GLU B C 1
ATOM 2957 O O . GLU B 1 141 ? 36.569 63.774 14.134 1.00 42.98 141 GLU B O 1
ATOM 2963 N N . ASN B 1 142 ? 35.129 62.062 14.236 1.00 42.32 142 ASN B N 1
ATOM 2964 C CA . ASN B 1 142 ? 35.079 61.922 12.787 1.00 43.24 142 ASN B CA 1
ATOM 2965 C C . ASN B 1 142 ? 33.641 61.949 12.287 1.00 43.39 142 ASN B C 1
ATOM 2966 O O . ASN B 1 142 ? 33.364 61.649 11.125 1.00 42.92 142 ASN B O 1
ATOM 2971 N N . LEU B 1 143 ? 32.748 62.378 13.170 1.00 43.77 143 LEU B N 1
ATOM 2972 C CA . LEU B 1 143 ? 31.324 62.478 12.883 1.00 48.01 143 LEU B CA 1
ATOM 2973 C C . LEU B 1 143 ? 31.048 63.637 11.918 1.00 52.71 143 LEU B C 1
ATOM 2974 O O . LEU B 1 143 ? 31.224 64.806 12.281 1.00 51.45 143 LEU B O 1
ATOM 2979 N N . LYS B 1 144 ? 30.650 63.308 10.686 1.00 59.77 144 LYS B N 1
ATOM 2980 C CA . LYS B 1 144 ? 30.339 64.322 9.674 1.00 66.87 144 LYS B CA 1
ATOM 2981 C C . LYS B 1 144 ? 29.168 65.157 10.167 1.00 68.43 144 LYS B C 1
ATOM 2982 O O . LYS B 1 144 ? 29.271 66.379 10.291 1.00 66.53 144 LYS B O 1
ATOM 2988 N N . GLU B 1 145 ? 28.052 64.487 10.439 1.00 70.25 145 GLU B N 1
ATOM 2989 C CA . GLU B 1 145 ? 26.860 65.152 10.947 1.00 71.39 145 GLU B CA 1
ATOM 2990 C C . GLU B 1 145 ? 26.362 64.386 12.153 1.00 67.87 145 GLU B C 1
ATOM 2991 O O . GLU B 1 145 ? 26.972 63.406 12.572 1.00 66.20 145 GLU B O 1
ATOM 2997 N N . ARG B 1 146 ? 25.231 64.820 12.685 1.00 64.12 146 ARG B N 1
ATOM 2998 C CA . ARG B 1 146 ? 24.650 64.215 13.867 1.00 60.32 146 ARG B CA 1
ATOM 2999 C C . ARG B 1 146 ? 24.073 62.838 13.574 1.00 55.03 146 ARG B C 1
ATOM 3000 O O . ARG B 1 146 ? 23.300 62.673 12.632 1.00 56.53 146 ARG B O 1
ATOM 3008 N N . SER B 1 147 ? 24.444 61.869 14.408 1.00 47.39 147 SER B N 1
ATOM 3009 C CA . SER B 1 147 ? 24.013 60.481 14.275 1.00 39.64 147 SER B CA 1
ATOM 3010 C C . SER B 1 147 ? 22.709 60.140 14.988 1.00 36.53 147 SER B C 1
ATOM 3011 O O . SER B 1 147 ? 22.340 60.784 15.968 1.00 35.31 147 SER B O 1
ATOM 3014 N N . PRO B 1 148 ? 21.982 59.131 14.473 1.00 34.75 148 PRO B N 1
ATOM 3015 C CA . PRO B 1 148 ? 20.718 58.675 15.053 1.00 32.99 148 PRO B CA 1
ATOM 3016 C C . PRO B 1 148 ? 21.045 57.892 16.325 1.00 32.08 148 PRO B C 1
ATOM 3017 O O . PRO B 1 148 ? 20.156 57.505 17.084 1.00 31.11 148 PRO B O 1
ATOM 3021 N N . TYR B 1 149 ? 22.332 57.627 16.526 1.00 30.76 149 TYR B N 1
ATOM 3022 C CA . TYR B 1 149 ? 22.797 56.873 17.687 1.00 31.95 149 TYR B CA 1
ATOM 3023 C C . TYR B 1 149 ? 23.725 57.733 18.524 1.00 32.50 149 TYR B C 1
ATOM 3024 O O . TYR B 1 149 ? 24.650 57.229 19.163 1.00 31.76 149 TYR B O 1
ATOM 3033 N N . GLN B 1 150 ? 23.448 59.033 18.538 1.00 33.34 150 GLN B N 1
ATOM 3034 C CA . GLN B 1 150 ? 24.249 59.989 19.287 1.00 34.02 150 GLN B CA 1
ATOM 3035 C C . GLN B 1 150 ? 24.362 59.640 20.776 1.00 33.46 150 GLN B C 1
ATOM 3036 O O . GLN B 1 150 ? 25.412 59.854 21.388 1.00 31.30 150 GLN B O 1
ATOM 3042 N N . GLU B 1 151 ? 23.298 59.074 21.341 1.00 34.62 151 GLU B N 1
ATOM 3043 C CA . GLU B 1 151 ? 23.281 58.695 22.757 1.00 37.30 151 GLU B CA 1
ATOM 3044 C C . GLU B 1 151 ? 24.492 57.830 23.110 1.00 33.47 151 GLU B C 1
ATOM 3045 O O . GLU B 1 151 ? 25.211 58.120 24.070 1.00 30.20 151 GLU B O 1
ATOM 3051 N N . PHE B 1 152 ? 24.712 56.781 22.317 1.00 28.85 152 PHE B N 1
ATOM 3052 C CA . PHE B 1 152 ? 25.834 55.858 22.516 1.00 27.35 152 PHE B CA 1
ATOM 3053 C C . PHE B 1 152 ? 27.186 56.512 22.284 1.00 26.40 152 PHE B C 1
ATOM 3054 O O . PHE B 1 152 ? 28.132 56.273 23.037 1.00 28.40 152 PHE B O 1
ATOM 3062 N N . ILE B 1 153 ? 27.274 57.328 21.238 1.00 25.07 153 ILE B N 1
ATOM 3063 C CA . ILE B 1 153 ? 28.508 58.015 20.910 1.00 26.08 153 ILE B CA 1
ATOM 3064 C C . ILE B 1 153 ? 28.919 58.921 22.064 1.00 26.09 153 ILE B C 1
ATOM 3065 O O . ILE B 1 153 ? 30.081 58.933 22.462 1.00 25.84 153 ILE B O 1
ATOM 3070 N N . ASN B 1 154 ? 27.950 59.659 22.602 1.00 26.25 154 ASN B N 1
ATOM 3071 C CA . ASN B 1 154 ? 28.192 60.574 23.710 1.00 27.36 154 ASN B CA 1
ATOM 3072 C C . ASN B 1 154 ? 28.553 59.874 25.008 1.00 26.62 154 ASN B C 1
ATOM 3073 O O . ASN B 1 154 ? 29.487 60.285 25.683 1.00 28.04 154 ASN B O 1
ATOM 3078 N N . HIS B 1 155 ? 27.817 58.825 25.365 1.00 25.60 155 HIS B N 1
ATOM 3079 C CA . HIS B 1 155 ? 28.097 58.127 26.610 1.00 26.50 155 HIS B CA 1
ATOM 3080 C C . HIS B 1 155 ? 29.522 57.577 26.714 1.00 24.69 155 HIS B C 1
ATOM 3081 O O . HIS B 1 155 ? 30.218 57.854 27.686 1.00 22.65 155 HIS B O 1
ATOM 3088 N N . TRP B 1 156 ? 29.973 56.853 25.695 1.00 23.34 156 TRP B N 1
ATOM 3089 C CA . TRP B 1 156 ? 31.310 56.277 25.744 1.00 23.74 156 TRP B CA 1
ATOM 3090 C C . TRP B 1 156 ? 32.472 57.221 25.447 1.00 24.83 156 TRP B C 1
ATOM 3091 O O . TRP B 1 156 ? 33.630 56.894 25.735 1.00 22.25 156 TRP B O 1
ATOM 3102 N N . SER B 1 157 ? 32.161 58.386 24.885 1.00 25.24 157 SER B N 1
ATOM 3103 C CA . SER B 1 157 ? 33.181 59.382 24.569 1.00 27.20 157 SER B CA 1
ATOM 3104 C C . SER B 1 157 ? 33.137 60.560 25.545 1.00 27.97 157 SER B C 1
ATOM 3105 O O . SER B 1 157 ? 34.019 61.419 25.525 1.00 27.54 157 SER B O 1
ATOM 3108 N N . SER B 1 158 ? 32.126 60.582 26.412 1.00 29.59 158 SER B N 1
ATOM 3109 C CA . SER B 1 158 ? 31.962 61.669 27.381 1.00 33.06 158 SER B CA 1
ATOM 3110 C C . SER B 1 158 ? 33.134 61.836 28.346 1.00 35.22 158 SER B C 1
ATOM 3111 O O . SER B 1 158 ? 33.910 60.908 28.575 1.00 32.74 158 SER B O 1
ATOM 3114 N N . GLN B 1 159 ? 33.239 63.035 28.913 1.00 40.74 159 GLN B N 1
ATOM 3115 C CA . GLN B 1 159 ? 34.288 63.359 29.875 1.00 45.31 159 GLN B CA 1
ATOM 3116 C C . GLN B 1 159 ? 34.107 62.477 31.107 1.00 43.99 159 GLN B C 1
ATOM 3117 O O . GLN B 1 159 ? 35.079 62.035 31.712 1.00 40.02 159 GLN B O 1
ATOM 3123 N N . GLU B 1 160 ? 32.852 62.207 31.447 1.00 45.09 160 GLU B N 1
ATOM 3124 C CA . GLU B 1 160 ? 32.514 61.380 32.595 1.00 45.98 160 GLU B CA 1
ATOM 3125 C C . GLU B 1 160 ? 33.074 59.970 32.442 1.00 38.85 160 GLU B C 1
ATOM 3126 O O . GLU B 1 160 ? 33.682 59.439 33.369 1.00 35.85 160 GLU B O 1
ATOM 3132 N N . PHE B 1 161 ? 32.867 59.369 31.275 1.00 31.85 161 PHE B N 1
ATOM 3133 C CA . PHE B 1 161 ? 33.374 58.027 31.023 1.00 28.89 161 PHE B CA 1
ATOM 3134 C C . PHE B 1 161 ? 34.901 58.037 31.009 1.00 26.76 161 PHE B C 1
ATOM 3135 O O . PHE B 1 161 ? 35.533 57.134 31.544 1.00 25.20 161 PHE B O 1
ATOM 3143 N N . GLY B 1 162 ? 35.480 59.075 30.410 1.00 26.34 162 GLY B N 1
ATOM 3144 C CA . GLY B 1 162 ? 36.922 59.197 30.345 1.00 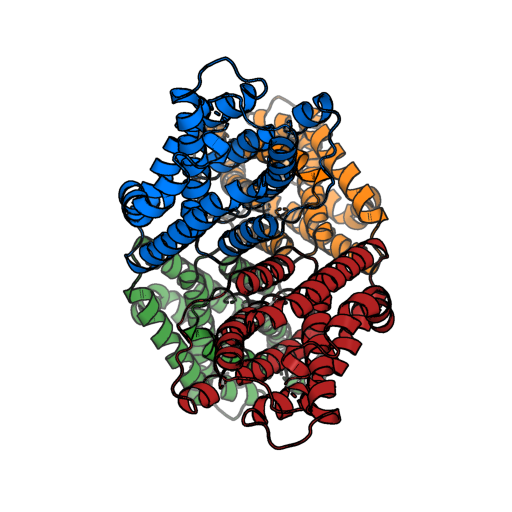25.92 162 GLY B CA 1
ATOM 3145 C C . GLY B 1 162 ? 37.546 59.308 31.724 1.00 27.06 162 GLY B C 1
ATOM 3146 O O . GLY B 1 162 ? 38.678 58.876 31.945 1.00 26.77 162 GLY B O 1
ATOM 3147 N N . GLU B 1 163 ? 36.806 59.899 32.656 1.00 27.96 163 GLU B N 1
ATOM 3148 C CA . GLU B 1 163 ? 37.284 60.055 34.021 1.00 29.41 163 GLU B CA 1
ATOM 3149 C C . GLU B 1 163 ? 37.258 58.691 34.697 1.00 27.62 163 GLU B C 1
ATOM 3150 O O . GLU B 1 163 ? 38.147 58.348 35.474 1.00 27.74 163 GLU B O 1
ATOM 3156 N N . TYR B 1 164 ? 36.229 57.920 34.374 1.00 26.43 164 TYR B N 1
ATOM 3157 C CA . TYR B 1 164 ? 36.052 56.575 34.891 1.00 25.05 164 TYR B CA 1
ATOM 3158 C C . TYR B 1 164 ? 37.211 55.704 34.382 1.00 25.98 164 TYR B C 1
ATOM 3159 O O . TYR B 1 164 ? 37.796 54.930 35.141 1.00 27.54 164 TYR B O 1
ATOM 3168 N N . VAL B 1 165 ? 37.568 55.874 33.110 1.00 24.82 165 VAL B N 1
ATOM 3169 C CA . VAL B 1 165 ? 38.668 55.129 32.510 1.00 27.62 165 VAL B CA 1
ATOM 3170 C C . VAL B 1 165 ? 39.982 55.533 33.172 1.00 30.72 165 VAL B C 1
ATOM 3171 O O . VAL B 1 165 ? 40.804 54.681 33.511 1.00 26.89 165 VAL B O 1
ATOM 3175 N N . LYS B 1 166 ? 40.159 56.837 33.370 1.00 37.54 166 LYS B N 1
ATOM 3176 C CA . LYS B 1 166 ? 41.364 57.367 33.999 1.00 43.54 166 LYS B CA 1
ATOM 3177 C C . LYS B 1 166 ? 41.492 56.833 35.425 1.00 40.47 166 LYS B C 1
ATOM 3178 O O . LYS B 1 166 ? 42.596 56.525 35.889 1.00 38.76 166 LYS B O 1
ATOM 3184 N N . ARG B 1 167 ? 40.351 56.694 36.095 1.00 36.67 167 ARG B N 1
ATOM 3185 C CA . ARG B 1 167 ? 40.303 56.197 37.462 1.00 35.20 167 ARG B CA 1
ATOM 3186 C C . ARG B 1 167 ? 40.732 54.728 37.519 1.00 32.56 167 ARG B C 1
ATOM 3187 O O . ARG B 1 167 ? 41.440 54.327 38.445 1.00 32.40 167 ARG B O 1
ATOM 3195 N N . ILE B 1 168 ? 40.328 53.941 36.517 1.00 27.81 168 ILE B N 1
ATOM 3196 C CA . ILE B 1 168 ? 40.694 52.524 36.450 1.00 24.66 168 ILE B CA 1
ATOM 3197 C C . ILE B 1 168 ? 42.195 52.416 36.181 1.00 23.67 168 ILE B C 1
ATOM 3198 O O . ILE B 1 168 ? 42.898 51.598 36.786 1.00 18.43 168 ILE B O 1
ATOM 3203 N N . GLU B 1 169 ? 42.663 53.265 35.273 1.00 25.08 169 GLU B N 1
ATOM 3204 C CA . GLU B 1 169 ? 44.060 53.322 34.877 1.00 29.72 169 GLU B CA 1
ATOM 3205 C C . GLU B 1 169 ? 44.970 53.569 36.080 1.00 30.13 169 GLU B C 1
ATOM 3206 O O . GLU B 1 169 ? 45.942 52.841 36.295 1.00 27.27 169 GLU B O 1
ATOM 3212 N N . LYS B 1 170 ? 44.621 54.578 36.873 1.00 32.25 170 LYS B N 1
ATOM 3213 C CA . LYS B 1 170 ? 45.390 54.948 38.054 1.00 34.75 170 LYS B CA 1
ATOM 3214 C C . LYS B 1 170 ? 45.448 53.801 39.063 1.00 34.02 170 LYS B C 1
ATOM 3215 O O . LYS B 1 170 ? 46.501 53.551 39.661 1.00 35.72 170 LYS B O 1
ATOM 3221 N N . ILE B 1 171 ? 44.325 53.101 39.237 1.00 30.08 171 ILE B N 1
ATOM 3222 C CA . ILE B 1 171 ? 44.257 51.962 40.151 1.00 25.00 171 ILE B CA 1
ATOM 3223 C C . ILE B 1 171 ? 45.107 50.804 39.634 1.00 23.44 171 ILE B C 1
ATOM 3224 O O . ILE B 1 171 ? 45.865 50.200 40.398 1.00 22.42 171 ILE B O 1
ATOM 3229 N N . LEU B 1 172 ? 44.970 50.499 38.343 1.00 22.66 172 LEU B N 1
ATOM 3230 C CA . LEU B 1 172 ? 45.729 49.429 37.696 1.00 23.41 172 LEU B CA 1
ATOM 3231 C C . LEU B 1 172 ? 47.237 49.644 37.803 1.00 25.58 172 LEU B C 1
ATOM 3232 O O . LEU B 1 172 ? 47.971 48.769 38.262 1.00 24.75 172 LEU B O 1
ATOM 3237 N N . ASN B 1 173 ? 47.694 50.800 37.335 1.00 29.24 173 ASN B N 1
ATOM 3238 C CA . ASN B 1 173 ? 49.112 51.138 37.364 1.00 31.81 173 ASN B CA 1
ATOM 3239 C C . ASN B 1 173 ? 49.717 50.963 38.745 1.00 31.94 173 ASN B C 1
ATOM 3240 O O . ASN B 1 173 ? 50.839 50.487 38.886 1.00 31.26 173 ASN B O 1
ATOM 3245 N N . SER B 1 174 ? 48.942 51.345 39.751 1.00 32.70 174 SER B N 1
ATOM 3246 C CA . SER B 1 174 ? 49.339 51.265 41.147 1.00 33.98 174 SER B CA 1
ATOM 3247 C C . SER B 1 174 ? 49.375 49.834 41.698 1.00 34.28 174 SER B C 1
ATOM 3248 O O . SER B 1 174 ? 50.144 49.545 42.622 1.00 33.82 174 SER B O 1
ATOM 3251 N N . LEU B 1 175 ? 48.495 48.977 41.171 1.00 34.62 175 LEU B N 1
ATOM 3252 C CA . LEU B 1 175 ? 48.395 47.565 41.557 1.00 33.43 175 LEU B CA 1
ATOM 3253 C C . LEU B 1 175 ? 49.545 46.794 40.929 1.00 35.92 175 LEU B C 1
ATOM 3254 O O . LEU B 1 175 ? 50.080 45.848 41.516 1.00 34.66 175 LEU B O 1
ATOM 3259 N N . ALA B 1 176 ? 49.863 47.158 39.692 1.00 38.20 176 ALA B N 1
ATOM 3260 C CA .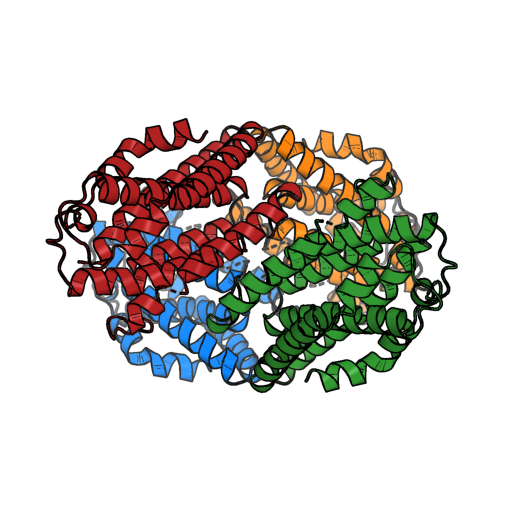 ALA B 1 176 ? 50.940 46.523 38.954 1.00 41.79 176 ALA B CA 1
ATOM 3261 C C . ALA B 1 176 ? 52.280 46.780 39.639 1.00 44.43 176 ALA B C 1
ATOM 3262 O O . ALA B 1 176 ? 53.079 45.864 39.803 1.00 45.17 176 ALA B O 1
ATOM 3264 N N . GLU B 1 177 ? 52.481 48.006 40.115 1.00 47.60 177 GLU B N 1
ATOM 3265 C CA . GLU B 1 177 ? 53.735 48.374 40.763 1.00 52.42 177 GLU B CA 1
ATOM 3266 C C . GLU B 1 177 ? 54.115 47.587 42.006 1.00 53.47 177 GLU B C 1
ATOM 3267 O O . GLU B 1 177 ? 55.237 47.725 42.499 1.00 54.81 177 GLU B O 1
ATOM 3273 N N . LYS B 1 178 ? 53.191 46.789 42.533 1.00 54.26 178 LYS B N 1
ATOM 3274 C CA . LYS B 1 178 ? 53.500 45.978 43.709 1.00 56.01 178 LYS B CA 1
ATOM 3275 C C . LYS B 1 178 ? 53.422 44.490 43.397 1.00 54.22 178 LYS B C 1
ATOM 3276 O O . LYS B 1 178 ? 53.285 43.651 44.285 1.00 53.49 178 LYS B O 1
ATOM 3282 N N . HIS B 1 179 ? 53.543 44.179 42.113 1.00 52.74 179 HIS B N 1
ATOM 3283 C CA . HIS B 1 179 ? 53.525 42.805 41.642 1.00 52.10 179 HIS B CA 1
ATOM 3284 C C . HIS B 1 179 ? 54.814 42.543 40.880 1.00 51.99 179 HIS B C 1
ATOM 3285 O O . HIS B 1 179 ? 55.482 43.474 40.428 1.00 50.48 179 HIS B O 1
ATOM 3292 N N . GLY B 1 180 ? 55.158 41.271 40.737 1.00 52.14 180 GLY B N 1
ATOM 3293 C CA . GLY B 1 180 ? 56.366 40.923 40.015 1.00 53.60 180 GLY B CA 1
ATOM 3294 C C . GLY B 1 180 ? 56.140 40.895 38.516 1.00 53.73 180 GLY B C 1
ATOM 3295 O O . GLY B 1 180 ? 55.074 41.293 38.037 1.00 52.67 180 GLY B O 1
ATOM 3296 N N . GLU B 1 181 ? 57.132 40.397 37.781 1.00 54.20 181 GLU B N 1
ATOM 3297 C CA . GLU B 1 181 ? 57.052 40.302 36.326 1.00 52.89 181 GLU B CA 1
ATOM 3298 C C . GLU B 1 181 ? 56.321 39.052 35.844 1.00 49.70 181 GLU B C 1
ATOM 3299 O O . GLU B 1 181 ? 55.801 39.042 34.730 1.00 48.61 181 GLU B O 1
ATOM 3305 N N . PHE B 1 182 ? 56.296 38.001 36.664 1.00 46.55 182 PHE B N 1
ATOM 3306 C CA . PHE B 1 182 ? 55.589 36.770 36.298 1.00 45.39 182 PHE B CA 1
ATOM 3307 C C . PHE B 1 182 ? 54.089 37.051 36.242 1.00 45.59 182 PHE B C 1
ATOM 3308 O O . PHE B 1 182 ? 53.414 36.745 35.254 1.00 45.90 182 PHE B O 1
ATOM 3316 N N . GLU B 1 183 ? 53.587 37.643 37.321 1.00 45.56 183 GLU B N 1
ATOM 3317 C CA . GLU B 1 183 ? 52.179 37.963 37.448 1.00 44.57 183 GLU B CA 1
ATOM 3318 C C . GLU B 1 183 ? 51.786 39.097 36.511 1.00 43.55 183 GLU B C 1
ATOM 3319 O O . GLU B 1 183 ? 50.647 39.156 36.045 1.00 43.32 183 GLU B O 1
ATOM 3325 N N . LYS B 1 184 ? 52.731 39.986 36.217 1.00 42.44 184 LYS B N 1
ATOM 3326 C CA . LYS B 1 184 ? 52.458 41.079 35.296 1.00 42.21 184 LYS B CA 1
ATOM 3327 C C . LYS B 1 184 ? 52.277 40.502 33.900 1.00 42.33 184 LYS B C 1
ATOM 3328 O O . LYS B 1 184 ? 51.394 40.935 33.162 1.00 42.06 184 LYS B O 1
ATOM 3334 N N . GLU B 1 185 ? 53.097 39.509 33.553 1.00 43.08 185 GLU B N 1
ATOM 3335 C CA . GLU B 1 185 ? 53.022 38.862 32.242 1.00 44.43 185 GLU B CA 1
ATOM 3336 C C . GLU B 1 185 ? 51.683 38.169 32.033 1.00 43.91 185 GLU B C 1
ATOM 3337 O O . GLU B 1 185 ? 51.160 38.143 30.920 1.00 41.73 185 GLU B O 1
ATOM 3343 N N . ARG B 1 186 ? 51.149 37.588 33.104 1.00 46.34 186 ARG B N 1
ATOM 3344 C CA . ARG B 1 186 ? 49.856 36.910 33.051 1.00 48.01 186 ARG B CA 1
ATOM 3345 C C . ARG B 1 186 ? 48.814 37.949 32.639 1.00 42.34 186 ARG B C 1
ATOM 3346 O O . ARG B 1 186 ? 48.009 37.712 31.741 1.00 38.01 186 ARG B O 1
ATOM 3354 N N . ALA B 1 187 ? 48.878 39.114 33.277 1.00 36.84 187 ALA B N 1
ATOM 3355 C CA . ALA B 1 187 ? 47.968 40.208 32.980 1.00 34.06 187 ALA B CA 1
ATOM 3356 C C . ALA B 1 187 ? 48.212 40.721 31.570 1.00 32.77 187 ALA B C 1
ATOM 3357 O O . ALA B 1 187 ? 47.264 41.040 30.862 1.00 34.77 187 ALA B O 1
ATOM 3359 N N . ARG B 1 188 ? 49.479 40.820 31.167 1.00 31.31 188 ARG B N 1
ATOM 3360 C CA . ARG B 1 188 ? 49.796 41.285 29.816 1.00 30.76 188 ARG B CA 1
ATOM 3361 C C . ARG B 1 188 ? 49.088 40.394 28.800 1.00 28.92 188 ARG B C 1
ATOM 3362 O O . ARG B 1 188 ? 48.516 40.886 27.822 1.00 26.96 188 ARG B O 1
ATOM 3370 N N . GLU B 1 189 ? 49.107 39.087 29.059 1.00 27.95 189 GLU B N 1
ATOM 3371 C CA . GLU B 1 189 ? 48.464 38.116 28.183 1.00 30.15 189 GLU B CA 1
ATOM 3372 C C . GLU B 1 189 ? 46.952 38.320 28.133 1.00 28.31 189 GLU B C 1
ATOM 3373 O O . GLU B 1 189 ? 46.347 38.236 27.068 1.00 26.56 189 GLU B O 1
ATOM 3379 N N . VAL B 1 190 ? 46.343 38.566 29.289 1.00 25.91 190 VAL B N 1
ATOM 3380 C CA . VAL B 1 190 ? 44.909 38.787 29.340 1.00 24.70 190 VAL B CA 1
ATOM 3381 C C . VAL B 1 190 ? 44.544 40.048 28.560 1.00 23.63 190 VAL B C 1
ATOM 3382 O O . VAL B 1 190 ? 43.572 40.043 27.799 1.00 22.95 190 VAL B O 1
ATOM 3386 N N . PHE B 1 191 ? 45.353 41.099 28.700 1.00 23.85 191 PHE B N 1
ATOM 3387 C CA . PHE B 1 191 ? 45.104 42.356 27.987 1.00 24.07 191 PHE B CA 1
ATOM 3388 C C . PHE B 1 191 ? 45.120 42.116 26.473 1.00 24.39 191 PHE B C 1
ATOM 3389 O O . PHE B 1 191 ? 44.285 42.650 25.733 1.00 23.53 191 PHE B O 1
ATOM 3397 N N . LYS B 1 192 ? 46.083 41.312 26.025 1.00 25.32 192 LYS B N 1
ATOM 3398 C CA . LYS B 1 192 ? 46.220 40.968 24.615 1.00 25.63 192 LYS B CA 1
ATOM 3399 C C . LYS B 1 192 ? 44.984 40.219 24.128 1.00 24.81 192 LYS B C 1
ATOM 3400 O O . LYS B 1 192 ? 44.410 40.553 23.090 1.00 24.82 192 LYS B O 1
ATOM 3406 N N . GLU B 1 193 ? 44.565 39.226 24.903 1.00 22.18 193 GLU B N 1
ATOM 3407 C CA . GLU B 1 193 ? 43.415 38.416 24.549 1.00 20.17 193 GLU B CA 1
ATOM 3408 C C . GLU B 1 193 ? 42.133 39.251 24.544 1.00 19.69 193 GLU B C 1
ATOM 3409 O O . GLU B 1 193 ? 41.325 39.124 23.624 1.00 18.90 193 GLU B O 1
ATOM 3415 N N . VAL B 1 194 ? 41.964 40.132 25.534 1.00 16.85 194 VAL B N 1
ATOM 3416 C CA . VAL B 1 194 ? 40.766 40.969 25.574 1.00 17.75 194 VAL B CA 1
ATOM 3417 C C . VAL B 1 194 ? 40.766 41.918 24.371 1.00 18.72 194 VAL B C 1
ATOM 3418 O O . VAL B 1 194 ? 39.709 42.205 23.796 1.00 17.26 194 VAL B O 1
ATOM 3422 N N . SER B 1 195 ? 41.963 42.337 23.958 1.00 20.71 195 SER B N 1
ATOM 3423 C CA . SER B 1 195 ? 42.131 43.227 22.807 1.00 20.66 195 SER B CA 1
ATOM 3424 C C . SER B 1 195 ? 41.609 42.577 21.531 1.00 19.48 195 SER B C 1
ATOM 3425 O O . SER B 1 195 ? 40.910 43.214 20.744 1.00 18.82 195 SER B O 1
ATOM 3428 N N . LYS B 1 196 ? 41.952 41.306 21.338 1.00 20.19 196 LYS B N 1
ATOM 3429 C CA . LYS B 1 196 ? 41.511 40.536 20.175 1.00 20.49 196 LYS B CA 1
ATOM 3430 C C . LYS B 1 196 ? 39.988 40.395 20.165 1.00 19.55 196 LYS B C 1
ATOM 3431 O O . LYS B 1 196 ? 39.349 40.467 19.115 1.00 16.89 196 LYS B O 1
ATOM 3437 N N . PHE B 1 197 ? 39.419 40.186 21.348 1.00 19.96 197 PHE B N 1
ATOM 3438 C CA . PHE B 1 197 ? 37.981 40.047 21.502 1.00 20.95 197 PHE B CA 1
ATOM 3439 C C . PHE B 1 197 ? 37.276 41.346 21.146 1.00 20.83 197 PHE B C 1
ATOM 3440 O O . PHE B 1 197 ? 36.233 41.323 20.496 1.00 23.43 197 PHE B O 1
ATOM 3448 N N . GLU B 1 198 ? 37.862 42.470 21.553 1.00 19.08 198 GLU B N 1
ATOM 3449 C CA . GLU B 1 198 ? 37.308 43.792 21.252 1.00 19.10 198 GLU B CA 1
ATOM 3450 C C . GLU B 1 198 ? 37.292 44.018 19.744 1.00 18.94 198 GLU B C 1
ATOM 3451 O O . GLU B 1 198 ? 36.310 44.498 19.176 1.00 17.45 198 GLU B O 1
ATOM 3457 N N . LEU B 1 199 ? 38.405 43.679 19.104 1.00 20.35 199 LEU B N 1
ATOM 3458 C CA . LEU B 1 199 ? 38.533 43.838 17.659 1.00 20.76 199 LEU B CA 1
ATOM 3459 C C . LEU B 1 199 ? 37.519 42.983 16.902 1.00 19.40 199 LEU B C 1
ATOM 3460 O O . LEU B 1 199 ? 36.928 43.424 15.927 1.00 20.32 199 LEU B O 1
ATOM 3465 N N . ILE B 1 200 ? 37.353 41.749 17.355 1.00 20.85 200 ILE B N 1
ATOM 3466 C CA . ILE B 1 200 ? 36.450 40.795 16.739 1.00 21.22 200 ILE B CA 1
ATOM 3467 C C . ILE B 1 200 ? 34.976 41.129 16.943 1.00 19.98 200 ILE B C 1
ATOM 3468 O O . ILE B 1 200 ? 34.149 40.884 16.062 1.00 19.88 200 ILE B O 1
ATOM 3473 N N . PHE B 1 201 ? 34.648 41.703 18.094 1.00 17.16 201 PHE B N 1
ATOM 3474 C CA . PHE B 1 201 ? 33.263 42.027 18.384 1.00 15.83 201 PHE B CA 1
ATOM 3475 C C . PHE B 1 201 ? 32.616 42.925 17.336 1.00 14.88 201 PHE B C 1
ATOM 3476 O O . PHE B 1 201 ? 31.442 42.741 17.000 1.00 15.09 201 PHE B O 1
ATOM 3484 N N . TRP B 1 202 ? 33.378 43.883 16.810 1.00 14.87 202 TRP B N 1
ATOM 3485 C CA . TRP B 1 202 ? 32.841 44.800 15.809 1.00 16.27 202 TRP B CA 1
ATOM 3486 C C . TRP B 1 202 ? 32.323 44.071 14.569 1.00 17.96 202 TRP B C 1
ATOM 3487 O O . TRP B 1 202 ? 31.353 44.510 13.959 1.00 17.32 202 TRP B O 1
ATOM 3498 N N . ASP B 1 203 ? 32.942 42.942 14.225 1.00 20.14 203 ASP B N 1
ATOM 3499 C CA . ASP B 1 203 ? 32.523 42.157 13.057 1.00 23.08 203 ASP B CA 1
ATOM 3500 C C . ASP B 1 203 ? 31.122 41.554 13.185 1.00 24.19 203 ASP B C 1
ATOM 3501 O O . ASP B 1 203 ? 30.464 41.288 12.178 1.00 25.28 203 ASP B O 1
ATOM 3506 N N . ILE B 1 204 ? 30.675 41.338 14.419 1.00 24.84 204 ILE B N 1
ATOM 3507 C CA . ILE B 1 204 ? 29.364 40.754 14.686 1.00 25.87 204 ILE B CA 1
ATOM 3508 C C . ILE B 1 204 ? 28.230 41.456 13.946 1.00 27.05 204 ILE B C 1
ATOM 3509 O O . ILE B 1 204 ? 27.307 40.805 13.470 1.00 28.45 204 ILE B O 1
ATOM 3514 N N . ALA B 1 205 ? 28.307 42.777 13.837 1.00 27.32 205 ALA B N 1
ATOM 3515 C CA . ALA B 1 205 ? 27.274 43.538 13.149 1.00 29.68 205 ALA B CA 1
ATOM 3516 C C . ALA B 1 205 ? 27.054 43.077 11.700 1.00 33.00 205 ALA B C 1
ATOM 3517 O O . ALA B 1 205 ? 25.932 43.120 11.186 1.00 31.37 205 ALA B O 1
ATOM 3519 N N . TYR B 1 206 ? 28.123 42.613 11.053 1.00 36.46 206 TYR B N 1
ATOM 3520 C CA . TYR B 1 206 ? 28.035 42.166 9.668 1.00 40.60 206 TYR B CA 1
ATOM 3521 C C . TYR B 1 206 ? 27.791 40.673 9.528 1.00 47.45 206 TYR B C 1
ATOM 3522 O O . TYR B 1 206 ? 27.681 40.155 8.417 1.00 45.86 206 TYR B O 1
ATOM 3531 N N . GLY B 1 207 ? 27.692 39.991 10.669 1.00 56.88 207 GLY B N 1
ATOM 3532 C CA . GLY B 1 207 ? 27.423 38.564 10.680 1.00 68.56 207 GLY B CA 1
ATOM 3533 C C . GLY B 1 207 ? 26.051 38.303 10.087 1.00 76.27 207 GLY B C 1
ATOM 3534 O O . GLY B 1 207 ? 25.160 39.154 10.165 1.00 75.34 207 GLY B O 1
ATOM 3535 N N . GLY B 1 208 ? 25.855 37.112 9.537 1.00 84.67 208 GLY B N 1
ATOM 3536 C CA . GLY B 1 208 ? 24.586 36.810 8.907 1.00 95.54 208 GLY B CA 1
ATOM 3537 C C . GLY B 1 208 ? 24.667 37.416 7.521 1.00 102.53 208 GLY B C 1
ATOM 3538 O O . GLY B 1 208 ? 23.804 38.196 7.111 1.00 102.05 208 GLY B O 1
ATOM 3539 N N . GLU B 1 209 ? 25.772 37.116 6.844 1.00 109.56 209 GLU B N 1
ATOM 3540 C CA . GLU B 1 209 ? 26.038 37.595 5.493 1.00 116.78 209 GLU B CA 1
ATOM 3541 C C . GLU B 1 209 ? 25.721 36.502 4.464 1.00 119.06 209 GLU B C 1
ATOM 3542 O O . GLU B 1 209 ? 24.833 35.664 4.740 1.00 121.36 209 GLU B O 1
ATOM 3556 N N . PHE C 1 2 ? 15.391 11.531 32.943 1.00 33.66 2 PHE C N 1
ATOM 3557 C CA . PHE C 1 2 ? 16.029 12.747 32.449 1.00 31.08 2 PHE C CA 1
ATOM 3558 C C . PHE C 1 2 ? 17.156 12.566 31.428 1.00 29.11 2 PHE C C 1
ATOM 3559 O O . PHE C 1 2 ? 17.248 13.317 30.457 1.00 25.70 2 PHE C O 1
ATOM 3567 N N . SER C 1 3 ? 18.028 11.595 31.669 1.00 30.69 3 SER C N 1
ATOM 3568 C CA . SER C 1 3 ? 19.142 11.338 30.763 1.00 33.13 3 SER C CA 1
ATOM 3569 C C . SER C 1 3 ? 18.633 11.003 29.367 1.00 32.94 3 SER C C 1
ATOM 3570 O O . SER C 1 3 ? 19.155 11.488 28.367 1.00 31.97 3 SER C O 1
ATOM 3573 N N . GLU C 1 4 ? 17.558 10.230 29.316 1.00 35.24 4 GLU C N 1
ATOM 3574 C CA . GLU C 1 4 ? 16.972 9.814 28.053 1.00 36.29 4 GLU C CA 1
ATOM 3575 C C . GLU C 1 4 ? 16.240 10.947 27.346 1.00 36.07 4 GLU C C 1
ATOM 3576 O O . GLU C 1 4 ? 16.278 11.044 26.118 1.00 34.33 4 GLU C O 1
ATOM 3582 N N . GLU C 1 5 ? 15.608 11.823 28.120 1.00 36.20 5 GLU C N 1
ATOM 3583 C CA . GLU C 1 5 ? 14.915 12.970 27.543 1.00 36.69 5 GLU C CA 1
ATOM 3584 C C . GLU C 1 5 ? 15.970 13.881 26.885 1.00 34.67 5 GLU C C 1
ATOM 3585 O O . GLU C 1 5 ? 15.777 14.365 25.767 1.00 31.75 5 GLU C O 1
ATOM 3591 N N . LEU C 1 6 ? 17.096 14.069 27.577 1.00 32.27 6 LEU C N 1
ATOM 3592 C CA . LEU C 1 6 ? 18.205 14.889 27.090 1.00 30.74 6 LEU C CA 1
ATOM 3593 C C . LEU C 1 6 ? 18.722 14.358 25.756 1.00 30.91 6 LEU C C 1
ATOM 3594 O O . LEU C 1 6 ? 18.964 15.123 24.818 1.00 30.19 6 LEU C O 1
ATOM 3599 N N . ILE C 1 7 ? 18.918 13.045 25.693 1.00 31.22 7 ILE C N 1
ATOM 3600 C CA . ILE C 1 7 ? 19.404 12.389 24.486 1.00 33.31 7 ILE C CA 1
ATOM 3601 C C . ILE C 1 7 ? 18.427 12.536 23.322 1.00 37.32 7 ILE C C 1
ATOM 3602 O O . ILE C 1 7 ? 18.816 12.929 22.221 1.00 36.48 7 ILE C O 1
ATOM 3607 N N . LYS C 1 8 ? 17.158 12.238 23.589 1.00 43.85 8 LYS C N 1
ATOM 3608 C CA . LYS C 1 8 ? 16.089 12.300 22.593 1.00 48.89 8 LYS C CA 1
ATOM 3609 C C . LYS C 1 8 ? 15.977 13.662 21.916 1.00 44.65 8 LYS C C 1
ATOM 3610 O O . LYS C 1 8 ? 15.941 13.755 20.692 1.00 41.01 8 LYS C O 1
ATOM 3616 N N . GLU C 1 9 ? 15.965 14.709 22.732 1.00 40.67 9 GLU C N 1
ATOM 3617 C CA . GLU C 1 9 ? 15.844 16.095 22.288 1.00 38.59 9 GLU C CA 1
ATOM 3618 C C . GLU C 1 9 ? 17.020 16.656 21.477 1.00 36.00 9 GLU C C 1
ATOM 3619 O O . GLU C 1 9 ? 16.851 17.617 20.722 1.00 35.72 9 GLU C O 1
ATOM 3625 N N . ASN C 1 10 ? 18.200 16.057 21.631 1.00 34.10 10 ASN C N 1
ATOM 3626 C CA . ASN C 1 10 ? 19.403 16.511 20.926 1.00 33.99 10 ASN C CA 1
ATOM 3627 C C . ASN C 1 10 ? 19.926 15.473 19.942 1.00 35.86 10 ASN C C 1
ATOM 3628 O O . ASN C 1 10 ? 21.073 15.525 19.491 1.00 34.87 10 ASN C O 1
ATOM 3633 N N . GLU C 1 11 ? 19.026 14.578 19.565 1.00 38.42 11 GLU C N 1
ATOM 3634 C CA . GLU C 1 11 ? 19.289 13.489 18.653 1.00 40.96 11 GLU C CA 1
ATOM 3635 C C . GLU C 1 11 ? 19.865 13.923 17.317 1.00 39.55 11 GLU C C 1
ATOM 3636 O O . GLU C 1 11 ? 20.765 13.266 16.784 1.00 35.70 11 GLU C O 1
ATOM 3642 N N . ASN C 1 12 ? 19.315 14.994 16.752 1.00 38.76 12 ASN C N 1
ATOM 3643 C CA . ASN C 1 12 ? 19.789 15.474 15.465 1.00 39.06 12 ASN C CA 1
ATOM 3644 C C . ASN C 1 12 ? 21.193 16.046 15.544 1.00 37.28 12 ASN C C 1
ATOM 3645 O O . ASN C 1 12 ? 21.963 15.974 14.581 1.00 37.73 12 ASN C O 1
ATOM 3650 N N . ILE C 1 13 ? 21.540 16.593 16.698 1.00 33.55 13 ILE C N 1
ATOM 3651 C CA . ILE C 1 13 ? 22.877 17.114 16.882 1.00 30.95 13 ILE C CA 1
ATOM 3652 C C . ILE C 1 13 ? 23.853 15.939 17.053 1.00 28.24 13 ILE C C 1
ATOM 3653 O O . ILE C 1 13 ? 24.895 15.894 16.401 1.00 26.79 13 ILE C O 1
ATOM 3658 N N . TRP C 1 14 ? 23.484 14.960 17.873 1.00 26.51 14 TRP C N 1
ATOM 3659 C CA . TRP C 1 14 ? 24.357 13.810 18.100 1.00 27.17 14 TRP C CA 1
ATOM 3660 C C . TRP C 1 14 ? 24.579 12.949 16.863 1.00 28.98 14 TRP C C 1
ATOM 3661 O O . TRP C 1 14 ? 25.688 12.456 16.639 1.00 27.73 14 TRP C O 1
ATOM 3672 N N . ARG C 1 15 ? 23.537 12.794 16.050 1.00 32.21 15 ARG C N 1
ATOM 3673 C CA . ARG C 1 15 ? 23.623 11.997 14.823 1.00 35.09 15 ARG C CA 1
ATOM 3674 C C . ARG C 1 15 ? 24.751 12.524 13.935 1.00 32.44 15 ARG C C 1
ATOM 3675 O O . ARG C 1 15 ? 25.359 11.774 13.166 1.00 31.54 15 ARG C O 1
ATOM 3683 N N . ARG C 1 16 ? 25.051 13.809 14.100 1.00 29.70 16 ARG C N 1
ATOM 3684 C CA . ARG C 1 16 ? 26.090 14.488 13.341 1.00 27.60 16 ARG C CA 1
ATOM 3685 C C . ARG C 1 16 ? 27.508 14.046 13.714 1.00 23.69 16 ARG C C 1
ATOM 3686 O O . ARG C 1 16 ? 28.428 14.202 12.922 1.00 21.11 16 ARG C O 1
ATOM 3694 N N . PHE C 1 17 ? 27.709 13.560 14.935 1.00 20.43 17 PHE C N 1
ATOM 3695 C CA . PHE C 1 17 ? 29.038 13.076 15.290 1.00 19.41 17 PHE C CA 1
ATOM 3696 C C . PHE C 1 17 ? 29.078 11.569 15.520 1.00 18.81 17 PHE C C 1
ATOM 3697 O O . PHE C 1 17 ? 30.093 11.013 15.950 1.00 19.09 17 PHE C O 1
ATOM 3705 N N . LEU C 1 18 ? 27.976 10.919 15.154 1.00 19.44 18 LEU C N 1
ATOM 3706 C CA . LEU C 1 18 ? 27.811 9.469 15.261 1.00 19.54 18 LEU C CA 1
ATOM 3707 C C . LEU C 1 18 ? 27.473 8.855 13.895 1.00 19.95 18 LEU C C 1
ATOM 3708 O O . LEU C 1 18 ? 26.343 8.415 13.666 1.00 20.73 18 LEU C O 1
ATOM 3713 N N . PRO C 1 19 ? 28.448 8.801 12.973 1.00 20.09 19 PRO C N 1
ATOM 3714 C CA . PRO C 1 19 ? 29.822 9.271 13.147 1.00 20.90 19 PRO C CA 1
ATOM 3715 C C . PRO C 1 19 ? 30.112 10.615 12.482 1.00 21.65 19 PRO C C 1
ATOM 3716 O O . PRO C 1 19 ? 29.407 11.049 11.564 1.00 23.73 19 PRO C O 1
ATOM 3720 N N . HIS C 1 20 ? 31.156 11.273 12.963 1.00 19.82 20 HIS C N 1
ATOM 3721 C CA . HIS C 1 20 ? 31.585 12.517 12.358 1.00 19.75 20 HIS C CA 1
ATOM 3722 C C . HIS C 1 20 ? 32.661 12.050 11.397 1.00 22.15 20 HIS C C 1
ATOM 3723 O O . HIS C 1 20 ? 33.193 10.939 11.524 1.00 22.69 20 HIS C O 1
ATOM 3730 N N . LYS C 1 21 ? 32.961 12.894 10.426 1.00 21.93 21 LYS C N 1
ATOM 3731 C CA . LYS C 1 21 ? 33.979 12.616 9.439 1.00 22.65 21 LYS C CA 1
ATOM 3732 C C . LYS C 1 21 ? 35.258 12.071 10.101 1.00 22.46 21 LYS C C 1
ATOM 3733 O O . LYS C 1 21 ? 35.830 11.060 9.661 1.00 23.20 21 LYS C O 1
ATOM 3739 N N . PHE C 1 22 ? 35.689 12.734 11.166 1.00 19.07 22 PHE C N 1
ATOM 3740 C CA . PHE C 1 22 ? 36.886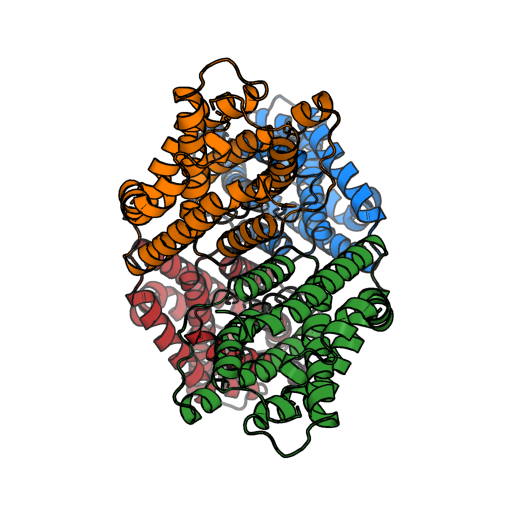 12.325 11.892 1.00 17.50 22 PHE C CA 1
ATOM 3741 C C . PHE C 1 22 ? 36.814 10.873 12.375 1.00 17.12 22 PHE C C 1
ATOM 3742 O O . PHE C 1 22 ? 37.832 10.177 12.402 1.00 18.45 22 PHE C O 1
ATOM 3750 N N . LEU C 1 23 ? 35.616 10.429 12.752 1.00 15.92 23 LEU C N 1
ATOM 3751 C CA . LEU C 1 23 ? 35.418 9.069 13.245 1.00 17.75 23 LEU C CA 1
ATOM 3752 C C . LEU C 1 23 ? 35.443 8.063 12.108 1.00 18.47 23 LEU C C 1
ATOM 3753 O O . LEU C 1 23 ? 35.947 6.959 12.268 1.00 21.32 23 LEU C O 1
ATOM 3758 N N . ILE C 1 24 ? 34.926 8.458 10.951 1.00 19.89 24 ILE C N 1
ATOM 3759 C CA . ILE C 1 24 ? 34.923 7.595 9.788 1.00 19.95 24 ILE C CA 1
ATOM 3760 C C . ILE C 1 24 ? 36.381 7.336 9.383 1.00 20.52 24 ILE C C 1
ATOM 3761 O O . ILE C 1 24 ? 36.763 6.200 9.119 1.00 20.68 24 ILE C O 1
ATOM 3766 N N . GLU C 1 25 ? 37.198 8.385 9.365 1.00 19.80 25 GLU C N 1
ATOM 3767 C CA . GLU C 1 25 ? 38.602 8.235 8.995 1.00 21.17 25 GLU C CA 1
ATOM 3768 C C . GLU C 1 25 ? 39.399 7.451 10.029 1.00 23.15 25 GLU C C 1
ATOM 3769 O O . GLU C 1 25 ? 40.370 6.780 9.680 1.00 24.78 25 GLU C O 1
ATOM 3783 N N . ALA C 1 27 ? 38.112 5.027 11.907 1.00 23.66 27 ALA C N 1
ATOM 3784 C CA . ALA C 1 27 ? 37.696 3.647 11.696 1.00 26.80 27 ALA C CA 1
ATOM 3785 C C . ALA C 1 27 ? 38.273 3.014 10.426 1.00 27.92 27 ALA C C 1
ATOM 3786 O O . ALA C 1 27 ? 38.606 1.838 10.422 1.00 29.28 27 ALA C O 1
ATOM 3788 N N . GLU C 1 28 ? 38.399 3.793 9.358 1.00 30.90 28 GLU C N 1
ATOM 3789 C CA . GLU C 1 28 ? 38.933 3.274 8.101 1.00 33.01 28 GLU C CA 1
ATOM 3790 C C . GLU C 1 28 ? 40.445 3.429 7.982 1.00 34.56 28 GLU C C 1
ATOM 3791 O O . GLU C 1 28 ? 41.042 3.016 6.984 1.00 32.85 28 GLU C O 1
ATOM 3797 N N . ASN C 1 29 ? 41.060 3.991 9.021 1.00 36.05 29 ASN C N 1
ATOM 3798 C CA . ASN C 1 29 ? 42.503 4.214 9.059 1.00 37.75 29 ASN C CA 1
ATOM 3799 C C . ASN C 1 29 ? 43.005 5.105 7.930 1.00 36.38 29 ASN C C 1
ATOM 3800 O O . ASN C 1 29 ? 44.127 4.935 7.452 1.00 34.55 29 ASN C O 1
ATOM 3805 N N . THR C 1 30 ? 42.162 6.041 7.505 1.00 34.99 30 THR C N 1
ATOM 3806 C CA . THR C 1 30 ? 42.501 6.966 6.429 1.00 35.57 30 THR C CA 1
ATOM 3807 C C . THR C 1 30 ? 42.876 8.323 7.001 1.00 36.09 30 THR C C 1
ATOM 3808 O O . THR C 1 30 ? 43.118 9.276 6.268 1.00 38.92 30 THR C O 1
ATOM 3812 N N . ILE C 1 31 ? 42.924 8.396 8.322 1.00 36.20 31 ILE C N 1
ATOM 3813 C CA . ILE C 1 31 ? 43.251 9.622 9.026 1.00 35.91 31 ILE C CA 1
ATOM 3814 C C . ILE C 1 31 ? 44.692 10.061 8.752 1.00 36.74 31 ILE C C 1
ATOM 3815 O O . ILE C 1 31 ? 45.635 9.269 8.849 1.00 35.56 31 ILE C O 1
ATOM 3820 N N . LYS C 1 32 ? 44.851 11.317 8.355 1.00 38.27 32 LYS C N 1
ATOM 3821 C CA . LYS C 1 32 ? 46.179 11.844 8.080 1.00 41.49 32 LYS C CA 1
ATOM 3822 C C . LYS C 1 32 ? 46.805 12.291 9.389 1.00 42.88 32 LYS C C 1
ATOM 3823 O O . LYS C 1 32 ? 46.133 12.884 10.241 1.00 40.51 32 LYS C O 1
ATOM 3829 N N . LYS C 1 33 ? 48.091 11.991 9.542 1.00 45.80 33 LYS C N 1
ATOM 3830 C CA . LYS C 1 33 ? 48.855 12.332 10.739 1.00 48.89 33 LYS C CA 1
ATOM 3831 C C . LYS C 1 33 ? 48.655 13.785 11.166 1.00 45.77 33 LYS C C 1
ATOM 3832 O O . LYS C 1 33 ? 48.620 14.104 12.356 1.00 42.84 33 LYS C O 1
ATOM 3838 N N . GLU C 1 34 ? 48.502 14.650 10.173 1.00 43.47 34 GLU C N 1
ATOM 3839 C CA . GLU C 1 34 ? 48.324 16.075 10.386 1.00 42.66 34 GLU C CA 1
ATOM 3840 C C . GLU C 1 34 ? 47.034 16.397 11.120 1.00 39.25 34 GLU C C 1
ATOM 3841 O O . GLU C 1 34 ? 47.003 17.265 11.991 1.00 38.49 34 GLU C O 1
ATOM 3847 N N . ASN C 1 35 ? 45.963 15.720 10.735 1.00 34.43 35 ASN C N 1
ATOM 3848 C CA . ASN C 1 35 ? 44.671 15.951 11.340 1.00 31.33 35 ASN C CA 1
ATOM 3849 C C . ASN C 1 35 ? 44.571 15.361 12.749 1.00 28.70 35 ASN C C 1
ATOM 3850 O O . ASN C 1 35 ? 43.936 15.947 13.625 1.00 27.58 35 ASN C O 1
ATOM 3855 N N . PHE C 1 36 ? 45.205 14.215 12.977 1.00 25.51 36 PHE C N 1
ATOM 3856 C CA . PHE C 1 36 ? 45.165 13.622 14.301 1.00 24.75 36 PHE C CA 1
ATOM 3857 C C . PHE C 1 36 ? 45.913 14.541 15.262 1.00 23.62 36 PHE C C 1
ATOM 3858 O O . PHE C 1 36 ? 45.437 14.848 16.355 1.00 22.67 36 PHE C O 1
ATOM 3866 N N . GLU C 1 37 ? 47.080 14.994 14.822 1.00 23.04 37 GLU C N 1
ATOM 3867 C CA . GLU C 1 37 ? 47.923 15.867 15.618 1.00 22.18 37 GLU C CA 1
ATOM 3868 C C . GLU C 1 37 ? 47.164 17.081 16.126 1.00 23.13 37 GLU C C 1
ATOM 3869 O O . GLU C 1 37 ? 47.220 17.409 17.314 1.00 23.83 37 GLU C O 1
ATOM 3875 N N . LYS C 1 38 ? 46.432 17.727 15.226 1.00 21.85 38 LYS C N 1
ATOM 3876 C CA . LYS C 1 38 ? 45.669 18.904 15.592 1.00 21.17 38 LYS C CA 1
ATOM 3877 C C . LYS C 1 38 ? 44.604 18.537 16.624 1.00 19.62 38 LYS C C 1
ATOM 3878 O O . LYS C 1 38 ? 44.436 19.249 17.609 1.00 19.41 38 LYS C O 1
ATOM 3884 N N . TRP C 1 39 ? 43.919 17.411 16.428 1.00 17.41 39 TRP C N 1
ATOM 3885 C CA . TRP C 1 39 ? 42.909 16.982 17.393 1.00 17.16 39 TRP C CA 1
ATOM 3886 C C . TRP C 1 39 ? 43.565 16.703 18.748 1.00 16.29 39 TRP C C 1
ATOM 3887 O O . TRP C 1 39 ? 43.054 17.128 19.775 1.00 17.03 39 TRP C O 1
ATOM 3898 N N . LEU C 1 40 ? 44.722 16.038 18.727 1.00 15.18 40 LEU C N 1
ATOM 3899 C CA . LEU C 1 40 ? 45.450 15.680 19.939 1.00 13.03 40 LEU C CA 1
ATOM 3900 C C . LEU C 1 40 ? 45.827 16.891 20.777 1.00 12.95 40 LEU C C 1
ATOM 3901 O O . LEU C 1 40 ? 45.531 16.946 21.963 1.00 13.60 40 LEU C O 1
ATOM 3906 N N . VAL C 1 41 ? 46.458 17.872 20.145 1.00 11.69 41 VAL C N 1
ATOM 3907 C CA . VAL C 1 41 ? 46.882 19.095 20.819 1.00 12.19 41 VAL C CA 1
ATOM 3908 C C . VAL C 1 41 ? 45.680 19.824 21.444 1.00 12.25 41 VAL C C 1
ATOM 3909 O O . VAL C 1 41 ? 45.689 20.195 22.628 1.00 11.35 41 VAL C O 1
ATOM 3913 N N . ASN C 1 42 ? 44.620 19.979 20.665 1.00 13.23 42 ASN C N 1
ATOM 3914 C CA . ASN C 1 42 ? 43.430 20.648 21.163 1.00 14.35 42 ASN C CA 1
ATOM 3915 C C . ASN C 1 42 ? 42.643 19.866 22.212 1.00 15.16 42 ASN C C 1
ATOM 3916 O O . ASN C 1 42 ? 42.143 20.451 23.174 1.00 17.97 42 ASN C O 1
ATOM 3921 N N . ASP C 1 43 ? 42.540 18.553 22.053 1.00 12.74 43 ASP C N 1
ATOM 3922 C CA . ASP C 1 43 ? 41.803 17.769 23.033 1.00 13.37 43 ASP C CA 1
ATOM 3923 C C . ASP C 1 43 ? 42.550 17.666 24.354 1.00 11.53 43 ASP C C 1
ATOM 3924 O O . ASP C 1 43 ? 41.935 17.522 25.407 1.00 13.60 43 ASP C O 1
ATOM 3929 N N . TYR C 1 44 ? 43.877 17.698 24.288 1.00 11.27 44 TYR C N 1
ATOM 3930 C CA . TYR C 1 44 ? 44.712 17.639 25.483 1.00 13.02 44 TYR C CA 1
ATOM 3931 C C . TYR C 1 44 ? 44.393 18.862 26.348 1.00 12.02 44 TYR C C 1
ATOM 3932 O O . TYR C 1 44 ? 44.298 18.783 27.571 1.00 15.12 44 TYR C O 1
ATOM 3941 N N . TYR C 1 45 ? 44.272 20.001 25.687 1.00 11.83 45 TYR C N 1
ATOM 3942 C CA . TYR C 1 45 ? 43.932 21.246 26.341 1.00 11.86 45 TYR C CA 1
ATOM 3943 C C . TYR C 1 45 ? 42.551 21.080 26.983 1.00 11.10 45 TYR C C 1
ATOM 3944 O O . TYR C 1 45 ? 42.343 21.442 28.149 1.00 10.55 45 TYR C O 1
ATOM 3953 N N . PHE C 1 46 ? 41.617 20.529 26.214 1.00 9.42 46 PHE C N 1
ATOM 3954 C CA . PHE C 1 46 ? 40.265 20.316 26.715 1.00 11.27 46 PHE C CA 1
ATOM 3955 C C . PHE C 1 46 ? 40.249 19.407 27.944 1.00 11.73 46 PHE C C 1
ATOM 3956 O O . PHE C 1 46 ? 39.577 19.718 28.929 1.00 11.10 46 PHE C O 1
ATOM 3964 N N . VAL C 1 47 ? 41.022 18.321 27.901 1.00 11.10 47 VAL C N 1
ATOM 3965 C CA . VAL C 1 47 ? 41.062 17.386 29.016 1.00 12.20 47 VAL C CA 1
ATOM 3966 C C . VAL C 1 47 ? 41.533 18.084 30.290 1.00 14.26 47 VAL C C 1
ATOM 3967 O O . VAL C 1 47 ? 40.943 17.901 31.352 1.00 14.53 47 VAL C O 1
ATOM 3971 N N . LYS C 1 48 ? 42.581 18.899 30.171 1.00 15.10 48 LYS C N 1
ATOM 3972 C CA . LYS C 1 48 ? 43.127 19.622 31.316 1.00 16.43 48 LYS C CA 1
ATOM 3973 C C . LYS C 1 48 ? 42.076 20.493 31.986 1.00 15.95 48 LYS C C 1
ATOM 3974 O O . LYS C 1 48 ? 41.912 20.462 33.203 1.00 17.32 48 LYS C O 1
ATOM 3980 N N . ASN C 1 49 ? 41.347 21.248 31.181 1.00 15.47 49 ASN C N 1
ATOM 3981 C CA . ASN C 1 49 ? 40.315 22.115 31.708 1.00 13.77 49 ASN C CA 1
ATOM 3982 C C . ASN C 1 49 ? 39.064 21.372 32.144 1.00 13.23 49 ASN C C 1
ATOM 3983 O O . ASN C 1 49 ? 38.353 21.833 33.032 1.00 11.73 49 ASN C O 1
ATOM 3988 N N . ALA C 1 50 ? 38.819 20.214 31.538 1.00 10.41 50 ALA C N 1
ATOM 3989 C CA . ALA C 1 50 ? 37.670 19.398 31.900 1.00 12.05 50 ALA C CA 1
ATOM 3990 C C . ALA C 1 50 ? 37.878 18.916 33.341 1.00 13.39 50 ALA C C 1
ATOM 3991 O O . ALA C 1 50 ? 36.917 18.711 34.081 1.00 16.41 50 ALA C O 1
ATOM 3993 N N . LEU C 1 51 ? 39.143 18.758 33.732 1.00 12.73 51 LEU C N 1
ATOM 3994 C CA . LEU C 1 51 ? 39.490 18.344 35.083 1.00 12.40 51 LEU C CA 1
ATOM 3995 C C . LEU C 1 51 ? 39.194 19.502 36.035 1.00 12.18 51 LEU C C 1
ATOM 3996 O O . LEU C 1 51 ? 38.728 19.294 37.151 1.00 15.34 51 LEU C O 1
ATOM 4001 N N . ARG C 1 52 ? 39.478 20.720 35.594 1.00 10.24 52 ARG C N 1
ATOM 4002 C CA . ARG C 1 52 ? 39.207 21.904 36.407 1.00 10.02 52 ARG C CA 1
ATOM 4003 C C . ARG C 1 52 ? 37.703 22.047 36.577 1.00 7.99 52 ARG C C 1
ATOM 4004 O O . ARG C 1 52 ? 37.216 22.398 37.644 1.00 9.49 52 ARG C O 1
ATOM 4012 N N . PHE C 1 53 ? 36.978 21.762 35.505 1.00 7.08 53 PHE C N 1
ATOM 4013 C CA . PHE C 1 53 ? 35.530 21.833 35.501 1.00 8.55 53 PHE C CA 1
ATOM 4014 C C . PHE C 1 53 ? 34.996 20.880 36.564 1.00 7.67 53 PHE C C 1
ATOM 4015 O O . PHE C 1 53 ? 34.162 21.259 37.382 1.00 7.11 53 PHE C O 1
ATOM 4031 N N . ALA C 1 55 ? 36.592 19.653 39.118 1.00 6.49 55 ALA C N 1
ATOM 4032 C CA . ALA C 1 55 ? 37.021 20.066 40.434 1.00 6.24 55 ALA C CA 1
ATOM 4033 C C . ALA C 1 55 ? 36.023 21.120 40.922 1.00 7.62 55 ALA C C 1
ATOM 4034 O O . ALA C 1 55 ? 35.599 21.095 42.080 1.00 6.29 55 ALA C O 1
ATOM 4036 N N . LEU C 1 56 ? 35.616 22.018 40.023 1.00 8.29 56 LEU C N 1
ATOM 4037 C CA . LEU C 1 56 ? 34.648 23.046 40.392 1.00 9.90 56 LEU C CA 1
ATOM 4038 C C . LEU C 1 56 ? 33.336 22.405 40.836 1.00 9.31 56 LEU C C 1
ATOM 4039 O O . LEU C 1 56 ? 32.823 22.743 41.895 1.00 10.40 56 LEU C O 1
ATOM 4044 N N . LEU C 1 57 ? 32.836 21.436 40.065 1.00 10.54 57 LEU C N 1
ATOM 4045 C CA . LEU C 1 57 ? 31.615 20.736 40.438 1.00 11.57 57 LEU C CA 1
ATOM 4046 C C . LEU C 1 57 ? 31.785 20.050 41.795 1.00 13.41 57 LEU C C 1
ATOM 4047 O O . LEU C 1 57 ? 30.895 20.131 42.645 1.00 12.64 57 LEU C O 1
ATOM 4060 N N . ALA C 1 59 ? 33.529 20.796 44.454 1.00 12.80 59 ALA C N 1
ATOM 4061 C CA . ALA C 1 59 ? 33.436 21.725 45.566 1.00 12.91 59 ALA C CA 1
ATOM 4062 C C . ALA C 1 59 ? 32.010 22.140 45.932 1.00 13.98 59 ALA C C 1
ATOM 4063 O O . ALA C 1 59 ? 31.762 22.516 47.073 1.00 13.96 59 ALA C O 1
ATOM 4065 N N . LYS C 1 60 ? 31.083 22.022 44.982 1.00 16.64 60 LYS C N 1
ATOM 4066 C CA . LYS C 1 60 ? 29.675 22.400 45.168 1.00 17.28 60 LYS C CA 1
ATOM 4067 C C . LYS C 1 60 ? 28.796 21.180 45.387 1.00 19.25 60 LYS C C 1
ATOM 4068 O O . LYS C 1 60 ? 27.603 21.307 45.673 1.00 20.76 60 LYS C O 1
ATOM 4074 N N . ALA C 1 61 ? 29.391 20.004 45.224 1.00 19.70 61 ALA C N 1
ATOM 4075 C CA . ALA C 1 61 ? 28.688 18.736 45.338 1.00 20.82 61 ALA C CA 1
ATOM 4076 C C . ALA C 1 61 ? 28.200 18.329 46.716 1.00 22.15 61 ALA C C 1
ATOM 4077 O O . ALA C 1 61 ? 28.758 18.733 47.733 1.00 23.35 61 ALA C O 1
ATOM 4079 N N . PRO C 1 62 ? 27.116 17.533 46.758 1.00 22.97 62 PRO C N 1
ATOM 4080 C CA . PRO C 1 62 ? 26.536 17.036 48.008 1.00 24.08 62 PRO C CA 1
ATOM 4081 C C . PRO C 1 62 ? 27.553 16.098 48.660 1.00 25.80 62 PRO C C 1
ATOM 4082 O O . PRO C 1 62 ? 28.388 15.499 47.966 1.00 26.98 62 PRO C O 1
ATOM 4086 N N . ASP C 1 63 ? 27.499 15.984 49.985 1.00 27.01 63 ASP C N 1
ATOM 4087 C CA . ASP C 1 63 ? 28.413 15.117 50.718 1.00 30.12 63 ASP C CA 1
ATOM 4088 C C . ASP C 1 63 ? 28.533 13.705 50.144 1.00 30.64 63 ASP C C 1
ATOM 4089 O O . ASP C 1 63 ? 29.643 13.223 49.932 1.00 31.24 63 ASP C O 1
ATOM 4094 N N . ASP C 1 64 ? 27.401 13.058 49.867 1.00 29.67 64 ASP C N 1
ATOM 4095 C CA . ASP C 1 64 ? 27.425 11.696 49.340 1.00 29.93 64 ASP C CA 1
ATOM 4096 C C . ASP C 1 64 ? 28.062 11.518 47.954 1.00 29.52 64 ASP C C 1
ATOM 4097 O O . ASP C 1 64 ? 28.268 10.388 47.510 1.00 30.79 64 ASP C O 1
ATOM 4102 N N . LEU C 1 65 ? 28.377 12.621 47.277 1.00 27.11 65 LEU C N 1
ATOM 4103 C CA . LEU C 1 65 ? 29.007 12.543 45.963 1.00 24.86 65 LEU C CA 1
ATOM 4104 C C . LEU C 1 65 ? 30.494 12.853 46.013 1.00 21.62 65 LEU C C 1
ATOM 4105 O O . LEU C 1 65 ? 31.174 12.728 45.006 1.00 19.90 65 LEU C O 1
ATOM 4110 N N . LEU C 1 66 ? 31.004 13.240 47.180 1.00 21.64 66 LEU C N 1
ATOM 4111 C CA . LEU C 1 66 ? 32.425 13.559 47.302 1.00 23.40 66 LEU C CA 1
ATOM 4112 C C . LEU C 1 66 ? 33.334 12.398 46.908 1.00 23.68 66 LEU C C 1
ATOM 4113 O O . LEU C 1 66 ? 34.340 12.616 46.233 1.00 22.45 66 LEU C O 1
ATOM 4118 N N . PRO C 1 67 ? 32.984 11.153 47.302 1.00 23.52 67 PRO C N 1
ATOM 4119 C CA . PRO C 1 67 ? 33.834 10.014 46.937 1.00 24.97 67 PRO C CA 1
ATOM 4120 C C . PRO C 1 67 ? 33.872 9.794 45.431 1.00 22.40 67 PRO C C 1
ATOM 4121 O O . PRO C 1 67 ? 34.929 9.536 44.871 1.00 24.24 67 PRO C O 1
ATOM 4125 N N . PHE C 1 68 ? 32.712 9.916 44.796 1.00 20.96 68 PHE C N 1
ATOM 4126 C CA . PHE C 1 68 ? 32.559 9.745 43.353 1.00 19.50 68 PHE C CA 1
ATOM 4127 C C . PHE C 1 68 ? 33.452 10.728 42.594 1.00 18.49 68 PHE C C 1
ATOM 4128 O O . PHE C 1 68 ? 34.121 10.355 41.629 1.00 16.87 68 PHE C O 1
ATOM 4136 N N . PHE C 1 69 ? 33.438 11.984 43.028 1.00 16.39 69 PHE C N 1
ATOM 4137 C CA . PHE C 1 69 ? 34.252 13.014 42.396 1.00 16.19 69 PHE C CA 1
ATOM 4138 C C . PHE C 1 69 ? 35.747 12.814 42.582 1.00 15.10 69 PHE C C 1
ATOM 4139 O O . PHE C 1 69 ? 36.507 13.026 41.652 1.00 15.37 69 PHE C O 1
ATOM 4147 N N . ALA C 1 70 ? 36.168 12.374 43.762 1.00 17.21 70 ALA C N 1
ATOM 4148 C CA . ALA C 1 70 ? 37.592 12.165 44.014 1.00 18.76 70 ALA C CA 1
ATOM 4149 C C . ALA C 1 70 ? 38.135 11.043 43.148 1.00 19.57 70 ALA C C 1
ATOM 4150 O O . ALA C 1 70 ? 39.247 11.146 42.614 1.00 18.67 70 ALA C O 1
ATOM 4152 N N . GLU C 1 71 ? 37.310 10.013 42.977 1.00 19.66 71 GLU C N 1
ATOM 4153 C CA . GLU C 1 71 ? 37.633 8.835 42.183 1.00 21.36 71 GLU C CA 1
ATOM 4154 C C . GLU C 1 71 ? 37.592 9.152 40.694 1.00 20.40 71 GLU C C 1
ATOM 4155 O O . GLU C 1 71 ? 38.498 8.772 39.950 1.00 21.45 71 GLU C O 1
ATOM 4161 N N . SER C 1 72 ? 36.533 9.835 40.266 1.00 19.54 72 SER C N 1
ATOM 4162 C CA . SER C 1 72 ? 36.366 10.199 38.865 1.00 18.72 72 SER C CA 1
ATOM 4163 C C . SER C 1 72 ? 37.465 11.140 38.403 1.00 19.03 72 SER C C 1
ATOM 4164 O O . SER C 1 72 ? 38.035 10.939 37.334 1.00 22.09 72 SER C O 1
ATOM 4167 N N . ILE C 1 73 ? 37.776 12.157 39.198 1.00 17.42 73 ILE C N 1
ATOM 4168 C CA . ILE C 1 73 ? 38.845 13.085 38.821 1.00 14.58 73 ILE C CA 1
ATOM 4169 C C . ILE C 1 73 ? 40.183 12.350 38.737 1.00 15.41 73 ILE C C 1
ATOM 4170 O O . ILE C 1 73 ? 40.979 12.595 37.819 1.00 14.78 73 ILE C O 1
ATOM 4175 N N . TYR C 1 74 ? 40.427 11.443 39.676 1.00 14.42 74 TYR C N 1
ATOM 4176 C CA . TYR C 1 74 ? 41.672 10.678 39.667 1.00 17.23 74 TYR C CA 1
ATOM 4177 C C . TYR C 1 74 ? 41.710 9.837 38.402 1.00 16.78 74 TYR C C 1
ATOM 4178 O O . TYR C 1 74 ? 42.700 9.846 37.674 1.00 18.46 74 TYR C O 1
ATOM 4187 N N . TYR C 1 75 ? 40.591 9.174 38.116 1.00 17.59 75 TYR C N 1
ATOM 4188 C CA . TYR C 1 75 ? 40.442 8.323 36.939 1.00 16.66 75 TYR C CA 1
ATOM 4189 C C . TYR C 1 75 ? 40.647 9.095 35.642 1.00 17.43 75 TYR C C 1
ATOM 4190 O O . TYR C 1 75 ? 41.454 8.682 34.794 1.00 19.11 75 TYR C O 1
ATOM 4199 N N . ILE C 1 76 ? 39.952 10.228 35.512 1.00 15.91 76 ILE C N 1
ATOM 4200 C CA . ILE C 1 76 ? 40.034 11.080 34.322 1.00 13.88 76 ILE C CA 1
ATOM 4201 C C . ILE C 1 76 ? 41.424 11.688 34.144 1.00 13.70 76 ILE C C 1
ATOM 4202 O O . ILE C 1 76 ? 41.876 11.856 33.010 1.00 14.44 76 ILE C O 1
ATOM 4207 N N . SER C 1 77 ? 42.089 12.034 35.250 1.00 14.58 77 SER C N 1
ATOM 4208 C CA . SER C 1 77 ? 43.447 12.614 35.202 1.00 16.13 77 SER C CA 1
ATOM 4209 C C . SER C 1 77 ? 44.453 11.694 34.485 1.00 16.18 77 SER C C 1
ATOM 4210 O O . SER C 1 77 ? 45.461 12.153 33.952 1.00 16.83 77 SER C O 1
ATOM 4213 N N . LYS C 1 78 ? 44.175 10.400 34.482 1.00 16.69 78 LYS C N 1
ATOM 4214 C CA . LYS C 1 78 ? 45.053 9.435 33.828 1.00 21.79 78 LYS C CA 1
ATOM 4215 C C . LYS C 1 78 ? 45.089 9.687 32.326 1.00 21.34 78 LYS C C 1
ATOM 4216 O O . LYS C 1 78 ? 46.055 9.335 31.656 1.00 20.38 78 LYS C O 1
ATOM 4222 N N . GLU C 1 79 ? 44.051 10.338 31.806 1.00 22.62 79 GLU C N 1
ATOM 4223 C CA . GLU C 1 79 ? 43.986 10.649 30.383 1.00 20.94 79 GLU C CA 1
ATOM 4224 C C . GLU C 1 79 ? 45.135 11.558 29.983 1.00 21.97 79 GLU C C 1
ATOM 4225 O O . GLU C 1 79 ? 45.552 11.560 28.828 1.00 20.37 79 GLU C O 1
ATOM 4231 N N . LEU C 1 80 ? 45.623 12.349 30.937 1.00 23.39 80 LEU C N 1
ATOM 4232 C CA . LEU C 1 80 ? 46.739 13.255 30.673 1.00 27.81 80 LEU C CA 1
ATOM 4233 C C . LEU C 1 80 ? 47.965 12.450 30.282 1.00 29.49 80 LEU C C 1
ATOM 4234 O O . LEU C 1 80 ? 48.620 12.753 29.287 1.00 30.36 80 LEU C O 1
ATOM 4239 N N . GLU C 1 81 ? 48.250 11.410 31.061 1.00 33.22 81 GLU C N 1
ATOM 4240 C CA . GLU C 1 81 ? 49.391 10.533 30.811 1.00 36.26 81 GLU C CA 1
ATOM 4241 C C . GLU C 1 81 ? 49.235 9.871 29.447 1.00 32.25 81 GLU C C 1
ATOM 4242 O O . GLU C 1 81 ? 50.207 9.736 28.704 1.00 30.58 81 GLU C O 1
ATOM 4256 N N . PHE C 1 83 ? 47.675 11.038 26.833 1.00 19.57 83 PHE C N 1
ATOM 4257 C CA . PHE C 1 83 ? 47.967 12.023 25.806 1.00 17.09 83 PHE C CA 1
ATOM 4258 C C . PHE C 1 83 ? 49.470 12.283 25.710 1.00 17.30 83 PHE C C 1
ATOM 4259 O O . PHE C 1 83 ? 50.019 12.334 24.620 1.00 15.68 83 PHE C O 1
ATOM 4267 N N . GLU C 1 84 ? 50.123 12.444 26.856 1.00 19.23 84 GLU C N 1
ATOM 4268 C CA . GLU C 1 84 ? 51.564 12.714 26.901 1.00 21.11 84 GLU C CA 1
ATOM 4269 C C . GLU C 1 84 ? 52.407 11.566 26.352 1.00 21.62 84 GLU C C 1
ATOM 4270 O O . GLU C 1 84 ? 53.312 11.785 25.552 1.00 21.91 84 GLU C O 1
ATOM 4276 N N . LYS C 1 85 ? 52.089 10.348 26.773 1.00 23.55 85 LYS C N 1
ATOM 4277 C CA . LYS C 1 85 ? 52.799 9.160 26.312 1.00 25.55 85 LYS C CA 1
ATOM 4278 C C . LYS C 1 85 ? 52.682 9.033 24.799 1.00 25.27 85 LYS C C 1
ATOM 4279 O O . LYS C 1 85 ? 53.677 8.810 24.110 1.00 25.29 85 LYS C O 1
ATOM 4285 N N . LYS C 1 86 ? 51.464 9.208 24.291 1.00 24.58 86 LYS C N 1
ATOM 4286 C CA . LYS C 1 86 ? 51.201 9.119 22.859 1.00 22.86 86 LYS C CA 1
ATOM 4287 C C . LYS C 1 86 ? 51.933 10.219 22.085 1.00 22.09 86 LYS C C 1
ATOM 4288 O O . LYS C 1 86 ? 52.295 10.044 20.922 1.00 20.46 86 LYS C O 1
ATOM 4294 N N . ALA C 1 87 ? 52.150 11.352 22.733 1.00 23.76 87 ALA C N 1
ATOM 4295 C CA . ALA C 1 87 ? 52.854 12.449 22.082 1.00 27.47 87 ALA C CA 1
ATOM 4296 C C . ALA C 1 87 ? 54.356 12.178 21.982 1.00 29.02 87 ALA C C 1
ATOM 4297 O O . ALA C 1 87 ? 54.982 12.563 21.004 1.00 26.22 87 ALA C O 1
ATOM 4299 N N . GLN C 1 88 ? 54.918 11.504 22.986 1.00 37.77 88 GLN C N 1
ATOM 4300 C CA . GLN C 1 88 ? 56.347 11.162 22.994 1.00 45.85 88 GLN C CA 1
ATOM 4301 C C . GLN C 1 88 ? 56.616 10.201 21.844 1.00 42.35 88 GLN C C 1
ATOM 4302 O O . GLN C 1 88 ? 57.571 10.370 21.089 1.00 38.08 88 GLN C O 1
ATOM 4308 N N . GLU C 1 89 ? 55.733 9.217 21.706 1.00 39.00 89 GLU C N 1
ATOM 4309 C CA . GLU C 1 89 ? 55.833 8.210 20.662 1.00 38.74 89 GLU C CA 1
ATOM 4310 C C . GLU C 1 89 ? 55.758 8.789 19.257 1.00 38.24 89 GLU C C 1
ATOM 4311 O O . GLU C 1 89 ? 56.383 8.260 18.342 1.00 39.50 89 GLU C O 1
ATOM 4317 N N . LEU C 1 90 ? 55.018 9.880 19.087 1.00 38.13 90 LEU C N 1
ATOM 4318 C CA . LEU C 1 90 ? 54.886 10.507 17.778 1.00 37.90 90 LEU C CA 1
ATOM 4319 C C . LEU C 1 90 ? 55.774 11.733 17.601 1.00 38.41 90 LEU C C 1
ATOM 4320 O O . LEU C 1 90 ? 55.738 12.365 16.544 1.00 39.01 90 LEU C O 1
ATOM 4325 N N . GLY C 1 91 ? 56.539 12.087 18.634 1.00 37.35 91 GLY C N 1
ATOM 4326 C CA . GLY C 1 91 ? 57.415 13.247 18.549 1.00 37.60 91 GLY C CA 1
ATOM 4327 C C . GLY C 1 91 ? 56.627 14.505 18.253 1.00 37.48 91 GLY C C 1
ATOM 4328 O O . GLY C 1 91 ? 57.043 15.372 17.480 1.00 35.64 91 GLY C O 1
ATOM 4329 N N . ILE C 1 92 ? 55.465 14.579 18.887 1.00 37.99 92 ILE C N 1
ATOM 4330 C CA . ILE C 1 92 ? 54.546 15.690 18.725 1.00 37.40 92 ILE C CA 1
ATOM 4331 C C . ILE C 1 92 ? 54.549 16.576 19.976 1.00 35.33 92 ILE C C 1
ATOM 4332 O O . ILE C 1 92 ? 54.735 16.099 21.103 1.00 34.81 92 ILE C O 1
ATOM 4337 N N . SER C 1 93 ? 54.494 17.883 19.752 1.00 32.91 93 SER C N 1
ATOM 4338 C CA . SER C 1 93 ? 54.478 18.836 20.849 1.00 32.04 93 SER C CA 1
ATOM 4339 C C . SER C 1 93 ? 53.040 19.127 21.212 1.00 31.34 93 SER C C 1
ATOM 4340 O O . SER C 1 93 ? 52.197 19.233 20.325 1.00 32.67 93 SER C O 1
ATOM 4343 N N . LEU C 1 94 ? 52.760 19.256 22.506 1.00 30.61 94 LEU C N 1
ATOM 4344 C CA . LEU C 1 94 ? 51.405 19.563 22.974 1.00 29.88 94 LEU C CA 1
ATOM 4345 C C . LEU C 1 94 ? 51.307 21.036 23.348 1.00 30.29 94 LEU C C 1
ATOM 4346 O O . LEU C 1 94 ? 50.272 21.496 23.820 1.00 31.14 94 LEU C O 1
ATOM 4351 N N . ASN C 1 95 ? 52.392 21.770 23.122 1.00 32.40 95 ASN C N 1
ATOM 4352 C CA . ASN C 1 95 ? 52.466 23.191 23.452 1.00 34.84 95 ASN C CA 1
ATOM 4353 C C . ASN C 1 95 ? 52.044 24.137 22.331 1.00 36.10 95 ASN C C 1
ATOM 4354 O O . ASN C 1 95 ? 52.246 25.354 22.429 1.00 37.95 95 ASN C O 1
ATOM 4359 N N . GLY C 1 96 ? 51.388 23.592 21.311 1.00 36.63 96 GLY C N 1
ATOM 4360 C CA . GLY C 1 96 ? 50.975 24.400 20.178 1.00 38.30 96 GLY C CA 1
ATOM 4361 C C . GLY C 1 96 ? 49.888 25.432 20.410 1.00 40.35 96 GLY C C 1
ATOM 4362 O O . GLY C 1 96 ? 49.405 25.618 21.529 1.00 39.47 96 GLY C O 1
ATOM 4363 N N . GLU C 1 97 ? 49.514 26.110 19.328 1.00 43.81 97 GLU C N 1
ATOM 4364 C CA . GLU C 1 97 ? 48.475 27.127 19.367 1.00 44.77 97 GLU C CA 1
ATOM 4365 C C . GLU C 1 97 ? 47.121 26.421 19.417 1.00 38.00 97 GLU C C 1
ATOM 4366 O O . GLU C 1 97 ? 46.848 25.518 18.628 1.00 33.99 97 GLU C O 1
ATOM 4372 N N . ILE C 1 98 ? 46.282 26.856 20.350 1.00 31.31 98 ILE C N 1
ATOM 4373 C CA . ILE C 1 98 ? 44.962 26.277 20.570 1.00 25.16 98 ILE C CA 1
ATOM 4374 C C . ILE C 1 98 ? 43.850 26.958 19.776 1.00 24.39 98 ILE C C 1
ATOM 4375 O O . ILE C 1 98 ? 43.735 28.184 19.778 1.00 24.64 98 ILE C O 1
ATOM 4380 N N . ASP C 1 99 ? 43.026 26.141 19.121 1.00 22.59 99 ASP C N 1
ATOM 4381 C CA . ASP C 1 99 ? 41.897 26.597 18.313 1.00 22.02 99 ASP C CA 1
ATOM 4382 C C . ASP C 1 99 ? 40.842 27.357 19.134 1.00 23.79 99 ASP C C 1
ATOM 4383 O O . ASP C 1 99 ? 40.513 26.972 20.258 1.00 20.58 99 ASP C O 1
ATOM 4388 N N . TRP C 1 100 ? 40.265 28.389 18.521 1.00 25.76 100 TRP C N 1
ATOM 4389 C CA . TRP C 1 100 ? 39.253 29.222 19.165 1.00 29.27 100 TRP C CA 1
ATOM 4390 C C . TRP C 1 100 ? 38.037 28.429 19.640 1.00 26.41 100 TRP C C 1
ATOM 4391 O O . TRP C 1 100 ? 37.434 28.745 20.669 1.00 22.03 100 TRP C O 1
ATOM 4402 N N . ARG C 1 101 ? 37.688 27.395 18.885 1.00 25.06 101 ARG C N 1
ATOM 4403 C CA . ARG C 1 101 ? 36.544 26.554 19.216 1.00 24.33 101 ARG C CA 1
ATOM 4404 C C . ARG C 1 101 ? 36.773 25.770 20.511 1.00 22.36 101 ARG C C 1
ATOM 4405 O O . ARG C 1 101 ? 35.849 25.563 21.291 1.00 21.09 101 ARG C O 1
ATOM 4413 N N . ALA C 1 102 ? 38.018 25.372 20.745 1.00 19.08 102 ALA C N 1
ATOM 4414 C CA . ALA C 1 102 ? 38.377 24.632 21.949 1.00 17.57 102 ALA C CA 1
ATOM 4415 C C . ALA C 1 102 ? 38.288 25.540 23.180 1.00 15.70 102 ALA C C 1
ATOM 4416 O O . ALA C 1 102 ? 37.694 25.173 24.194 1.00 13.75 102 ALA C O 1
ATOM 4418 N N . LYS C 1 103 ? 38.876 26.728 23.070 1.00 17.30 103 LYS C N 1
ATOM 4419 C CA . LYS C 1 103 ? 38.880 27.705 24.157 1.00 19.27 103 LYS C CA 1
ATOM 4420 C C . LYS C 1 103 ? 37.457 28.127 24.498 1.00 17.45 103 LYS C C 1
ATOM 4421 O O . LYS C 1 103 ? 37.133 28.369 25.651 1.00 17.63 103 LYS C O 1
ATOM 4427 N N . SER C 1 104 ? 36.623 28.222 23.474 1.00 17.78 104 SER C N 1
ATOM 4428 C CA . SER C 1 104 ? 35.237 28.609 23.640 1.00 19.17 104 SER C CA 1
ATOM 4429 C C . SER C 1 104 ? 34.486 27.562 24.454 1.00 18.21 104 SER C C 1
ATOM 4430 O O . SER C 1 104 ? 33.768 27.893 25.398 1.00 19.37 104 SER C O 1
ATOM 4433 N N . TYR C 1 105 ? 34.655 26.300 24.079 1.00 16.70 105 TYR C N 1
ATOM 4434 C CA . TYR C 1 105 ? 34.022 25.184 24.767 1.00 15.30 105 TYR C CA 1
ATOM 4435 C C . TYR C 1 105 ? 34.504 25.164 26.227 1.00 16.30 105 TYR C C 1
ATOM 4436 O O . TYR C 1 105 ? 33.703 25.053 27.164 1.00 17.28 105 TYR C O 1
ATOM 4445 N N . VAL C 1 106 ? 35.810 25.311 26.422 1.00 14.21 106 VAL C N 1
ATOM 4446 C CA . VAL C 1 106 ? 36.366 25.306 27.763 1.00 11.94 106 VAL C CA 1
ATOM 4447 C C . VAL C 1 106 ? 35.784 26.424 28.632 1.00 10.79 106 VAL C C 1
ATOM 4448 O O . VAL C 1 106 ? 35.261 26.171 29.720 1.00 10.14 106 VAL C O 1
ATOM 4452 N N . ASN C 1 107 ? 35.830 27.649 28.129 1.00 9.93 107 ASN C N 1
ATOM 4453 C CA . ASN C 1 107 ? 35.324 28.772 28.888 1.00 11.10 107 ASN C CA 1
ATOM 4454 C C . ASN C 1 107 ? 33.841 28.634 29.216 1.00 10.87 107 ASN C C 1
ATOM 4455 O O . ASN C 1 107 ? 33.399 29.059 30.277 1.00 13.07 107 ASN C O 1
ATOM 4460 N N . TYR C 1 108 ? 33.086 27.964 28.356 1.00 11.53 108 TYR C N 1
ATOM 4461 C CA . TYR C 1 108 ? 31.667 27.757 28.637 1.00 11.70 108 TYR C CA 1
ATOM 4462 C C . TYR C 1 108 ? 31.473 26.770 29.800 1.00 11.80 108 TYR C C 1
ATOM 4463 O O . TYR C 1 108 ? 30.640 26.992 30.675 1.00 12.91 108 TYR C O 1
ATOM 4472 N N . LEU C 1 109 ? 32.250 25.689 29.822 1.00 14.15 109 LEU C N 1
ATOM 4473 C CA . LEU C 1 109 ? 32.136 24.703 30.899 1.00 12.61 109 LEU C CA 1
ATOM 4474 C C . LEU C 1 109 ? 32.519 25.340 32.232 1.00 13.27 109 LEU C C 1
ATOM 4475 O O . LEU C 1 109 ? 31.844 25.127 33.247 1.00 13.97 109 LEU C O 1
ATOM 4480 N N . LEU C 1 110 ? 33.576 26.149 32.210 1.00 9.42 110 LEU C N 1
ATOM 4481 C CA . LEU C 1 110 ? 34.047 26.829 33.404 1.00 10.97 110 LEU C CA 1
ATOM 4482 C C . LEU C 1 110 ? 32.996 27.785 33.965 1.00 11.02 110 LEU C C 1
ATOM 4483 O O . LEU C 1 110 ? 32.785 27.840 35.184 1.00 8.94 110 LEU C O 1
ATOM 4488 N N . SER C 1 111 ? 32.307 28.493 33.068 1.00 10.27 111 SER C N 1
ATOM 4489 C CA . SER C 1 111 ? 31.267 29.421 33.478 1.00 13.78 111 SER C CA 1
ATOM 4490 C C . SER C 1 111 ? 30.088 28.672 34.052 1.00 12.77 111 SER C C 1
ATOM 4491 O O . SER C 1 111 ? 29.496 29.110 35.028 1.00 13.46 111 SER C O 1
ATOM 4494 N N . VAL C 1 112 ? 29.767 27.522 33.468 1.00 14.13 112 VAL C N 1
ATOM 4495 C CA . VAL C 1 112 ? 28.649 26.727 33.960 1.00 14.82 112 VAL C CA 1
ATOM 4496 C C . VAL C 1 112 ? 28.953 26.209 35.357 1.00 14.66 112 VAL C C 1
ATOM 4497 O O . VAL C 1 112 ? 28.108 26.259 36.248 1.00 14.70 112 VAL C O 1
ATOM 4501 N N . ALA C 1 113 ? 30.173 25.730 35.551 1.00 15.34 113 ALA C N 1
ATOM 4502 C CA . ALA C 1 113 ? 30.582 25.201 36.840 1.00 13.35 113 ALA C CA 1
ATOM 4503 C C . ALA C 1 113 ? 30.672 26.309 37.884 1.00 12.72 113 ALA C C 1
ATOM 4504 O O . ALA C 1 113 ? 30.361 26.100 39.043 1.00 10.83 113 ALA C O 1
ATOM 4506 N N . SER C 1 114 ? 31.098 27.496 37.475 1.00 13.56 114 SER C N 1
ATOM 4507 C CA . SER C 1 114 ? 31.222 28.594 38.423 1.00 16.28 114 SER C CA 1
ATOM 4508 C C . SER C 1 114 ? 29.926 29.304 38.783 1.00 16.36 114 SER C C 1
ATOM 4509 O O . SER C 1 114 ? 29.651 29.541 39.950 1.00 18.64 114 SER C O 1
ATOM 4512 N N . LEU C 1 115 ? 29.144 29.658 37.773 1.00 15.49 115 LEU C N 1
ATOM 4513 C CA . LEU C 1 115 ? 27.938 30.431 37.994 1.00 15.70 115 LEU C CA 1
ATOM 4514 C C . LEU C 1 115 ? 26.621 29.684 37.916 1.00 15.88 115 LEU C C 1
ATOM 4515 O O . LEU C 1 115 ? 25.598 30.200 38.352 1.00 15.90 115 LEU C O 1
ATOM 4520 N N . GLY C 1 116 ? 26.637 28.479 37.360 1.00 14.44 116 GLY C N 1
ATOM 4521 C CA . GLY C 1 116 ? 25.404 27.731 37.239 1.00 14.24 116 GLY C CA 1
ATOM 4522 C C . GLY C 1 116 ? 25.067 26.883 38.446 1.00 15.75 116 GLY C C 1
ATOM 4523 O O . GLY C 1 116 ? 25.852 26.766 39.389 1.00 14.61 116 GLY C O 1
ATOM 4524 N N . SER C 1 117 ? 23.886 26.281 38.398 1.00 15.42 117 SER C N 1
ATOM 4525 C CA . SER C 1 117 ? 23.411 25.403 39.455 1.00 15.03 117 SER C CA 1
ATOM 4526 C C . SER C 1 117 ? 24.178 24.091 39.316 1.00 14.28 117 SER C C 1
ATOM 4527 O O . SER C 1 117 ? 24.692 23.787 38.244 1.00 12.99 117 SER C O 1
ATOM 4530 N N . PHE C 1 118 ? 24.225 23.307 40.389 1.00 14.95 118 PHE C N 1
ATOM 4531 C CA . PHE C 1 118 ? 24.909 22.027 40.364 1.00 16.77 118 PHE C CA 1
ATOM 4532 C C . PHE C 1 118 ? 24.296 21.104 39.301 1.00 17.00 118 PHE C C 1
ATOM 4533 O O . PHE C 1 118 ? 25.018 20.374 38.626 1.00 16.56 118 PHE C O 1
ATOM 4541 N N . LEU C 1 119 ? 22.977 21.181 39.122 1.00 16.21 119 LEU C N 1
ATOM 4542 C CA . LEU C 1 119 ? 22.293 20.353 38.134 1.00 14.99 119 LEU C CA 1
ATOM 4543 C C . LEU C 1 119 ? 22.805 20.668 36.725 1.00 15.45 119 LEU C C 1
ATOM 4544 O O . LEU C 1 119 ? 23.065 19.763 35.928 1.00 14.73 119 LEU C O 1
ATOM 4549 N N . GLU C 1 120 ? 22.951 21.956 36.426 1.00 16.14 120 GLU C N 1
ATOM 4550 C CA . GLU C 1 120 ? 23.459 22.381 35.131 1.00 16.50 120 GLU C CA 1
ATOM 4551 C C . GLU C 1 120 ? 24.870 21.845 34.890 1.00 15.18 120 GLU C C 1
ATOM 4552 O O . GLU C 1 120 ? 25.170 21.316 33.813 1.00 13.65 120 GLU C O 1
ATOM 4558 N N . GLY C 1 121 ? 25.706 21.939 35.923 1.00 12.57 121 GLY C N 1
ATOM 4559 C CA . GLY C 1 121 ? 27.084 21.484 35.832 1.00 9.91 121 GLY C CA 1
ATOM 4560 C C . GLY C 1 121 ? 27.216 19.983 35.687 1.00 9.75 121 GLY C C 1
ATOM 4561 O O . GLY C 1 121 ? 28.014 19.507 34.886 1.00 8.88 121 GLY C O 1
ATOM 4562 N N . PHE C 1 122 ? 26.437 19.241 36.470 1.00 10.16 122 PHE C N 1
ATOM 4563 C CA . PHE C 1 122 ? 26.449 17.786 36.413 1.00 11.60 122 PHE C CA 1
ATOM 4564 C C . PHE C 1 122 ? 25.869 17.308 35.076 1.00 12.37 122 PHE C C 1
ATOM 4565 O O . PHE C 1 122 ? 26.299 16.291 34.542 1.00 12.68 122 PHE C O 1
ATOM 4573 N N . THR C 1 123 ? 24.909 18.060 34.536 1.00 12.88 123 THR C N 1
ATOM 4574 C CA . THR C 1 123 ? 24.300 17.740 33.241 1.00 12.77 123 THR C CA 1
ATOM 4575 C C . THR C 1 123 ? 25.346 17.921 32.142 1.00 12.15 123 THR C C 1
ATOM 4576 O O . THR C 1 123 ? 25.400 17.138 31.192 1.00 13.28 123 THR C O 1
ATOM 4580 N N . ALA C 1 124 ? 26.193 18.939 32.281 1.00 10.11 124 ALA C N 1
ATOM 4581 C CA . ALA C 1 124 ? 27.237 19.176 31.285 1.00 9.64 124 ALA C CA 1
ATOM 4582 C C . ALA C 1 124 ? 28.258 18.028 31.339 1.00 10.40 124 ALA C C 1
ATOM 4583 O O . ALA C 1 124 ? 28.684 17.509 30.307 1.00 10.79 124 ALA C O 1
ATOM 4585 N N . LEU C 1 125 ? 28.555 17.572 32.550 1.00 10.03 125 LEU C N 1
ATOM 4586 C CA . LEU C 1 125 ? 29.493 16.487 32.753 1.00 11.18 125 LEU C CA 1
ATOM 4587 C C . LEU C 1 125 ? 28.996 15.234 32.039 1.00 13.59 125 LEU C C 1
ATOM 4588 O O . LEU C 1 125 ? 29.751 14.583 31.318 1.00 14.16 125 LEU C O 1
ATOM 4593 N N . TYR C 1 126 ? 27.720 14.917 32.243 1.00 13.89 126 TYR C N 1
ATOM 4594 C CA . TYR C 1 126 ? 27.098 13.763 31.626 1.00 14.26 126 TYR C CA 1
ATOM 4595 C C . TYR C 1 126 ? 27.153 13.863 30.113 1.00 15.24 126 TYR C C 1
ATOM 4596 O O . TYR C 1 126 ? 27.546 12.915 29.437 1.00 19.24 126 TYR C O 1
ATOM 4605 N N . CYS C 1 127 ? 26.769 15.017 29.586 1.00 14.05 127 CYS C N 1
ATOM 4606 C CA . CYS C 1 127 ? 26.766 15.226 28.144 1.00 13.59 127 CYS C CA 1
ATOM 4607 C C . CYS C 1 127 ? 28.144 14.971 27.531 1.00 12.96 127 CYS C C 1
ATOM 4608 O O . CYS C 1 127 ? 28.293 14.199 26.588 1.00 12.22 127 CYS C O 1
ATOM 4611 N N . GLU C 1 128 ? 29.151 15.613 28.101 1.00 12.63 128 GLU C N 1
ATOM 4612 C CA . GLU C 1 128 ? 30.517 15.491 27.616 1.00 15.35 128 GLU C CA 1
ATOM 4613 C C . GLU C 1 128 ? 31.136 14.071 27.701 1.00 13.42 128 GLU C C 1
ATOM 4614 O O . GLU C 1 128 ? 31.883 13.665 26.818 1.00 9.56 128 GLU C O 1
ATOM 4620 N N . GLU C 1 129 ? 30.793 13.322 28.742 1.00 14.16 129 GLU C N 1
ATOM 4621 C CA . GLU C 1 129 ? 31.319 11.973 28.931 1.00 13.73 129 GLU C CA 1
ATOM 4622 C C . GLU C 1 129 ? 30.542 10.967 28.095 1.00 13.49 129 GLU C C 1
ATOM 4623 O O . GLU C 1 129 ? 31.124 10.079 27.480 1.00 14.56 129 GLU C O 1
ATOM 4629 N N . LYS C 1 130 ? 29.222 11.110 28.082 1.00 13.15 130 LYS C N 1
ATOM 4630 C CA . LYS C 1 130 ? 28.355 10.233 27.309 1.00 11.45 130 LYS C CA 1
ATOM 4631 C C . LYS C 1 130 ? 28.661 10.410 25.820 1.00 11.05 130 LYS C C 1
ATOM 4632 O O . LYS C 1 130 ? 28.681 9.438 25.058 1.00 12.08 130 LYS C O 1
ATOM 4638 N N . ALA C 1 131 ? 28.880 11.655 25.406 1.00 9.14 131 ALA C N 1
ATOM 4639 C CA . ALA C 1 131 ? 29.203 11.948 24.015 1.00 9.72 131 ALA C CA 1
ATOM 4640 C C . ALA C 1 131 ? 30.436 11.189 23.548 1.00 11.12 131 ALA C C 1
ATOM 4641 O O . ALA C 1 131 ? 30.403 10.558 22.499 1.00 14.94 131 ALA C O 1
ATOM 4643 N N . TYR C 1 132 ? 31.512 11.221 24.334 1.00 12.57 132 TYR C N 1
ATOM 4644 C CA . TYR C 1 132 ? 32.743 10.520 23.959 1.00 13.63 132 TYR C CA 1
ATOM 4645 C C . TYR C 1 132 ? 32.603 9.012 24.021 1.00 13.47 132 TYR C C 1
ATOM 4646 O O . TYR C 1 132 ? 33.234 8.291 23.251 1.00 13.35 132 TYR C O 1
ATOM 4655 N N . TYR C 1 133 ? 31.798 8.535 24.961 1.00 14.24 133 TYR C N 1
ATOM 4656 C CA . TYR C 1 133 ? 31.565 7.107 25.070 1.00 15.48 133 TYR C CA 1
ATOM 4657 C C . TYR C 1 133 ? 30.885 6.627 23.777 1.00 16.01 133 TYR C C 1
ATOM 4658 O O . TYR C 1 133 ? 31.315 5.642 23.164 1.00 13.27 133 TYR C O 1
ATOM 4667 N N . GLU C 1 134 ? 29.884 7.377 23.322 1.00 14.46 134 GLU C N 1
ATOM 4668 C CA . GLU C 1 134 ? 29.167 7.004 22.104 1.00 13.74 134 GLU C CA 1
ATOM 4669 C C . GLU C 1 134 ? 30.033 7.122 20.859 1.00 14.46 134 GLU C C 1
ATOM 4670 O O . GLU C 1 134 ? 30.086 6.197 20.040 1.00 13.85 134 GLU C O 1
ATOM 4676 N N . ALA C 1 135 ? 30.755 8.236 20.754 1.00 13.87 135 ALA C N 1
ATOM 4677 C CA . ALA C 1 135 ? 31.624 8.494 19.617 1.00 13.07 135 ALA C CA 1
ATOM 4678 C C . ALA C 1 135 ? 32.716 7.447 19.455 1.00 14.00 135 ALA C C 1
ATOM 4679 O O . ALA C 1 135 ? 32.962 6.955 18.350 1.00 14.74 135 ALA C O 1
ATOM 4681 N N . TRP C 1 136 ? 33.414 7.158 20.543 1.00 13.74 136 TRP C N 1
ATOM 4682 C CA . TRP C 1 136 ? 34.485 6.183 20.496 1.00 14.97 136 TRP C CA 1
ATOM 4683 C C . TRP C 1 136 ? 33.971 4.749 20.422 1.00 16.18 136 TRP C C 1
ATOM 4684 O O . TRP C 1 136 ? 34.675 3.863 19.961 1.00 14.33 136 TRP C O 1
ATOM 4695 N N . LYS C 1 137 ? 32.730 4.532 20.848 1.00 18.10 137 LYS C N 1
ATOM 4696 C CA . LYS C 1 137 ? 32.134 3.204 20.777 1.00 20.98 137 LYS C CA 1
ATOM 4697 C C . LYS C 1 137 ? 31.846 2.942 19.301 1.00 22.75 137 LYS C C 1
ATOM 4698 O O . LYS C 1 137 ? 32.047 1.822 18.803 1.00 21.16 137 LYS C O 1
ATOM 4704 N N . TRP C 1 138 ? 31.399 3.993 18.604 1.00 20.74 138 TRP C N 1
ATOM 4705 C CA . TRP C 1 138 ? 31.093 3.883 17.196 1.00 19.27 138 TRP C CA 1
ATOM 4706 C C . TRP C 1 138 ? 32.361 3.464 16.481 1.00 21.56 138 TRP C C 1
ATOM 4707 O O . TRP C 1 138 ? 32.345 2.541 15.665 1.00 23.19 138 TRP C O 1
ATOM 4718 N N . VAL C 1 139 ? 33.457 4.149 16.804 1.00 21.18 139 VAL C N 1
ATOM 4719 C CA . VAL C 1 139 ? 34.749 3.864 16.213 1.00 19.43 139 VAL C CA 1
ATOM 4720 C C . VAL C 1 139 ? 35.182 2.415 16.462 1.00 20.85 139 VAL C C 1
ATOM 4721 O O . VAL C 1 139 ? 35.686 1.759 15.553 1.00 20.51 139 VAL C O 1
ATOM 4725 N N . ARG C 1 140 ? 34.997 1.911 17.680 1.00 21.73 140 ARG C N 1
ATOM 4726 C CA . ARG C 1 140 ? 35.381 0.530 17.952 1.00 22.70 140 ARG C CA 1
ATOM 4727 C C . ARG C 1 140 ? 34.464 -0.471 17.249 1.00 22.05 140 ARG C C 1
ATOM 4728 O O . ARG C 1 140 ? 34.877 -1.586 16.954 1.00 23.14 140 ARG C O 1
ATOM 4736 N N . GLU C 1 141 ? 33.230 -0.068 16.973 1.00 22.31 141 GLU C N 1
ATOM 4737 C CA . GLU C 1 141 ? 32.279 -0.952 16.313 1.00 22.39 141 GLU C CA 1
ATOM 4738 C C . GLU C 1 141 ? 32.462 -0.951 14.811 1.00 22.67 141 GLU C C 1
ATOM 4739 O O . GLU C 1 141 ? 32.103 -1.910 14.138 1.00 22.84 141 GLU C O 1
ATOM 4745 N N . ASN C 1 142 ? 33.077 0.105 14.292 1.00 21.75 142 ASN C N 1
ATOM 4746 C CA . ASN C 1 142 ? 33.301 0.205 12.862 1.00 21.54 142 ASN C CA 1
ATOM 4747 C C . ASN C 1 142 ? 34.756 0.137 12.442 1.00 19.99 142 ASN C C 1
ATOM 4748 O O . ASN C 1 142 ? 35.051 0.210 11.257 1.00 18.76 142 ASN C O 1
ATOM 4753 N N . LEU C 1 143 ? 35.655 -0.052 13.402 1.00 21.90 143 LEU C N 1
ATOM 4754 C CA . LEU C 1 143 ? 37.087 -0.123 13.112 1.00 27.06 143 LEU C CA 1
ATOM 4755 C C . LEU C 1 143 ? 37.394 -1.261 12.143 1.00 30.99 143 LEU C C 1
ATOM 4756 O O . LEU C 1 143 ? 37.035 -2.410 12.380 1.00 32.00 143 LEU C O 1
ATOM 4761 N N . LYS C 1 144 ? 38.032 -0.919 11.034 1.00 35.83 144 LYS C N 1
ATOM 4762 C CA . LYS C 1 144 ? 38.371 -1.891 10.011 1.00 42.25 144 LYS C CA 1
ATOM 4763 C C . LYS C 1 144 ? 39.508 -2.811 10.474 1.00 45.48 144 LYS C C 1
ATOM 4764 O O . LYS C 1 144 ? 39.341 -4.031 10.537 1.00 45.21 144 LYS C O 1
ATOM 4770 N N . GLU C 1 145 ? 40.665 -2.223 10.764 1.00 49.95 145 GLU C N 1
ATOM 4771 C CA . GLU C 1 145 ? 41.832 -2.965 11.247 1.00 54.09 145 GLU C CA 1
ATOM 4772 C C . GLU C 1 145 ? 42.289 -2.221 12.493 1.00 51.95 145 GLU C C 1
ATOM 4773 O O . GLU C 1 145 ? 41.842 -1.105 12.737 1.00 48.86 145 GLU C O 1
ATOM 4779 N N . ARG C 1 146 ? 43.208 -2.804 13.259 1.00 50.41 146 ARG C N 1
ATOM 4780 C CA . ARG C 1 146 ? 43.692 -2.126 14.454 1.00 49.85 146 ARG C CA 1
ATOM 4781 C C . ARG C 1 146 ? 44.319 -0.792 14.083 1.00 45.88 146 ARG C C 1
ATOM 4782 O O . ARG C 1 146 ? 45.046 -0.678 13.094 1.00 47.83 146 ARG C O 1
ATOM 4790 N N . SER C 1 147 ? 43.964 0.227 14.854 1.00 39.54 147 SER C N 1
ATOM 4791 C CA . SER C 1 147 ? 44.423 1.590 14.632 1.00 32.04 147 SER C CA 1
ATOM 4792 C C . SER C 1 147 ? 45.717 1.937 15.341 1.00 29.36 147 SER C C 1
ATOM 4793 O O . SER C 1 147 ? 46.096 1.286 16.311 1.00 27.87 147 SER C O 1
ATOM 4796 N N . PRO C 1 148 ? 46.443 2.947 14.824 1.00 27.77 148 PRO C N 1
ATOM 4797 C CA . PRO C 1 148 ? 47.707 3.417 15.402 1.00 27.36 148 PRO C CA 1
ATOM 4798 C C . PRO C 1 148 ? 47.357 4.268 16.629 1.00 27.82 148 PRO C C 1
ATOM 4799 O O . PRO C 1 148 ? 48.233 4.795 17.310 1.00 26.74 148 PRO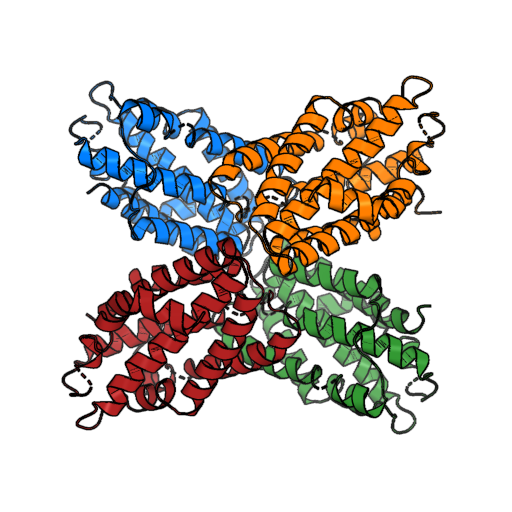 C O 1
ATOM 4803 N N . TYR C 1 149 ? 46.054 4.420 16.869 1.00 26.95 149 TYR C N 1
ATOM 4804 C CA . TYR C 1 149 ? 45.537 5.216 17.973 1.00 26.39 149 TYR C CA 1
ATOM 4805 C C . TYR C 1 149 ? 44.620 4.366 18.841 1.00 27.22 149 TYR C C 1
ATOM 4806 O O . TYR C 1 149 ? 43.768 4.899 19.567 1.00 26.64 149 TYR C O 1
ATOM 4815 N N . GLN C 1 150 ? 44.827 3.051 18.788 1.00 25.49 150 GLN C N 1
ATOM 4816 C CA . GLN C 1 150 ? 44.011 2.098 19.539 1.00 25.45 150 GLN C CA 1
ATOM 4817 C C . GLN C 1 150 ? 43.853 2.439 21.022 1.00 24.29 150 GLN C C 1
ATOM 4818 O O . GLN C 1 150 ? 42.791 2.218 21.602 1.00 21.21 150 GLN C O 1
ATOM 4824 N N . GLU C 1 151 ? 44.886 3.029 21.614 1.00 24.73 151 GLU C N 1
ATOM 4825 C CA . GLU C 1 151 ? 44.847 3.398 23.029 1.00 25.99 151 GLU C CA 1
ATOM 4826 C C . GLU C 1 151 ? 43.667 4.314 23.356 1.00 22.42 151 GLU C C 1
ATOM 4827 O O . GLU C 1 151 ? 43.016 4.128 24.373 1.00 20.00 151 GLU C O 1
ATOM 4833 N N . PHE C 1 152 ? 43.404 5.300 22.500 1.00 19.49 152 PHE C N 1
ATOM 4834 C CA . PHE C 1 152 ? 42.296 6.235 22.714 1.00 19.58 152 PHE C CA 1
ATOM 4835 C C . PHE C 1 152 ? 40.956 5.571 22.466 1.00 18.51 152 PHE C C 1
ATOM 4836 O O . PHE C 1 152 ? 39.993 5.790 23.209 1.00 17.95 152 PHE C O 1
ATOM 4844 N N . ILE C 1 153 ? 40.899 4.767 21.410 1.00 17.94 153 ILE C N 1
ATOM 4845 C CA . ILE C 1 153 ? 39.688 4.046 21.050 1.00 17.11 153 ILE C CA 1
ATOM 4846 C C . ILE C 1 153 ? 39.241 3.176 22.225 1.00 17.65 153 ILE C C 1
ATOM 4847 O O . ILE C 1 153 ? 38.092 3.245 22.672 1.00 17.18 153 ILE C O 1
ATOM 4852 N N . ASN C 1 154 ? 40.180 2.396 22.748 1.00 17.51 154 ASN C N 1
ATOM 4853 C CA . ASN C 1 154 ? 39.922 1.490 23.856 1.00 18.24 154 ASN C CA 1
ATOM 4854 C C . ASN C 1 154 ? 39.536 2.159 25.155 1.00 18.83 154 ASN C C 1
ATOM 4855 O O . ASN C 1 154 ? 38.668 1.658 25.869 1.00 19.05 154 ASN C O 1
ATOM 4860 N N . HIS C 1 155 ? 40.188 3.273 25.478 1.00 18.92 155 HIS C N 1
ATOM 4861 C CA . HIS C 1 155 ? 39.883 3.975 26.723 1.00 18.73 155 HIS C CA 1
ATOM 4862 C C . HIS C 1 155 ? 38.476 4.563 26.773 1.00 17.10 155 HIS C C 1
ATOM 4863 O O . HIS C 1 155 ? 37.764 4.378 27.749 1.00 16.53 155 HIS C O 1
ATOM 4870 N N . TRP C 1 156 ? 38.071 5.271 25.727 1.00 15.48 156 TRP C N 1
ATOM 4871 C CA . TRP C 1 156 ? 36.748 5.875 25.736 1.00 15.13 156 TRP C CA 1
ATOM 4872 C C . TRP C 1 156 ? 35.595 4.952 25.372 1.00 14.51 156 TRP C C 1
ATOM 4873 O O . TRP C 1 156 ? 34.432 5.313 25.581 1.00 10.32 156 TRP C O 1
ATOM 4884 N N . SER C 1 157 ? 35.914 3.775 24.829 1.00 14.87 157 SER C N 1
ATOM 4885 C CA . SER C 1 157 ? 34.889 2.804 24.458 1.00 15.89 157 SER C CA 1
ATOM 4886 C C . SER C 1 157 ? 34.849 1.603 25.409 1.00 18.55 157 SER C C 1
ATOM 4887 O O . SER C 1 157 ? 33.966 0.755 25.294 1.00 19.40 157 SER C O 1
ATOM 4890 N N . SER C 1 158 ? 35.771 1.557 26.368 1.00 21.01 158 SER C N 1
ATOM 4891 C CA . SER C 1 158 ? 35.855 0.441 27.316 1.00 24.35 158 SER C CA 1
ATOM 4892 C C . SER C 1 158 ? 34.661 0.247 28.242 1.00 26.92 158 SER C C 1
ATOM 4893 O O . SER C 1 158 ? 33.889 1.173 28.498 1.00 27.75 158 SER C O 1
ATOM 4896 N N . GLN C 1 159 ? 34.544 -0.966 28.775 1.00 29.38 159 GLN C N 1
ATOM 4897 C CA . GLN C 1 159 ? 33.485 -1.306 29.717 1.00 31.22 159 GLN C CA 1
ATOM 4898 C C . GLN C 1 159 ? 33.625 -0.399 30.937 1.00 32.10 159 GLN C C 1
ATOM 4899 O O . GLN C 1 159 ? 32.629 0.070 31.493 1.00 30.01 159 GLN C O 1
ATOM 4905 N N . GLU C 1 160 ? 34.873 -0.154 31.333 1.00 33.63 160 GLU C N 1
ATOM 4906 C CA . GLU C 1 160 ? 35.185 0.682 32.486 1.00 36.74 160 GLU C CA 1
ATOM 4907 C C . GLU C 1 160 ? 34.644 2.106 32.332 1.00 30.94 160 GLU C C 1
ATOM 4908 O O . GLU C 1 160 ? 33.989 2.623 33.232 1.00 27.91 160 GLU C O 1
ATOM 4914 N N . PHE C 1 161 ? 34.893 2.722 31.182 1.00 25.72 161 PHE C N 1
ATOM 4915 C CA . PHE C 1 161 ? 34.415 4.076 30.941 1.00 23.91 161 PHE C CA 1
ATOM 4916 C C . PHE C 1 161 ? 32.894 4.057 30.826 1.00 23.24 161 PHE C C 1
ATOM 4917 O O . PHE C 1 161 ? 32.215 4.979 31.275 1.00 22.02 161 PHE C O 1
ATOM 4925 N N . GLY C 1 162 ? 32.370 2.987 30.231 1.00 23.94 162 GLY C N 1
ATOM 4926 C CA . GLY C 1 162 ? 30.934 2.836 30.077 1.00 20.98 162 GLY C CA 1
ATOM 4927 C C . GLY C 1 162 ? 30.253 2.779 31.429 1.00 21.48 162 GLY C C 1
ATOM 4928 O O . GLY C 1 162 ? 29.156 3.304 31.600 1.00 21.13 162 GLY C O 1
ATOM 4929 N N . GLU C 1 163 ? 30.909 2.143 32.397 1.00 22.70 163 GLU C N 1
ATOM 4930 C CA . GLU C 1 163 ? 30.369 2.033 33.751 1.00 22.83 163 GLU C CA 1
ATOM 4931 C C . GLU C 1 163 ? 30.387 3.412 34.410 1.00 21.90 163 GLU C C 1
ATOM 4932 O O . GLU C 1 163 ? 29.440 3.801 35.101 1.00 20.15 163 GLU C O 1
ATOM 4938 N N . TYR C 1 164 ? 31.462 4.153 34.151 1.00 21.52 164 TYR C N 1
ATOM 4939 C CA . TYR C 1 164 ? 31.650 5.501 34.669 1.00 19.41 164 TYR C CA 1
ATOM 4940 C C . TYR C 1 164 ? 30.492 6.382 34.184 1.00 20.11 164 TYR C C 1
ATOM 4941 O O . TYR C 1 164 ? 29.841 7.052 34.978 1.00 16.97 164 TYR C O 1
ATOM 4950 N N . VAL C 1 165 ? 30.195 6.299 32.889 1.00 21.06 165 VAL C N 1
ATOM 4951 C CA . VAL C 1 165 ? 29.109 7.058 32.277 1.00 21.31 165 VAL C CA 1
ATOM 4952 C C . VAL C 1 165 ? 27.779 6.678 32.910 1.00 23.80 165 VAL C C 1
ATOM 4953 O O . VAL C 1 165 ? 26.976 7.544 33.261 1.00 25.31 165 VAL C O 1
ATOM 4957 N N . LYS C 1 166 ? 27.552 5.378 33.049 1.00 25.97 166 LYS C N 1
ATOM 4958 C CA . LYS C 1 166 ? 26.332 4.869 33.661 1.00 28.00 166 LYS C CA 1
ATOM 4959 C C . LYS C 1 166 ? 26.200 5.401 35.104 1.00 27.20 166 LYS C C 1
ATOM 4960 O O . LYS C 1 166 ? 25.116 5.801 35.526 1.00 25.95 166 LYS C O 1
ATOM 4966 N N . ARG C 1 167 ? 27.313 5.431 35.836 1.00 24.27 167 ARG C N 1
ATOM 4967 C CA . ARG C 1 167 ? 27.330 5.915 37.208 1.00 24.19 167 ARG C CA 1
ATOM 4968 C C . ARG C 1 167 ? 26.890 7.384 37.233 1.00 24.03 167 ARG C C 1
ATOM 4969 O O . ARG C 1 167 ? 26.045 7.777 38.052 1.00 22.96 167 ARG C O 1
ATOM 4977 N N . ILE C 1 168 ? 27.430 8.176 36.301 1.00 21.43 168 ILE C N 1
ATOM 4978 C CA . ILE C 1 168 ? 27.082 9.589 36.185 1.00 19.08 168 ILE C CA 1
ATOM 4979 C C . ILE C 1 168 ? 25.590 9.712 35.886 1.00 19.67 168 ILE C C 1
ATOM 4980 O O . ILE C 1 168 ? 24.876 10.509 36.507 1.00 17.61 168 ILE C O 1
ATOM 4985 N N . GLU C 1 169 ? 25.137 8.891 34.944 1.00 20.60 169 GLU C N 1
ATOM 4986 C CA . GLU C 1 169 ? 23.747 8.865 34.509 1.00 25.27 169 GLU C CA 1
ATOM 4987 C C . GLU C 1 169 ? 22.763 8.654 35.665 1.00 26.56 169 GLU C C 1
ATOM 4988 O O . GLU C 1 169 ? 21.773 9.382 35.795 1.00 25.99 169 GLU C O 1
ATOM 4994 N N . LYS C 1 170 ? 23.061 7.673 36.510 1.00 28.02 170 LYS C N 1
ATOM 4995 C CA . LYS C 1 170 ? 22.213 7.332 37.649 1.00 29.04 170 LYS C CA 1
ATOM 4996 C C . LYS C 1 170 ? 22.054 8.511 38.609 1.00 26.95 170 LYS C C 1
ATOM 4997 O O . LYS C 1 170 ? 20.943 8.810 39.059 1.00 25.54 170 LYS C O 1
ATOM 5003 N N . ILE C 1 171 ? 23.176 9.162 38.917 1.00 23.50 171 ILE C N 1
ATOM 5004 C CA . ILE C 1 171 ? 23.216 10.320 39.797 1.00 18.87 171 ILE C CA 1
ATOM 5005 C C . ILE C 1 171 ? 22.452 11.475 39.163 1.00 18.34 171 ILE C C 1
ATOM 5006 O O . ILE C 1 171 ? 21.659 12.125 39.829 1.00 20.45 171 ILE C O 1
ATOM 5011 N N . LEU C 1 172 ? 22.690 11.725 37.880 1.00 17.56 172 LEU C N 1
ATOM 5012 C CA . LEU C 1 172 ? 21.979 12.780 37.167 1.00 18.53 172 LEU C CA 1
ATOM 5013 C C . LEU C 1 172 ? 20.450 12.582 37.271 1.00 21.13 172 LEU C C 1
ATOM 5014 O O . LEU C 1 172 ? 19.715 13.499 37.664 1.00 18.73 172 LEU C O 1
ATOM 5019 N N . ASN C 1 173 ? 19.979 11.378 36.953 1.00 23.56 173 ASN C N 1
ATOM 5020 C CA . ASN C 1 173 ? 18.546 11.084 37.013 1.00 25.32 173 ASN C CA 1
ATOM 5021 C C . ASN C 1 173 ? 17.950 11.265 38.405 1.00 25.85 173 ASN C C 1
ATOM 5022 O O . ASN C 1 173 ? 16.828 11.758 38.534 1.00 25.49 173 ASN C O 1
ATOM 5027 N N . SER C 1 174 ? 18.710 10.917 39.442 1.00 26.41 174 SER C N 1
ATOM 5028 C CA . SER C 1 174 ? 18.232 11.091 40.816 1.00 29.01 174 SER C CA 1
ATOM 5029 C C . SER C 1 174 ? 18.097 12.573 41.124 1.00 29.39 174 SER C C 1
ATOM 5030 O O . SER C 1 174 ? 17.079 13.006 41.664 1.00 29.83 174 SER C O 1
ATOM 5033 N N . LEU C 1 175 ? 19.129 13.340 40.774 1.00 29.04 175 LEU C N 1
ATOM 5034 C CA . LEU C 1 175 ? 19.143 14.781 40.997 1.00 29.65 175 LEU C CA 1
ATOM 5035 C C . LEU C 1 175 ? 17.974 15.459 40.285 1.00 31.15 175 LEU C C 1
ATOM 5036 O O . LEU C 1 175 ? 17.262 16.273 40.878 1.00 31.59 175 LEU C O 1
ATOM 5041 N N . ALA C 1 176 ? 17.764 15.104 39.020 1.00 32.13 176 ALA C N 1
ATOM 5042 C CA . ALA C 1 176 ? 16.688 15.693 38.227 1.00 35.69 176 ALA C CA 1
ATOM 5043 C C . ALA C 1 176 ? 15.315 15.466 38.842 1.00 39.01 176 ALA C C 1
ATOM 5044 O O . ALA C 1 176 ? 14.489 16.372 38.869 1.00 37.75 176 ALA C O 1
ATOM 5046 N N . GLU C 1 177 ? 15.105 14.264 39.367 1.00 44.99 177 GLU C N 1
ATOM 5047 C CA . GLU C 1 177 ? 13.843 13.882 39.979 1.00 49.98 177 GLU C CA 1
ATOM 5048 C C . GLU C 1 177 ? 13.406 14.828 41.082 1.00 47.60 177 GLU C C 1
ATOM 5049 O O . GLU C 1 177 ? 12.210 15.086 41.231 1.00 45.78 177 GLU C O 1
ATOM 5055 N N . LYS C 1 178 ? 14.366 15.350 41.845 1.00 45.18 178 LYS C N 1
ATOM 5056 C CA . LYS C 1 178 ? 14.048 16.272 42.930 1.00 44.49 178 LYS C CA 1
ATOM 5057 C C . LYS C 1 178 ? 14.188 17.747 42.562 1.00 43.45 178 LYS C C 1
ATOM 5058 O O . LYS C 1 178 ? 14.338 18.603 43.431 1.00 44.83 178 LYS C O 1
ATOM 5064 N N . HIS C 1 179 ? 14.125 18.040 41.269 1.00 42.64 179 HIS C N 1
ATOM 5065 C CA . HIS C 1 179 ? 14.209 19.413 40.786 1.00 42.12 179 HIS C CA 1
ATOM 5066 C C . HIS C 1 179 ? 12.959 19.738 39.997 1.00 43.09 179 HIS C C 1
ATOM 5067 O O . HIS C 1 179 ? 12.240 18.841 39.555 1.00 41.90 179 HIS C O 1
ATOM 5074 N N . GLY C 1 180 ? 12.737 21.033 39.794 1.00 44.02 180 GLY C N 1
ATOM 5075 C CA . GLY C 1 180 ? 11.575 21.491 39.060 1.00 45.48 180 GLY C CA 1
ATOM 5076 C C . GLY C 1 180 ? 11.838 21.915 37.630 1.00 46.79 180 GLY C C 1
ATOM 5077 O O . GLY C 1 180 ? 12.969 22.216 37.235 1.00 46.70 180 GLY C O 1
ATOM 5078 N N . GLU C 1 181 ? 10.754 21.959 36.868 1.00 48.14 181 GLU C N 1
ATOM 5079 C CA . GLU C 1 181 ? 10.758 22.345 35.467 1.00 48.84 181 GLU C CA 1
ATOM 5080 C C . GLU C 1 181 ? 11.706 23.473 35.092 1.00 44.18 181 GLU C C 1
ATOM 5081 O O . GLU C 1 181 ? 12.429 23.382 34.098 1.00 42.11 181 GLU C O 1
ATOM 5087 N N . PHE C 1 182 ? 11.655 24.553 35.860 1.00 38.46 182 PHE C N 1
ATOM 5088 C CA . PHE C 1 182 ? 12.502 25.704 35.615 1.00 35.28 182 PHE C CA 1
ATOM 5089 C C . PHE C 1 182 ? 13.975 25.322 35.633 1.00 33.68 182 PHE C C 1
ATOM 5090 O O . PHE C 1 182 ? 14.710 25.618 34.687 1.00 32.83 182 PHE C O 1
ATOM 5098 N N . GLU C 1 183 ? 14.385 24.642 36.700 1.00 32.82 183 GLU C N 1
ATOM 5099 C CA . GLU C 1 183 ? 15.766 24.209 36.854 1.00 33.21 183 GLU C CA 1
ATOM 5100 C C . GLU C 1 183 ? 16.148 23.163 35.793 1.00 32.67 183 GLU C C 1
ATOM 5101 O O . GLU C 1 183 ? 17.220 23.249 35.183 1.00 33.59 183 GLU C O 1
ATOM 5107 N N . LYS C 1 184 ? 15.246 22.225 35.518 1.00 32.46 184 LYS C N 1
ATOM 5108 C CA . LYS C 1 184 ? 15.496 21.195 34.514 1.00 29.97 184 LYS C CA 1
ATOM 5109 C C . LYS C 1 184 ? 15.676 21.824 33.138 1.00 29.43 184 LYS C C 1
ATOM 5110 O O . LYS C 1 184 ? 16.563 21.425 32.379 1.00 29.88 184 LYS C O 1
ATOM 5116 N N . GLU C 1 185 ? 14.846 22.814 32.818 1.00 27.76 185 GLU C N 1
ATOM 5117 C CA . GLU C 1 185 ? 14.935 23.480 31.523 1.00 28.60 185 GLU C CA 1
ATOM 5118 C C . GLU C 1 185 ? 16.281 24.173 31.312 1.00 28.15 185 GLU C C 1
ATOM 5119 O O . GLU C 1 185 ? 16.773 24.251 30.181 1.00 25.59 185 GLU C O 1
ATOM 5125 N N . ARG C 1 186 ? 16.846 24.704 32.398 1.00 28.45 186 ARG C N 1
ATOM 5126 C CA . ARG C 1 186 ? 18.155 25.357 32.365 1.00 29.77 186 ARG C CA 1
ATOM 5127 C C . ARG C 1 186 ? 19.182 24.270 32.027 1.00 25.30 186 ARG C C 1
ATOM 5128 O O . ARG C 1 186 ? 20.018 24.446 31.141 1.00 19.26 186 ARG C O 1
ATOM 5136 N N . ALA C 1 187 ? 19.076 23.129 32.706 1.00 22.54 187 ALA C N 1
ATOM 5137 C CA . ALA C 1 187 ? 19.988 22.020 32.457 1.00 21.75 187 ALA C CA 1
ATOM 5138 C C . ALA C 1 187 ? 19.829 21.520 31.027 1.00 23.36 187 ALA C C 1
ATOM 5139 O O . ALA C 1 187 ? 20.826 21.295 30.335 1.00 24.15 187 ALA C O 1
ATOM 5141 N N . ARG C 1 188 ? 18.581 21.363 30.580 1.00 25.56 188 ARG C N 1
ATOM 5142 C CA . ARG C 1 188 ? 18.314 20.896 29.216 1.00 28.44 188 ARG C CA 1
ATOM 5143 C C . ARG C 1 188 ? 19.057 21.788 28.224 1.00 29.99 188 ARG C C 1
ATOM 5144 O O . ARG C 1 188 ? 19.696 21.296 27.300 1.00 27.08 188 ARG C O 1
ATOM 5152 N N . GLU C 1 189 ? 19.014 23.095 28.462 1.00 33.78 189 GLU C N 1
ATOM 5153 C CA . GLU C 1 189 ? 19.681 24.069 27.604 1.00 38.35 189 GLU C CA 1
ATOM 5154 C C . GLU C 1 189 ? 21.209 23.922 27.629 1.00 30.99 189 GLU C C 1
ATOM 5155 O O . GLU C 1 189 ? 21.885 24.155 26.620 1.00 22.01 189 GLU C O 1
ATOM 5161 N N . VAL C 1 190 ? 21.749 23.577 28.795 1.00 24.63 190 VAL C N 1
ATOM 5162 C CA . VAL C 1 190 ? 23.186 23.382 28.930 1.00 23.79 190 VAL C CA 1
ATOM 5163 C C . VAL C 1 190 ? 23.569 22.138 28.135 1.00 21.29 190 VAL C C 1
ATOM 5164 O O . VAL C 1 190 ? 24.550 22.157 27.392 1.00 21.42 190 VAL C O 1
ATOM 5168 N N . PHE C 1 191 ? 22.737 21.100 28.227 1.00 19.39 191 PHE C N 1
ATOM 5169 C CA . PHE C 1 191 ? 22.985 19.845 27.526 1.00 18.91 191 PHE C CA 1
ATOM 5170 C C . PHE C 1 191 ? 22.988 20.086 26.030 1.00 20.14 191 PHE C C 1
ATOM 5171 O O . PHE C 1 191 ? 23.779 19.493 25.290 1.00 20.24 191 PHE C O 1
ATOM 5179 N N . LYS C 1 192 ? 22.078 20.948 25.588 1.00 20.54 192 LYS C N 1
ATOM 5180 C CA . LYS C 1 192 ? 21.981 21.292 24.186 1.00 22.66 192 LYS C CA 1
ATOM 5181 C C . LYS C 1 192 ? 23.250 22.049 23.741 1.00 21.93 192 LYS C C 1
ATOM 5182 O O . LYS C 1 192 ? 23.853 21.717 22.723 1.00 23.89 192 LYS C O 1
ATOM 5188 N N . GLU C 1 193 ? 23.674 23.023 24.539 1.00 18.02 193 GLU C N 1
ATOM 5189 C CA . GLU C 1 193 ? 24.835 23.834 24.222 1.00 17.56 193 GLU C CA 1
ATOM 5190 C C . GLU C 1 193 ? 26.131 23.008 24.213 1.00 16.77 193 GLU C C 1
ATOM 5191 O O . GLU C 1 193 ? 26.970 23.162 23.315 1.00 16.33 193 GLU C O 1
ATOM 5197 N N . VAL C 1 194 ? 26.271 22.104 25.179 1.00 16.09 194 VAL C N 1
ATOM 5198 C CA . VAL C 1 194 ? 27.446 21.243 25.237 1.00 13.54 194 VAL C CA 1
ATOM 5199 C C . VAL C 1 194 ? 27.461 20.300 24.030 1.00 14.84 194 VAL C C 1
ATOM 5200 O O . VAL C 1 194 ? 28.519 20.044 23.448 1.00 15.41 194 VAL C O 1
ATOM 5204 N N . SER C 1 195 ? 26.274 19.878 23.593 1.00 15.94 195 SER C N 1
ATOM 5205 C CA . SER C 1 195 ? 26.132 18.980 22.441 1.00 14.81 195 SER C CA 1
ATOM 5206 C C . SER C 1 195 ? 26.683 19.614 21.176 1.00 15.45 195 SER C C 1
ATOM 5207 O O . SER C 1 195 ? 27.381 18.956 20.395 1.00 14.64 195 SER C O 1
ATOM 5210 N N . LYS C 1 196 ? 26.390 20.900 20.992 1.00 16.38 196 LYS C N 1
ATOM 5211 C CA . LYS C 1 196 ? 26.874 21.640 19.828 1.00 17.89 196 LYS C CA 1
ATOM 5212 C C . LYS C 1 196 ? 28.389 21.773 19.910 1.00 15.61 196 LYS C C 1
ATOM 5213 O O . LYS C 1 196 ? 29.074 21.727 18.894 1.00 13.22 196 LYS C O 1
ATOM 5219 N N . PHE C 1 197 ? 28.907 21.970 21.120 1.00 14.90 197 PHE C N 1
ATOM 5220 C CA . PHE C 1 197 ? 30.348 22.090 21.309 1.00 15.75 197 PHE C CA 1
ATOM 5221 C C . PHE C 1 197 ? 31.047 20.780 20.932 1.00 16.32 197 PHE C C 1
ATOM 5222 O O . PHE C 1 197 ? 32.051 20.794 20.209 1.00 15.35 197 PHE C O 1
ATOM 5230 N N . GLU C 1 198 ? 30.475 19.658 21.377 1.00 15.40 198 GLU C N 1
ATOM 5231 C CA . GLU C 1 198 ? 30.992 18.316 21.070 1.00 15.94 198 GLU C CA 1
ATOM 5232 C C . GLU C 1 198 ? 31.042 18.075 19.555 1.00 16.43 198 GLU C C 1
ATOM 5233 O O . GLU C 1 198 ? 31.996 17.495 19.026 1.00 16.19 198 GLU C O 1
ATOM 5239 N N . LEU C 1 199 ? 29.991 18.518 18.870 1.00 17.70 199 LEU C N 1
ATOM 5240 C CA . LEU C 1 199 ? 29.880 18.377 17.420 1.00 17.58 199 LEU C CA 1
ATOM 5241 C C . LEU C 1 199 ? 30.905 19.248 16.692 1.00 16.76 199 LEU C C 1
ATOM 5242 O O . LEU C 1 199 ? 31.551 18.806 15.742 1.00 18.53 199 LEU C O 1
ATOM 5247 N N . ILE C 1 200 ? 31.061 20.479 17.160 1.00 15.59 200 ILE C N 1
ATOM 5248 C CA . ILE C 1 200 ? 31.992 21.436 16.568 1.00 18.29 200 ILE C CA 1
ATOM 5249 C C . ILE C 1 200 ? 33.464 21.053 16.806 1.00 17.67 200 ILE C C 1
ATOM 5250 O O . ILE C 1 200 ? 34.320 21.290 15.954 1.00 16.03 200 ILE C O 1
ATOM 5255 N N . PHE C 1 201 ? 33.746 20.425 17.941 1.00 16.26 201 PHE C N 1
ATOM 5256 C CA . PHE C 1 201 ? 35.117 20.064 18.281 1.00 15.60 201 PHE C CA 1
ATOM 5257 C C . PHE C 1 201 ? 35.782 19.159 17.246 1.00 16.47 201 PHE C C 1
ATOM 5258 O O . PHE C 1 201 ? 36.962 19.328 16.915 1.00 15.79 201 PHE C O 1
ATOM 5266 N N . TRP C 1 202 ? 35.020 18.208 16.724 1.00 16.99 202 TRP C N 1
ATOM 5267 C CA . TRP C 1 202 ? 35.550 17.290 15.733 1.00 17.50 202 TRP C CA 1
ATOM 5268 C C . TRP C 1 202 ? 36.122 18.006 14.506 1.00 18.37 202 TRP C C 1
ATOM 5269 O O . TRP C 1 202 ? 37.049 17.505 13.880 1.00 18.93 202 TRP C O 1
ATOM 5280 N N . ASP C 1 203 ? 35.596 19.188 14.191 1.00 19.78 203 ASP C N 1
ATOM 5281 C CA . ASP C 1 203 ? 36.070 19.981 13.051 1.00 21.29 203 ASP C CA 1
ATOM 5282 C C . ASP C 1 203 ? 37.463 20.600 13.229 1.00 20.58 203 ASP C C 1
ATOM 5283 O O . ASP C 1 203 ? 38.113 20.962 12.244 1.00 21.05 203 ASP C O 1
ATOM 5288 N N . ILE C 1 204 ? 37.912 20.746 14.473 1.00 19.01 204 ILE C N 1
ATOM 5289 C CA . ILE C 1 204 ? 39.222 21.333 14.751 1.00 19.43 204 ILE C CA 1
ATOM 5290 C C . ILE C 1 204 ? 40.370 20.626 14.020 1.00 20.60 204 ILE C C 1
ATOM 5291 O O . ILE C 1 204 ? 41.314 21.277 13.566 1.00 19.77 204 ILE C O 1
ATOM 5296 N N . ALA C 1 205 ? 40.291 19.301 13.913 1.00 20.99 205 ALA C N 1
ATOM 5297 C CA . ALA C 1 205 ? 41.321 18.522 13.228 1.00 23.13 205 ALA C CA 1
ATOM 5298 C C . ALA C 1 205 ? 41.569 19.011 11.798 1.00 24.52 205 ALA C C 1
ATOM 5299 O O . ALA C 1 205 ? 42.695 18.949 11.294 1.00 24.05 205 ALA C O 1
ATOM 5301 N N . TYR C 1 206 ? 40.517 19.501 11.153 1.00 25.58 206 TYR C N 1
ATOM 5302 C CA . TYR C 1 206 ? 40.623 19.973 9.782 1.00 29.72 206 TYR C CA 1
ATOM 5303 C C . TYR C 1 206 ? 40.809 21.481 9.668 1.00 36.34 206 TYR C C 1
ATOM 5304 O O . TYR C 1 206 ? 40.715 22.043 8.578 1.00 36.79 206 TYR C O 1
ATOM 5313 N N . GLY C 1 207 ? 41.070 22.121 10.808 1.00 42.96 207 GLY C N 1
ATOM 5314 C CA . GLY C 1 207 ? 41.313 23.549 10.845 1.00 51.75 207 GLY C CA 1
ATOM 5315 C C . GLY C 1 207 ? 42.664 23.804 10.201 1.00 57.51 207 GLY C C 1
ATOM 5316 O O . GLY C 1 207 ? 43.543 22.936 10.224 1.00 56.60 207 GLY C O 1
ATOM 5317 N N . GLY C 1 208 ? 42.846 24.999 9.648 1.00 61.70 208 GLY C N 1
ATOM 5318 C CA . GLY C 1 208 ? 44.092 25.303 8.974 1.00 67.33 208 GLY C CA 1
ATOM 5319 C C . GLY C 1 208 ? 44.066 24.546 7.660 1.00 69.81 208 GLY C C 1
ATOM 5320 O O . GLY C 1 208 ? 44.882 23.619 7.476 1.00 70.97 208 GLY C O 1
ATOM 5329 N N . PHE D 1 2 ? 60.660 30.224 51.152 1.00 40.06 2 PHE D N 1
ATOM 5330 C CA . PHE D 1 2 ? 59.371 30.626 51.717 1.00 37.02 2 PHE D CA 1
ATOM 5331 C C . PHE D 1 2 ? 58.874 29.742 52.843 1.00 36.62 2 PHE D C 1
ATOM 5332 O O . PHE D 1 2 ? 58.434 30.239 53.883 1.00 36.79 2 PHE D O 1
ATOM 5340 N N . SER D 1 3 ? 58.943 28.431 52.634 1.00 37.24 3 SER D N 1
ATOM 5341 C CA . SER D 1 3 ? 58.475 27.473 53.627 1.00 37.79 3 SER D CA 1
ATOM 5342 C C . SER D 1 3 ? 59.190 27.620 54.954 1.00 39.97 3 SER D C 1
ATOM 5343 O O . SER D 1 3 ? 58.541 27.666 55.992 1.00 38.70 3 SER D O 1
ATOM 5346 N N . GLU D 1 4 ? 60.519 27.693 54.922 1.00 43.51 4 GLU D N 1
ATOM 5347 C CA . GLU D 1 4 ? 61.293 27.846 56.151 1.00 48.66 4 GLU D CA 1
ATOM 5348 C C . GLU D 1 4 ? 60.814 29.108 56.861 1.00 50.54 4 GLU D C 1
ATOM 5349 O O . GLU D 1 4 ? 60.442 29.061 58.034 1.00 51.18 4 GLU D O 1
ATOM 5355 N N . GLU D 1 5 ? 60.726 30.203 56.107 1.00 52.18 5 GLU D N 1
ATOM 5356 C CA . GLU D 1 5 ? 60.284 31.499 56.620 1.00 53.97 5 GLU D CA 1
ATOM 5357 C C . GLU D 1 5 ? 58.920 31.459 57.303 1.00 54.42 5 GLU D C 1
ATOM 5358 O O . GLU D 1 5 ? 58.783 31.922 58.435 1.00 56.01 5 GLU D O 1
ATOM 5364 N N . LEU D 1 6 ? 57.926 30.886 56.628 1.00 53.38 6 LEU D N 1
ATOM 5365 C CA . LEU D 1 6 ? 56.572 30.786 57.174 1.00 52.99 6 LEU D CA 1
ATOM 5366 C C . LEU D 1 6 ? 56.564 30.146 58.555 1.00 54.79 6 LEU D C 1
ATOM 5367 O O . LEU D 1 6 ? 55.899 30.624 59.475 1.00 54.80 6 LEU D O 1
ATOM 5372 N N . ILE D 1 7 ? 57.334 29.073 58.689 1.00 57.79 7 ILE D N 1
ATOM 5373 C CA . ILE D 1 7 ? 57.434 28.315 59.932 1.00 61.12 7 ILE D CA 1
ATOM 5374 C C . ILE D 1 7 ? 58.045 29.112 61.088 1.00 63.47 7 ILE D C 1
ATOM 5375 O O . ILE D 1 7 ? 57.638 28.941 62.238 1.00 62.40 7 ILE D O 1
ATOM 5380 N N . LYS D 1 8 ? 59.023 29.964 60.772 1.00 67.05 8 LYS D N 1
ATOM 5381 C CA . LYS D 1 8 ? 59.737 30.764 61.772 1.00 70.08 8 LYS D CA 1
ATOM 5382 C C . LYS D 1 8 ? 58.912 31.802 62.498 1.00 67.87 8 LYS D C 1
ATOM 5383 O O . LYS D 1 8 ? 58.850 31.787 63.728 1.00 67.21 8 LYS D O 1
ATOM 5389 N N . GLU D 1 9 ? 58.277 32.687 61.731 1.00 64.50 9 GLU D N 1
ATOM 5390 C CA . GLU D 1 9 ? 57.446 33.760 62.269 1.00 61.76 9 GLU D CA 1
ATOM 5391 C C . GLU D 1 9 ? 56.152 33.259 62.904 1.00 59.13 9 GLU D C 1
ATOM 5392 O O . GLU D 1 9 ? 55.329 34.056 63.348 1.00 60.21 9 GLU D O 1
ATOM 5398 N N . ASN D 1 10 ? 55.963 31.944 62.925 1.00 55.12 10 ASN D N 1
ATOM 5399 C CA . ASN D 1 10 ? 54.770 31.351 63.517 1.00 52.49 10 ASN D CA 1
ATOM 5400 C C . ASN D 1 10 ? 55.130 30.209 64.455 1.00 53.25 10 ASN D C 1
ATOM 5401 O O . ASN D 1 10 ? 54.255 29.537 65.000 1.00 52.22 10 ASN D O 1
ATOM 5406 N N . GLU D 1 11 ? 56.433 30.016 64.650 1.00 57.16 11 GLU D N 1
ATOM 5407 C CA . GLU D 1 11 ? 56.971 28.985 65.538 1.00 60.91 11 GLU D CA 1
ATOM 5408 C C . GLU D 1 11 ? 56.360 29.186 66.917 1.00 60.12 11 GLU D C 1
ATOM 5409 O O . GLU D 1 11 ? 56.111 28.237 67.663 1.00 57.81 11 GLU D O 1
ATOM 5415 N N . ASN D 1 12 ? 56.037 30.441 67.188 1.00 59.58 12 ASN D N 1
ATOM 5416 C CA . ASN D 1 12 ? 55.439 30.860 68.437 1.00 59.53 12 ASN D CA 1
ATOM 5417 C C . ASN D 1 12 ? 54.066 30.214 68.606 1.00 55.69 12 ASN D C 1
ATOM 5418 O O . ASN D 1 12 ? 53.746 29.698 69.676 1.00 55.02 12 ASN D O 1
ATOM 5423 N N . ILE D 1 13 ? 53.265 30.245 67.544 1.00 51.53 13 ILE D N 1
ATOM 5424 C CA . ILE D 1 13 ? 51.941 29.633 67.552 1.00 47.53 13 ILE D CA 1
ATOM 5425 C C . ILE D 1 13 ? 52.080 28.111 67.516 1.00 47.23 13 ILE D C 1
ATOM 5426 O O . ILE D 1 13 ? 51.466 27.411 68.320 1.00 46.75 13 ILE D O 1
ATOM 5431 N N . TRP D 1 14 ? 52.887 27.606 66.582 1.00 48.10 14 TRP D N 1
ATOM 5432 C CA . TRP D 1 14 ? 53.101 26.163 66.433 1.00 49.92 14 TRP D CA 1
ATOM 5433 C C . TRP D 1 14 ? 53.607 25.491 67.708 1.00 51.34 14 TRP D C 1
ATOM 5434 O O . TRP D 1 14 ? 53.210 24.362 68.030 1.00 47.69 14 TRP D O 1
ATOM 5445 N N . ARG D 1 15 ? 54.449 26.210 68.448 1.00 55.33 15 ARG D N 1
ATOM 5446 C CA . ARG D 1 15 ? 55.002 25.701 69.696 1.00 60.04 15 ARG D CA 1
ATOM 5447 C C . ARG D 1 15 ? 53.874 25.364 70.671 1.00 57.32 15 ARG D C 1
ATOM 5448 O O . ARG D 1 15 ? 54.039 24.492 71.519 1.00 56.01 15 ARG D O 1
ATOM 5456 N N . ARG D 1 16 ? 52.721 26.022 70.517 1.00 55.83 16 ARG D N 1
ATOM 5457 C CA . ARG D 1 16 ? 51.564 25.780 71.385 1.00 54.83 16 ARG D CA 1
ATOM 5458 C C . ARG D 1 16 ? 50.784 24.487 71.104 1.00 51.61 16 ARG D C 1
ATOM 5459 O O . ARG D 1 16 ? 49.965 24.079 71.928 1.00 50.51 16 ARG D O 1
ATOM 5467 N N . PHE D 1 17 ? 50.973 23.881 69.931 1.00 50.18 17 PHE D N 1
ATOM 5468 C CA . PHE D 1 17 ? 50.302 22.609 69.639 1.00 49.16 17 PHE D CA 1
ATOM 5469 C C . PHE D 1 17 ? 51.312 21.491 69.394 1.00 48.48 17 PHE D C 1
ATOM 5470 O O . PHE D 1 17 ? 50.963 20.389 68.974 1.00 47.59 17 PHE D O 1
ATOM 5478 N N . LEU D 1 18 ? 52.562 21.776 69.743 1.00 49.30 18 LEU D N 1
ATOM 5479 C CA . LEU D 1 18 ? 53.651 20.819 69.609 1.00 50.16 18 LEU D CA 1
ATOM 5480 C C . LEU D 1 18 ? 54.362 20.663 70.958 1.00 51.50 18 LEU D C 1
ATOM 5481 O O . LEU D 1 18 ? 55.483 21.147 71.140 1.00 54.22 18 LEU D O 1
ATOM 5486 N N . PRO D 1 19 ? 53.717 19.985 71.924 1.00 50.50 19 PRO D N 1
ATOM 5487 C CA . PRO D 1 19 ? 52.392 19.370 71.833 1.00 50.42 19 PRO D CA 1
ATOM 5488 C C . PRO D 1 19 ? 51.273 20.206 72.458 1.00 52.17 19 PRO D C 1
ATOM 5489 O O . PRO D 1 19 ? 51.521 21.161 73.204 1.00 52.28 19 PRO D O 1
ATOM 5493 N N . HIS D 1 20 ? 50.043 19.811 72.149 1.00 52.76 20 HIS D N 1
ATOM 5494 C CA . HIS D 1 20 ? 48.848 20.440 72.690 1.00 53.97 20 HIS D CA 1
ATOM 5495 C C . HIS D 1 20 ? 48.321 19.430 73.704 1.00 56.11 20 HIS D C 1
ATOM 5496 O O . HIS D 1 20 ? 48.719 18.266 73.682 1.00 58.29 20 HIS D O 1
ATOM 5503 N N . LYS D 1 21 ? 47.422 19.870 74.577 1.00 57.48 21 LYS D N 1
ATOM 5504 C CA . LYS D 1 21 ? 46.848 19.010 75.605 1.00 58.53 21 LYS D CA 1
ATOM 5505 C C . LYS D 1 21 ? 46.297 17.697 75.051 1.00 57.56 21 LYS D C 1
ATOM 5506 O O . LYS D 1 21 ? 46.465 16.635 75.654 1.00 60.05 21 LYS D O 1
ATOM 5512 N N . PHE D 1 22 ? 45.676 17.776 73.882 1.00 54.64 22 PHE D N 1
ATOM 5513 C CA . PHE D 1 22 ? 45.081 16.613 73.235 1.00 51.98 22 PHE D CA 1
ATOM 5514 C C . PHE D 1 22 ? 46.112 15.582 72.792 1.00 52.62 22 PHE D C 1
ATOM 5515 O O . PHE D 1 22 ? 45.841 14.381 72.820 1.00 53.89 22 PHE D O 1
ATOM 5523 N N . LEU D 1 23 ? 47.286 16.066 72.394 1.00 52.71 23 LEU D N 1
ATOM 5524 C CA . LEU D 1 23 ? 48.367 15.217 71.913 1.00 53.03 23 LEU D CA 1
ATOM 5525 C C . LEU D 1 23 ? 49.137 14.568 73.039 1.00 56.03 23 LEU D C 1
ATOM 5526 O O . LEU D 1 23 ? 49.586 13.430 72.906 1.00 56.59 23 LEU D O 1
ATOM 5531 N N . ILE D 1 24 ? 49.322 15.310 74.128 1.00 59.37 24 ILE D N 1
ATOM 5532 C CA . ILE D 1 24 ? 50.014 14.796 75.306 1.00 63.30 24 ILE D CA 1
ATOM 5533 C C . ILE D 1 24 ? 49.194 13.615 75.786 1.00 65.42 24 ILE D C 1
ATOM 5534 O O . ILE D 1 24 ? 49.716 12.521 76.009 1.00 67.84 24 ILE D O 1
ATOM 5539 N N . GLU D 1 25 ? 47.893 13.845 75.901 1.00 65.99 25 GLU D N 1
ATOM 5540 C CA . GLU D 1 25 ? 46.984 12.814 76.341 1.00 65.34 25 GLU D CA 1
ATOM 5541 C C . GLU D 1 25 ? 47.063 11.620 75.389 1.00 65.58 25 GLU D C 1
ATOM 5542 O O . GLU D 1 25 ? 47.335 10.506 75.831 1.00 64.31 25 GLU D O 1
ATOM 5556 N N . ALA D 1 27 ? 49.391 10.552 73.478 1.00 67.83 27 ALA D N 1
ATOM 5557 C CA . ALA D 1 27 ? 50.664 9.867 73.673 1.00 68.81 27 ALA D CA 1
ATOM 5558 C C . ALA D 1 27 ? 50.754 9.016 74.935 1.00 70.40 27 ALA D C 1
ATOM 5559 O O . ALA D 1 27 ? 51.285 7.907 74.900 1.00 72.52 27 ALA D O 1
ATOM 5561 N N . GLU D 1 28 ? 50.268 9.549 76.052 1.00 71.55 28 GLU D N 1
ATOM 5562 C CA . GLU D 1 28 ? 50.295 8.834 77.325 1.00 71.68 28 GLU D CA 1
ATOM 5563 C C . GLU D 1 28 ? 48.997 8.077 77.538 1.00 71.34 28 GLU D C 1
ATOM 5564 O O . GLU D 1 28 ? 48.779 7.522 78.615 1.00 72.32 28 GLU D O 1
ATOM 5570 N N . ASN D 1 29 ? 48.162 8.028 76.504 1.00 70.20 29 ASN D N 1
ATOM 5571 C CA . ASN D 1 29 ? 46.847 7.404 76.585 1.00 71.20 29 ASN D CA 1
ATOM 5572 C C . ASN D 1 29 ? 46.206 7.666 77.943 1.00 73.84 29 ASN D C 1
ATOM 5573 O O . ASN D 1 29 ? 45.833 6.760 78.671 1.00 74.99 29 ASN D O 1
ATOM 5578 N N . THR D 1 30 ? 46.076 8.948 78.239 1.00 76.89 30 THR D N 1
ATOM 5579 C CA . THR D 1 30 ? 45.352 9.419 79.378 1.00 79.54 30 THR D CA 1
ATOM 5580 C C . THR D 1 30 ? 44.039 9.821 78.767 1.00 79.93 30 THR D C 1
ATOM 5581 O O . THR D 1 30 ? 42.940 9.715 79.337 1.00 78.52 30 THR D O 1
ATOM 5585 N N . ILE D 1 31 ? 44.217 10.297 77.549 1.00 81.61 31 ILE D N 1
ATOM 5586 C CA . ILE D 1 31 ? 43.122 10.774 76.723 1.00 84.05 31 ILE D CA 1
ATOM 5587 C C . ILE D 1 31 ? 41.836 9.899 76.856 1.00 84.58 31 ILE D C 1
ATOM 5588 O O . ILE D 1 31 ? 41.815 8.693 76.582 1.00 85.80 31 ILE D O 1
ATOM 5593 N N . LYS D 1 32 ? 40.782 10.647 77.313 1.00 78.00 32 LYS D N 1
ATOM 5594 C CA . LYS D 1 32 ? 39.411 10.194 77.619 1.00 80.26 32 LYS D CA 1
ATOM 5595 C C . LYS D 1 32 ? 38.526 9.951 76.350 1.00 80.35 32 LYS D C 1
ATOM 5596 O O . LYS D 1 32 ? 38.895 10.405 75.269 1.00 78.72 32 LYS D O 1
ATOM 5602 N N . LYS D 1 33 ? 37.407 9.242 76.471 1.00 82.55 33 LYS D N 1
ATOM 5603 C CA . LYS D 1 33 ? 36.570 8.921 75.321 1.00 85.19 33 LYS D CA 1
ATOM 5604 C C . LYS D 1 33 ? 35.827 10.108 74.752 1.00 85.89 33 LYS D C 1
ATOM 5605 O O . LYS D 1 33 ? 36.050 10.507 73.615 1.00 83.29 33 LYS D O 1
ATOM 5611 N N . GLU D 1 34 ? 34.948 10.673 75.571 1.00 89.38 34 GLU D N 1
ATOM 5612 C CA . GLU D 1 34 ? 34.128 11.823 75.208 1.00 92.00 34 GLU D CA 1
ATOM 5613 C C . GLU D 1 34 ? 34.929 12.862 74.413 1.00 87.33 34 GLU D C 1
ATOM 5614 O O . GLU D 1 34 ? 34.408 13.485 73.486 1.00 84.73 34 GLU D O 1
ATOM 5620 N N . ASN D 1 35 ? 36.211 12.991 74.750 1.00 82.54 35 ASN D N 1
ATOM 5621 C CA . ASN D 1 35 ? 37.114 13.927 74.088 1.00 79.61 35 ASN D CA 1
ATOM 5622 C C . ASN D 1 35 ? 37.494 13.495 72.672 1.00 76.86 35 ASN D C 1
ATOM 5623 O O . ASN D 1 35 ? 37.447 14.304 71.744 1.00 78.52 35 ASN D O 1
ATOM 5628 N N . PHE D 1 36 ? 37.879 12.232 72.500 1.00 72.31 36 PHE D N 1
ATOM 5629 C CA . PHE D 1 36 ? 38.246 11.748 71.173 1.00 67.50 36 PHE D CA 1
ATOM 5630 C C . PHE D 1 36 ? 37.040 11.769 70.243 1.00 68.41 36 PHE D C 1
ATOM 5631 O O . PHE D 1 36 ? 37.144 12.205 69.098 1.00 67.66 36 PHE D O 1
ATOM 5639 N N . GLU D 1 37 ? 35.906 11.285 70.738 1.00 69.97 37 GLU D N 1
ATOM 5640 C CA . GLU D 1 37 ? 34.685 11.249 69.948 1.00 72.39 37 GLU D CA 1
ATOM 5641 C C . GLU D 1 37 ? 34.329 12.622 69.401 1.00 71.19 37 GLU D C 1
ATOM 5642 O O . GLU D 1 37 ? 33.909 12.744 68.254 1.00 69.58 37 GLU D O 1
ATOM 5648 N N . LYS D 1 38 ? 34.498 13.652 70.225 1.00 70.20 38 LYS D N 1
ATOM 5649 C CA . LYS D 1 38 ? 34.185 15.010 69.806 1.00 69.02 38 LYS D CA 1
ATOM 5650 C C . LYS D 1 38 ? 35.133 15.452 68.702 1.00 64.56 38 LYS D C 1
ATOM 5651 O O . LYS D 1 38 ? 34.706 16.035 67.707 1.00 63.44 38 LYS D O 1
ATOM 5657 N N . TRP D 1 39 ? 36.415 15.146 68.866 1.00 59.60 39 TRP D N 1
ATOM 5658 C CA . TRP D 1 39 ? 37.411 15.496 67.868 1.00 55.25 39 TRP D CA 1
ATOM 5659 C C . TRP D 1 39 ? 37.118 14.764 66.559 1.00 55.16 39 TRP D C 1
ATOM 5660 O O . TRP D 1 39 ? 37.263 15.327 65.481 1.00 56.89 39 TRP D O 1
ATOM 5671 N N . LEU D 1 40 ? 36.693 13.512 66.668 1.00 55.44 40 LEU D N 1
ATOM 5672 C CA . LEU D 1 40 ? 36.399 12.695 65.502 1.00 55.56 40 LEU D CA 1
ATOM 5673 C C . LEU D 1 40 ? 35.314 13.272 64.607 1.00 56.38 40 LEU D C 1
ATOM 5674 O O . LEU D 1 40 ? 35.541 13.475 63.418 1.00 56.06 40 LEU D O 1
ATOM 5679 N N . VAL D 1 41 ? 34.138 13.530 65.175 1.00 56.92 41 VAL D N 1
ATOM 5680 C CA . VAL D 1 41 ? 33.022 14.064 64.398 1.00 56.77 41 VAL D CA 1
ATOM 5681 C C . VAL D 1 41 ? 33.310 15.428 63.771 1.00 54.60 41 VAL D C 1
ATOM 5682 O O . VAL D 1 41 ? 32.851 15.720 62.667 1.00 53.06 41 VAL D O 1
ATOM 5686 N N . ASN D 1 42 ? 34.076 16.255 64.476 1.00 51.94 42 ASN D N 1
ATOM 5687 C CA . ASN D 1 42 ? 34.407 17.580 63.979 1.00 51.11 42 ASN D CA 1
ATOM 5688 C C . ASN D 1 42 ? 35.492 17.559 62.918 1.00 50.33 42 ASN D C 1
ATOM 5689 O O . ASN D 1 42 ? 35.392 18.263 61.913 1.00 52.17 42 ASN D O 1
ATOM 5694 N N . ASP D 1 43 ? 36.511 16.732 63.121 1.00 47.44 43 ASP D N 1
ATOM 5695 C CA . ASP D 1 43 ? 37.582 16.649 62.151 1.00 43.31 43 ASP D CA 1
ATOM 5696 C C . ASP D 1 43 ? 37.095 15.948 60.896 1.00 40.45 43 ASP D C 1
ATOM 5697 O O . ASP D 1 43 ? 37.623 16.179 59.811 1.00 39.48 43 ASP D O 1
ATOM 5702 N N . TYR D 1 44 ? 36.086 15.094 61.046 1.00 36.40 44 TYR D N 1
ATOM 5703 C CA . TYR D 1 44 ? 35.524 14.379 59.906 1.00 35.53 44 TYR D CA 1
ATOM 5704 C C . TYR D 1 44 ? 34.904 15.402 58.981 1.00 35.56 44 TYR D C 1
ATOM 5705 O O . TYR D 1 44 ? 34.979 15.280 57.756 1.00 35.77 44 TYR D O 1
ATOM 5714 N N . TYR D 1 45 ? 34.224 16.360 59.603 1.00 34.50 45 TYR D N 1
ATOM 5715 C CA . TYR D 1 45 ? 33.569 17.453 58.924 1.00 32.87 45 TYR D CA 1
ATOM 5716 C C . TYR D 1 45 ? 34.624 18.338 58.241 1.00 32.18 45 TYR D C 1
ATOM 5717 O O . TYR D 1 45 ? 34.412 18.803 57.121 1.00 31.58 45 TYR D O 1
ATOM 5726 N N . PHE D 1 46 ? 35.764 18.543 58.901 1.00 30.38 46 PHE D N 1
ATOM 5727 C CA . PHE D 1 46 ? 36.840 19.357 58.330 1.00 29.15 46 PHE D CA 1
ATOM 5728 C C . PHE D 1 46 ? 37.417 18.697 57.070 1.00 29.82 46 PHE D C 1
ATOM 5729 O O . PHE D 1 46 ? 37.568 19.344 56.040 1.00 28.69 46 PHE D O 1
ATOM 5737 N N . VAL D 1 47 ? 37.735 17.409 57.171 1.00 31.11 47 VAL D N 1
ATOM 5738 C CA . VAL D 1 47 ? 38.292 16.635 56.064 1.00 31.58 47 VAL D CA 1
ATOM 5739 C C . VAL D 1 47 ? 37.403 16.715 54.812 1.00 32.07 47 VAL D C 1
ATOM 5740 O O . VAL D 1 47 ? 37.902 16.896 53.702 1.00 31.89 47 VAL D O 1
ATOM 5744 N N . LYS D 1 48 ? 36.087 16.620 55.006 1.00 31.60 48 LYS D N 1
ATOM 5745 C CA . LYS D 1 48 ? 35.131 16.699 53.904 1.00 31.96 48 LYS D CA 1
ATOM 5746 C C . LYS D 1 48 ? 35.246 18.032 53.179 1.00 30.72 48 LYS D C 1
ATOM 5747 O O . LYS D 1 48 ? 35.248 18.088 51.947 1.00 31.85 48 LYS D O 1
ATOM 5753 N N . ASN D 1 49 ? 35.327 19.104 53.955 1.00 28.26 49 ASN D N 1
ATOM 5754 C CA . ASN D 1 49 ? 35.458 20.437 53.403 1.00 26.16 49 ASN D CA 1
ATOM 5755 C C . ASN D 1 49 ? 36.890 20.745 52.942 1.00 24.48 49 ASN D C 1
ATOM 5756 O O . ASN D 1 49 ? 37.094 21.612 52.096 1.00 25.23 49 ASN D O 1
ATOM 5761 N N . ALA D 1 50 ? 37.875 20.032 53.483 1.00 23.99 50 ALA D N 1
ATOM 5762 C CA . ALA D 1 50 ? 39.264 20.227 53.076 1.00 22.92 50 ALA D CA 1
ATOM 5763 C C . ALA D 1 50 ? 39.423 19.683 51.647 1.00 23.04 50 ALA D C 1
ATOM 5764 O O . ALA D 1 50 ? 40.287 20.125 50.893 1.00 23.89 50 ALA D O 1
ATOM 5766 N N . LEU D 1 51 ? 38.546 18.746 51.286 1.00 22.23 51 LEU D N 1
ATOM 5767 C CA . LEU D 1 51 ? 38.519 18.123 49.966 1.00 19.90 51 LEU D CA 1
ATOM 5768 C C . LEU D 1 51 ? 37.905 19.113 48.963 1.00 19.19 51 LEU D C 1
ATOM 5769 O O . LEU D 1 51 ? 38.317 19.198 47.793 1.00 16.16 51 LEU D O 1
ATOM 5774 N N . ARG D 1 52 ? 36.909 19.861 49.427 1.00 16.19 52 ARG D N 1
ATOM 5775 C CA . ARG D 1 52 ? 36.276 20.875 48.595 1.00 15.19 52 ARG D CA 1
ATOM 5776 C C . ARG D 1 52 ? 37.276 22.002 48.404 1.00 13.58 52 ARG D C 1
ATOM 5777 O O . ARG D 1 52 ? 37.373 22.587 47.326 1.00 11.81 52 ARG D O 1
ATOM 5785 N N . PHE D 1 53 ? 38.012 22.295 49.470 1.00 12.72 53 PHE D N 1
ATOM 5786 C CA . PHE D 1 53 ? 39.024 23.341 49.467 1.00 15.73 53 PHE D CA 1
ATOM 5787 C C . PHE D 1 53 ? 40.116 23.000 48.446 1.00 15.36 53 PHE D C 1
ATOM 5788 O O . PHE D 1 53 ? 40.537 23.853 47.668 1.00 15.92 53 PHE D O 1
ATOM 5804 N N . ALA D 1 55 ? 39.776 20.951 45.904 1.00 12.30 55 ALA D N 1
ATOM 5805 C CA . ALA D 1 55 ? 39.167 20.921 44.579 1.00 10.69 55 ALA D CA 1
ATOM 5806 C C . ALA D 1 55 ? 39.059 22.338 44.040 1.00 10.44 55 ALA D C 1
ATOM 5807 O O . ALA D 1 55 ? 39.177 22.562 42.839 1.00 8.77 55 ALA D O 1
ATOM 5809 N N . LEU D 1 56 ? 38.840 23.304 44.925 1.00 10.24 56 LEU D N 1
ATOM 5810 C CA . LEU D 1 56 ? 38.774 24.685 44.465 1.00 12.46 56 LEU D CA 1
ATOM 5811 C C . LEU D 1 56 ? 40.162 25.121 44.031 1.00 12.84 56 LEU D C 1
ATOM 5812 O O . LEU D 1 56 ? 40.310 25.842 43.056 1.00 15.53 56 LEU D O 1
ATOM 5817 N N . LEU D 1 57 ? 41.179 24.687 44.771 1.00 14.88 57 LEU D N 1
ATOM 5818 C CA . LEU D 1 57 ? 42.553 25.039 44.442 1.00 15.36 57 LEU D CA 1
ATOM 5819 C C . LEU D 1 57 ? 42.923 24.447 43.096 1.00 14.70 57 LEU D C 1
ATOM 5820 O O . LEU D 1 57 ? 43.459 25.139 42.238 1.00 15.95 57 LEU D O 1
ATOM 5833 N N . ALA D 1 59 ? 41.103 23.849 40.571 1.00 10.23 59 ALA D N 1
ATOM 5834 C CA . ALA D 1 59 ? 40.445 24.582 39.484 1.00 11.44 59 ALA D CA 1
ATOM 5835 C C . ALA D 1 59 ? 41.231 25.802 39.028 1.00 13.47 59 ALA D C 1
ATOM 5836 O O . ALA D 1 59 ? 41.141 26.210 37.871 1.00 15.20 59 ALA D O 1
ATOM 5838 N N . LYS D 1 60 ? 41.997 26.384 39.940 1.00 15.95 60 LYS D N 1
ATOM 5839 C CA . LYS D 1 60 ? 42.803 27.564 39.636 1.00 18.74 60 LYS D CA 1
ATOM 5840 C C . LYS D 1 60 ? 44.272 27.200 39.442 1.00 18.55 60 LYS D C 1
ATOM 5841 O O . LYS D 1 60 ? 45.104 28.080 39.188 1.00 19.14 60 LYS D O 1
ATOM 5847 N N . ALA D 1 61 ? 44.593 25.920 39.592 1.00 14.71 61 ALA D N 1
ATOM 5848 C CA . ALA D 1 61 ? 45.969 25.463 39.493 1.00 14.48 61 ALA D CA 1
ATOM 5849 C C . ALA D 1 61 ? 46.613 25.433 38.112 1.00 15.04 61 ALA D C 1
ATOM 5850 O O . ALA D 1 61 ? 45.954 25.189 37.116 1.00 15.19 61 ALA D O 1
ATOM 5852 N N . PRO D 1 62 ? 47.924 25.726 38.044 1.00 16.25 62 PRO D N 1
ATOM 5853 C CA . PRO D 1 62 ? 48.683 25.721 36.787 1.00 17.52 62 PRO D CA 1
ATOM 5854 C C . PRO D 1 62 ? 48.593 24.317 36.196 1.00 17.85 62 PRO D C 1
ATOM 5855 O O . PRO D 1 62 ? 48.468 23.348 36.946 1.00 18.02 62 PRO D O 1
ATOM 5859 N N . ASP D 1 63 ? 48.677 24.203 34.871 1.00 17.27 63 ASP D N 1
ATOM 5860 C CA . ASP D 1 63 ? 48.611 22.900 34.206 1.00 16.76 63 ASP D CA 1
ATOM 5861 C C . ASP D 1 63 ? 49.497 21.834 34.867 1.00 17.80 63 ASP D C 1
ATOM 5862 O O . ASP D 1 63 ? 49.020 20.765 35.233 1.00 15.35 63 ASP D O 1
ATOM 5867 N N . ASP D 1 64 ? 50.765 22.166 35.094 1.00 20.15 64 ASP D N 1
ATOM 5868 C CA . ASP D 1 64 ? 51.721 21.220 35.673 1.00 23.37 64 ASP D CA 1
ATOM 5869 C C . ASP D 1 64 ? 51.444 20.737 37.098 1.00 21.70 64 ASP D C 1
ATOM 5870 O O . ASP D 1 64 ? 52.180 19.901 37.618 1.00 21.32 64 ASP D O 1
ATOM 5875 N N . LEU D 1 65 ? 50.417 21.286 37.745 1.00 19.23 65 LEU D N 1
ATOM 5876 C CA . LEU D 1 65 ? 50.065 20.857 39.094 1.00 15.23 65 LEU D CA 1
ATOM 5877 C C . LEU D 1 65 ? 48.804 19.998 39.090 1.00 14.68 65 LEU D C 1
ATOM 5878 O O . LEU D 1 65 ? 48.431 19.431 40.114 1.00 12.84 65 LEU D O 1
ATOM 5883 N N . LEU D 1 66 ? 48.184 19.851 37.921 1.00 12.02 66 LEU D N 1
ATOM 5884 C CA . LEU D 1 66 ? 46.964 19.063 37.814 1.00 12.44 66 LEU D CA 1
ATOM 5885 C C . LEU D 1 66 ? 47.105 17.595 38.269 1.00 14.57 66 LEU D C 1
ATOM 5886 O O . LEU D 1 66 ? 46.238 17.078 38.988 1.00 13.85 66 LEU D O 1
ATOM 5891 N N . PRO D 1 67 ? 48.148 16.888 37.797 1.00 13.90 67 PRO D N 1
ATOM 5892 C CA . PRO D 1 67 ? 48.334 15.496 38.216 1.00 14.92 67 PRO D CA 1
ATOM 5893 C C . PRO D 1 67 ? 48.471 15.460 39.735 1.00 14.50 67 PRO D C 1
ATOM 5894 O O . PRO D 1 67 ? 47.855 14.640 40.414 1.00 15.66 67 PRO D O 1
ATOM 5898 N N . PHE D 1 68 ? 49.248 16.393 40.267 1.00 13.60 68 PHE D N 1
ATOM 5899 C CA . PHE D 1 68 ? 49.448 16.471 41.707 1.00 15.90 68 PHE D CA 1
ATOM 5900 C C . PHE D 1 68 ? 48.127 16.575 42.472 1.00 15.15 68 PHE D C 1
ATOM 5901 O O . PHE D 1 68 ? 47.879 15.801 43.393 1.00 16.60 68 PHE D O 1
ATOM 5909 N N . PHE D 1 69 ? 47.293 17.548 42.112 1.00 13.23 69 PHE D N 1
ATOM 5910 C CA . PHE D 1 69 ? 45.995 17.707 42.778 1.00 12.58 69 PHE D CA 1
ATOM 5911 C C . PHE D 1 69 ? 45.093 16.477 42.661 1.00 13.16 69 PHE D C 1
ATOM 5912 O O . PHE D 1 69 ? 44.480 16.055 43.631 1.00 15.54 69 PHE D O 1
ATOM 5920 N N . ALA D 1 70 ? 45.026 15.886 41.478 1.00 15.62 70 ALA D N 1
ATOM 5921 C CA . ALA D 1 70 ? 44.184 14.714 41.283 1.00 17.61 70 ALA D CA 1
ATOM 5922 C C . ALA D 1 70 ? 44.608 13.535 42.168 1.00 17.63 70 ALA D C 1
ATOM 5923 O O . ALA D 1 70 ? 43.766 12.812 42.704 1.00 18.53 70 ALA D O 1
ATOM 5925 N N . GLU D 1 71 ? 45.914 13.343 42.307 1.00 17.86 71 GLU D N 1
ATOM 5926 C CA . GLU D 1 71 ? 46.458 12.262 43.134 1.00 18.98 71 GLU D CA 1
ATOM 5927 C C . GLU D 1 71 ? 46.274 12.601 44.604 1.00 18.07 71 GLU D C 1
ATOM 5928 O O . GLU D 1 71 ? 45.874 11.761 45.413 1.00 17.24 71 GLU D O 1
ATOM 5934 N N . SER D 1 72 ? 46.546 13.852 44.936 1.00 18.91 72 SER D N 1
ATOM 5935 C CA . SER D 1 72 ? 46.414 14.301 46.301 1.00 21.28 72 SER D CA 1
ATOM 5936 C C . SER D 1 72 ? 44.962 14.262 46.781 1.00 21.63 72 SER D C 1
ATOM 5937 O O . SER D 1 72 ? 44.696 13.784 47.883 1.00 22.49 72 SER D O 1
ATOM 5940 N N . ILE D 1 73 ? 44.019 14.709 45.953 1.00 21.18 73 ILE D N 1
ATOM 5941 C CA . ILE D 1 73 ? 42.610 14.681 46.355 1.00 21.32 73 ILE D CA 1
ATOM 5942 C C . ILE D 1 73 ? 42.170 13.231 46.571 1.00 22.79 73 ILE D C 1
ATOM 5943 O O . ILE D 1 73 ? 41.543 12.905 47.581 1.00 22.05 73 ILE D O 1
ATOM 5948 N N . TYR D 1 74 ? 42.574 12.354 45.660 1.00 23.27 74 TYR D N 1
ATOM 5949 C CA . TYR D 1 74 ? 42.230 10.949 45.771 1.00 25.77 74 TYR D CA 1
ATOM 5950 C C . TYR D 1 74 ? 42.845 10.380 47.049 1.00 26.18 74 TYR D C 1
ATOM 5951 O O . TYR D 1 74 ? 42.180 9.672 47.798 1.00 27.59 74 TYR D O 1
ATOM 5960 N N . TYR D 1 75 ? 44.097 10.738 47.314 1.00 26.21 75 TYR D N 1
ATOM 5961 C CA . TYR D 1 75 ? 44.798 10.281 48.500 1.00 26.16 75 TYR D CA 1
ATOM 5962 C C . TYR D 1 75 ? 44.097 10.771 49.775 1.00 27.74 75 TYR D C 1
ATOM 5963 O O . TYR D 1 75 ? 43.733 9.964 50.638 1.00 27.95 75 TYR D O 1
ATOM 5972 N N . ILE D 1 76 ? 43.851 12.078 49.870 1.00 26.92 76 ILE D N 1
ATOM 5973 C CA . ILE D 1 76 ? 43.171 12.633 51.039 1.00 25.37 76 ILE D CA 1
ATOM 5974 C C . ILE D 1 76 ? 41.740 12.097 51.169 1.00 26.94 76 ILE D C 1
ATOM 5975 O O . ILE D 1 76 ? 41.209 11.980 52.266 1.00 27.88 76 ILE D O 1
ATOM 5980 N N . SER D 1 77 ? 41.114 11.790 50.042 1.00 29.50 77 SER D N 1
ATOM 5981 C CA . SER D 1 77 ? 39.761 11.240 50.026 1.00 30.79 77 SER D CA 1
ATOM 5982 C C . SER D 1 77 ? 39.650 9.908 50.799 1.00 33.45 77 SER D C 1
ATOM 5983 O O . SER D 1 77 ? 38.566 9.523 51.246 1.00 32.90 77 SER D O 1
ATOM 5986 N N . LYS D 1 78 ? 40.762 9.183 50.905 1.00 35.23 78 LYS D N 1
ATOM 5987 C CA . LYS D 1 78 ? 40.783 7.917 51.628 1.00 35.40 78 LYS D CA 1
ATOM 5988 C C . LYS D 1 78 ? 40.591 8.142 53.136 1.00 35.59 78 LYS D C 1
ATOM 5989 O O . LYS D 1 78 ? 40.059 7.276 53.836 1.00 32.12 78 LYS D O 1
ATOM 5995 N N . GLU D 1 79 ? 41.023 9.306 53.628 1.00 34.98 79 GLU D N 1
ATOM 5996 C CA . GLU D 1 79 ? 40.881 9.637 55.045 1.00 36.25 79 GLU D CA 1
ATOM 5997 C C . GLU D 1 79 ? 39.441 9.503 55.499 1.00 38.19 79 GLU D C 1
ATOM 5998 O O . GLU D 1 79 ? 39.184 9.166 56.652 1.00 38.97 79 GLU D O 1
ATOM 6004 N N . LEU D 1 80 ? 38.508 9.783 54.592 1.00 40.77 80 LEU D N 1
ATOM 6005 C CA . LEU D 1 80 ? 37.090 9.679 54.899 1.00 44.89 80 LEU D CA 1
ATOM 6006 C C . LEU D 1 80 ? 36.809 8.265 55.365 1.00 49.67 80 LEU D C 1
ATOM 6007 O O . LEU D 1 80 ? 36.246 8.066 56.440 1.00 49.31 80 LEU D O 1
ATOM 6012 N N . GLU D 1 81 ? 37.223 7.290 54.553 1.00 56.43 81 GLU D N 1
ATOM 6013 C CA . GLU D 1 81 ? 37.034 5.872 54.853 1.00 61.47 81 GLU D CA 1
ATOM 6014 C C . GLU D 1 81 ? 37.565 5.527 56.233 1.00 58.61 81 GLU D C 1
ATOM 6015 O O . GLU D 1 81 ? 36.908 4.830 56.999 1.00 54.97 81 GLU D O 1
ATOM 6029 N N . PHE D 1 83 ? 37.879 7.431 58.825 1.00 51.40 83 PHE D N 1
ATOM 6030 C CA . PHE D 1 83 ? 36.977 8.003 59.820 1.00 50.02 83 PHE D CA 1
ATOM 6031 C C . PHE D 1 83 ? 35.674 7.231 59.947 1.00 51.73 83 PHE D C 1
ATOM 6032 O O . PHE D 1 83 ? 35.095 7.158 61.028 1.00 52.99 83 PHE D O 1
ATOM 6040 N N . GLU D 1 84 ? 35.184 6.706 58.830 1.00 53.43 84 GLU D N 1
ATOM 6041 C CA . GLU D 1 84 ? 33.923 5.964 58.822 1.00 55.12 84 GLU D CA 1
ATOM 6042 C C . GLU D 1 84 ? 34.073 4.498 59.208 1.00 55.57 84 GLU D C 1
ATOM 6043 O O . GLU D 1 84 ? 33.082 3.769 59.332 1.00 54.02 84 GLU D O 1
ATOM 6049 N N . LYS D 1 85 ? 35.318 4.062 59.349 1.00 56.90 85 LYS D N 1
ATOM 6050 C CA . LYS D 1 85 ? 35.602 2.687 59.715 1.00 58.81 85 LYS D CA 1
ATOM 6051 C C . LYS D 1 85 ? 35.730 2.666 61.222 1.00 59.31 85 LYS D C 1
ATOM 6052 O O . LYS D 1 85 ? 35.097 1.859 61.903 1.00 59.97 85 LYS D O 1
ATOM 6058 N N . LYS D 1 86 ? 36.500 3.626 61.722 1.00 59.55 86 LYS D N 1
ATOM 6059 C CA . LYS D 1 86 ? 36.754 3.806 63.139 1.00 60.55 86 LYS D CA 1
ATOM 6060 C C . LYS D 1 86 ? 35.483 4.251 63.864 1.00 62.91 86 LYS D C 1
ATOM 6061 O O . LYS D 1 86 ? 35.433 4.251 65.093 1.00 64.89 86 LYS D O 1
ATOM 6067 N N . ALA D 1 87 ? 34.452 4.594 63.093 1.00 63.70 87 ALA D N 1
ATOM 6068 C CA . ALA D 1 87 ? 33.174 5.052 63.632 1.00 64.24 87 ALA D CA 1
ATOM 6069 C C . ALA D 1 87 ? 32.183 3.907 63.709 1.00 66.24 87 ALA D C 1
ATOM 6070 O O . ALA D 1 87 ? 31.162 3.993 64.396 1.00 67.71 87 ALA D O 1
ATOM 6072 N N . GLN D 1 88 ? 32.425 2.894 62.886 1.00 67.91 88 GLN D N 1
ATOM 6073 C CA . GLN D 1 88 ? 31.608 1.691 62.905 1.00 68.55 88 GLN D CA 1
ATOM 6074 C C . GLN D 1 88 ? 32.360 0.700 63.815 1.00 69.42 88 GLN D C 1
ATOM 6075 O O . GLN D 1 88 ? 31.827 -0.340 64.203 1.00 68.87 88 GLN D O 1
ATOM 6081 N N . GLU D 1 89 ? 33.546 1.146 64.256 1.00 71.10 89 GLU D N 1
ATOM 6082 C CA . GLU D 1 89 ? 34.458 0.440 65.170 1.00 72.17 89 GLU D CA 1
ATOM 6083 C C . GLU D 1 89 ? 34.088 0.841 66.601 1.00 72.12 89 GLU D C 1
ATOM 6084 O O . GLU D 1 89 ? 34.227 0.046 67.526 1.00 73.62 89 GLU D O 1
ATOM 6090 N N . LEU D 1 90 ? 33.592 2.069 66.766 1.00 71.45 90 LEU D N 1
ATOM 6091 C CA . LEU D 1 90 ? 33.213 2.599 68.079 1.00 71.00 90 LEU D CA 1
ATOM 6092 C C . LEU D 1 90 ? 31.718 2.872 68.236 1.00 73.55 90 LEU D C 1
ATOM 6093 O O . LEU D 1 90 ? 31.301 3.504 69.214 1.00 75.76 90 LEU D O 1
ATOM 6098 N N . GLY D 1 91 ? 30.925 2.422 67.265 1.00 76.11 91 GLY D N 1
ATOM 6099 C CA . GLY D 1 91 ? 29.487 2.632 67.314 1.00 78.31 91 GLY D CA 1
ATOM 6100 C C . GLY D 1 91 ? 29.116 4.083 67.562 1.00 80.82 91 GLY D C 1
ATOM 6101 O O . GLY D 1 91 ? 28.201 4.378 68.331 1.00 80.93 91 GLY D O 1
ATOM 6102 N N . ILE D 1 92 ? 29.849 4.989 66.919 1.00 82.24 92 ILE D N 1
ATOM 6103 C CA . ILE D 1 92 ? 29.632 6.427 67.054 1.00 85.12 92 ILE D CA 1
ATOM 6104 C C . ILE D 1 92 ? 29.037 7.030 65.774 1.00 86.28 92 ILE D C 1
ATOM 6105 O O . ILE D 1 92 ? 29.283 6.539 64.670 1.00 87.21 92 ILE D O 1
ATOM 6110 N N . SER D 1 93 ? 28.233 8.079 65.942 1.00 86.76 93 SER D N 1
ATOM 6111 C CA . SER D 1 93 ? 27.587 8.761 64.822 1.00 84.63 93 SER D CA 1
ATOM 6112 C C . SER D 1 93 ? 28.336 10.018 64.392 1.00 81.95 93 SER D C 1
ATOM 6113 O O . SER D 1 93 ? 28.685 10.858 65.222 1.00 82.99 93 SER D O 1
ATOM 6116 N N . LEU D 1 94 ? 28.553 10.149 63.086 1.00 77.94 94 LEU D N 1
ATOM 6117 C CA . LEU D 1 94 ? 29.254 11.302 62.525 1.00 77.14 94 LEU D CA 1
ATOM 6118 C C . LEU D 1 94 ? 28.300 12.436 62.154 1.00 78.52 94 LEU D C 1
ATOM 6119 O O . LEU D 1 94 ? 28.690 13.607 62.141 1.00 81.13 94 LEU D O 1
ATOM 6124 N N . ASN D 1 95 ? 27.052 12.081 61.853 1.00 78.96 95 ASN D N 1
ATOM 6125 C CA . ASN D 1 95 ? 26.030 13.052 61.471 1.00 77.19 95 ASN D CA 1
ATOM 6126 C C . ASN D 1 95 ? 25.504 13.823 62.683 1.00 75.22 95 ASN D C 1
ATOM 6127 O O . ASN D 1 95 ? 24.354 14.263 62.704 1.00 73.41 95 ASN D O 1
ATOM 6132 N N . GLY D 1 96 ? 26.363 13.993 63.684 1.00 73.14 96 GLY D N 1
ATOM 6133 C CA . GLY D 1 96 ? 25.987 14.707 64.890 1.00 72.38 96 GLY D CA 1
ATOM 6134 C C . GLY D 1 96 ? 26.162 16.213 64.801 1.00 72.13 96 GLY D C 1
ATOM 6135 O O . GLY D 1 96 ? 26.211 16.782 63.708 1.00 71.72 96 GLY D O 1
ATOM 6136 N N . GLU D 1 97 ? 26.273 16.855 65.961 1.00 71.63 97 GLU D N 1
ATOM 6137 C CA . GLU D 1 97 ? 26.429 18.304 66.042 1.00 69.91 97 GLU D CA 1
ATOM 6138 C C . GLU D 1 97 ? 27.868 18.750 65.785 1.00 64.71 97 GLU D C 1
ATOM 6139 O O . GLU D 1 97 ? 28.819 18.184 66.328 1.00 63.74 97 GLU D O 1
ATOM 6145 N N . ILE D 1 98 ? 28.001 19.789 64.965 1.00 58.63 98 ILE D N 1
ATOM 6146 C CA . ILE D 1 98 ? 29.294 20.352 64.583 1.00 52.92 98 ILE D CA 1
ATOM 6147 C C . ILE D 1 98 ? 29.634 21.588 65.415 1.00 50.70 98 ILE D C 1
ATOM 6148 O O . ILE D 1 98 ? 28.830 22.511 65.522 1.00 51.95 98 ILE D O 1
ATOM 6153 N N . ASP D 1 99 ? 30.843 21.631 65.960 1.00 49.38 99 ASP D N 1
ATOM 6154 C CA . ASP D 1 99 ? 31.259 22.772 66.760 1.00 48.73 99 ASP D CA 1
ATOM 6155 C C . ASP D 1 99 ? 31.465 24.020 65.904 1.00 50.92 99 ASP D C 1
ATOM 6156 O O . ASP D 1 99 ? 31.864 23.931 64.744 1.00 47.48 99 ASP D O 1
ATOM 6161 N N . TRP D 1 100 ? 31.225 25.183 66.506 1.00 55.92 100 TRP D N 1
ATOM 6162 C CA . TRP D 1 100 ? 31.366 26.463 65.819 1.00 60.00 100 TRP D CA 1
ATOM 6163 C C . TRP D 1 100 ? 32.795 26.746 65.369 1.00 54.99 100 TRP D C 1
ATOM 6164 O O . TRP D 1 100 ? 33.006 27.300 64.293 1.00 53.18 100 TRP D O 1
ATOM 6175 N N . ARG D 1 101 ? 33.772 26.357 66.185 1.00 49.75 101 ARG D N 1
ATOM 6176 C CA . ARG D 1 101 ? 35.177 26.569 65.845 1.00 45.07 101 ARG D CA 1
ATOM 6177 C C . ARG D 1 101 ? 35.557 25.879 64.536 1.00 41.64 101 ARG D C 1
ATOM 6178 O O . ARG D 1 101 ? 36.361 26.400 63.765 1.00 40.44 101 ARG D O 1
ATOM 6186 N N . ALA D 1 102 ? 34.950 24.723 64.281 1.00 38.75 102 ALA D N 1
ATOM 6187 C CA . ALA D 1 102 ? 35.220 23.952 63.072 1.00 37.88 102 ALA D CA 1
ATOM 6188 C C . ALA D 1 102 ? 34.675 24.622 61.820 1.00 37.82 102 ALA D C 1
ATOM 6189 O O . ALA D 1 102 ? 35.371 24.713 60.810 1.00 38.67 102 ALA D O 1
ATOM 6191 N N . LYS D 1 103 ? 33.429 25.082 61.886 1.00 37.68 103 LYS D N 1
ATOM 6192 C CA . LYS D 1 103 ? 32.797 25.753 60.752 1.00 36.96 103 LYS D CA 1
ATOM 6193 C C . LYS D 1 103 ? 33.575 27.020 60.414 1.00 33.68 103 LYS D C 1
ATOM 6194 O O . LYS D 1 103 ? 33.773 27.356 59.252 1.00 33.89 103 LYS D O 1
ATOM 6200 N N . SER D 1 104 ? 34.069 27.682 61.445 1.00 31.86 104 SER D N 1
ATOM 6201 C CA . SER D 1 104 ? 34.841 28.905 61.286 1.00 31.58 104 SER D CA 1
ATOM 6202 C C . SER D 1 104 ? 36.090 28.659 60.423 1.00 30.39 104 SER D C 1
ATOM 6203 O O . SER D 1 104 ? 36.423 29.448 59.533 1.00 28.85 104 SER D O 1
ATOM 6206 N N . TYR D 1 105 ? 36.766 27.550 60.711 1.00 28.01 105 TYR D N 1
ATOM 6207 C CA . TYR D 1 105 ? 37.981 27.139 60.018 1.00 26.46 105 TYR D CA 1
ATOM 6208 C C . TYR D 1 105 ? 37.648 26.720 58.591 1.00 23.87 105 TYR D C 1
ATOM 6209 O O . TYR D 1 105 ? 38.325 27.111 57.650 1.00 23.41 105 TYR D O 1
ATOM 6218 N N . VAL D 1 106 ? 36.610 25.907 58.451 1.00 22.64 106 VAL D N 1
ATOM 6219 C CA . VAL D 1 106 ? 36.164 25.426 57.151 1.00 22.95 106 VAL D CA 1
ATOM 6220 C C . VAL D 1 106 ? 35.831 26.592 56.233 1.00 23.96 106 VAL D C 1
ATOM 6221 O O . VAL D 1 106 ? 36.385 26.720 55.138 1.00 25.20 106 VAL D O 1
ATOM 6225 N N . ASN D 1 107 ? 34.949 27.463 56.712 1.00 25.13 107 ASN D N 1
ATOM 6226 C CA . ASN D 1 107 ? 34.523 28.625 55.947 1.00 23.94 107 ASN D CA 1
ATOM 6227 C C . ASN D 1 107 ? 35.689 29.548 55.604 1.00 23.40 107 ASN D C 1
ATOM 6228 O O . ASN D 1 107 ? 35.712 30.118 54.513 1.00 26.14 107 ASN D O 1
ATOM 6233 N N . TYR D 1 108 ? 36.651 29.709 56.514 1.00 20.24 108 TYR D N 1
ATOM 6234 C CA . TYR D 1 108 ? 37.807 30.545 56.198 1.00 19.15 108 TYR D CA 1
ATOM 6235 C C . TYR D 1 108 ? 38.527 29.923 54.995 1.00 19.79 108 TYR D C 1
ATOM 6236 O O . TYR D 1 108 ? 38.765 30.599 53.993 1.00 20.00 108 TYR D O 1
ATOM 6245 N N . LEU D 1 109 ? 38.805 28.624 55.074 1.00 18.97 109 LEU D N 1
ATOM 6246 C CA . LEU D 1 109 ? 39.487 27.913 53.986 1.00 20.18 109 LEU D CA 1
ATOM 6247 C C . LEU D 1 109 ? 38.766 28.066 52.648 1.00 20.59 109 LEU D C 1
ATOM 6248 O O . LEU D 1 109 ? 39.382 28.410 51.635 1.00 20.35 109 LEU D O 1
ATOM 6253 N N . LEU D 1 110 ? 37.458 27.839 52.650 1.00 19.12 110 LEU D N 1
ATOM 6254 C CA . LEU D 1 110 ? 36.684 27.961 51.423 1.00 20.67 110 LEU D CA 1
ATOM 6255 C C . LEU D 1 110 ? 36.760 29.358 50.806 1.00 20.50 110 LEU D C 1
ATOM 6256 O O . LEU D 1 110 ? 36.927 29.499 49.589 1.00 20.31 110 LEU D O 1
ATOM 6261 N N . SER D 1 111 ? 36.731 30.377 51.662 1.00 20.91 111 SER D N 1
ATOM 6262 C CA . SER D 1 111 ? 36.814 31.762 51.220 1.00 22.19 111 SER D CA 1
ATOM 6263 C C . SER D 1 111 ? 38.158 32.056 50.580 1.00 21.80 111 SER D C 1
ATOM 6264 O O . SER D 1 111 ? 38.228 32.769 49.580 1.00 23.28 111 SER D O 1
ATOM 6267 N N . VAL D 1 112 ? 39.227 31.533 51.171 1.00 20.82 112 VAL D N 1
ATOM 6268 C CA . VAL D 1 112 ? 40.557 31.751 50.628 1.00 19.74 112 VAL D CA 1
ATOM 6269 C C . VAL D 1 112 ? 40.671 31.095 49.249 1.00 19.39 112 VAL D C 1
ATOM 6270 O O . VAL D 1 112 ? 41.129 31.712 48.298 1.00 21.96 112 VAL D O 1
ATOM 6274 N N . ALA D 1 113 ? 40.228 29.856 49.130 1.00 17.00 113 ALA D N 1
ATOM 6275 C CA . ALA D 1 113 ? 40.308 29.174 47.851 1.00 18.45 113 ALA D CA 1
ATOM 6276 C C . ALA D 1 113 ? 39.486 29.889 46.784 1.00 17.88 113 ALA D C 1
ATOM 6277 O O . ALA D 1 113 ? 39.895 29.952 45.624 1.00 19.39 113 ALA D O 1
ATOM 6279 N N . SER D 1 114 ? 38.318 30.388 47.179 1.00 15.84 114 SER D N 1
ATOM 6280 C CA . SER D 1 114 ? 37.411 31.070 46.268 1.00 13.76 114 SER D CA 1
ATOM 6281 C C . SER D 1 114 ? 37.856 32.445 45.816 1.00 13.17 114 SER D C 1
ATOM 6282 O O . SER D 1 114 ? 37.915 32.708 44.623 1.00 12.69 114 SER D O 1
ATOM 6285 N N . LEU D 1 115 ? 38.168 33.312 46.777 1.00 14.11 115 LEU D N 1
ATOM 6286 C CA . LEU D 1 115 ? 38.519 34.697 46.484 1.00 17.04 115 LEU D CA 1
ATOM 6287 C C . LEU D 1 115 ? 39.982 35.068 46.570 1.00 19.85 115 LEU D C 1
ATOM 6288 O O . LEU D 1 115 ? 40.377 36.132 46.080 1.00 21.25 115 LEU D O 1
ATOM 6293 N N . GLY D 1 116 ? 40.794 34.211 47.185 1.00 18.49 116 GLY D N 1
ATOM 6294 C CA . GLY D 1 116 ? 42.207 34.532 47.294 1.00 17.86 116 GLY D CA 1
ATOM 6295 C C . GLY D 1 116 ? 43.036 34.118 46.087 1.00 15.72 116 GLY D C 1
ATOM 6296 O O . GLY D 1 116 ? 42.549 33.430 45.201 1.00 12.05 116 GLY D O 1
ATOM 6297 N N . SER D 1 117 ? 44.286 34.567 46.041 1.00 15.80 117 SER D N 1
ATOM 6298 C CA . SER D 1 117 ? 45.198 34.197 44.955 1.00 16.84 117 SER D CA 1
ATOM 6299 C C . SER D 1 117 ? 45.533 32.713 45.114 1.00 16.34 117 SER D C 1
ATOM 6300 O O . SER D 1 117 ? 45.244 32.118 46.153 1.00 15.77 117 SER D O 1
ATOM 6303 N N . PHE D 1 118 ? 46.142 32.113 44.095 1.00 18.40 118 PHE D N 1
ATOM 6304 C CA . PHE D 1 118 ? 46.515 30.694 44.184 1.00 17.04 118 PHE D CA 1
ATOM 6305 C C . PHE D 1 118 ? 47.607 30.470 45.246 1.00 17.05 118 PHE D C 1
ATOM 6306 O O . PHE D 1 118 ? 47.616 29.442 45.927 1.00 19.86 118 PHE D O 1
ATOM 6314 N N . LEU D 1 119 ? 48.496 31.450 45.401 1.00 16.97 119 LEU D N 1
ATOM 6315 C CA . LEU D 1 119 ? 49.593 31.387 46.369 1.00 18.37 119 LEU D CA 1
ATOM 6316 C C . LEU D 1 119 ? 49.031 31.279 47.783 1.00 18.66 119 LEU D C 1
ATOM 6317 O O . LEU D 1 119 ? 49.423 30.400 48.561 1.00 17.41 119 LEU D O 1
ATOM 6322 N N . GLU D 1 120 ? 48.090 32.165 48.101 1.00 21.11 120 GLU D N 1
ATOM 6323 C CA . GLU D 1 120 ? 47.438 32.174 49.411 1.00 20.05 120 GLU D CA 1
ATOM 6324 C C . GLU D 1 120 ? 46.788 30.830 49.679 1.00 17.99 120 GLU D C 1
ATOM 6325 O O . GLU D 1 120 ? 46.880 30.283 50.782 1.00 18.68 120 GLU D O 1
ATOM 6331 N N . GLY D 1 121 ? 46.135 30.302 48.648 1.00 15.37 121 GLY D N 1
ATOM 6332 C CA . GLY D 1 121 ? 45.447 29.033 48.772 1.00 14.90 121 GLY D CA 1
ATOM 6333 C C . GLY D 1 121 ? 46.396 27.872 48.948 1.00 14.12 121 GLY D C 1
ATOM 6334 O O . GLY D 1 121 ? 46.180 27.033 49.812 1.00 14.21 121 GLY D O 1
ATOM 6335 N N . PHE D 1 122 ? 47.431 27.801 48.117 1.00 14.81 122 PHE D N 1
ATOM 6336 C CA . PHE D 1 122 ? 48.391 26.707 48.234 1.00 16.00 122 PHE D CA 1
ATOM 6337 C C . PHE D 1 122 ? 49.130 26.852 49.556 1.00 16.17 122 PHE D C 1
ATOM 6338 O O . PHE D 1 122 ? 49.398 25.862 50.233 1.00 17.60 122 PHE D O 1
ATOM 6346 N N . THR D 1 123 ? 49.416 28.096 49.936 1.00 16.77 123 THR D N 1
ATOM 6347 C CA . THR D 1 123 ? 50.077 28.377 51.206 1.00 17.13 123 THR D CA 1
ATOM 6348 C C . THR D 1 123 ? 49.246 27.792 52.361 1.00 17.19 123 THR D C 1
ATOM 6349 O O . THR D 1 123 ? 49.811 27.190 53.274 1.00 18.80 123 THR D O 1
ATOM 6353 N N . ALA D 1 124 ? 47.917 27.939 52.310 1.00 14.13 124 ALA D N 1
ATOM 6354 C CA . ALA D 1 124 ? 47.047 27.387 53.361 1.00 14.14 124 ALA D CA 1
ATOM 6355 C C . ALA D 1 124 ? 47.083 25.850 53.392 1.00 14.23 124 ALA D C 1
ATOM 6356 O O . ALA D 1 124 ? 46.988 25.237 54.458 1.00 14.81 124 ALA D O 1
ATOM 6358 N N . LEU D 1 125 ? 47.159 25.237 52.217 1.00 14.40 125 LEU D N 1
ATOM 6359 C CA . LEU D 1 125 ? 47.219 23.786 52.106 1.00 16.57 125 LEU D CA 1
ATOM 6360 C C . LEU D 1 125 ? 48.495 23.301 52.791 1.00 17.19 125 LEU D C 1
ATOM 6361 O O . LEU D 1 125 ? 48.472 22.355 53.572 1.00 14.86 125 LEU D O 1
ATOM 6366 N N . TYR D 1 126 ? 49.606 23.957 52.492 1.00 19.29 126 TYR D N 1
ATOM 6367 C CA . TYR D 1 126 ? 50.870 23.582 53.093 1.00 22.88 126 TYR D CA 1
ATOM 6368 C C . TYR D 1 126 ? 50.792 23.679 54.598 1.00 24.39 126 TYR D C 1
ATOM 6369 O O . TYR D 1 126 ? 51.181 22.745 55.296 1.00 23.86 126 TYR D O 1
ATOM 6378 N N . CYS D 1 127 ? 50.276 24.804 55.092 1.00 25.60 127 CYS D N 1
ATOM 6379 C CA . CYS D 1 127 ? 50.152 25.017 56.532 1.00 27.36 127 CYS D CA 1
ATOM 6380 C C . CYS D 1 127 ? 49.383 23.892 57.210 1.00 28.02 127 CYS D C 1
ATOM 6381 O O . CYS D 1 127 ? 49.917 23.198 58.072 1.00 29.79 127 CYS D O 1
ATOM 6384 N N . GLU D 1 128 ? 48.142 23.699 56.782 1.00 27.79 128 GLU D N 1
ATOM 6385 C CA . GLU D 1 128 ? 47.266 22.671 57.329 1.00 27.01 128 GLU D CA 1
ATOM 6386 C C . GLU D 1 128 ? 47.840 21.246 57.304 1.00 28.22 128 GLU D C 1
ATOM 6387 O O . GLU D 1 128 ? 47.670 20.489 58.266 1.00 28.07 128 GLU D O 1
ATOM 6393 N N . GLU D 1 129 ? 48.450 20.857 56.185 1.00 27.05 129 GLU D N 1
ATOM 6394 C CA . GLU D 1 129 ? 49.020 19.520 56.067 1.00 25.79 129 GLU D CA 1
ATOM 6395 C C . GLU D 1 129 ? 50.283 19.371 56.911 1.00 25.84 129 GLU D C 1
ATOM 6396 O O . GLU D 1 129 ? 50.446 18.383 57.624 1.00 27.42 129 GLU D O 1
ATOM 6402 N N . LYS D 1 130 ? 51.156 20.371 56.837 1.00 25.26 130 LYS D N 1
ATOM 6403 C CA . LYS D 1 130 ? 52.407 20.396 57.581 1.00 25.18 130 LYS D CA 1
ATOM 6404 C C . LYS D 1 130 ? 52.160 20.493 59.089 1.00 27.25 130 LYS D C 1
ATOM 6405 O O . LYS D 1 130 ? 53.004 20.084 59.899 1.00 27.29 130 LYS D O 1
ATOM 6411 N N . ALA D 1 131 ? 51.002 21.024 59.465 1.00 27.70 131 ALA D N 1
ATOM 6412 C CA . ALA D 1 131 ? 50.655 21.171 60.872 1.00 27.55 131 ALA D CA 1
ATOM 6413 C C . ALA D 1 131 ? 50.267 19.832 61.467 1.00 27.77 131 ALA D C 1
ATOM 6414 O O . ALA D 1 131 ? 50.619 19.527 62.609 1.00 27.56 131 ALA D O 1
ATOM 6416 N N . TYR D 1 132 ? 49.540 19.032 60.693 1.00 26.34 132 TYR D N 1
ATOM 6417 C CA . TYR D 1 132 ? 49.119 17.722 61.158 1.00 27.68 132 TYR D CA 1
ATOM 6418 C C . TYR D 1 132 ? 50.256 16.720 61.129 1.00 30.59 132 TYR D C 1
ATOM 6419 O O . TYR D 1 132 ? 50.273 15.779 61.913 1.00 31.57 132 TYR D O 1
ATOM 6428 N N . TYR D 1 133 ? 51.178 16.904 60.190 1.00 33.59 133 TYR D N 1
ATOM 6429 C CA . TYR D 1 133 ? 52.326 16.020 60.064 1.00 37.17 133 TYR D CA 1
ATOM 6430 C C . TYR D 1 133 ? 53.177 16.166 61.326 1.00 38.19 133 TYR D C 1
ATOM 6431 O O . TYR D 1 133 ? 53.507 15.178 61.971 1.00 39.43 133 TYR D O 1
ATOM 6440 N N . GLU D 1 134 ? 53.469 17.410 61.696 1.00 39.16 134 GLU D N 1
ATOM 6441 C CA . GLU D 1 134 ? 54.271 17.713 62.873 1.00 38.84 134 GLU D CA 1
ATOM 6442 C C . GLU D 1 134 ? 53.617 17.306 64.174 1.00 40.45 134 GLU D C 1
ATOM 6443 O O . GLU D 1 134 ? 54.268 16.720 65.042 1.00 40.59 134 GLU D O 1
ATOM 6449 N N . ALA D 1 135 ? 52.342 17.654 64.323 1.00 42.10 135 ALA D N 1
ATOM 6450 C CA . ALA D 1 135 ? 51.598 17.326 65.529 1.00 43.68 135 ALA D CA 1
ATOM 6451 C C . ALA D 1 135 ? 51.600 15.825 65.703 1.00 44.72 135 ALA D C 1
ATOM 6452 O O . ALA D 1 135 ? 51.960 15.306 66.756 1.00 46.07 135 ALA D O 1
ATOM 6454 N N . TRP D 1 136 ? 51.230 15.125 64.644 1.00 45.62 136 TRP D N 1
ATOM 6455 C CA . TRP D 1 136 ? 51.191 13.680 64.692 1.00 48.18 136 TRP D CA 1
ATOM 6456 C C . TRP D 1 136 ? 52.573 13.015 64.702 1.00 49.68 136 TRP D C 1
ATOM 6457 O O . TRP D 1 136 ? 52.696 11.850 65.078 1.00 48.95 136 TRP D O 1
ATOM 6468 N N . LYS D 1 137 ? 53.607 13.756 64.303 1.00 52.73 137 LYS D N 1
ATOM 6469 C CA . LYS D 1 137 ? 54.979 13.237 64.329 1.00 55.87 137 LYS D CA 1
ATOM 6470 C C . LYS D 1 137 ? 55.313 13.142 65.808 1.00 56.54 137 LYS D C 1
ATOM 6471 O O . LYS D 1 137 ? 55.837 12.133 66.283 1.00 56.57 137 LYS D O 1
ATOM 6477 N N . TRP D 1 138 ? 54.951 14.205 66.526 1.00 56.35 138 TRP D N 1
ATOM 6478 C CA . TRP D 1 138 ? 55.177 14.324 67.956 1.00 55.49 138 TRP D CA 1
ATOM 6479 C C . TRP D 1 138 ? 54.510 13.198 68.725 1.00 56.31 138 TRP D C 1
ATOM 6480 O O . TRP D 1 138 ? 55.118 12.615 69.619 1.00 56.91 138 TRP D O 1
ATOM 6491 N N . VAL D 1 139 ? 53.261 12.898 68.386 1.00 57.52 139 VAL D N 1
ATOM 6492 C CA . VAL D 1 139 ? 52.536 11.829 69.064 1.00 58.63 139 VAL D CA 1
ATOM 6493 C C . VAL D 1 139 ? 53.228 10.487 68.847 1.00 61.38 139 VAL D C 1
ATOM 6494 O O . VAL D 1 139 ? 53.293 9.664 69.762 1.00 63.00 139 VAL D O 1
ATOM 6498 N N . ARG D 1 140 ? 53.764 10.281 67.644 1.00 62.95 140 ARG D N 1
ATOM 6499 C CA . ARG D 1 140 ? 54.444 9.031 67.315 1.00 65.04 140 ARG D CA 1
ATOM 6500 C C . ARG D 1 140 ? 55.717 8.880 68.124 1.00 66.00 140 ARG D C 1
ATOM 6501 O O . ARG D 1 140 ? 55.875 7.910 68.860 1.00 67.14 140 ARG D O 1
ATOM 6509 N N . GLU D 1 141 ? 56.579 9.888 68.027 1.00 66.72 141 GLU D N 1
ATOM 6510 C CA . GLU D 1 141 ? 57.865 9.912 68.708 1.00 66.99 141 GLU D CA 1
ATOM 6511 C C . GLU D 1 141 ? 57.771 9.935 70.226 1.00 66.27 141 GLU D C 1
ATOM 6512 O O . GLU D 1 141 ? 58.741 9.605 70.905 1.00 66.63 141 GLU D O 1
ATOM 6518 N N . ASN D 1 142 ? 56.621 10.339 70.757 1.00 64.13 142 ASN D N 1
ATOM 6519 C CA . ASN D 1 142 ? 56.429 10.397 72.202 1.00 63.73 142 ASN D CA 1
ATOM 6520 C C . ASN D 1 142 ? 55.403 9.395 72.749 1.00 66.50 142 ASN D C 1
ATOM 6521 O O . ASN D 1 142 ? 54.976 9.520 73.898 1.00 66.40 142 ASN D O 1
ATOM 6526 N N . LEU D 1 143 ? 55.042 8.386 71.953 1.00 70.54 143 LEU D N 1
ATOM 6527 C CA . LEU D 1 143 ? 54.063 7.373 72.372 1.00 74.22 143 LEU D CA 1
ATOM 6528 C C . LEU D 1 143 ? 54.587 6.437 73.466 1.00 78.04 143 LEU D C 1
ATOM 6529 O O . LEU D 1 143 ? 55.732 5.980 73.409 1.00 77.06 143 LEU D O 1
ATOM 6534 N N . LYS D 1 144 ? 53.730 6.153 74.450 1.00 82.77 144 LYS D N 1
ATOM 6535 C CA . LYS D 1 144 ? 54.056 5.271 75.578 1.00 88.51 144 LYS D CA 1
ATOM 6536 C C . LYS D 1 144 ? 53.536 3.857 75.360 1.00 91.81 144 LYS D C 1
ATOM 6537 O O . LYS D 1 144 ? 54.287 2.923 75.088 1.00 92.85 144 LYS D O 1
ATOM 6543 N N . GLU D 1 145 ? 52.228 3.723 75.561 1.00 95.78 145 GLU D N 1
ATOM 6544 C CA . GLU D 1 145 ? 51.522 2.456 75.460 1.00 96.74 145 GLU D CA 1
ATOM 6545 C C . GLU D 1 145 ? 50.883 2.238 74.088 1.00 95.42 145 GLU D C 1
ATOM 6546 O O . GLU D 1 145 ? 51.452 2.611 73.063 1.00 95.83 145 GLU D O 1
ATOM 6552 N N . ARG D 1 146 ? 49.724 1.583 74.084 1.00 91.97 146 ARG D N 1
ATOM 6553 C CA . ARG D 1 146 ? 48.960 1.289 72.871 1.00 91.11 146 ARG D CA 1
ATOM 6554 C C . ARG D 1 146 ? 47.806 2.274 72.792 1.00 90.82 146 ARG D C 1
ATOM 6555 O O . ARG D 1 146 ? 47.061 2.429 73.761 1.00 96.50 146 ARG D O 1
ATOM 6563 N N . SER D 1 147 ? 47.634 2.913 71.640 1.00 87.95 147 SER D N 1
ATOM 6564 C CA . SER D 1 147 ? 46.541 3.858 71.482 1.00 83.16 147 SER D CA 1
ATOM 6565 C C . SER D 1 147 ? 45.488 3.220 70.612 1.00 79.77 147 SER D C 1
ATOM 6566 O O . SER D 1 147 ? 45.797 2.717 69.530 1.00 72.76 147 SER D O 1
ATOM 6569 N N . PRO D 1 148 ? 44.242 3.143 71.112 1.00 78.80 148 PRO D N 1
ATOM 6570 C CA . PRO D 1 148 ? 43.166 2.544 70.317 1.00 75.77 148 PRO D CA 1
ATOM 6571 C C . PRO D 1 148 ? 42.868 3.418 69.098 1.00 70.66 148 PRO D C 1
ATOM 6572 O O . PRO D 1 148 ? 41.792 3.343 68.516 1.00 65.89 148 PRO D O 1
ATOM 6576 N N . TYR D 1 149 ? 43.825 4.276 68.755 1.00 66.07 149 TYR D N 1
ATOM 6577 C CA . TYR D 1 149 ? 43.714 5.203 67.634 1.00 66.21 149 TYR D CA 1
ATOM 6578 C C . TYR D 1 149 ? 45.001 5.201 66.808 1.00 65.87 149 TYR D C 1
ATOM 6579 O O . TYR D 1 149 ? 45.302 6.177 66.111 1.00 68.34 149 TYR D O 1
ATOM 6588 N N . GLN D 1 150 ? 45.744 4.099 66.879 1.00 64.79 150 GLN D N 1
ATOM 6589 C CA . GLN D 1 150 ? 47.007 3.961 66.164 1.00 61.29 150 GLN D CA 1
ATOM 6590 C C . GLN D 1 150 ? 46.882 4.230 64.666 1.00 59.75 150 GLN D C 1
ATOM 6591 O O . GLN D 1 150 ? 47.823 4.722 64.053 1.00 57.23 150 GLN D O 1
ATOM 6597 N N . GLU D 1 151 ? 45.711 3.944 64.095 1.00 59.19 151 GLU D N 1
ATOM 6598 C CA . GLU D 1 151 ? 45.462 4.150 62.664 1.00 59.96 151 GLU D CA 1
ATOM 6599 C C . GLU D 1 151 ? 45.674 5.605 62.267 1.00 57.82 151 GLU D C 1
ATOM 6600 O O . GLU D 1 151 ? 46.309 5.894 61.255 1.00 57.61 151 GLU D O 1
ATOM 6606 N N . PHE D 1 152 ? 45.120 6.514 63.059 1.00 54.95 152 PHE D N 1
ATOM 6607 C CA . PHE D 1 152 ? 45.250 7.935 62.789 1.00 52.28 152 PHE D CA 1
ATOM 6608 C C . PHE D 1 152 ? 46.684 8.377 62.990 1.00 52.07 152 PHE D C 1
ATOM 6609 O O . PHE D 1 152 ? 47.208 9.181 62.217 1.00 52.95 152 PHE D O 1
ATOM 6617 N N . ILE D 1 153 ? 47.331 7.825 64.010 1.00 51.95 153 ILE D N 1
ATOM 6618 C CA . ILE D 1 153 ? 48.720 8.167 64.285 1.00 52.09 153 ILE D CA 1
ATOM 6619 C C . ILE D 1 153 ? 49.605 7.660 63.150 1.00 52.57 153 ILE D C 1
ATOM 6620 O O . ILE D 1 153 ? 50.531 8.351 62.733 1.00 51.91 153 ILE D O 1
ATOM 6625 N N . ASN D 1 154 ? 49.264 6.480 62.624 1.00 53.38 154 ASN D N 1
ATOM 6626 C CA . ASN D 1 154 ? 50.012 5.833 61.542 1.00 56.22 154 ASN D CA 1
ATOM 6627 C C . ASN D 1 154 ? 49.907 6.518 60.196 1.00 56.29 154 ASN D C 1
ATOM 6628 O O . ASN D 1 154 ? 50.848 6.474 59.405 1.00 58.48 154 ASN D O 1
ATOM 6633 N N . HIS D 1 155 ? 48.787 7.192 59.965 1.00 54.76 155 HIS D N 1
ATOM 6634 C CA . HIS D 1 155 ? 48.547 7.881 58.708 1.00 51.86 155 HIS D CA 1
ATOM 6635 C C . HIS D 1 155 ? 49.215 9.244 58.608 1.00 50.18 155 HIS D C 1
ATOM 6636 O O . HIS D 1 155 ? 49.993 9.484 57.687 1.00 49.86 155 HIS D O 1
ATOM 6643 N N . TRP D 1 156 ? 48.924 10.129 59.559 1.00 47.39 156 TRP D N 1
ATOM 6644 C CA . TRP D 1 156 ? 49.485 11.478 59.541 1.00 45.01 156 TRP D CA 1
ATOM 6645 C C . TRP D 1 156 ? 50.958 11.596 59.917 1.00 43.76 156 TRP D C 1
ATOM 6646 O O . TRP D 1 156 ? 51.552 12.668 59.764 1.00 43.13 156 TRP D O 1
ATOM 6657 N N . SER D 1 157 ? 51.548 10.503 60.400 1.00 43.50 157 SER D N 1
ATOM 6658 C CA . SER D 1 157 ? 52.970 10.498 60.760 1.00 42.61 157 SER D CA 1
ATOM 6659 C C . SER D 1 157 ? 53.774 9.600 59.814 1.00 41.98 157 SER D C 1
ATOM 6660 O O . SER D 1 157 ? 55.000 9.561 59.885 1.00 42.11 157 SER D O 1
ATOM 6663 N N . SER D 1 158 ? 53.076 8.899 58.921 1.00 41.72 158 SER D N 1
ATOM 6664 C CA . SER D 1 158 ? 53.709 7.997 57.957 1.00 41.80 158 SER D CA 1
ATOM 6665 C C . SER D 1 158 ? 54.687 8.685 57.004 1.00 42.70 158 SER D C 1
ATOM 6666 O O . SER D 1 158 ? 54.573 9.880 56.729 1.00 43.38 158 SER D O 1
ATOM 6669 N N . GLN D 1 159 ? 55.627 7.906 56.475 1.00 43.46 159 GLN D N 1
ATOM 6670 C CA . GLN D 1 159 ? 56.621 8.407 55.533 1.00 42.36 159 GLN D CA 1
ATOM 6671 C C . GLN D 1 159 ? 55.866 8.905 54.296 1.00 41.80 159 GLN D C 1
ATOM 6672 O O . GLN D 1 159 ? 56.220 9.923 53.704 1.00 40.08 159 GLN D O 1
ATOM 6678 N N . GLU D 1 160 ? 54.796 8.194 53.949 1.00 41.38 160 GLU D N 1
ATOM 6679 C CA . GLU D 1 160 ? 53.965 8.539 52.804 1.00 42.24 160 GLU D CA 1
ATOM 6680 C C . GLU D 1 160 ? 53.368 9.941 52.952 1.00 41.18 160 GLU D C 1
ATOM 6681 O O . GLU D 1 160 ? 53.470 10.764 52.043 1.00 40.65 160 GLU D O 1
ATOM 6687 N N . PHE D 1 161 ? 52.756 10.216 54.101 1.00 39.38 161 PHE D N 1
ATOM 6688 C CA . PHE D 1 161 ? 52.176 11.532 54.329 1.00 36.89 161 PHE D CA 1
ATOM 6689 C C . PHE D 1 161 ? 53.287 12.572 54.387 1.00 37.03 161 PHE D C 1
ATOM 6690 O O . PHE D 1 161 ? 53.105 13.714 53.951 1.00 36.40 161 PHE D O 1
ATOM 6698 N N . GLY D 1 162 ? 54.449 12.154 54.885 1.00 35.04 162 GLY D N 1
ATOM 6699 C CA . GLY D 1 162 ? 55.582 13.055 54.973 1.00 32.65 162 GLY D CA 1
ATOM 6700 C C . GLY D 1 162 ? 56.111 13.409 53.601 1.00 32.24 162 GLY D C 1
ATOM 6701 O O . GLY D 1 162 ? 56.642 14.501 53.394 1.00 32.74 162 GLY D O 1
ATOM 6702 N N . GLU D 1 163 ? 55.988 12.475 52.663 1.00 33.03 163 GLU D N 1
ATOM 6703 C CA . GLU D 1 163 ? 56.453 12.701 51.296 1.00 33.60 163 GLU D CA 1
ATOM 6704 C C . GLU D 1 163 ? 55.487 13.664 50.625 1.00 28.39 163 GLU D C 1
ATOM 6705 O O . GLU D 1 163 ? 55.902 14.598 49.938 1.00 24.72 163 GLU D O 1
ATOM 6711 N N . TYR D 1 164 ? 54.201 13.443 50.886 1.00 24.23 164 TYR D N 1
ATOM 6712 C CA . TYR D 1 164 ? 53.114 14.276 50.388 1.00 20.46 164 TYR D CA 1
ATOM 6713 C C . TYR D 1 164 ? 53.357 15.709 50.862 1.00 18.93 164 TYR D C 1
ATOM 6714 O O . TYR D 1 164 ? 53.306 16.650 50.070 1.00 16.08 164 TYR D O 1
ATOM 6723 N N . VAL D 1 165 ? 53.716 15.852 52.136 1.00 19.79 165 VAL D N 1
ATOM 6724 C CA . VAL D 1 165 ? 53.988 17.159 52.725 1.00 20.99 165 VAL D CA 1
ATOM 6725 C C . VAL D 1 165 ? 55.202 17.812 52.079 1.00 24.37 165 VAL D C 1
ATOM 6726 O O . V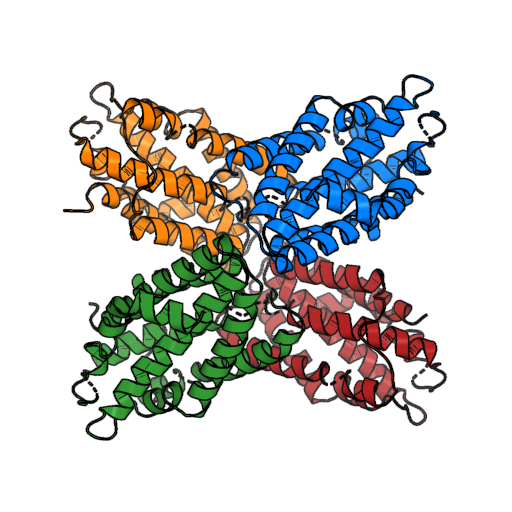AL D 1 165 ? 55.165 18.999 51.731 1.00 23.36 165 VAL D O 1
ATOM 6730 N N . LYS D 1 166 ? 56.244 17.013 51.852 1.00 26.87 166 LYS D N 1
ATOM 6731 C CA . LYS D 1 166 ? 57.471 17.500 51.229 1.00 29.42 166 LYS D CA 1
ATOM 6732 C C . LYS D 1 166 ? 57.227 17.928 49.775 1.00 28.79 166 LYS D C 1
ATOM 6733 O O . LYS D 1 166 ? 57.846 18.884 49.279 1.00 27.47 166 LYS D O 1
ATOM 6739 N N . ARG D 1 167 ? 56.343 17.205 49.090 1.00 26.59 167 ARG D N 1
ATOM 6740 C CA . ARG D 1 167 ? 56.019 17.514 47.706 1.00 26.62 167 ARG D CA 1
ATOM 6741 C C . ARG D 1 167 ? 55.323 18.883 47.645 1.00 25.45 167 ARG D C 1
ATOM 6742 O O . ARG D 1 167 ? 55.647 19.718 46.796 1.00 24.53 167 ARG D O 1
ATOM 6750 N N . ILE D 1 168 ? 54.423 19.121 48.596 1.00 22.74 168 ILE D N 1
ATOM 6751 C CA . ILE D 1 168 ? 53.684 20.380 48.692 1.00 22.77 168 ILE D CA 1
ATOM 6752 C C . ILE D 1 168 ? 54.658 21.526 48.951 1.00 23.55 168 ILE D C 1
ATOM 6753 O O . ILE D 1 168 ? 54.603 22.570 48.297 1.00 20.97 168 ILE D O 1
ATOM 6758 N N . GLU D 1 169 ? 55.580 21.289 49.876 1.00 26.04 169 GLU D N 1
ATOM 6759 C CA . GLU D 1 169 ? 56.589 22.264 50.251 1.00 29.40 169 GLU D CA 1
ATOM 6760 C C . GLU D 1 169 ? 57.423 22.697 49.053 1.00 30.23 169 GLU D C 1
ATOM 6761 O O . GLU D 1 169 ? 57.635 23.890 48.835 1.00 29.65 169 GLU D O 1
ATOM 6767 N N . LYS D 1 170 ? 57.865 21.725 48.263 1.00 33.05 170 LYS D N 1
ATOM 6768 C CA . LYS D 1 170 ? 58.685 21.987 47.079 1.00 36.08 170 LYS D CA 1
ATOM 6769 C C . LYS D 1 170 ? 57.923 22.833 46.061 1.00 31.82 170 LYS D C 1
ATOM 6770 O O . LYS D 1 170 ? 58.472 23.794 45.516 1.00 29.48 170 LYS D O 1
ATOM 6776 N N . ILE D 1 171 ? 56.658 22.486 45.815 1.00 27.76 171 ILE D N 1
ATOM 6777 C CA . ILE D 1 171 ? 55.825 23.242 44.880 1.00 22.91 171 ILE D CA 1
ATOM 6778 C C . ILE D 1 171 ? 55.629 24.663 45.404 1.00 20.93 171 ILE D C 1
ATOM 6779 O O . ILE D 1 171 ? 55.787 25.629 44.652 1.00 21.28 171 ILE D O 1
ATOM 6784 N N . LEU D 1 172 ? 55.330 24.785 46.699 1.00 19.48 172 LEU D N 1
ATOM 6785 C CA . LEU D 1 172 ? 55.107 26.092 47.327 1.00 22.34 172 LEU D CA 1
ATOM 6786 C C . LEU D 1 172 ? 56.305 27.016 47.213 1.00 22.82 172 LEU D C 1
ATOM 6787 O O . LEU D 1 172 ? 56.163 28.205 46.939 1.00 24.24 172 LEU D O 1
ATOM 6792 N N . ASN D 1 173 ? 57.487 26.468 47.447 1.00 25.20 173 ASN D N 1
ATOM 6793 C CA . ASN D 1 173 ? 58.691 27.262 47.378 1.00 25.41 173 ASN D CA 1
ATOM 6794 C C . ASN D 1 173 ? 58.939 27.799 45.990 1.00 26.04 173 ASN D C 1
ATOM 6795 O O . ASN D 1 173 ? 59.349 28.943 45.840 1.00 26.39 173 ASN D O 1
ATOM 6800 N N . SER D 1 174 ? 58.630 26.991 44.977 1.00 28.09 174 SER D N 1
ATOM 6801 C CA . SER D 1 174 ? 58.821 27.395 43.584 1.00 26.80 174 SER D CA 1
ATOM 6802 C C . SER D 1 174 ? 57.833 28.490 43.204 1.00 27.25 174 SER D C 1
ATOM 6803 O O . SER D 1 174 ? 58.178 29.417 42.471 1.00 29.21 174 SER D O 1
ATOM 6806 N N . LEU D 1 175 ? 56.600 28.367 43.696 1.00 27.00 175 LEU D N 1
ATOM 6807 C CA . LEU D 1 175 ? 55.566 29.349 43.411 1.00 26.42 175 LEU D CA 1
ATOM 6808 C C . LEU D 1 175 ? 55.976 30.686 43.988 1.00 26.59 175 LEU D C 1
ATOM 6809 O O . LEU D 1 175 ? 56.041 31.685 43.280 1.00 27.07 175 LEU D O 1
ATOM 6814 N N . ALA D 1 176 ? 56.292 30.679 45.276 1.00 27.92 176 ALA D N 1
ATOM 6815 C CA . ALA D 1 176 ? 56.688 31.890 45.983 1.00 29.78 176 ALA D CA 1
ATOM 6816 C C . ALA D 1 176 ? 57.848 32.619 45.322 1.00 32.08 176 ALA D C 1
ATOM 6817 O O . ALA D 1 176 ? 57.862 33.848 45.282 1.00 32.22 176 ALA D O 1
ATOM 6819 N N . GLU D 1 177 ? 58.805 31.860 44.789 1.00 33.69 177 GLU D N 1
ATOM 6820 C CA . GLU D 1 177 ? 59.979 32.435 44.134 1.00 35.14 177 GLU D CA 1
ATOM 6821 C C . GLU D 1 177 ? 59.624 33.450 43.065 1.00 34.06 177 GLU D C 1
ATOM 6822 O O . GLU D 1 177 ? 60.226 34.524 42.997 1.00 33.96 177 GLU D O 1
ATOM 6828 N N . LYS D 1 178 ? 58.638 33.107 42.241 1.00 33.41 178 LYS D N 1
ATOM 6829 C CA . LYS D 1 178 ? 58.196 33.979 41.163 1.00 32.97 178 LYS D CA 1
ATOM 6830 C C . LYS D 1 178 ? 57.110 34.989 41.535 1.00 33.54 178 LYS D C 1
ATOM 6831 O O . LYS D 1 178 ? 56.460 35.556 40.655 1.00 33.86 178 LYS D O 1
ATOM 6837 N N . HIS D 1 179 ? 56.926 35.220 42.833 1.00 34.32 179 HIS D N 1
ATOM 6838 C CA . HIS D 1 179 ? 55.936 36.187 43.311 1.00 37.32 179 HIS D CA 1
ATOM 6839 C C . HIS D 1 179 ? 56.567 37.344 44.098 1.00 38.92 179 HIS D C 1
ATOM 6840 O O . HIS D 1 179 ? 57.562 37.163 44.808 1.00 39.80 179 HIS D O 1
ATOM 6847 N N . GLY D 1 180 ? 55.989 38.534 43.948 1.00 40.78 180 GLY D N 1
ATOM 6848 C CA . GLY D 1 180 ? 56.494 39.711 44.631 1.00 42.52 180 GLY D CA 1
ATOM 6849 C C . GLY D 1 180 ? 56.288 39.730 46.133 1.00 45.34 180 GLY D C 1
ATOM 6850 O O . GLY D 1 180 ? 55.612 38.859 46.690 1.00 45.51 180 GLY D O 1
ATOM 6851 N N . GLU D 1 181 ? 56.862 40.741 46.785 1.00 48.03 181 GLU D N 1
ATOM 6852 C CA . GLU D 1 181 ? 56.760 40.909 48.236 1.00 52.91 181 GLU D CA 1
ATOM 6853 C C . GLU D 1 181 ? 55.321 41.088 48.723 1.00 57.48 181 GLU D C 1
ATOM 6854 O O . GLU D 1 181 ? 54.948 40.567 49.777 1.00 55.41 181 GLU D O 1
ATOM 6860 N N . PHE D 1 182 ? 54.526 41.830 47.956 1.00 64.87 182 PHE D N 1
ATOM 6861 C CA . PHE D 1 182 ? 53.131 42.076 48.303 1.00 70.33 182 PHE D CA 1
ATOM 6862 C C . PHE D 1 182 ? 52.329 40.780 48.379 1.00 66.23 182 PHE D C 1
ATOM 6863 O O . PHE D 1 182 ? 51.722 40.473 49.410 1.00 61.97 182 PHE D O 1
ATOM 6871 N N . GLU D 1 183 ? 52.347 40.017 47.290 1.00 63.03 183 GLU D N 1
ATOM 6872 C CA . GLU D 1 183 ? 51.612 38.759 47.214 1.00 60.52 183 GLU D CA 1
ATOM 6873 C C . GLU D 1 183 ? 52.094 37.750 48.253 1.00 56.41 183 GLU D C 1
ATOM 6874 O O . GLU D 1 183 ? 51.299 36.991 48.804 1.00 55.03 183 GLU D O 1
ATOM 6880 N N . LYS D 1 184 ? 53.397 37.758 48.524 1.00 53.09 184 LYS D N 1
ATOM 6881 C CA . LYS D 1 184 ? 53.979 36.865 49.518 1.00 50.18 184 LYS D CA 1
ATOM 6882 C C . LYS D 1 184 ? 53.415 37.185 50.899 1.00 49.30 184 LYS D C 1
ATOM 6883 O O . LYS D 1 184 ? 53.043 36.282 51.646 1.00 48.32 184 LYS D O 1
ATOM 6889 N N . GLU D 1 185 ? 53.341 38.477 51.222 1.00 49.92 185 GLU D N 1
ATOM 6890 C CA . GLU D 1 185 ? 52.827 38.933 52.515 1.00 50.36 185 GLU D CA 1
ATOM 6891 C C . GLU D 1 185 ? 51.386 38.477 52.730 1.00 48.71 185 GLU D C 1
ATOM 6892 O O . GLU D 1 185 ? 51.021 38.074 53.833 1.00 44.87 185 GLU D O 1
ATOM 6898 N N . ARG D 1 186 ? 50.577 38.533 51.674 1.00 49.95 186 ARG D N 1
ATOM 6899 C CA . ARG D 1 186 ? 49.184 38.089 51.746 1.00 51.29 186 ARG D CA 1
ATOM 6900 C C . ARG D 1 186 ? 49.168 36.614 52.165 1.00 46.20 186 ARG D C 1
ATOM 6901 O O . ARG D 1 186 ? 48.410 36.217 53.056 1.00 41.53 186 ARG D O 1
ATOM 6909 N N . ALA D 1 187 ? 50.049 35.825 51.547 1.00 40.92 187 ALA D N 1
ATOM 6910 C CA . ALA D 1 187 ? 50.163 34.400 51.842 1.00 39.11 187 ALA D CA 1
ATOM 6911 C C . ALA D 1 187 ? 50.718 34.182 53.245 1.00 38.29 187 ALA D C 1
ATOM 6912 O O . ALA D 1 187 ? 50.272 33.280 53.959 1.00 38.86 187 ALA D O 1
ATOM 6914 N N . ARG D 1 188 ? 51.691 35.004 53.636 1.00 38.32 188 ARG D N 1
ATOM 6915 C CA . ARG D 1 188 ? 52.273 34.918 54.974 1.00 40.79 188 ARG D CA 1
ATOM 6916 C C . ARG D 1 188 ? 51.146 35.091 55.989 1.00 41.86 188 ARG D C 1
ATOM 6917 O O . ARG D 1 188 ? 51.080 34.364 56.977 1.00 41.17 188 ARG D O 1
ATOM 6925 N N . GLU D 1 189 ? 50.246 36.035 55.711 1.00 44.39 189 GLU D N 1
ATOM 6926 C CA . GLU D 1 189 ? 49.106 36.325 56.578 1.00 46.81 189 GLU D CA 1
ATOM 6927 C C . GLU D 1 189 ? 48.145 35.140 56.654 1.00 40.94 189 GLU D C 1
ATOM 6928 O O . GLU D 1 189 ? 47.615 34.829 57.723 1.00 38.15 189 GLU D O 1
ATOM 6934 N N . VAL D 1 190 ? 47.918 34.488 55.517 1.00 34.14 190 VAL D N 1
ATOM 6935 C CA . VAL D 1 190 ? 47.035 33.329 55.473 1.00 28.85 190 VAL D CA 1
ATOM 6936 C C . VAL D 1 190 ? 47.618 32.210 56.329 1.00 27.51 190 VAL D C 1
ATOM 6937 O O . VAL D 1 190 ? 46.895 31.562 57.083 1.00 27.53 190 VAL D O 1
ATOM 6941 N N . PHE D 1 191 ? 48.935 32.028 56.242 1.00 28.52 191 PHE D N 1
ATOM 6942 C CA . PHE D 1 191 ? 49.640 30.990 56.995 1.00 30.00 191 PHE D CA 1
ATOM 6943 C C . PHE D 1 191 ? 49.506 31.236 58.492 1.00 31.62 191 PHE D C 1
ATOM 6944 O O . PHE D 1 191 ? 49.318 30.304 59.277 1.00 29.04 191 PHE D O 1
ATOM 6952 N N . LYS D 1 192 ? 49.613 32.503 58.877 1.00 35.70 192 LYS D N 1
ATOM 6953 C CA . LYS D 1 192 ? 49.491 32.899 60.273 1.00 38.21 192 LYS D CA 1
ATOM 6954 C C . LYS D 1 192 ? 48.095 32.531 60.751 1.00 35.88 192 LYS D C 1
ATOM 6955 O O . LYS D 1 192 ? 47.939 31.843 61.760 1.00 34.19 192 LYS D O 1
ATOM 6961 N N . GLU D 1 193 ? 47.089 32.923 59.968 1.00 33.20 193 GLU D N 1
ATOM 6962 C CA . GLU D 1 193 ? 45.700 32.647 60.307 1.00 31.23 193 GLU D CA 1
ATOM 6963 C C . GLU D 1 193 ? 45.395 31.156 60.402 1.00 27.43 193 GLU D C 1
ATOM 6964 O O . GLU D 1 193 ? 44.761 30.721 61.355 1.00 27.61 193 GLU D O 1
ATOM 6970 N N . VAL D 1 194 ? 45.852 30.372 59.426 1.00 24.46 194 VAL D N 1
ATOM 6971 C CA . VAL D 1 194 ? 45.619 28.928 59.439 1.00 22.78 194 VAL D CA 1
ATOM 6972 C C . VAL D 1 194 ? 46.349 28.264 60.614 1.00 23.26 194 VAL D C 1
ATOM 6973 O O . VAL D 1 194 ? 45.894 27.234 61.150 1.00 21.33 194 VAL D O 1
ATOM 6977 N N . SER D 1 195 ? 47.476 28.855 61.016 1.00 21.94 195 SER D N 1
ATOM 6978 C CA . SER D 1 195 ? 48.227 28.337 62.153 1.00 24.07 195 SER D CA 1
ATOM 6979 C C . SER D 1 195 ? 47.350 28.455 63.396 1.00 25.27 195 SER D C 1
ATOM 6980 O O . SER D 1 195 ? 47.224 27.500 64.162 1.00 25.28 195 SER D O 1
ATOM 6983 N N . LYS D 1 196 ? 46.709 29.614 63.555 1.00 27.36 196 LYS D N 1
ATOM 6984 C CA . LYS D 1 196 ? 45.821 29.868 64.689 1.00 28.00 196 LYS D CA 1
ATOM 6985 C C . LYS D 1 196 ? 44.646 28.903 64.695 1.00 28.26 196 LYS D C 1
ATOM 6986 O O . LYS D 1 196 ? 44.271 28.384 65.749 1.00 29.07 196 LYS D O 1
ATOM 6992 N N . PHE D 1 197 ? 44.066 28.662 63.519 1.00 27.42 197 PHE D N 1
ATOM 6993 C CA . PHE D 1 197 ? 42.933 27.748 63.402 1.00 27.13 197 PHE D CA 1
ATOM 6994 C C . PHE D 1 197 ? 43.313 26.321 63.799 1.00 28.64 197 PHE D C 1
ATOM 6995 O O . PHE D 1 197 ? 42.507 25.602 64.399 1.00 30.20 197 PHE D O 1
ATOM 7003 N N . GLU D 1 198 ? 44.536 25.915 63.457 1.00 28.74 198 GLU D N 1
ATOM 7004 C CA . GLU D 1 198 ? 45.036 24.582 63.805 1.00 28.69 198 GLU D CA 1
ATOM 7005 C C . GLU D 1 198 ? 45.131 24.455 65.322 1.00 30.06 198 GLU D C 1
ATOM 7006 O O . GLU D 1 198 ? 44.727 23.440 65.904 1.00 28.48 198 GLU D O 1
ATOM 7012 N N . LEU D 1 199 ? 45.676 25.493 65.953 1.00 31.12 199 LEU D N 1
ATOM 7013 C CA . LEU D 1 199 ? 45.810 25.518 67.401 1.00 33.59 199 LEU D CA 1
ATOM 7014 C C . LEU D 1 199 ? 44.434 25.452 68.079 1.00 34.60 199 LEU D C 1
ATOM 7015 O O . LEU D 1 199 ? 44.214 24.628 68.967 1.00 36.39 199 LEU D O 1
ATOM 7020 N N . ILE D 1 200 ? 43.497 26.280 67.621 1.00 33.85 200 ILE D N 1
ATOM 7021 C CA . ILE D 1 200 ? 42.154 26.320 68.194 1.00 33.11 200 ILE D CA 1
ATOM 7022 C C . ILE D 1 200 ? 41.368 25.026 68.012 1.00 32.30 200 ILE D C 1
ATOM 7023 O O . ILE D 1 200 ? 40.613 24.619 68.902 1.00 32.19 200 ILE D O 1
ATOM 7028 N N . PHE D 1 201 ? 41.562 24.369 66.872 1.00 30.96 201 PHE D N 1
ATOM 7029 C CA . PHE D 1 201 ? 40.841 23.138 66.571 1.00 29.97 201 PHE D CA 1
ATOM 7030 C C . PHE D 1 201 ? 41.000 22.036 67.612 1.00 30.56 201 PHE D C 1
ATOM 7031 O O . PHE D 1 201 ? 40.051 21.303 67.896 1.00 29.59 201 PHE D O 1
ATOM 7039 N N . TRP D 1 202 ? 42.202 21.914 68.166 1.00 33.45 202 TRP D N 1
ATOM 7040 C CA . TRP D 1 202 ? 42.484 20.894 69.178 1.00 36.12 202 TRP D CA 1
ATOM 7041 C C . TRP D 1 202 ? 41.621 21.045 70.437 1.00 38.31 202 TRP D C 1
ATOM 7042 O O . TRP D 1 202 ? 41.309 20.053 71.097 1.00 38.07 202 TRP D O 1
ATOM 7053 N N . ASP D 1 203 ? 41.211 22.281 70.737 1.00 41.23 203 ASP D N 1
ATOM 7054 C CA . ASP D 1 203 ? 40.379 22.575 71.907 1.00 42.82 203 ASP D CA 1
ATOM 7055 C C . ASP D 1 203 ? 38.954 22.081 71.762 1.00 43.32 203 ASP D C 1
ATOM 7056 O O . ASP D 1 203 ? 38.239 21.965 72.756 1.00 44.83 203 ASP D O 1
ATOM 7061 N N . ILE D 1 204 ? 38.536 21.801 70.530 1.00 43.78 204 ILE D N 1
ATOM 7062 C CA . ILE D 1 204 ? 37.178 21.330 70.270 1.00 44.60 204 ILE D CA 1
ATOM 7063 C C . ILE D 1 204 ? 36.827 20.091 71.076 1.00 46.88 204 ILE D C 1
ATOM 7064 O O . ILE D 1 204 ? 35.713 19.968 71.582 1.00 46.20 204 ILE D O 1
ATOM 7069 N N . ALA D 1 205 ? 37.798 19.197 71.223 1.00 51.15 205 ALA D N 1
ATOM 7070 C CA . ALA D 1 205 ? 37.615 17.955 71.963 1.00 56.12 205 ALA D CA 1
ATOM 7071 C C . ALA D 1 205 ? 37.100 18.150 73.395 1.00 58.44 205 ALA D C 1
ATOM 7072 O O . ALA D 1 205 ? 36.337 17.327 73.903 1.00 55.64 205 ALA D O 1
ATOM 7074 N N . TYR D 1 206 ? 37.489 19.257 74.023 1.00 61.83 206 TYR D N 1
ATOM 7075 C CA . TYR D 1 206 ? 37.088 19.542 75.399 1.00 66.60 206 TYR D CA 1
ATOM 7076 C C . TYR D 1 206 ? 35.922 20.532 75.520 1.00 67.94 206 TYR D C 1
ATOM 7077 O O . TYR D 1 206 ? 35.678 21.027 76.640 1.00 70.20 206 TYR D O 1
#

CATH classification: 1.20.910.10

Secondary structure (DSSP, 8-state):
-HHHHHHHSHHHHGGGTT-HHHH---S---HHHHHHHHHHHHHHHHHHHH------S-GGGHHHHHHHHHHHHGGG--HHHHHHTT--SSS---HHHHHHHHHHHHHHHHS-HHHHHHHHHHHHHHHHHHHHHHHHH-SS--TTHHHHHHHHSHHHHHHHHHHHHHHHHHHHTS-HHHHHHHHHHHHHHHHHHHHHHHHT-/-HHHHHHTTHHHHHTTTT-HHHH---S---HHHHHHHHHHHHHHHHHHHH------S-GGGHHHHHHHHHHHHGGG--HHHHHHTT--S-SPPPHHHHHHHHHHHHHHHHS-HHHHHHHHHHHHHHHHHHHHHHHHH-SS--TTHHHHHHHHSHHHHHHHHHHHHHHHHHHTTS-HHHHHHHHHHHHHHHHHHHHHGGGGG---/-HHHHHHHTHHHHHTTTT-HHHH---S---HHHHHHHHHHHHHHHHHHHH------S-GGGHHHHHHHHHHHHTTT--HHHHHHHT--S-SPPPHHHHHHHHHHHHHHHHS-HHHHHHHHHHHHHHHHHHHHHHHHH--S--TTHHHHHHHHSHHHHHHHHHHHHHHHHHHHTS-HHHHHHHHHHHHHHHHHHHHHGGGGG--/-HHHHHHTTHHHHTTTTT-HHHH---S---HHHHHHHHHHHHHHHHHHHH------S-GGGHHHHHHHHHHHHTTT---STTTTTT--SSSPPPHHHHHHHHHHHHHHHHS-HHHHHHHHHHHHHHHHHHHHHHHHT--S--TTHHHHHHHTSHHHHHHHHHHHHHHHHHHHTS-HHHHHHHHHHHHHHHHHHHHHHGGG-

Radius of gyration: 28.17 Å; Cα contacts (8 Å, |Δi|>4): 958; chains: 4; bounding box: 55×68×74 Å

Solvent-accessible surface area: 33629 Å² total

InterPro domains:
  IPR004305 Thiaminase-2/PQQC [PF03070] (10-206)
  IPR016084 Haem oxygenase-like, multi-helical [G3DSA:1.20.910.10] (1-211)
  IPR016084 Haem oxygenase-like, multi-helical [SSF48613] (1-206)
  IPR050967 Thiamine Salvage Pathway TenA [PTHR43198] (2-206)

Foldseek 3Di:
DVVVLCVVQVVLLVCPLPPPLLVVLAVVDDPLLVLQLLLLVLVLLVLVLVLCLLCQDDPVCVVVNVVVSVVSVVVNCSVVVCVVVVHDSPDDHDPLSVVLSVVSNCCSVPNDSLLNLLLVLLVLVSLLSSLLSSVVSRPDCYPVNVSSDVSPDPVSVVSSVVSVVVSVVVLVPDDPPSNVVSSVSSSVSSNSSSVSSVSSD/DVVVLCVVQVVLLVCPLPDPLLVVLAVVDDPLLVLLLLLLVLVLLVLVLVLCLLVVDDPVCVVVNVVVSVVSVVVNCSVVVCVVVVHDSPDDYDPLSVVLSVVSNCCSNPNDSLLNLLLVLLVLVSLLSNLLSSVVSNPDDDPVVVSSCVSPDPVSVVSSVVSVVVNVVVVVVDDPVSVVSSSVSSNVSSNSSSVSSCSSVPPD/DLVVLCVVQVVLLVCPLPPPLLVVLAVVDDPLLVLQLLLLVLVLLVLVLVLCLLVVDDPVCVVVNVVVSVVSVVVNCSVVLCVVVVHDSPDDYDPLSVVLSVLSNCCSVPHDSLLNLLLVLLVLVSLLSNLLSSVVSNDDQYPPNVSSCVSPDPVSVVSSVVSVVVSVVVVVPDDPVNVVSSSVSSNVSSNSSSVSSCSSVDD/DVVVLCVVQVVLLVCPLPDPQLVVLAVVDDDLLVLQLLLQVLVLLVLVLVLCLLVQDDPVCVVVNVVVSVVSVVVNCSVVVCVVVVHDNPDDYDPLSVVLSVVSNCCSVPNDSLLNLLLVLLVLVSLCSSLLSSVVSHDDDDPPVVSSCPSPPVVSVVSSVVSVVVSVVVVVPDDPVSVVSSSVSSNVSSNSSSVSSVSSD